Protein AF-0000000076895782 (afdb_homodimer)

Organism: Aegilops tauschii subsp. strangulata (NCBI:txid200361)

Foldseek 3Di:
DPPPDDPVRVVLLCQAALRVAQADFLQLLQLLLLLQQLAQLLQQLQQLCLLAFDVRSVVLLVVLLVQLLVLLLLVLCLQCVDDPDGDLAQLVLQCVQPNPPVSCVVGVVLLCLLLLLLLLLLLLLLLVLVQLLVCLVCVPVDDRDDSLVSSVVLLVLQLPVLLQRYSVSCSVLSNLLSVLSLQLLCLLLVLLVVLAADVPADQDHPDDDPVSSVVSNLLSSLSSLLNRFRNRLLSSSLSSHDADPVRGSSVSNSSSSVSSSVSCVVRRVSNNPSLCRRHHNNADSGSLSVGPPPPVSSSVSSVSSSSSSSSNSNSSCSVVLSVQVCCCCVVVNDDDDSVVSSVVSNVSSVVSSVCCSVDVDNSVSSSVSSVVRSCCSSRQVSLSSCCRSVVDDPPDPSVVVSVVSNVD/DPPPDDPVRVVLLCQAALRVAQADFLQLLQLLLLLQQLAQLLQQLQQLCLLAFDVRSVVLLVCLLVQLLVLLLLVLCLQCVDDPDGDLAPLVLQCVQPNPPVSCVVGVVLLCLLLLLLLLLLLLLLLVLVQLLVCLVCVPVDDRDDSLVSSVVLLVLQLPVLLQRYSVSLSVLSNLLSVLSLQLLCLLLVLLVVLAADVPADQDHPDDDPVVSVVSNLLSSLSSLLNRFRNRLLSSSLSSHDADPVRGSSVSNSSSSVSSSVSVVVRRVSNNPSLCRRHHNNADSGSLSVGPPPPVSSSVSSVSSSSSSSSNSNSSCSVVSSVQVCCCCVVVNDDDDSVVSSVRSNVSSVVSSVCCSVDVDNSVSSSVSSVVRSCCSSRQVSLSSCCRSVVDDPPDPSVVSSVVSNVD

Nearest PDB structures (foldseek):
  6nph-assembly1_A  TM=6.685E-01  e=4.716E-05  Danio rerio
  5nva-assembly1_A  TM=5.634E-01  e=3.070E-05  Proteus mirabilis HI4320
  3gi9-assembly1_C  TM=5.943E-01  e=8.976E-05  Methanocaldococcus jannaschii
  4d1c-assembly1_A  TM=6.380E-01  e=5.443E-04  Microbacterium maritypicum
  8fhn-assembly1_A  TM=5.811E-01  e=3.699E-04  Danio rerio

InterPro domains:
  IPR013057 Amino acid transporter, transmembrane domain [PF01490] (23-401)

pLDDT: mean 89.52, std 8.01, range [37.19, 98.31]

Solvent-accessible surface area (backbone atoms only — not comparable to full-atom values): 39708 Å² total; per-residue (Å²): 127,85,72,86,60,50,73,67,54,46,54,50,37,50,63,32,23,50,58,42,50,48,78,43,50,33,66,50,35,18,24,48,46,26,22,49,27,53,40,74,34,51,40,26,32,18,30,24,28,24,37,44,27,70,68,60,27,54,50,52,53,53,49,48,56,54,50,40,51,51,34,46,50,51,52,49,52,57,30,58,62,50,86,97,44,74,35,45,39,69,37,55,48,29,18,68,55,60,33,69,66,56,6,39,66,62,34,44,60,43,48,49,49,44,34,51,50,49,36,21,50,32,37,35,50,27,5,52,25,50,46,49,29,40,50,57,34,31,64,81,74,54,83,88,73,62,60,56,58,32,27,50,54,49,42,54,54,48,59,57,59,62,66,54,65,33,60,76,64,42,45,53,44,18,40,52,10,28,52,25,37,55,49,32,35,48,48,50,23,52,41,28,61,72,66,36,62,41,89,81,55,40,74,56,62,76,46,89,46,68,70,44,39,52,52,33,36,53,35,19,50,4,34,51,30,38,25,65,34,45,58,87,45,46,36,38,56,45,40,16,25,48,66,43,96,90,49,46,34,49,54,40,38,48,54,6,46,54,51,22,52,51,49,42,52,66,39,42,50,47,26,24,51,40,36,23,62,17,29,16,49,72,45,35,61,36,49,72,73,61,48,64,64,59,46,37,60,47,36,48,30,25,52,30,47,34,51,20,35,56,24,33,34,48,64,40,41,41,62,52,50,31,54,54,48,44,44,39,35,70,73,64,62,44,74,88,49,68,68,51,49,54,52,56,48,41,50,51,50,52,48,35,44,50,50,20,58,74,54,70,52,64,60,64,47,41,22,51,44,6,54,68,33,27,32,44,60,37,62,25,46,48,30,49,43,42,52,60,68,70,48,57,56,88,82,31,70,69,32,46,60,26,48,57,43,54,74,96,128,85,71,86,61,52,72,66,54,46,54,52,38,50,64,32,24,50,57,42,50,49,79,43,50,32,67,52,35,18,24,47,46,25,20,47,28,52,42,75,36,50,40,26,34,18,31,25,29,25,37,45,26,70,68,60,28,53,49,51,52,53,49,48,55,54,50,40,51,51,33,47,51,50,51,49,52,56,30,58,62,49,86,96,44,74,34,45,38,71,39,54,48,29,18,69,54,60,34,68,67,56,7,39,65,62,36,45,59,42,48,50,50,44,33,52,50,48,37,22,49,32,37,35,51,27,6,50,25,49,46,49,29,40,49,55,34,31,64,81,75,52,82,89,73,63,60,56,58,33,29,49,55,49,43,54,55,48,59,57,59,60,67,53,64,33,60,75,65,42,45,51,44,18,41,52,10,27,52,25,37,54,48,32,34,48,47,52,24,48,39,28,61,71,66,37,63,42,90,80,56,40,73,57,62,76,45,89,45,68,69,45,38,52,52,33,35,54,34,18,50,5,33,50,29,38,24,65,35,45,58,87,45,44,37,39,56,43,41,17,26,48,67,44,95,88,48,45,34,50,57,39,38,48,55,8,45,54,51,21,51,50,49,43,52,67,40,43,50,48,26,26,52,40,35,24,64,17,28,16,48,72,44,36,61,37,48,73,74,62,47,64,63,59,46,38,60,46,35,50,31,27,52,27,47,33,51,19,34,56,25,32,35,47,64,41,40,41,62,53,50,32,53,53,50,45,45,40,35,72,73,66,60,43,72,87,51,68,68,51,50,52,52,56,50,42,49,50,52,53,47,34,45,50,49,19,59,75,55,68,52,63,62,64,49,41,22,51,44,5,52,68,32,28,34,45,58,38,63,26,46,46,30,49,42,42,52,61,66,6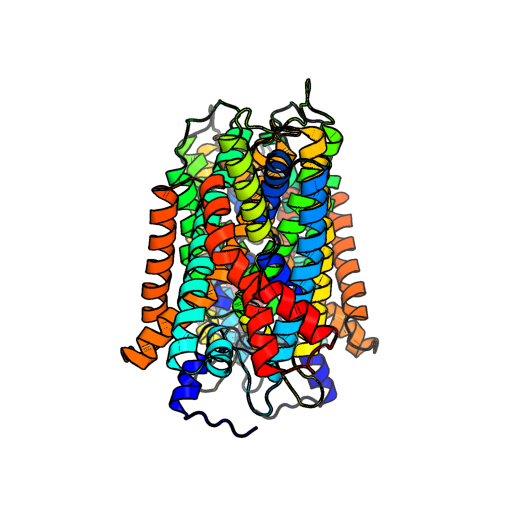9,49,57,57,85,82,31,71,69,31,46,59,26,48,56,43,55,75,97

Sequence (816 aa):
QIDWRTVEERKIDDWLPVTASRNGKWWYSAFHNVTAMVGAGLLTLPYAMSELGWGPGVAVMTLSWIMTLYTLWQMVEMHEMVPGKRFDRYHELGQYAFGETLGLWIVVPQQLVVEISLDIVYMITGGKSLKKFHDLVCDGRCKDIKLSYFIMIFASAQFVISQLPNFDSIATISLAAALMSICYSTIAWGASVDKGKADGVDYSLRASTTSGMVFDFLGGLGQMAFSFSGHNVVLEIQASIPSTADTPSKKPMWKGVIVAYTIVLLCYFPVAFVGYWAFGNSVDDNILITLNTPKWLIAAANMMVVVHVIGSYQVYAMPVFDMMEMVLVRKMRFSPGWKLRLVSRSLFVAFTMFVGITFPFFGGLIGFFGGLAFAPTTYFLPCIIWLTVYKPRVFSLSWCTNWVRSTEQIDWRTVEERKIDDWLPVTASRNGKWWYSAFHNVTAMVGAGLLTLPYAMSELGWGPGVAVMTLSWIMTLYTLWQMVEMHEMVPGKRFDRYHELGQYAFGETLGLWIVVPQQLVVEISLDIVYMITGGKSLKKFHDLVCDGRCKDIKLSYFIMIFASAQFVISQLPNFDSIATISLAAALMSICYSTIAWGASVDKGKADGVDYSLRASTTSGMVFDFLGGLGQMAFSFSGHNVVLEIQASIPSTADTPSKKPMWKGVIVAYTIVLLCYFPVAFVGYWAFGNSVDDNILITLNTPKWLIAAANMMVVVHVIGSYQVYAMPVFDMMEMVLVRKMRFSPGWKLRLVSRSLFVAFTMFVGITFPFFGGLIGFFGGLAFAPTTYFLPCIIWLTVYKPRVFSLSWCTNWVRSTE

Secondary structure (DSSP, 8-state):
----S-HHHHHHHHHSTTTS-----HHHHHHHHHHHHSSHHHHHHHHHHHHH-HHHHHHHHHHHHHHHHHHHHHHHHHTT-STT----SHHHHHHHHH-HHHHHHHHHHHHHHHHHHHHHHHHHHHHHHHHHHHHHHHTT-S----HHHHHHHHHHHHHHHTT--STGGGHHHHHHHHHHHHHHHHHHHHHHHHH-SPTT---S-S--SHHHHHHHHHHHHHHHHHHT--GGGHHHHHHTS---SSS-THHHHHHHHHHHHHHHHHHHHHHHHHHHHHHGGG--SSHHHH--SSHHHHHHHHHHHHHHHHHHHHHHHHHHHHHHHHIIIIIS-PPPSHHHHHHHHHHHHHHHHHHHHH---HHHHHHHHIIIIIHIIIIIHHHHHHHHHT-PPTTSHHHHHHHHHHH-/----S-HHHHHHHHHSTTTS-----HHHHHHHHHHHHSSHHHHHHHHHHHHH-HHHHHHHHHHHHHHHHHHHHHHHHHTT-STT----SHHHHHHHHH-HHHHHHHHHHHHHHHHHHHHHHHHHHHHHHHHHHHHHHHTT-S----HHHHHHHHHHHHHHHTT--STGGGHHHHHHHHHHHHHHHHHHHHHHHHH-SPTT---S-S--SHHHHHHHHHHHHHHHHHHT--GGGHHHHHHTS---SSS-THHHHHHHHHHHHHHHHHHHHHHHHHHHHHHGGG--SSHHHH--SSHHHHHHHHHHHHHHHHHHHHHHHHHHHHHHHHIIIIIS-PPPSHHHHHHHHHHHHHHHHHHHHH---HHHHHHHHIIIIIHIIIIIHHHHHHHHHT-PPTTSHHHHHHHHHHH-

Radius of gyration: 28.28 Å; Cα contacts (8 Å, |Δi|>4): 1363; chains: 2; bounding box: 67×80×59 Å

Structure (mmCIF, N/CA/C/O backbone):
data_AF-0000000076895782-model_v1
#
loop_
_entity.id
_entity.type
_entity.pdbx_description
1 polymer 'Amino acid transporter transmembrane domain-containing protein'
#
loop_
_atom_site.group_PDB
_atom_site.id
_atom_site.type_symbol
_atom_site.label_atom_id
_atom_site.label_alt_id
_atom_site.label_comp_id
_atom_site.label_asym_id
_atom_site.label_entity_id
_atom_site.label_seq_id
_atom_site.pdbx_PDB_ins_code
_atom_site.Cartn_x
_atom_site.Cartn_y
_atom_site.Cartn_z
_atom_site.occupancy
_atom_site.B_iso_or_equiv
_atom_site.auth_seq_id
_atom_site.auth_comp_id
_atom_site.auth_asym_id
_atom_site.auth_atom_id
_atom_site.pdbx_PDB_model_num
ATOM 1 N N . GLN A 1 1 ? -33.531 -15.414 -4.48 1 37.19 1 GLN A N 1
ATOM 2 C CA . GLN A 1 1 ? -32.906 -16.672 -4.148 1 37.19 1 GLN A CA 1
ATOM 3 C C . GLN A 1 1 ? -33.031 -16.984 -2.658 1 37.19 1 GLN A C 1
ATOM 5 O O . GLN A 1 1 ? -32.781 -16.125 -1.813 1 37.19 1 GLN A O 1
ATOM 10 N N . ILE A 1 2 ? -33.875 -17.875 -2.375 1 40.81 2 ILE A N 1
ATOM 11 C CA . ILE A 1 2 ? -34.125 -18.312 -1.002 1 40.81 2 ILE A CA 1
ATOM 12 C C . ILE A 1 2 ? -32.781 -18.625 -0.312 1 40.81 2 ILE A C 1
ATOM 14 O O . ILE A 1 2 ? -32.031 -19.484 -0.786 1 40.81 2 ILE A O 1
ATOM 18 N N . ASP A 1 3 ? -32.344 -17.812 0.476 1 55.34 3 ASP A N 1
ATOM 19 C CA . ASP A 1 3 ? -31.188 -18.047 1.318 1 55.34 3 ASP A CA 1
ATOM 20 C C . ASP A 1 3 ? -31.453 -19.188 2.309 1 55.34 3 ASP A C 1
ATOM 22 O O . ASP A 1 3 ? -32.281 -19.031 3.225 1 55.34 3 ASP A O 1
ATOM 26 N N . TRP A 1 4 ? -31.094 -20.484 1.958 1 58.09 4 TRP A N 1
ATOM 27 C CA . TRP A 1 4 ? -31.344 -21.672 2.762 1 58.09 4 TRP A CA 1
ATOM 28 C C . TRP A 1 4 ? -30.516 -21.656 4.047 1 58.09 4 TRP A C 1
ATOM 30 O O . TRP A 1 4 ? -30.609 -22.578 4.867 1 58.09 4 TRP A O 1
ATOM 40 N N . ARG A 1 5 ? -29.906 -20.625 4.211 1 64.94 5 ARG A N 1
ATOM 41 C CA . ARG A 1 5 ? -29.062 -20.562 5.402 1 64.94 5 ARG A CA 1
ATOM 42 C C . ARG A 1 5 ? -29.844 -20.047 6.602 1 64.94 5 ARG A C 1
ATOM 44 O O . ARG A 1 5 ? -30.734 -19.203 6.457 1 64.94 5 ARG A O 1
ATOM 51 N N . THR A 1 6 ? -29.531 -20.719 7.766 1 73.44 6 THR A N 1
ATOM 52 C CA . THR A 1 6 ? -30.094 -20.234 9.023 1 73.44 6 THR A CA 1
ATOM 53 C C . THR A 1 6 ? -29.531 -18.859 9.367 1 73.44 6 THR A C 1
ATOM 55 O O . THR A 1 6 ? -28.562 -18.391 8.75 1 73.44 6 THR A O 1
ATOM 58 N N . VAL A 1 7 ? -30.156 -18.172 10.242 1 77.44 7 VAL A N 1
ATOM 59 C CA . VAL A 1 7 ? -29.734 -16.844 10.695 1 77.44 7 VAL A CA 1
ATOM 60 C C . VAL A 1 7 ? -28.328 -16.922 11.266 1 77.44 7 VAL A C 1
ATOM 62 O O . VAL A 1 7 ? -27.5 -16.047 11.016 1 77.44 7 VAL A O 1
ATOM 65 N N . GLU A 1 8 ? -28.078 -18.031 12 1 76.38 8 GLU A N 1
ATOM 66 C CA . GLU A 1 8 ? -26.766 -18.203 12.594 1 76.38 8 GLU A CA 1
ATOM 67 C C . GLU A 1 8 ? -25.703 -18.422 11.523 1 76.38 8 GLU A C 1
ATOM 69 O O . GLU A 1 8 ? -24.609 -17.859 11.609 1 76.38 8 GLU A O 1
ATOM 74 N N . GLU A 1 9 ? -26.078 -19.156 10.578 1 76.56 9 GLU A N 1
ATOM 75 C CA . GLU A 1 9 ? -25.156 -19.422 9.484 1 76.56 9 GLU A CA 1
ATOM 76 C C . GLU A 1 9 ? -24.828 -18.172 8.695 1 76.56 9 GLU A C 1
ATOM 78 O O . GLU A 1 9 ? -23.703 -17.969 8.258 1 76.56 9 GLU A O 1
ATOM 83 N N . ARG A 1 10 ? -25.797 -17.406 8.648 1 78.62 10 ARG A N 1
ATOM 84 C CA . ARG A 1 10 ? -25.625 -16.156 7.914 1 78.62 10 ARG A CA 1
ATOM 85 C C . ARG A 1 10 ? -24.688 -15.211 8.656 1 78.62 10 ARG A C 1
ATOM 87 O O . ARG A 1 10 ? -23.844 -14.555 8.039 1 78.62 10 ARG A O 1
ATOM 94 N N . LYS A 1 11 ? -24.844 -15.227 9.906 1 80.25 11 LYS A N 1
ATOM 95 C CA . LYS A 1 11 ? -23.984 -14.367 10.727 1 80.25 11 LYS A CA 1
ATOM 96 C C . LYS A 1 11 ? -22.516 -14.812 10.648 1 80.25 11 LYS A C 1
ATOM 98 O O . LYS A 1 11 ? -21.625 -13.977 10.586 1 80.25 11 LYS A O 1
ATOM 103 N N . ILE A 1 12 ? -22.406 -16.047 10.641 1 82.25 12 ILE A N 1
ATOM 104 C CA . ILE A 1 12 ? -21.047 -16.609 10.547 1 82.25 12 ILE A CA 1
ATOM 105 C C . ILE A 1 12 ? -20.453 -16.281 9.172 1 82.25 12 ILE A C 1
ATOM 107 O O . ILE A 1 12 ? -19.297 -15.867 9.07 1 82.25 12 ILE A O 1
ATOM 111 N N . ASP A 1 13 ? -21.25 -16.391 8.195 1 80.38 13 ASP A N 1
ATOM 112 C CA . ASP A 1 13 ? -20.797 -16.109 6.836 1 80.38 13 ASP A CA 1
ATOM 113 C C . ASP A 1 13 ? -20.406 -14.641 6.68 1 80.38 13 ASP A C 1
ATOM 115 O O . ASP A 1 13 ? -19.453 -14.312 5.961 1 80.38 13 ASP A O 1
ATOM 119 N N . ASP A 1 14 ? -21.062 -13.828 7.398 1 81.75 14 ASP A N 1
ATOM 120 C CA . ASP A 1 14 ? -20.812 -12.398 7.312 1 81.75 14 ASP A CA 1
ATOM 121 C C . ASP A 1 14 ? -19.5 -12.023 8.023 1 81.75 14 ASP A C 1
ATOM 123 O O . ASP A 1 14 ? -18.953 -10.945 7.805 1 81.75 14 ASP A O 1
ATOM 127 N N . TRP A 1 15 ? -19.078 -12.945 8.789 1 83.75 15 TRP A N 1
ATOM 128 C CA . TRP A 1 15 ? -17.891 -12.695 9.578 1 83.75 15 TRP A CA 1
ATOM 129 C C . TRP A 1 15 ? -16.656 -13.312 8.914 1 83.75 15 TRP A C 1
ATOM 131 O O . TRP A 1 15 ? -15.531 -12.875 9.148 1 83.75 15 TRP A O 1
ATOM 141 N N . LEU A 1 16 ? -16.828 -14.234 8.023 1 85.88 16 LEU A N 1
ATOM 142 C CA . LEU A 1 16 ? -15.742 -14.992 7.426 1 85.88 16 LEU A CA 1
ATOM 143 C C . LEU A 1 16 ? -15.078 -14.195 6.309 1 85.88 16 LEU A C 1
ATOM 145 O O . LEU A 1 16 ? -15.734 -13.414 5.621 1 85.88 16 LEU A O 1
ATOM 149 N N . PRO A 1 17 ? -13.797 -14.398 6.078 1 85.06 17 PRO A N 1
ATOM 150 C CA . PRO A 1 17 ? -13 -13.602 5.148 1 85.06 17 PRO A CA 1
ATOM 151 C C . PRO A 1 17 ? -13.523 -13.664 3.715 1 85.06 17 PRO A C 1
ATOM 153 O O . PRO A 1 17 ? -13.414 -12.68 2.975 1 85.06 17 PRO A O 1
ATOM 156 N N . VAL A 1 18 ? -14.094 -14.711 3.307 1 83.19 18 VAL A N 1
ATOM 157 C CA . VAL A 1 18 ? -14.422 -14.922 1.901 1 83.19 18 VAL A CA 1
ATOM 158 C C . VAL A 1 18 ? -15.852 -14.461 1.63 1 83.19 18 VAL A C 1
ATOM 160 O O . VAL A 1 18 ? -16.141 -13.914 0.564 1 83.19 18 VAL A O 1
ATOM 163 N N . THR A 1 19 ? -16.719 -14.516 2.557 1 74.38 19 THR A N 1
ATOM 164 C CA . THR A 1 19 ? -18.141 -14.305 2.273 1 74.38 19 THR A CA 1
ATOM 165 C C . THR A 1 19 ? -18.641 -13.023 2.936 1 74.38 19 THR A C 1
ATOM 167 O O . THR A 1 19 ? -19.797 -12.641 2.768 1 74.38 19 THR A O 1
ATOM 170 N N . ALA A 1 20 ? -17.828 -12.352 3.553 1 76.06 20 ALA A N 1
ATOM 171 C CA . ALA A 1 20 ? -18.25 -11.188 4.336 1 76.06 20 ALA A CA 1
ATOM 172 C C . ALA A 1 20 ? -18.766 -10.078 3.434 1 76.06 20 ALA A C 1
ATOM 174 O O . ALA A 1 20 ? -19.672 -9.328 3.814 1 76.06 20 ALA A O 1
ATOM 175 N N . SER A 1 21 ? -18.156 -9.953 2.293 1 77.25 21 SER A N 1
ATOM 176 C CA . SER A 1 21 ? -18.531 -8.859 1.41 1 77.25 21 SER A CA 1
ATOM 177 C C . SER A 1 21 ? -18.547 -9.297 -0.049 1 77.25 21 SER A C 1
ATOM 179 O O . SER A 1 21 ? -17.703 -10.102 -0.465 1 77.25 21 SER A O 1
ATOM 181 N N . ARG A 1 22 ? -19.594 -8.836 -0.737 1 81 22 ARG A N 1
ATOM 182 C CA . ARG A 1 22 ? -19.719 -9.148 -2.156 1 81 22 ARG A CA 1
ATOM 183 C C . ARG A 1 22 ? -19.812 -7.875 -2.992 1 81 22 ARG A C 1
ATOM 185 O O . ARG A 1 22 ? -20.75 -7.723 -3.791 1 81 22 ARG A O 1
ATOM 192 N N . ASN A 1 23 ? -18.797 -7.074 -2.883 1 78.19 23 ASN A N 1
ATOM 193 C CA . ASN A 1 23 ? -18.812 -5.777 -3.551 1 78.19 23 ASN A CA 1
ATOM 194 C C . ASN A 1 23 ? -17.75 -5.684 -4.633 1 78.19 23 ASN A C 1
ATOM 196 O O . ASN A 1 23 ? -17.5 -4.609 -5.184 1 78.19 23 ASN A O 1
ATOM 200 N N . GLY A 1 24 ? -17.266 -6.84 -4.945 1 82.31 24 GLY A N 1
ATOM 201 C CA . GLY A 1 24 ? -16.172 -6.84 -5.906 1 82.31 24 GLY A CA 1
ATOM 202 C C . GLY A 1 24 ? -16.609 -6.5 -7.316 1 82.31 24 GLY A C 1
ATOM 203 O O . GLY A 1 24 ? -17.719 -6.863 -7.727 1 82.31 24 GLY A O 1
ATOM 204 N N . LYS A 1 25 ? -15.805 -5.75 -8 1 81.94 25 LYS A N 1
ATOM 205 C CA . LYS A 1 25 ? -16 -5.414 -9.406 1 81.94 25 LYS A CA 1
ATOM 206 C C . LYS A 1 25 ? -14.984 -6.113 -10.289 1 81.94 25 LYS A C 1
ATOM 208 O O . LYS A 1 25 ? -14.172 -6.906 -9.812 1 81.94 25 LYS A O 1
ATOM 213 N N . TRP A 1 26 ? -15.125 -5.871 -11.594 1 85.88 26 TRP A N 1
ATOM 214 C CA . TRP A 1 26 ? -14.227 -6.555 -12.516 1 85.88 26 TRP A CA 1
ATOM 215 C C . TRP A 1 26 ? -12.773 -6.18 -12.25 1 85.88 26 TRP A C 1
ATOM 217 O O . TRP A 1 26 ? -11.875 -7.012 -12.391 1 85.88 26 TRP A O 1
ATOM 227 N N . TRP A 1 27 ? -12.477 -4.996 -11.906 1 82.75 27 TRP A N 1
ATOM 228 C CA . TRP A 1 27 ? -11.102 -4.578 -11.672 1 82.75 27 TRP A CA 1
ATOM 229 C C . TRP A 1 27 ? -10.555 -5.195 -10.383 1 82.75 27 TRP A C 1
ATOM 231 O O . TRP A 1 27 ? -9.352 -5.438 -10.266 1 82.75 27 TRP A O 1
ATOM 241 N N . TYR A 1 28 ? -11.484 -5.477 -9.523 1 82 28 TYR A N 1
ATOM 242 C CA . TYR A 1 28 ? -11.133 -6.25 -8.336 1 82 28 TYR A CA 1
ATOM 243 C C . TYR A 1 28 ? -10.602 -7.629 -8.719 1 82 28 TYR A C 1
ATOM 245 O O . TYR A 1 28 ? -9.578 -8.07 -8.188 1 82 28 TYR A O 1
ATOM 253 N N . SER A 1 29 ? -11.312 -8.164 -9.594 1 88.19 29 SER A N 1
ATOM 254 C CA . SER A 1 29 ? -10.906 -9.469 -10.109 1 88.19 29 SER A CA 1
ATOM 255 C C . SER A 1 29 ? -9.555 -9.391 -10.812 1 88.19 29 SER A C 1
ATOM 257 O O . SER A 1 29 ? -8.695 -10.25 -10.625 1 88.19 29 SER A O 1
ATOM 259 N N . ALA A 1 30 ? -9.336 -8.398 -11.492 1 90.06 30 ALA A N 1
ATOM 260 C CA . ALA A 1 30 ? -8.094 -8.25 -12.242 1 90.06 30 ALA A CA 1
ATOM 261 C C . ALA A 1 30 ? -6.895 -8.148 -11.312 1 90.06 30 ALA A C 1
ATOM 263 O O . ALA A 1 30 ? -5.926 -8.906 -11.445 1 90.06 30 ALA A O 1
ATOM 264 N N . PHE A 1 31 ? -6.984 -7.379 -10.328 1 88.5 31 PHE A N 1
ATOM 265 C CA . PHE A 1 31 ? -5.812 -7.129 -9.5 1 88.5 31 PHE A CA 1
ATOM 266 C C . PHE A 1 31 ? -5.547 -8.305 -8.57 1 88.5 31 PHE A C 1
ATOM 268 O O . PHE A 1 31 ? -4.391 -8.648 -8.305 1 88.5 31 PHE A O 1
ATOM 275 N N . HIS A 1 32 ? -6.566 -8.914 -8.117 1 89.62 32 HIS A N 1
ATOM 276 C CA . HIS A 1 32 ? -6.359 -10.102 -7.285 1 89.62 32 HIS A CA 1
ATOM 277 C C . HIS A 1 32 ? -5.75 -11.242 -8.094 1 89.62 32 HIS A C 1
ATOM 279 O O . HIS A 1 32 ? -4.875 -11.953 -7.602 1 89.62 32 HIS A O 1
ATOM 285 N N . ASN A 1 33 ? -6.215 -11.328 -9.289 1 92.31 33 ASN A N 1
ATOM 286 C CA . ASN A 1 33 ? -5.68 -12.398 -10.117 1 92.31 33 ASN A CA 1
ATOM 287 C C . ASN A 1 33 ? -4.234 -12.125 -10.523 1 92.31 33 ASN A C 1
ATOM 289 O O . ASN A 1 33 ? -3.408 -13.039 -10.562 1 92.31 33 ASN A O 1
ATOM 293 N N . VAL A 1 34 ? -3.965 -10.93 -10.82 1 92.44 34 VAL A N 1
ATOM 294 C CA . VAL A 1 34 ? -2.582 -10.57 -11.125 1 92.44 34 VAL A CA 1
ATOM 295 C C . VAL A 1 34 ? -1.697 -10.852 -9.906 1 92.44 34 VAL A C 1
ATOM 297 O O . VAL A 1 34 ? -0.632 -11.461 -10.039 1 92.44 34 VAL A O 1
ATOM 300 N N . THR A 1 35 ? -2.152 -10.438 -8.797 1 92.31 35 THR A N 1
ATOM 301 C CA . THR A 1 35 ? -1.392 -10.594 -7.562 1 92.31 35 THR A CA 1
ATOM 302 C C . THR A 1 35 ? -1.207 -12.07 -7.227 1 92.31 35 THR A C 1
ATOM 304 O O . THR A 1 35 ? -0.161 -12.469 -6.711 1 92.31 35 THR A O 1
ATOM 307 N N . ALA A 1 36 ? -2.168 -12.836 -7.562 1 90.56 36 ALA A N 1
ATOM 308 C CA . ALA A 1 36 ? -2.105 -14.273 -7.297 1 90.56 36 ALA A CA 1
ATOM 309 C C . ALA A 1 36 ? -1.171 -14.977 -8.281 1 90.56 36 ALA A C 1
ATOM 311 O O . ALA A 1 36 ? -0.49 -15.938 -7.918 1 90.56 36 ALA A O 1
ATOM 312 N N . MET A 1 37 ? -1.096 -14.469 -9.438 1 89.38 37 MET A N 1
ATOM 313 C CA . MET A 1 37 ? -0.396 -15.211 -10.477 1 89.38 37 MET A CA 1
ATOM 314 C C . MET A 1 37 ? 1.022 -14.68 -10.664 1 89.38 37 MET A C 1
ATOM 316 O O . MET A 1 37 ? 1.976 -15.453 -10.742 1 89.38 37 MET A O 1
ATOM 320 N N . VAL A 1 38 ? 1.096 -13.328 -10.719 1 88.88 38 VAL A N 1
ATOM 321 C CA . VAL A 1 38 ? 2.391 -12.719 -11.023 1 88.88 38 VAL A CA 1
ATOM 322 C C . VAL A 1 38 ? 3.178 -12.516 -9.727 1 88.88 38 VAL A C 1
ATOM 324 O O . VAL A 1 38 ? 3.289 -11.398 -9.234 1 88.88 38 VAL A O 1
ATOM 327 N N . GLY A 1 39 ? 3.658 -13.516 -9.203 1 81.94 39 GLY A N 1
ATOM 328 C CA . GLY A 1 39 ? 4.379 -13.414 -7.945 1 81.94 39 GLY A CA 1
ATOM 329 C C . GLY A 1 39 ? 5.824 -13.867 -8.039 1 81.94 39 GLY A C 1
ATOM 330 O O . GLY A 1 39 ? 6.512 -13.562 -9.016 1 81.94 39 GLY A O 1
ATOM 331 N N . ALA A 1 40 ? 6.258 -14.547 -7.051 1 80.62 40 ALA A N 1
ATOM 332 C CA . ALA A 1 40 ? 7.633 -15.016 -6.898 1 80.62 40 ALA A CA 1
ATOM 333 C C . ALA A 1 40 ? 8.008 -15.992 -8.016 1 80.62 40 ALA A C 1
ATOM 335 O O . ALA A 1 40 ? 9.172 -16.078 -8.406 1 80.62 40 ALA A O 1
ATOM 336 N N . GLY A 1 41 ? 6.996 -16.594 -8.555 1 87.31 41 GLY A N 1
ATOM 337 C CA . GLY A 1 41 ? 7.258 -17.531 -9.633 1 87.31 41 GLY A CA 1
ATOM 338 C C . GLY A 1 41 ? 7.848 -16.859 -10.867 1 87.31 41 GLY A C 1
ATOM 339 O O . GLY A 1 41 ? 8.656 -17.469 -11.578 1 87.31 41 GLY A O 1
ATOM 340 N N . LEU A 1 42 ? 7.473 -15.688 -11.07 1 92.12 42 LEU A N 1
ATOM 341 C CA . LEU A 1 42 ? 7.988 -14.93 -12.203 1 92.12 42 LEU A CA 1
ATOM 342 C C . LEU A 1 42 ? 9.508 -14.789 -12.125 1 92.12 42 LEU A C 1
ATOM 344 O O . LEU A 1 42 ? 10.195 -14.875 -13.141 1 92.12 42 LEU A O 1
ATOM 348 N N . LEU A 1 43 ? 10.016 -14.711 -10.992 1 91.56 43 LEU A N 1
ATOM 349 C CA . LEU A 1 43 ? 11.43 -14.438 -10.781 1 91.56 43 LEU A CA 1
ATOM 350 C C . LEU A 1 43 ? 12.273 -15.68 -11.078 1 91.56 43 LEU A C 1
ATOM 352 O O . LEU A 1 43 ? 13.469 -15.57 -11.344 1 91.56 43 LEU A O 1
ATOM 356 N N . THR A 1 44 ? 11.664 -16.812 -11.102 1 92 44 THR A N 1
ATOM 357 C CA . THR A 1 44 ? 12.406 -18.062 -11.281 1 92 44 THR A CA 1
ATOM 358 C C . THR A 1 44 ? 12.32 -18.531 -12.719 1 92 44 THR A C 1
ATOM 360 O O . THR A 1 44 ? 12.977 -19.516 -13.102 1 92 44 THR A O 1
ATOM 363 N N . LEU A 1 45 ? 11.625 -17.891 -13.492 1 95.38 45 LEU A N 1
ATOM 364 C CA . LEU A 1 45 ? 11.32 -18.391 -14.828 1 95.38 45 LEU A CA 1
ATOM 365 C C . LEU A 1 45 ? 12.586 -18.516 -15.664 1 95.38 45 LEU A C 1
ATOM 367 O O . LEU A 1 45 ? 12.773 -19.516 -16.375 1 95.38 45 LEU A O 1
ATOM 371 N N . PRO A 1 46 ? 13.523 -17.531 -15.578 1 96.38 46 PRO A N 1
ATOM 372 C CA . PRO A 1 46 ? 14.766 -17.734 -16.328 1 96.38 46 PRO A CA 1
ATOM 373 C C . PRO A 1 46 ? 15.531 -18.969 -15.867 1 96.38 46 PRO A C 1
ATOM 375 O O . PRO A 1 46 ? 16.141 -19.656 -16.688 1 96.38 46 PRO A O 1
ATOM 378 N N . TYR A 1 47 ? 15.461 -19.219 -14.641 1 93.88 47 TYR A N 1
ATOM 379 C CA . TYR A 1 47 ? 16.094 -20.422 -14.109 1 93.88 47 TYR A CA 1
ATOM 380 C C . TYR A 1 47 ? 15.414 -21.672 -14.641 1 93.88 47 TYR A C 1
ATOM 382 O O . TYR A 1 47 ? 16.078 -22.641 -15.008 1 93.88 47 TYR A O 1
ATOM 390 N N . ALA A 1 48 ? 14.102 -21.672 -14.688 1 93.75 48 ALA A N 1
ATOM 391 C CA . ALA A 1 48 ? 13.359 -22.797 -15.266 1 93.75 48 ALA A CA 1
ATOM 392 C C . ALA A 1 48 ? 13.75 -23.016 -16.719 1 93.75 48 ALA A C 1
ATOM 394 O O . ALA A 1 48 ? 13.914 -24.156 -17.156 1 93.75 48 ALA A O 1
ATOM 395 N N . MET A 1 49 ? 13.922 -21.953 -17.406 1 95.94 49 MET A N 1
ATOM 396 C CA . MET A 1 49 ? 14.375 -22.047 -18.797 1 95.94 49 MET A CA 1
ATOM 397 C C . MET A 1 49 ? 15.742 -22.703 -18.875 1 95.94 49 MET A C 1
ATOM 399 O O . MET A 1 49 ? 15.992 -23.5 -19.781 1 95.94 49 MET A O 1
ATOM 403 N N . SER A 1 50 ? 16.578 -22.344 -17.969 1 95.38 50 SER A N 1
ATOM 404 C CA . SER A 1 50 ? 17.938 -22.891 -17.969 1 95.38 50 SER A CA 1
ATOM 405 C C . SER A 1 50 ? 17.938 -24.375 -17.672 1 95.38 50 SER A C 1
ATOM 407 O O . SER A 1 50 ? 18.859 -25.094 -18.078 1 95.38 50 SER A O 1
ATOM 409 N N . GLU A 1 51 ? 16.953 -24.859 -17 1 93.56 51 GLU A N 1
ATOM 410 C CA . GLU A 1 51 ? 16.812 -26.281 -16.703 1 93.56 51 GLU A CA 1
ATOM 411 C C . GLU A 1 51 ? 16.188 -27.016 -17.891 1 93.56 51 GLU A C 1
ATOM 413 O O . GLU A 1 51 ? 16.469 -28.188 -18.109 1 93.56 51 GLU A O 1
ATOM 418 N N . LEU A 1 52 ? 15.375 -26.328 -18.656 1 94.56 52 LEU A N 1
ATOM 419 C CA . LEU A 1 52 ? 14.625 -26.953 -19.734 1 94.56 52 LEU A CA 1
ATOM 420 C C . LEU A 1 52 ? 15.312 -26.734 -21.078 1 94.56 52 LEU A C 1
ATOM 422 O O . LEU A 1 52 ? 15.195 -27.578 -21.969 1 94.56 52 LEU A O 1
ATOM 426 N N . GLY A 1 53 ? 15.953 -25.641 -21.234 1 94.69 53 GLY A N 1
ATOM 427 C CA . GLY A 1 53 ? 16.5 -25.234 -22.516 1 94.69 53 GLY A CA 1
ATOM 428 C C . GLY A 1 53 ? 15.523 -24.422 -23.344 1 94.69 53 GLY A C 1
ATOM 429 O O . GLY A 1 53 ? 14.328 -24.359 -23.031 1 94.69 53 GLY A O 1
ATOM 430 N N . TRP A 1 54 ? 15.945 -23.828 -24.422 1 95.75 54 TRP A N 1
ATOM 431 C CA . TRP A 1 54 ? 15.148 -22.938 -25.266 1 95.75 54 TRP A CA 1
ATOM 432 C C . TRP A 1 54 ? 13.953 -23.672 -25.859 1 95.75 54 TRP A C 1
ATOM 434 O O . TRP A 1 54 ? 12.812 -23.234 -25.719 1 95.75 54 TRP A O 1
ATOM 444 N N . GLY A 1 55 ? 14.18 -24.75 -26.547 1 95.19 55 GLY A N 1
ATOM 445 C CA . GLY A 1 55 ? 13.102 -25.453 -27.219 1 95.19 55 GLY A CA 1
ATOM 446 C C . GLY A 1 55 ? 11.992 -25.891 -26.281 1 95.19 55 GLY A C 1
ATOM 447 O O . GLY A 1 55 ? 10.883 -25.359 -26.344 1 95.19 55 GLY A O 1
ATOM 448 N N . PRO A 1 56 ? 12.305 -26.891 -25.422 1 95.94 56 PRO A N 1
ATOM 449 C CA . PRO A 1 56 ? 11.281 -27.344 -24.469 1 95.94 56 PRO A CA 1
ATOM 450 C C . PRO A 1 56 ? 10.773 -26.219 -23.578 1 95.94 56 PRO A C 1
ATOM 452 O O . PRO A 1 56 ? 9.578 -26.172 -23.25 1 95.94 56 PRO A O 1
ATOM 455 N N . GLY A 1 57 ? 11.617 -25.297 -23.188 1 96.62 57 GLY A N 1
ATOM 456 C CA . GLY A 1 57 ? 11.211 -24.188 -22.328 1 96.62 57 GLY A CA 1
ATOM 457 C C . GLY A 1 57 ? 10.148 -23.297 -22.953 1 96.62 57 GLY A C 1
ATOM 458 O O . GLY A 1 57 ? 9.141 -22.984 -22.328 1 96.62 57 GLY A O 1
ATOM 459 N N . VAL A 1 58 ? 10.336 -22.906 -24.156 1 96.94 58 VAL A N 1
ATOM 460 C CA . VAL A 1 58 ? 9.383 -22.078 -24.875 1 96.94 58 VAL A CA 1
ATOM 461 C C . VAL A 1 58 ? 8.055 -22.812 -25.031 1 96.94 58 VAL A C 1
ATOM 463 O O . VAL A 1 58 ? 6.984 -22.234 -24.859 1 96.94 58 VAL A O 1
ATOM 466 N N . ALA A 1 59 ? 8.133 -24.047 -25.312 1 97.12 59 ALA A N 1
ATOM 467 C CA . ALA A 1 59 ? 6.934 -24.859 -25.5 1 97.12 59 ALA A CA 1
ATOM 468 C C . ALA A 1 59 ? 6.141 -24.953 -24.203 1 97.12 59 ALA A C 1
ATOM 470 O O . ALA A 1 59 ? 4.922 -24.75 -24.188 1 97.12 59 ALA A O 1
ATOM 471 N N . VAL A 1 60 ? 6.832 -25.266 -23.156 1 95.69 60 VAL A N 1
ATOM 472 C CA . VAL A 1 60 ? 6.164 -25.438 -21.875 1 95.69 60 VAL A CA 1
ATOM 473 C C . VAL A 1 60 ? 5.57 -24.109 -21.422 1 95.69 60 VAL A C 1
ATOM 475 O O . VAL A 1 60 ? 4.469 -24.062 -20.859 1 95.69 60 VAL A O 1
ATOM 478 N N . MET A 1 61 ? 6.262 -23.031 -21.609 1 96.44 61 MET A N 1
ATOM 479 C CA . MET A 1 61 ? 5.766 -21.703 -21.25 1 96.44 61 MET A CA 1
ATOM 480 C C . MET A 1 61 ? 4.473 -21.391 -22 1 96.44 61 MET A C 1
ATOM 482 O O . MET A 1 61 ? 3.492 -20.938 -21.391 1 96.44 61 MET A O 1
ATOM 486 N N . THR A 1 62 ? 4.5 -21.609 -23.266 1 96.94 62 THR A N 1
ATOM 487 C CA . THR A 1 62 ? 3.357 -21.281 -24.125 1 96.94 62 THR A CA 1
ATOM 488 C C . THR A 1 62 ? 2.164 -22.172 -23.781 1 96.94 62 THR A C 1
ATOM 490 O O . THR A 1 62 ? 1.042 -21.688 -23.641 1 96.94 62 THR A O 1
ATOM 493 N N . LEU A 1 63 ? 2.42 -23.422 -23.609 1 94.94 63 LEU A N 1
ATOM 494 C CA . LEU A 1 63 ? 1.353 -24.359 -23.312 1 94.94 63 LEU A CA 1
ATOM 495 C C . LEU A 1 63 ? 0.777 -24.094 -21.922 1 94.94 63 LEU A C 1
ATOM 497 O O . LEU A 1 63 ? -0.43 -24.234 -21.703 1 94.94 63 LEU A O 1
ATOM 501 N N . SER A 1 64 ? 1.648 -23.781 -21.016 1 94.38 64 SER A N 1
ATOM 502 C CA . SER A 1 64 ? 1.177 -23.469 -19.672 1 94.38 64 SER A CA 1
ATOM 503 C C . SER A 1 64 ? 0.255 -22.266 -19.672 1 94.38 64 SER A C 1
ATOM 505 O O . SER A 1 64 ? -0.785 -22.266 -19.016 1 94.38 64 SER A O 1
ATOM 507 N N . TRP A 1 65 ? 0.641 -21.266 -20.391 1 95.88 65 TRP A N 1
ATOM 508 C CA . TRP A 1 65 ? -0.18 -20.062 -20.484 1 95.88 65 TRP A CA 1
ATOM 509 C C . TRP A 1 65 ? -1.546 -20.375 -21.078 1 95.88 65 TRP A C 1
ATOM 511 O O . TRP A 1 65 ? -2.576 -19.953 -20.547 1 95.88 65 TRP A O 1
ATOM 521 N N . ILE A 1 66 ? -1.61 -21.172 -22.109 1 95.25 66 ILE A N 1
ATOM 522 C CA . ILE A 1 66 ? -2.85 -21.516 -22.812 1 95.25 66 ILE A CA 1
ATOM 523 C C . ILE A 1 66 ? -3.707 -22.422 -21.922 1 95.25 66 ILE A C 1
ATOM 525 O O . ILE A 1 66 ? -4.898 -22.156 -21.734 1 95.25 66 ILE A O 1
ATOM 529 N N . MET A 1 67 ? -3.102 -23.375 -21.344 1 93.44 67 MET A N 1
ATOM 530 C CA . MET A 1 67 ? -3.834 -24.375 -20.578 1 93.44 67 MET A CA 1
ATOM 531 C C . MET A 1 67 ? -4.391 -23.766 -19.297 1 93.44 67 MET A C 1
ATOM 533 O O . MET A 1 67 ? -5.516 -24.078 -18.891 1 93.44 67 MET A O 1
ATOM 537 N N . THR A 1 68 ? -3.611 -22.969 -18.656 1 94.19 68 THR A N 1
ATOM 538 C CA . THR A 1 68 ? -4.078 -22.406 -17.391 1 94.19 68 THR A CA 1
ATOM 539 C C . THR A 1 68 ? -5.18 -21.375 -17.641 1 94.19 68 THR A C 1
ATOM 541 O O . THR A 1 68 ? -6.09 -21.219 -16.828 1 94.19 68 THR A O 1
ATOM 544 N N . LEU A 1 69 ? -5.074 -20.688 -18.781 1 95 69 LEU A N 1
ATOM 545 C CA . LEU A 1 69 ? -6.18 -19.812 -19.125 1 95 69 LEU A CA 1
ATOM 546 C C . LEU A 1 69 ? -7.465 -20.609 -19.344 1 95 69 LEU A C 1
ATOM 548 O O . LEU A 1 69 ? -8.539 -20.203 -18.891 1 95 69 LEU A O 1
ATOM 552 N N . TYR A 1 70 ? -7.359 -21.688 -19.969 1 94.38 70 TYR A N 1
ATOM 553 C CA . TYR A 1 70 ? -8.508 -22.531 -20.266 1 94.38 70 TYR A CA 1
ATOM 554 C C . TYR A 1 70 ? -9.102 -23.109 -18.969 1 94.38 70 TYR A C 1
ATOM 556 O O . TYR A 1 70 ? -10.312 -23.078 -18.781 1 94.38 70 TYR A O 1
ATOM 564 N N . THR A 1 71 ? -8.242 -23.625 -18.141 1 94.44 71 THR A N 1
ATOM 565 C CA . THR A 1 71 ? -8.742 -24.219 -16.906 1 94.44 71 THR A CA 1
ATOM 566 C C . THR A 1 71 ? -9.312 -23.156 -15.977 1 94.44 71 THR A C 1
ATOM 568 O O . THR A 1 71 ? -10.234 -23.422 -15.203 1 94.44 71 THR A O 1
ATOM 571 N N . LEU A 1 72 ? -8.727 -22 -16.062 1 94.75 72 LEU A N 1
ATOM 572 C CA . LEU A 1 72 ? -9.297 -20.906 -15.289 1 94.75 72 LEU A CA 1
ATOM 573 C C . LEU A 1 72 ? -10.695 -20.562 -15.797 1 94.75 72 LEU A C 1
ATOM 575 O O . LEU A 1 72 ? -11.594 -20.281 -14.992 1 94.75 72 LEU A O 1
ATOM 579 N N . TRP A 1 73 ? -10.805 -20.516 -17.062 1 95.31 73 TRP A N 1
ATOM 580 C CA . TRP A 1 73 ? -12.125 -20.281 -17.641 1 95.31 73 TRP A CA 1
ATOM 581 C C . TRP A 1 73 ? -13.133 -21.328 -17.141 1 95.31 73 TRP A C 1
ATOM 583 O O . TRP A 1 73 ? -14.266 -20.984 -16.812 1 95.31 73 TRP A O 1
ATOM 593 N N . GLN A 1 74 ? -12.742 -22.516 -17.078 1 94.62 74 GLN A N 1
ATOM 594 C CA . GLN A 1 74 ? -13.617 -23.578 -16.594 1 94.62 74 GLN A CA 1
ATOM 595 C C . GLN A 1 74 ? -14.062 -23.328 -15.164 1 94.62 74 GLN A C 1
ATOM 597 O O . GLN A 1 74 ? -15.242 -23.5 -14.836 1 94.62 74 GLN A O 1
ATOM 602 N N . MET A 1 75 ? -13.125 -22.938 -14.391 1 94.81 75 MET A N 1
ATOM 603 C CA . MET A 1 75 ? -13.43 -22.703 -12.984 1 94.81 75 MET A CA 1
ATOM 604 C C . MET A 1 75 ? -14.398 -21.516 -12.828 1 94.81 75 MET A C 1
ATOM 606 O O . MET A 1 75 ? -15.328 -21.578 -12.031 1 94.81 75 MET A O 1
ATOM 610 N N . VAL A 1 76 ? -14.18 -20.484 -13.578 1 95.75 76 VAL A N 1
ATOM 611 C CA . VAL A 1 76 ? -15.062 -19.312 -13.555 1 95.75 76 VAL A CA 1
ATOM 612 C C . VAL A 1 76 ? -16.484 -19.734 -13.93 1 95.75 76 VAL A C 1
ATOM 614 O O . VAL A 1 76 ? -17.453 -19.312 -13.289 1 95.75 76 VAL A O 1
ATOM 617 N N . GLU A 1 77 ? -16.594 -20.547 -14.922 1 94.81 77 GLU A N 1
ATOM 618 C CA . GLU A 1 77 ? -17.891 -21.016 -15.383 1 94.81 77 GLU A CA 1
ATOM 619 C C . GLU A 1 77 ? -18.562 -21.906 -14.352 1 94.81 77 GLU A C 1
ATOM 621 O O . GLU A 1 77 ? -19.766 -21.812 -14.117 1 94.81 77 GLU A O 1
ATOM 626 N N . MET A 1 78 ? -17.844 -22.719 -13.727 1 95.06 78 MET A N 1
ATOM 627 C CA . MET A 1 78 ? -18.406 -23.719 -12.828 1 95.06 78 MET A CA 1
ATOM 628 C C . MET A 1 78 ? -18.844 -23.078 -11.508 1 95.06 78 MET A C 1
ATOM 630 O O . MET A 1 78 ? -19.578 -23.703 -10.727 1 95.06 78 MET A O 1
ATOM 634 N N . HIS A 1 79 ? -18.375 -21.891 -11.234 1 94.56 79 HIS A N 1
ATOM 635 C CA . HIS A 1 79 ? -18.703 -21.203 -9.992 1 94.56 79 HIS A CA 1
ATOM 636 C C . HIS A 1 79 ? -20.219 -21.125 -9.789 1 94.56 79 HIS A C 1
ATOM 638 O O . HIS A 1 79 ? -20.703 -21.203 -8.656 1 94.56 79 HIS A O 1
ATOM 644 N N . GLU A 1 80 ? -20.953 -20.984 -10.891 1 93.69 80 GLU A N 1
ATOM 645 C CA . GLU A 1 80 ? -22.406 -20.844 -10.812 1 93.69 80 GLU A CA 1
ATOM 646 C C . GLU A 1 80 ? -23.094 -21.672 -11.898 1 93.69 80 GLU A C 1
ATOM 648 O O . GLU A 1 80 ? -24.141 -21.266 -12.422 1 93.69 80 GLU A O 1
ATOM 653 N N . MET A 1 81 ? -22.531 -22.672 -12.281 1 91.38 81 MET A N 1
ATOM 654 C CA . MET A 1 81 ? -23.062 -23.484 -13.383 1 91.38 81 MET A CA 1
ATOM 655 C C . MET A 1 81 ? -24.25 -24.297 -12.922 1 91.38 81 MET A C 1
ATOM 657 O O . MET A 1 81 ? -25.141 -24.609 -13.719 1 91.38 81 MET A O 1
ATOM 661 N N . VAL A 1 82 ? -24.281 -24.688 -11.68 1 89.81 82 VAL A N 1
ATOM 662 C CA . VAL A 1 82 ? -25.391 -25.453 -11.117 1 89.81 82 VAL A CA 1
ATOM 663 C C . VAL A 1 82 ? -26.469 -24.5 -10.609 1 89.81 82 VAL A C 1
ATOM 665 O O . VAL A 1 82 ? -26.219 -23.672 -9.742 1 89.81 82 VAL A O 1
ATOM 668 N N . PRO A 1 83 ? -27.625 -24.594 -11.188 1 87.88 83 PRO A N 1
ATOM 669 C CA . PRO A 1 83 ? -28.703 -23.688 -10.797 1 87.88 83 PRO A CA 1
ATOM 670 C C . PRO A 1 83 ? -28.953 -23.688 -9.289 1 87.88 83 PRO A C 1
ATOM 672 O O . PRO A 1 83 ? -29.078 -24.75 -8.68 1 87.88 83 PRO A O 1
ATOM 675 N N . GLY A 1 84 ? -28.953 -22.484 -8.727 1 84.81 84 GLY A N 1
ATOM 676 C CA . GLY A 1 84 ? -29.297 -22.312 -7.32 1 84.81 84 GLY A CA 1
ATOM 677 C C . GLY A 1 84 ? -28.109 -22.5 -6.395 1 84.81 84 GLY A C 1
ATOM 678 O O . GLY A 1 84 ? -28.234 -22.375 -5.176 1 84.81 84 GLY A O 1
ATOM 679 N N . LYS A 1 85 ? -27 -22.922 -7.008 1 87.88 85 LYS A N 1
ATOM 680 C CA . LYS A 1 85 ? -25.828 -23.156 -6.172 1 87.88 85 LYS A CA 1
ATOM 681 C C . LYS A 1 85 ? -24.672 -22.25 -6.586 1 87.88 85 LYS A C 1
ATOM 683 O O . LYS A 1 85 ? -24.453 -22.016 -7.773 1 87.88 85 LYS A O 1
ATOM 688 N N . ARG A 1 86 ? -24.031 -21.688 -5.566 1 90.06 86 ARG A N 1
ATOM 689 C CA . ARG A 1 86 ? -22.812 -20.906 -5.754 1 90.06 86 ARG A CA 1
ATOM 690 C C . ARG A 1 86 ? -21.641 -21.531 -5 1 90.06 86 ARG A C 1
ATOM 692 O O . ARG A 1 86 ? -21.719 -21.75 -3.787 1 90.06 86 ARG A O 1
ATOM 699 N N . PHE A 1 87 ? -20.672 -21.938 -5.789 1 92.31 87 PHE A N 1
ATOM 700 C CA . PHE A 1 87 ? -19.484 -22.547 -5.18 1 92.31 87 PHE A CA 1
ATOM 701 C C . PHE A 1 87 ? -18.438 -21.5 -4.855 1 92.31 87 PHE A C 1
ATOM 703 O O . PHE A 1 87 ? -17.578 -21.203 -5.684 1 92.31 87 PHE A O 1
ATOM 710 N N . ASP A 1 88 ? -18.391 -21.078 -3.646 1 89.25 88 ASP A N 1
ATOM 711 C CA . ASP A 1 88 ? -17.531 -19.969 -3.23 1 89.25 88 ASP A CA 1
ATOM 712 C C . ASP A 1 88 ? -16.125 -20.453 -2.898 1 89.25 88 ASP A C 1
ATOM 714 O O . ASP A 1 88 ? -15.188 -19.656 -2.871 1 89.25 88 ASP A O 1
ATOM 718 N N . ARG A 1 89 ? -16.047 -21.75 -2.709 1 90 89 ARG A N 1
ATOM 719 C CA . ARG A 1 89 ? -14.773 -22.359 -2.328 1 90 89 ARG A CA 1
ATOM 720 C C . ARG A 1 89 ? -14.477 -23.578 -3.195 1 90 89 ARG A C 1
ATOM 722 O O . ARG A 1 89 ? -15.391 -24.297 -3.617 1 90 89 ARG A O 1
ATOM 729 N N . TYR A 1 90 ? -13.203 -23.766 -3.344 1 89.12 90 TYR A N 1
ATOM 730 C CA . TYR A 1 90 ? -12.758 -24.859 -4.207 1 89.12 90 TYR A CA 1
ATOM 731 C C . TYR A 1 90 ? -13.266 -26.203 -3.691 1 89.12 90 TYR A C 1
ATOM 733 O O . TYR A 1 90 ? -13.68 -27.047 -4.477 1 89.12 90 TYR A O 1
ATOM 741 N N . HIS A 1 91 ? -13.273 -26.375 -2.395 1 88.31 91 HIS A N 1
ATOM 742 C CA . HIS A 1 91 ? -13.656 -27.672 -1.859 1 88.31 91 HIS A CA 1
ATOM 743 C C . HIS A 1 91 ? -15.148 -27.938 -2.033 1 88.31 91 HIS A C 1
ATOM 745 O O . HIS A 1 91 ? -15.586 -29.078 -2.088 1 88.31 91 HIS A O 1
ATOM 751 N N . GLU A 1 92 ? -16 -26.922 -2.121 1 89.38 92 GLU A N 1
ATOM 752 C CA . GLU A 1 92 ? -17.422 -27.094 -2.395 1 89.38 92 GLU A CA 1
ATOM 753 C C . GLU A 1 92 ? -17.656 -27.672 -3.783 1 89.38 92 GLU A C 1
ATOM 755 O O . GLU A 1 92 ? -18.531 -28.531 -3.971 1 89.38 92 GLU A O 1
ATOM 760 N N . LEU A 1 93 ? -16.875 -27.172 -4.633 1 91.19 93 LEU A N 1
ATOM 761 C CA . LEU A 1 93 ? -16.938 -27.703 -5.988 1 91.19 93 LEU A CA 1
ATOM 762 C C . LEU A 1 93 ? -16.5 -29.172 -6.023 1 91.19 93 LEU A C 1
ATOM 764 O O . LEU A 1 93 ? -17.109 -29.984 -6.703 1 91.19 93 LEU A O 1
ATOM 768 N N . GLY A 1 94 ? -15.461 -29.469 -5.344 1 91.56 94 GLY A N 1
ATOM 769 C CA . GLY A 1 94 ? -15.008 -30.844 -5.227 1 91.56 94 GLY A CA 1
ATOM 770 C C . GLY A 1 94 ? -16.047 -31.766 -4.605 1 91.56 94 GLY A C 1
ATOM 771 O O . GLY A 1 94 ? -16.25 -32.906 -5.062 1 91.56 94 GLY A O 1
ATOM 772 N N . GLN A 1 95 ? -16.688 -31.25 -3.625 1 92.62 95 GLN A N 1
ATOM 773 C CA . GLN A 1 95 ? -17.703 -32.062 -2.955 1 92.62 95 GLN A CA 1
ATOM 774 C C . GLN A 1 95 ? -18.875 -32.344 -3.885 1 92.62 95 GLN A C 1
ATOM 776 O O . GLN A 1 95 ? -19.484 -33.406 -3.826 1 92.62 95 GLN A O 1
ATOM 781 N N . TYR A 1 96 ? -19.172 -31.406 -4.598 1 92.31 96 TYR A N 1
ATOM 782 C CA . TYR A 1 96 ? -20.25 -31.609 -5.562 1 92.31 96 TYR A CA 1
ATOM 783 C C . TYR A 1 96 ? -19.844 -32.625 -6.617 1 92.31 96 TYR A C 1
ATOM 785 O O . TYR A 1 96 ? -20.656 -33.5 -7 1 92.31 96 TYR A O 1
ATOM 793 N N . ALA A 1 97 ? -18.672 -32.625 -7.043 1 92.38 97 ALA A N 1
ATOM 794 C CA . ALA A 1 97 ? -18.188 -33.438 -8.141 1 92.38 97 ALA A CA 1
ATOM 795 C C . ALA A 1 97 ? -17.938 -34.875 -7.68 1 92.38 97 ALA A C 1
ATOM 797 O O . ALA A 1 97 ? -18.203 -35.844 -8.406 1 92.38 97 ALA A O 1
ATOM 798 N N . PHE A 1 98 ? -17.391 -35.031 -6.465 1 93.69 98 PHE A N 1
ATOM 799 C CA . PHE A 1 98 ? -16.875 -36.344 -6.074 1 93.69 98 PHE A CA 1
ATOM 800 C C . PHE A 1 98 ? -17.641 -36.875 -4.867 1 93.69 98 PHE A C 1
ATOM 802 O O . PHE A 1 98 ? -17.406 -38 -4.445 1 93.69 98 PHE A O 1
ATOM 809 N N . GLY A 1 99 ? -18.516 -36.094 -4.344 1 92.19 99 GLY A N 1
ATOM 810 C CA . GLY A 1 99 ? -19.188 -36.469 -3.113 1 92.19 99 GLY A CA 1
ATOM 811 C C . GLY A 1 99 ? -18.672 -35.719 -1.898 1 92.19 99 GLY A C 1
ATOM 812 O O . GLY A 1 99 ? -17.578 -35.188 -1.92 1 92.19 99 GLY A O 1
ATOM 813 N N . GLU A 1 100 ? -19.375 -35.688 -0.88 1 90.94 100 GLU A N 1
ATOM 814 C CA . GLU A 1 100 ? -19.125 -34.875 0.292 1 90.94 100 GLU A CA 1
ATOM 815 C C . GLU A 1 100 ? -17.797 -35.25 0.949 1 90.94 100 GLU A C 1
ATOM 817 O O . GLU A 1 100 ? -16.984 -34.375 1.247 1 90.94 100 GLU A O 1
ATOM 822 N N . THR A 1 101 ? -17.609 -36.438 1.149 1 91.31 101 THR A N 1
ATOM 823 C CA . THR A 1 101 ? -16.422 -36.906 1.883 1 91.31 101 THR A CA 1
ATOM 824 C C . THR A 1 101 ? -15.211 -36.969 0.958 1 91.31 101 THR A C 1
ATOM 826 O O . THR A 1 101 ? -14.164 -36.406 1.251 1 91.31 101 THR A O 1
ATOM 829 N N . LEU A 1 102 ? -15.375 -37.625 -0.143 1 90.88 102 LEU A N 1
ATOM 830 C CA . LEU A 1 102 ? -14.273 -37.781 -1.082 1 90.88 102 LEU A CA 1
ATOM 831 C C . LEU A 1 102 ? -13.836 -36.438 -1.656 1 90.88 102 LEU A C 1
ATOM 833 O O . LEU A 1 102 ? -12.641 -36.188 -1.849 1 90.88 102 LEU A O 1
ATOM 837 N N . GLY A 1 103 ? -14.766 -35.594 -1.916 1 90.94 103 GLY A N 1
ATOM 838 C CA . GLY A 1 103 ? -14.453 -34.281 -2.426 1 90.94 103 GLY A CA 1
ATOM 839 C C . GLY A 1 103 ? -13.602 -33.469 -1.471 1 90.94 103 GLY A C 1
ATOM 840 O O . GLY A 1 103 ? -12.68 -32.75 -1.896 1 90.94 103 GLY A O 1
ATOM 841 N N . LEU A 1 104 ? -13.93 -33.562 -0.229 1 89.31 104 LEU A N 1
ATOM 842 C CA . LEU A 1 104 ? -13.164 -32.844 0.787 1 89.31 104 LEU A CA 1
ATOM 843 C C . LEU A 1 104 ? -11.727 -33.375 0.853 1 89.31 104 LEU A C 1
ATOM 845 O O . LEU A 1 104 ? -10.781 -32.594 0.908 1 89.31 104 LEU A O 1
ATOM 849 N N . TRP A 1 105 ? -11.578 -34.656 0.721 1 89.88 105 TRP A N 1
ATOM 850 C CA . TRP A 1 105 ? -10.266 -35.25 0.903 1 89.88 105 TRP A CA 1
ATOM 851 C C . TRP A 1 105 ? -9.406 -35.094 -0.345 1 89.88 105 TRP A C 1
ATOM 853 O O . TRP A 1 105 ? -8.18 -35.125 -0.268 1 89.88 105 TRP A O 1
ATOM 863 N N . ILE A 1 106 ? -9.984 -34.844 -1.45 1 87.88 106 ILE A N 1
ATOM 864 C CA . ILE A 1 106 ? -9.234 -34.656 -2.686 1 87.88 106 ILE A CA 1
ATOM 865 C C . ILE A 1 106 ? -8.797 -33.219 -2.797 1 87.88 106 ILE A C 1
ATOM 867 O O . ILE A 1 106 ? -7.645 -32.906 -3.15 1 87.88 106 ILE A O 1
ATOM 871 N N . VAL A 1 107 ? -9.656 -32.281 -2.385 1 89.19 107 VAL A N 1
ATOM 872 C CA . VAL A 1 107 ? -9.43 -30.891 -2.738 1 89.19 107 VAL A CA 1
ATOM 873 C C . VAL A 1 107 ? -8.766 -30.172 -1.569 1 89.19 107 VAL A C 1
ATOM 875 O O . VAL A 1 107 ? -7.797 -29.438 -1.757 1 89.19 107 VAL A O 1
ATOM 878 N N . VAL A 1 108 ? -9.148 -30.438 -0.36 1 88.62 108 VAL A N 1
ATOM 879 C CA . VAL A 1 108 ? -8.766 -29.625 0.783 1 88.62 108 VAL A CA 1
ATOM 880 C C . VAL A 1 108 ? -7.273 -29.781 1.065 1 88.62 108 VAL A C 1
ATOM 882 O O . VAL A 1 108 ? -6.547 -28.797 1.202 1 88.62 108 VAL A O 1
ATOM 885 N N . PRO A 1 109 ? -6.762 -31.031 1.104 1 87 109 PRO A N 1
ATOM 886 C CA . PRO A 1 109 ? -5.32 -31.156 1.354 1 87 109 PRO A CA 1
ATOM 887 C C . PRO A 1 109 ? -4.477 -30.484 0.272 1 87 109 PRO A C 1
ATOM 889 O O . PRO A 1 109 ? -3.471 -29.828 0.58 1 87 109 PRO A O 1
ATOM 892 N N . GLN A 1 110 ? -4.887 -30.656 -0.919 1 86.25 110 GLN A N 1
ATOM 893 C CA . GLN A 1 110 ? -4.145 -30.031 -2.014 1 86.25 110 GLN A CA 1
ATOM 894 C C . GLN A 1 110 ? -4.203 -28.516 -1.922 1 86.25 110 GLN A C 1
ATOM 896 O O . GLN A 1 110 ? -3.193 -27.828 -2.123 1 86.25 110 GLN A O 1
ATOM 901 N N . GLN A 1 111 ? -5.309 -28 -1.598 1 87.81 111 GLN A N 1
ATOM 902 C CA . GLN A 1 111 ? -5.492 -26.562 -1.474 1 87.81 111 GLN A CA 1
ATOM 903 C C . GLN A 1 111 ? -4.645 -25.984 -0.342 1 87.81 111 GLN A C 1
ATOM 905 O O . GLN A 1 111 ? -3.992 -24.953 -0.506 1 87.81 111 GLN A O 1
ATOM 910 N N . LEU A 1 112 ? -4.652 -26.656 0.736 1 89.38 112 LEU A N 1
ATOM 911 C CA . LEU A 1 112 ? -3.912 -26.188 1.898 1 89.38 112 LEU A CA 1
ATOM 912 C C . LEU A 1 112 ? -2.408 -26.234 1.645 1 89.38 112 LEU A C 1
ATOM 914 O O . LEU A 1 112 ? -1.683 -25.312 2.016 1 89.38 112 LEU A O 1
ATOM 918 N N . VAL A 1 113 ? -2.006 -27.25 0.965 1 87.88 113 VAL A N 1
ATOM 919 C CA . VAL A 1 113 ? -0.582 -27.359 0.667 1 87.88 113 VAL A CA 1
ATOM 920 C C . VAL A 1 113 ? -0.153 -26.219 -0.256 1 87.88 113 VAL A C 1
ATOM 922 O O . VAL A 1 113 ? 0.887 -25.594 -0.038 1 87.88 113 VAL A O 1
ATOM 925 N N . VAL A 1 114 ? -0.944 -25.969 -1.216 1 88.94 114 VAL A N 1
ATOM 926 C CA . VAL A 1 114 ? -0.606 -24.922 -2.174 1 88.94 114 VAL A CA 1
ATOM 927 C C . VAL A 1 114 ? -0.599 -23.562 -1.478 1 88.94 114 VAL A C 1
ATOM 929 O O . VAL A 1 114 ? 0.371 -22.797 -1.584 1 88.94 114 VAL A O 1
ATOM 932 N N . GLU A 1 115 ? -1.569 -23.266 -0.675 1 92.38 115 GLU A N 1
ATOM 933 C CA . GLU A 1 115 ? -1.707 -21.953 -0.061 1 92.38 115 GLU A CA 1
ATOM 934 C C . GLU A 1 115 ? -0.659 -21.734 1.027 1 92.38 115 GLU A C 1
ATOM 936 O O . GLU A 1 115 ? -0.038 -20.672 1.098 1 92.38 115 GLU A O 1
ATOM 941 N N . ILE A 1 116 ? -0.427 -22.766 1.779 1 91.88 116 ILE A N 1
ATOM 942 C CA . ILE A 1 116 ? 0.527 -22.641 2.877 1 91.88 116 ILE A CA 1
ATOM 943 C C . ILE A 1 116 ? 1.948 -22.578 2.32 1 91.88 116 ILE A C 1
ATOM 945 O O . ILE A 1 116 ? 2.76 -21.766 2.768 1 91.88 116 ILE A O 1
ATOM 949 N N . SER A 1 117 ? 2.17 -23.391 1.373 1 90.19 117 SER A N 1
ATOM 950 C CA . SER A 1 117 ? 3.502 -23.391 0.778 1 90.19 117 SER A CA 1
ATOM 951 C C . SER A 1 117 ? 3.801 -22.047 0.105 1 90.19 117 SER A C 1
ATOM 953 O O . SER A 1 117 ? 4.918 -21.547 0.191 1 90.19 117 SER A O 1
ATOM 955 N N . LEU A 1 118 ? 2.869 -21.5 -0.534 1 91.69 118 LEU A N 1
ATOM 956 C CA . LEU A 1 118 ? 3.066 -20.203 -1.177 1 91.69 118 LEU A CA 1
ATOM 957 C C . LEU A 1 118 ? 3.352 -19.109 -0.141 1 91.69 118 LEU A C 1
ATOM 959 O O . LEU A 1 118 ? 4.219 -18.266 -0.35 1 91.69 118 LEU A O 1
ATOM 963 N N . ASP A 1 119 ? 2.664 -19.203 0.926 1 94.56 119 ASP A N 1
ATOM 964 C CA . ASP A 1 119 ? 2.885 -18.219 1.971 1 94.56 119 ASP A CA 1
ATOM 965 C C . ASP A 1 119 ? 4.285 -18.344 2.57 1 94.56 119 ASP A C 1
ATOM 967 O O . ASP A 1 119 ? 4.918 -17.344 2.908 1 94.56 119 ASP A O 1
ATOM 971 N N . ILE A 1 120 ? 4.719 -19.562 2.641 1 92.94 120 ILE A N 1
ATOM 972 C CA . ILE A 1 120 ? 6.078 -19.797 3.125 1 92.94 120 ILE A CA 1
ATOM 973 C C . ILE A 1 120 ? 7.082 -19.234 2.119 1 92.94 120 ILE A C 1
ATOM 975 O O . ILE A 1 120 ? 8.031 -18.547 2.5 1 92.94 120 ILE A O 1
ATOM 979 N N . VAL A 1 121 ? 6.836 -19.469 0.892 1 90.56 121 VAL A N 1
ATOM 980 C CA . VAL A 1 121 ? 7.715 -18.984 -0.165 1 90.56 121 VAL A CA 1
ATOM 981 C C . VAL A 1 121 ? 7.738 -17.453 -0.153 1 90.56 121 VAL A C 1
ATOM 983 O O . VAL A 1 121 ? 8.789 -16.844 -0.348 1 90.56 121 VAL A O 1
ATOM 986 N N . TYR A 1 122 ? 6.629 -16.875 0.118 1 94.19 122 TYR A N 1
ATOM 987 C CA . TYR A 1 122 ? 6.57 -15.414 0.147 1 94.19 122 TYR A CA 1
ATOM 988 C C . TYR A 1 122 ? 7.309 -14.867 1.361 1 94.19 122 TYR A C 1
ATOM 990 O O . TYR A 1 122 ? 7.906 -13.789 1.295 1 94.19 122 TYR A O 1
ATOM 998 N N . MET A 1 123 ? 7.266 -15.617 2.467 1 94.88 123 MET A N 1
ATOM 999 C CA . MET A 1 123 ? 8.055 -15.234 3.633 1 94.88 123 MET A CA 1
ATOM 1000 C C . MET A 1 123 ? 9.547 -15.195 3.293 1 94.88 123 MET A C 1
ATOM 1002 O O . MET A 1 123 ? 10.234 -14.242 3.637 1 94.88 123 MET A O 1
ATOM 1006 N N . ILE A 1 124 ? 9.945 -16.156 2.596 1 92.38 124 ILE A N 1
ATOM 1007 C CA . ILE A 1 124 ? 11.344 -16.281 2.223 1 92.38 124 ILE A CA 1
ATOM 1008 C C . ILE A 1 124 ? 11.703 -15.219 1.179 1 92.38 124 ILE A C 1
ATOM 1010 O O . ILE A 1 124 ? 12.727 -14.547 1.292 1 92.38 124 ILE A O 1
ATOM 1014 N N . THR A 1 125 ? 10.836 -15.062 0.183 1 92.75 125 THR A N 1
ATOM 1015 C CA . THR A 1 125 ? 11.078 -14.102 -0.892 1 92.75 125 THR A CA 1
ATOM 1016 C C . THR A 1 125 ? 11.156 -12.688 -0.342 1 92.75 125 THR A C 1
ATOM 1018 O O . THR A 1 125 ? 12.039 -11.914 -0.727 1 92.75 125 THR A O 1
ATOM 1021 N N . GLY A 1 126 ? 10.234 -12.391 0.561 1 95.12 126 GLY A N 1
ATOM 1022 C CA . GLY A 1 126 ? 10.281 -11.078 1.19 1 95.12 126 GLY A CA 1
ATOM 1023 C C . GLY A 1 126 ? 11.562 -10.828 1.955 1 95.12 126 GLY A C 1
ATOM 1024 O O . GLY A 1 126 ? 12.18 -9.773 1.813 1 95.12 126 GLY A O 1
ATOM 1025 N N . GLY A 1 127 ? 12 -11.797 2.721 1 94.81 127 GLY A N 1
ATOM 1026 C CA . GLY A 1 127 ? 13.25 -11.688 3.461 1 94.81 127 GLY A CA 1
ATOM 1027 C C . GLY A 1 127 ? 14.461 -11.562 2.566 1 94.81 127 GLY A C 1
ATOM 1028 O O . GLY A 1 127 ? 15.328 -10.711 2.795 1 94.81 127 GLY A O 1
ATOM 1029 N N . LYS A 1 128 ? 14.508 -12.32 1.562 1 92.94 128 LYS A N 1
ATOM 1030 C CA . LYS A 1 128 ? 15.641 -12.305 0.646 1 92.94 128 LYS A CA 1
ATOM 1031 C C . LYS A 1 128 ? 15.719 -10.984 -0.115 1 92.94 128 LYS A C 1
ATOM 1033 O O . LYS A 1 128 ? 16.812 -10.477 -0.373 1 92.94 128 LYS A O 1
ATOM 1038 N N . SER A 1 129 ? 14.594 -10.508 -0.487 1 94.38 129 SER A N 1
ATOM 1039 C CA . SER A 1 129 ? 14.57 -9.242 -1.2 1 94.38 129 SER A CA 1
ATOM 1040 C C . SER A 1 129 ? 15.023 -8.094 -0.3 1 94.38 129 SER A C 1
ATOM 1042 O O . SER A 1 129 ? 15.758 -7.203 -0.737 1 94.38 129 SER A O 1
ATOM 1044 N N . LEU A 1 130 ? 14.609 -8.133 0.937 1 94.69 130 LEU A N 1
ATOM 1045 C CA . LEU A 1 130 ? 15.062 -7.129 1.894 1 94.69 130 LEU A CA 1
ATOM 1046 C C . LEU A 1 130 ? 16.562 -7.219 2.105 1 94.69 130 LEU A C 1
ATOM 1048 O O . LEU A 1 130 ? 17.25 -6.195 2.17 1 94.69 130 LEU A O 1
ATOM 1052 N N . LYS A 1 131 ? 17.047 -8.414 2.223 1 94.56 131 LYS A N 1
ATOM 1053 C CA . LYS A 1 131 ? 18.484 -8.609 2.4 1 94.56 131 LYS A CA 1
ATOM 1054 C C . LYS A 1 131 ? 19.266 -8.125 1.18 1 94.56 131 LYS A C 1
ATOM 1056 O O . LYS A 1 131 ? 20.328 -7.5 1.316 1 94.56 131 LYS A O 1
ATOM 1061 N N . LYS A 1 132 ? 18.75 -8.477 0.036 1 93.44 132 LYS A N 1
ATOM 1062 C CA . LYS A 1 132 ? 19.406 -8.023 -1.187 1 93.44 132 LYS A CA 1
ATOM 1063 C C . LYS A 1 132 ? 19.453 -6.496 -1.249 1 93.44 132 LYS A C 1
ATOM 1065 O O . LYS A 1 132 ? 20.453 -5.914 -1.659 1 93.44 132 LYS A O 1
ATOM 1070 N N . PHE A 1 133 ? 18.406 -5.902 -0.897 1 94.44 133 PHE A N 1
ATOM 1071 C CA . PHE A 1 133 ? 18.375 -4.445 -0.797 1 94.44 133 PHE A CA 1
ATOM 1072 C C . PHE A 1 133 ? 19.453 -3.939 0.152 1 94.44 133 PHE A C 1
ATOM 1074 O O . PHE A 1 133 ? 20.219 -3.045 -0.199 1 94.44 133 PHE A O 1
ATOM 1081 N N . HIS A 1 134 ? 19.516 -4.484 1.315 1 92.88 134 HIS A N 1
ATOM 1082 C CA . HIS A 1 134 ? 20.516 -4.121 2.312 1 92.88 134 HIS A CA 1
ATOM 1083 C C . HIS A 1 134 ? 21.922 -4.262 1.751 1 92.88 134 HIS A C 1
ATOM 1085 O O . HIS A 1 134 ? 22.734 -3.336 1.86 1 92.88 134 HIS A O 1
ATOM 1091 N N . ASP A 1 135 ? 22.172 -5.363 1.144 1 91.88 135 ASP A N 1
ATOM 1092 C CA . ASP A 1 135 ? 23.516 -5.668 0.658 1 91.88 135 ASP A CA 1
ATOM 1093 C C . ASP A 1 135 ? 23.906 -4.727 -0.478 1 91.88 135 ASP A C 1
ATOM 1095 O O . ASP A 1 135 ? 25.062 -4.32 -0.573 1 91.88 135 ASP A O 1
ATOM 1099 N N . LEU A 1 136 ? 22.969 -4.422 -1.305 1 90.06 136 LEU A N 1
ATOM 1100 C CA . LEU A 1 136 ? 23.25 -3.535 -2.428 1 90.06 136 LEU A CA 1
ATOM 1101 C C . LEU A 1 136 ? 23.547 -2.121 -1.943 1 90.06 136 LEU A C 1
ATOM 1103 O O . LEU A 1 136 ? 24.484 -1.479 -2.428 1 90.06 136 LEU A O 1
ATOM 1107 N N . VAL A 1 137 ? 22.781 -1.69 -1.016 1 89.75 137 VAL A N 1
ATOM 1108 C CA . VAL A 1 137 ? 22.906 -0.317 -0.536 1 89.75 137 VAL A CA 1
ATOM 1109 C C . VAL A 1 137 ? 24.172 -0.175 0.307 1 89.75 137 VAL A C 1
ATOM 1111 O O . VAL A 1 137 ? 24.875 0.836 0.219 1 89.75 137 VAL A O 1
ATOM 1114 N N . CYS A 1 138 ? 24.484 -1.155 1.093 1 88.12 138 CYS A N 1
ATOM 1115 C CA . CYS A 1 138 ? 25.656 -1.112 1.961 1 88.12 138 CYS A CA 1
ATOM 1116 C C . CYS A 1 138 ? 26.938 -1.28 1.156 1 88.12 138 CYS A C 1
ATOM 1118 O O . CYS A 1 138 ? 27.969 -0.709 1.504 1 88.12 138 CYS A O 1
ATOM 1120 N N . ASP A 1 139 ? 26.797 -2.01 0.125 1 85.19 139 ASP A N 1
ATOM 1121 C CA . ASP A 1 139 ? 27.922 -2.25 -0.774 1 85.19 139 ASP A CA 1
ATOM 1122 C C . ASP A 1 139 ? 29.172 -2.654 0.006 1 85.19 139 ASP A C 1
ATOM 1124 O O . ASP A 1 139 ? 30.25 -2.068 -0.176 1 85.19 139 ASP A O 1
ATOM 1128 N N . GLY A 1 140 ? 29.016 -3.561 0.95 1 80.19 140 GLY A N 1
ATOM 1129 C CA . GLY A 1 140 ? 30.125 -4.117 1.707 1 80.19 140 GLY A CA 1
ATOM 1130 C C . GLY A 1 140 ? 30.531 -3.27 2.902 1 80.19 140 GLY A C 1
ATOM 1131 O O . GLY A 1 140 ? 31.469 -3.604 3.623 1 80.19 140 GLY A O 1
ATOM 1132 N N . ARG A 1 141 ? 29.891 -2.213 3.244 1 81.25 141 ARG A N 1
ATOM 1133 C CA . ARG A 1 141 ? 30.281 -1.273 4.289 1 81.25 141 ARG A CA 1
ATOM 1134 C C . ARG A 1 141 ? 29.469 -1.497 5.562 1 81.25 141 ARG A C 1
ATOM 1136 O O . ARG A 1 141 ? 29.797 -0.946 6.613 1 81.25 141 ARG A O 1
ATOM 1143 N N . CYS A 1 142 ? 28.422 -2.322 5.453 1 82.88 142 CYS A N 1
ATOM 1144 C CA . CYS A 1 142 ? 27.578 -2.582 6.609 1 82.88 142 CYS A CA 1
ATOM 1145 C C . CYS A 1 142 ? 27.859 -3.957 7.199 1 82.88 142 CYS A C 1
ATOM 1147 O O . CYS A 1 142 ? 28.484 -4.801 6.551 1 82.88 142 CYS A O 1
ATOM 1149 N N . LYS A 1 143 ? 27.516 -4.027 8.461 1 84.75 143 LYS A N 1
ATOM 1150 C CA . LYS A 1 143 ? 27.594 -5.344 9.086 1 84.75 143 LYS A CA 1
ATOM 1151 C C . LYS A 1 143 ? 26.656 -6.336 8.391 1 84.75 143 LYS A C 1
ATOM 1153 O O . LYS A 1 143 ? 25.547 -5.973 7.984 1 84.75 143 LYS A O 1
ATOM 1158 N N . ASP A 1 144 ? 27.125 -7.551 8.25 1 88.5 144 ASP A N 1
ATOM 1159 C CA . ASP A 1 144 ? 26.312 -8.602 7.656 1 88.5 144 ASP A CA 1
ATOM 1160 C C . ASP A 1 144 ? 25.156 -8.977 8.586 1 88.5 144 ASP A C 1
ATOM 1162 O O . ASP A 1 144 ? 25.359 -9.242 9.766 1 88.5 144 ASP A O 1
ATOM 1166 N N . ILE A 1 145 ? 24 -8.945 8.094 1 91.44 145 ILE A N 1
ATOM 1167 C CA . ILE A 1 145 ? 22.812 -9.32 8.844 1 91.44 145 ILE A CA 1
ATOM 1168 C C . ILE A 1 145 ? 22.25 -10.633 8.297 1 91.44 145 ILE A C 1
ATOM 1170 O O . ILE A 1 145 ? 22.125 -10.805 7.086 1 91.44 145 ILE A O 1
ATOM 1174 N N . LYS A 1 146 ? 21.906 -11.492 9.164 1 95.06 146 LYS A N 1
ATOM 1175 C CA . LYS A 1 146 ? 21.422 -12.812 8.781 1 95.06 146 LYS A CA 1
ATOM 1176 C C . LYS A 1 146 ? 20.047 -12.719 8.109 1 95.06 146 LYS A C 1
ATOM 1178 O O . LYS A 1 146 ? 19.25 -11.852 8.453 1 95.06 146 LYS A O 1
ATOM 1183 N N . LEU A 1 147 ? 19.75 -13.641 7.219 1 95.06 147 LEU A N 1
ATOM 1184 C CA . LEU A 1 147 ? 18.484 -13.703 6.48 1 95.06 147 LEU A CA 1
ATOM 1185 C C . LEU A 1 147 ? 17.297 -13.836 7.434 1 95.06 147 LEU A C 1
ATOM 1187 O O . LEU A 1 147 ? 16.234 -13.281 7.188 1 95.06 147 LEU A O 1
ATOM 1191 N N . SER A 1 148 ? 17.516 -14.523 8.547 1 96.31 148 SER A N 1
ATOM 1192 C CA . SER A 1 148 ? 16.438 -14.758 9.5 1 96.31 148 SER A CA 1
ATOM 1193 C C . SER A 1 148 ? 15.852 -13.453 10.016 1 96.31 148 SER A C 1
ATOM 1195 O O . SER A 1 148 ? 14.641 -13.336 10.195 1 96.31 148 SER A O 1
ATOM 1197 N N . TYR A 1 149 ? 16.656 -12.484 10.172 1 95.31 149 TYR A N 1
ATOM 1198 C CA . TYR A 1 149 ? 16.188 -11.195 10.68 1 95.31 149 TYR A CA 1
ATOM 1199 C C . TYR A 1 149 ? 15.352 -10.477 9.625 1 95.31 149 TYR A C 1
ATOM 1201 O O . TYR A 1 149 ? 14.375 -9.797 9.961 1 95.31 149 TYR A O 1
ATOM 1209 N N . PHE A 1 150 ? 15.742 -10.609 8.414 1 96.25 150 PHE A N 1
ATOM 1210 C CA . PHE A 1 150 ? 14.977 -9.977 7.34 1 96.25 150 PHE A CA 1
ATOM 1211 C C . PHE A 1 150 ? 13.625 -10.664 7.16 1 96.25 150 PHE A C 1
ATOM 1213 O O . PHE A 1 150 ? 12.625 -10.008 6.863 1 96.25 150 PHE A O 1
ATOM 1220 N N . ILE A 1 151 ? 13.578 -11.953 7.371 1 96.75 151 ILE A N 1
ATOM 1221 C CA . ILE A 1 151 ? 12.312 -12.672 7.316 1 96.75 151 ILE A CA 1
ATOM 1222 C C . ILE A 1 151 ? 11.406 -12.219 8.461 1 96.75 151 ILE A C 1
ATOM 1224 O O . ILE A 1 151 ? 10.203 -12.047 8.273 1 96.75 151 ILE A O 1
ATOM 1228 N N . MET A 1 152 ? 12.039 -11.969 9.617 1 96.81 152 MET A N 1
ATOM 1229 C CA . MET A 1 152 ? 11.266 -11.492 10.758 1 96.81 152 MET A CA 1
ATOM 1230 C C . MET A 1 152 ? 10.703 -10.094 10.492 1 96.81 152 MET A C 1
ATOM 1232 O O . MET A 1 152 ? 9.578 -9.789 10.883 1 96.81 152 MET A O 1
ATOM 1236 N N . ILE A 1 153 ? 11.461 -9.305 9.859 1 94.31 153 ILE A N 1
ATOM 1237 C CA . ILE A 1 153 ? 11 -7.961 9.516 1 94.31 153 ILE A CA 1
ATOM 1238 C C . ILE A 1 153 ? 9.812 -8.055 8.555 1 94.31 153 ILE A C 1
ATOM 1240 O O . ILE A 1 153 ? 8.797 -7.387 8.742 1 94.31 153 ILE A O 1
ATOM 1244 N N . PHE A 1 154 ? 9.914 -8.844 7.57 1 96.06 154 PHE A N 1
ATOM 1245 C CA . PHE A 1 154 ? 8.82 -9.047 6.633 1 96.06 154 PHE A CA 1
ATOM 1246 C C . PHE A 1 154 ? 7.586 -9.586 7.352 1 96.06 154 PHE A C 1
ATOM 1248 O O . PHE A 1 154 ? 6.469 -9.141 7.09 1 96.06 154 PHE A O 1
ATOM 1255 N N . ALA A 1 155 ? 7.848 -10.492 8.273 1 97.56 155 ALA A N 1
ATOM 1256 C CA . ALA A 1 155 ? 6.75 -11.109 9.016 1 97.56 155 ALA A CA 1
ATOM 1257 C C . ALA A 1 155 ? 6.016 -10.078 9.875 1 97.56 155 ALA A C 1
ATOM 1259 O O . ALA A 1 155 ? 4.805 -10.18 10.07 1 97.56 155 ALA A O 1
ATOM 1260 N N . SER A 1 156 ? 6.691 -9.156 10.383 1 93.81 156 SER A N 1
ATOM 1261 C CA . SER A 1 156 ? 6.066 -8.141 11.227 1 93.81 156 SER A CA 1
ATOM 1262 C C . SER A 1 156 ? 4.957 -7.402 10.477 1 93.81 156 SER A C 1
ATOM 1264 O O . SER A 1 156 ? 3.902 -7.121 11.047 1 93.81 156 SER A O 1
ATOM 1266 N N . ALA A 1 157 ? 5.199 -7.137 9.234 1 90.75 157 ALA A N 1
ATOM 1267 C CA . ALA A 1 157 ? 4.156 -6.523 8.414 1 90.75 157 ALA A CA 1
ATOM 1268 C C . ALA A 1 157 ? 2.961 -7.457 8.258 1 90.75 157 ALA A C 1
ATOM 1270 O O . ALA A 1 157 ? 1.811 -7.012 8.289 1 90.75 157 ALA A O 1
ATOM 1271 N N . GLN A 1 158 ? 3.211 -8.695 8.172 1 96.12 158 GLN A N 1
ATOM 1272 C CA . GLN A 1 158 ? 2.146 -9.672 7.98 1 96.12 158 GLN A CA 1
ATOM 1273 C C . GLN A 1 158 ? 1.306 -9.828 9.242 1 96.12 158 GLN A C 1
ATOM 1275 O O . GLN A 1 158 ? 0.098 -10.07 9.164 1 96.12 158 GLN A O 1
ATOM 1280 N N . PHE A 1 159 ? 1.916 -9.648 10.406 1 95.12 159 PHE A N 1
ATOM 1281 C CA . PHE A 1 159 ? 1.172 -9.734 11.656 1 95.12 159 PHE A CA 1
ATOM 1282 C C . PHE A 1 159 ? 0.1 -8.656 11.727 1 95.12 159 PHE A C 1
ATOM 1284 O O . PHE A 1 159 ? -0.98 -8.875 12.273 1 95.12 159 PHE A O 1
ATOM 1291 N N . VAL A 1 160 ? 0.349 -7.602 11.117 1 87 160 VAL A N 1
ATOM 1292 C CA . VAL A 1 160 ? -0.574 -6.473 11.18 1 87 160 VAL A CA 1
ATOM 1293 C C . VAL A 1 160 ? -1.607 -6.586 10.062 1 87 160 VAL A C 1
ATOM 1295 O O . VAL A 1 160 ? -2.812 -6.531 10.32 1 87 160 VAL A O 1
ATOM 1298 N N . ILE A 1 161 ? -1.196 -6.883 8.914 1 89.75 161 ILE A N 1
ATOM 1299 C CA . ILE A 1 161 ? -2.059 -6.832 7.734 1 89.75 161 ILE A CA 1
ATOM 1300 C C . ILE A 1 161 ? -2.998 -8.039 7.734 1 89.75 161 ILE A C 1
ATOM 1302 O O . ILE A 1 161 ? -4.121 -7.953 7.23 1 89.75 161 ILE A O 1
ATOM 1306 N N . SER A 1 162 ? -2.584 -9.07 8.367 1 94.25 162 SER A N 1
ATOM 1307 C CA . SER A 1 162 ? -3.404 -10.273 8.398 1 94.25 162 SER A CA 1
ATOM 1308 C C . SER A 1 162 ? -4.656 -10.07 9.242 1 94.25 162 SER A C 1
ATOM 1310 O O . SER A 1 162 ? -5.59 -10.875 9.188 1 94.25 162 SER A O 1
ATOM 1312 N N . GLN A 1 163 ? -4.695 -8.977 9.945 1 90.5 163 GLN A N 1
ATOM 1313 C CA . GLN A 1 163 ? -5.855 -8.742 10.805 1 90.5 163 GLN A CA 1
ATOM 1314 C C . GLN A 1 163 ? -6.992 -8.094 10.023 1 90.5 163 GLN A C 1
ATOM 1316 O O . GLN A 1 163 ? -8.102 -7.949 10.531 1 90.5 163 GLN A O 1
ATOM 1321 N N . LEU A 1 164 ? -6.738 -7.734 8.781 1 84.44 164 LEU A N 1
ATOM 1322 C CA . LEU A 1 164 ? -7.816 -7.223 7.941 1 84.44 164 LEU A CA 1
ATOM 1323 C C . LEU A 1 164 ? -8.891 -8.289 7.73 1 84.44 164 LEU A C 1
ATOM 1325 O O . LEU A 1 164 ? -8.578 -9.469 7.562 1 84.44 164 LEU A O 1
ATOM 1329 N N . PRO A 1 165 ? -10.062 -7.91 7.703 1 82.88 165 PRO A N 1
ATOM 1330 C CA . PRO A 1 165 ? -11.141 -8.883 7.93 1 82.88 165 PRO A CA 1
ATOM 1331 C C . PRO A 1 165 ? -11.438 -9.734 6.699 1 82.88 165 PRO A C 1
ATOM 1333 O O . PRO A 1 165 ? -11.828 -10.891 6.828 1 82.88 165 PRO A O 1
ATOM 1336 N N . ASN A 1 166 ? -11.359 -9.086 5.508 1 84.75 166 ASN A N 1
ATOM 1337 C CA . ASN A 1 166 ? -11.844 -9.844 4.359 1 84.75 166 ASN A CA 1
ATOM 1338 C C . ASN A 1 166 ? -11.156 -9.406 3.07 1 84.75 166 ASN A C 1
ATOM 1340 O O . ASN A 1 166 ? -10.273 -8.547 3.092 1 84.75 166 ASN A O 1
ATOM 1344 N N . PHE A 1 167 ? -11.531 -10.039 1.939 1 79.06 167 PHE A N 1
ATOM 1345 C CA . PHE A 1 167 ? -10.922 -9.789 0.637 1 79.06 167 PHE A CA 1
ATOM 1346 C C . PHE A 1 167 ? -11.141 -8.352 0.197 1 79.06 167 PHE A C 1
ATOM 1348 O O . PHE A 1 167 ? -10.281 -7.754 -0.45 1 79.06 167 PHE A O 1
ATOM 1355 N N . ASP A 1 168 ? -12.227 -7.867 0.576 1 76.44 168 ASP A N 1
ATOM 1356 C CA . ASP A 1 168 ? -12.531 -6.488 0.201 1 76.44 168 ASP A CA 1
ATOM 1357 C C . ASP A 1 168 ? -11.57 -5.512 0.872 1 76.44 168 ASP A C 1
ATOM 1359 O O . ASP A 1 168 ? -11.18 -4.504 0.274 1 76.44 168 ASP A O 1
ATOM 1363 N N . SER A 1 169 ? -11.203 -5.84 2.018 1 76.5 169 SER A N 1
ATOM 1364 C CA . SER A 1 169 ? -10.352 -4.957 2.799 1 76.5 169 SER A CA 1
ATOM 1365 C C . SER A 1 169 ? -8.914 -4.977 2.281 1 76.5 169 SER A C 1
ATOM 1367 O O . SER A 1 169 ? -8.141 -4.055 2.551 1 76.5 169 SER A O 1
ATOM 1369 N N . ILE A 1 170 ? -8.578 -6.027 1.496 1 82.19 170 ILE A N 1
ATOM 1370 C CA . ILE A 1 170 ? -7.199 -6.09 1.031 1 82.19 170 ILE A CA 1
ATOM 1371 C C . ILE A 1 170 ? -7.141 -5.738 -0.453 1 82.19 170 ILE A C 1
ATOM 1373 O O . ILE A 1 170 ? -6.098 -5.895 -1.093 1 82.19 170 ILE A O 1
ATOM 1377 N N . ALA A 1 171 ? -8.188 -5.195 -0.981 1 80.12 171 ALA A N 1
ATOM 1378 C CA . ALA A 1 171 ? -8.25 -4.895 -2.408 1 80.12 171 ALA A CA 1
ATOM 1379 C C . ALA A 1 171 ? -7.18 -3.877 -2.801 1 80.12 171 ALA A C 1
ATOM 1381 O O . ALA A 1 171 ? -6.52 -4.031 -3.83 1 80.12 171 ALA A O 1
ATOM 1382 N N . THR A 1 172 ? -6.973 -2.924 -1.995 1 78.31 172 THR A N 1
ATOM 1383 C CA . THR A 1 172 ? -6 -1.881 -2.307 1 78.31 172 THR A CA 1
ATOM 1384 C C . THR A 1 172 ? -4.578 -2.414 -2.182 1 78.31 172 THR A C 1
ATOM 1386 O O . THR A 1 172 ? -3.689 -2.012 -2.936 1 78.31 172 THR A O 1
ATOM 1389 N N . ILE A 1 173 ? -4.43 -3.27 -1.244 1 84.5 173 ILE A N 1
ATOM 1390 C CA . ILE A 1 173 ? -3.131 -3.916 -1.09 1 84.5 173 ILE A CA 1
ATOM 1391 C C . ILE A 1 173 ? -2.832 -4.773 -2.316 1 84.5 173 ILE A C 1
ATOM 1393 O O . ILE A 1 173 ? -1.706 -4.781 -2.818 1 84.5 173 ILE A O 1
ATOM 1397 N N . SER A 1 174 ? -3.848 -5.398 -2.791 1 88.19 174 SER A N 1
ATOM 1398 C CA . SER A 1 174 ? -3.719 -6.227 -3.986 1 88.19 174 SER A CA 1
ATOM 1399 C C . SER A 1 174 ? -3.422 -5.379 -5.215 1 88.19 174 SER A C 1
ATOM 1401 O O . SER A 1 174 ? -2.646 -5.781 -6.086 1 88.19 174 SER A O 1
ATOM 1403 N N . LEU A 1 175 ? -4.016 -4.273 -5.289 1 86 175 LEU A N 1
ATOM 1404 C CA . LEU A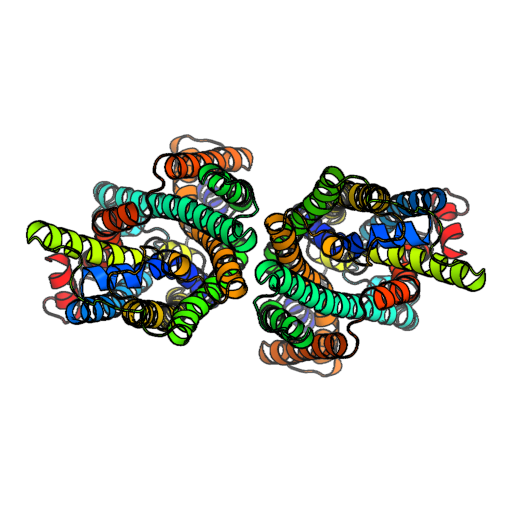 1 175 ? -3.736 -3.359 -6.391 1 86 175 LEU A CA 1
ATOM 1405 C C . LEU A 1 175 ? -2.275 -2.922 -6.379 1 86 175 LEU A C 1
ATOM 1407 O O . LEU A 1 175 ? -1.604 -2.949 -7.41 1 86 175 LEU A O 1
ATOM 1411 N N . ALA A 1 176 ? -1.857 -2.537 -5.207 1 86.44 176 ALA A N 1
ATOM 1412 C CA . ALA A 1 176 ? -0.459 -2.137 -5.066 1 86.44 176 ALA A CA 1
ATOM 1413 C C . ALA A 1 176 ? 0.478 -3.283 -5.438 1 86.44 176 ALA A C 1
ATOM 1415 O O . ALA A 1 176 ? 1.478 -3.076 -6.129 1 86.44 176 ALA A O 1
ATOM 1416 N N . ALA A 1 177 ? 0.124 -4.414 -5.004 1 92.38 177 ALA A N 1
ATOM 1417 C CA . ALA A 1 177 ? 0.926 -5.598 -5.301 1 92.38 177 ALA A CA 1
ATOM 1418 C C . ALA A 1 177 ? 0.964 -5.871 -6.801 1 92.38 177 ALA A C 1
ATOM 1420 O O . ALA A 1 177 ? 2.021 -6.18 -7.355 1 92.38 177 ALA A O 1
ATOM 1421 N N . ALA A 1 178 ? -0.145 -5.742 -7.426 1 91.62 178 ALA A N 1
ATOM 1422 C CA . ALA A 1 178 ? -0.222 -5.961 -8.867 1 91.62 178 ALA A CA 1
ATOM 1423 C C . ALA A 1 178 ? 0.65 -4.961 -9.617 1 91.62 178 ALA A C 1
ATOM 1425 O O . ALA A 1 178 ? 1.414 -5.34 -10.508 1 91.62 178 ALA A O 1
ATOM 1426 N N . LEU A 1 179 ? 0.618 -3.764 -9.219 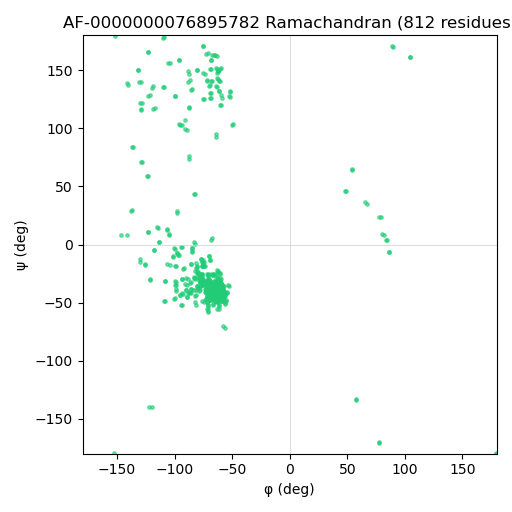1 88.19 179 LEU A N 1
ATOM 1427 C CA . LEU A 1 179 ? 1.415 -2.725 -9.859 1 88.19 179 LEU A CA 1
ATOM 1428 C C . LEU A 1 179 ? 2.904 -2.982 -9.664 1 88.19 179 LEU A C 1
ATOM 1430 O O . LEU A 1 179 ? 3.699 -2.793 -10.586 1 88.19 179 LEU A O 1
ATOM 1434 N N . MET A 1 180 ? 3.209 -3.363 -8.492 1 92.56 180 MET A N 1
ATOM 1435 C CA . MET A 1 180 ? 4.609 -3.654 -8.211 1 92.56 180 MET A CA 1
ATOM 1436 C C . MET A 1 180 ? 5.109 -4.812 -9.07 1 92.56 180 MET A C 1
ATOM 1438 O O . MET A 1 180 ? 6.254 -4.805 -9.531 1 92.56 180 MET A O 1
ATOM 1442 N N . SER A 1 181 ? 4.25 -5.781 -9.258 1 94.31 181 SER A N 1
ATOM 1443 C CA . SER A 1 181 ? 4.664 -6.918 -10.07 1 94.31 181 SER A CA 1
ATOM 1444 C C . SER A 1 181 ? 4.953 -6.496 -11.508 1 94.31 181 SER A C 1
ATOM 1446 O O . SER A 1 181 ? 5.914 -6.973 -12.117 1 94.31 181 SER A O 1
ATOM 1448 N N . ILE A 1 182 ? 4.227 -5.633 -12.016 1 93.56 182 ILE A N 1
ATOM 1449 C CA . ILE A 1 182 ? 4.449 -5.121 -13.359 1 93.56 182 ILE A CA 1
ATOM 1450 C C . ILE A 1 182 ? 5.754 -4.328 -13.406 1 93.56 182 ILE A C 1
ATOM 1452 O O . ILE A 1 182 ? 6.566 -4.508 -14.32 1 93.56 182 ILE A O 1
ATOM 1456 N N . CYS A 1 183 ? 5.988 -3.586 -12.367 1 92.69 183 CYS A N 1
ATOM 1457 C CA . CYS A 1 183 ? 7.16 -2.717 -12.328 1 92.69 183 CYS A CA 1
ATOM 1458 C C . CYS A 1 183 ? 8.438 -3.531 -12.195 1 92.69 183 CYS A C 1
ATOM 1460 O O . CYS A 1 183 ? 9.367 -3.377 -12.992 1 92.69 183 CYS A O 1
ATOM 1462 N N . TYR A 1 184 ? 8.5 -4.418 -11.211 1 95.62 184 TYR A N 1
ATOM 1463 C CA . TYR A 1 184 ? 9.766 -5.117 -11.023 1 95.62 184 TYR A CA 1
ATOM 1464 C C . TYR A 1 184 ? 10.016 -6.102 -12.156 1 95.62 184 TYR A C 1
ATOM 1466 O O . TYR A 1 184 ? 11.164 -6.395 -12.492 1 95.62 184 TYR A O 1
ATOM 1474 N N . SER A 1 185 ? 8.93 -6.645 -12.773 1 96.44 185 SER A N 1
ATOM 1475 C CA . SER A 1 185 ? 9.125 -7.496 -13.945 1 96.44 185 SER A CA 1
ATOM 1476 C C . SER A 1 185 ? 9.719 -6.707 -15.109 1 96.44 185 SER A C 1
ATOM 1478 O O . SER A 1 185 ? 10.625 -7.191 -15.789 1 96.44 185 SER A O 1
ATOM 1480 N N . THR A 1 186 ? 9.227 -5.527 -15.273 1 95.75 186 THR A N 1
ATOM 1481 C CA . THR A 1 186 ? 9.75 -4.672 -16.344 1 95.75 186 THR A CA 1
ATOM 1482 C C . THR A 1 186 ? 11.211 -4.312 -16.078 1 95.75 186 THR A C 1
ATOM 1484 O O . THR A 1 186 ? 12.023 -4.316 -17 1 95.75 186 THR A O 1
ATOM 1487 N N . ILE A 1 187 ? 11.516 -4.059 -14.859 1 95.5 187 ILE A N 1
ATOM 1488 C CA . ILE A 1 187 ? 12.898 -3.758 -14.5 1 95.5 187 ILE A CA 1
ATOM 1489 C C . ILE A 1 187 ? 13.773 -4.984 -14.742 1 95.5 187 ILE A C 1
ATOM 1491 O O . ILE A 1 187 ? 14.883 -4.871 -15.266 1 95.5 187 ILE A O 1
ATOM 1495 N N . ALA A 1 188 ? 13.289 -6.168 -14.414 1 96.5 188 ALA A N 1
ATOM 1496 C CA . ALA A 1 188 ? 14.062 -7.398 -14.555 1 96.5 188 ALA A CA 1
ATOM 1497 C C . ALA A 1 188 ? 14.438 -7.648 -16.016 1 96.5 188 ALA A C 1
ATOM 1499 O O . ALA A 1 188 ? 15.609 -7.848 -16.328 1 96.5 188 ALA A O 1
ATOM 1500 N N . TRP A 1 189 ? 13.469 -7.613 -16.859 1 96.75 189 TRP A N 1
ATOM 1501 C CA . TRP A 1 189 ? 13.828 -7.906 -18.234 1 96.75 189 TRP A CA 1
ATOM 1502 C C . TRP A 1 189 ? 14.469 -6.695 -18.906 1 96.75 189 TRP A C 1
ATOM 1504 O O . TRP A 1 189 ? 15.352 -6.84 -19.75 1 96.75 189 TRP A O 1
ATOM 1514 N N . GLY A 1 190 ? 14.125 -5.434 -18.531 1 96.56 190 GLY A N 1
ATOM 1515 C CA . GLY A 1 190 ? 14.781 -4.246 -19.062 1 96.56 190 GLY A CA 1
ATOM 1516 C C . GLY A 1 190 ? 16.25 -4.168 -18.688 1 96.56 190 GLY A C 1
ATOM 1517 O O . GLY A 1 190 ? 17.094 -3.861 -19.531 1 96.56 190 GLY A O 1
ATOM 1518 N N . ALA A 1 191 ? 16.531 -4.406 -17.438 1 96.06 191 ALA A N 1
ATOM 1519 C CA . ALA A 1 191 ? 17.922 -4.406 -16.984 1 96.06 191 ALA A CA 1
ATOM 1520 C C . ALA A 1 191 ? 18.719 -5.52 -17.656 1 96.06 191 ALA A C 1
ATOM 1522 O O . ALA A 1 191 ? 19.906 -5.367 -17.922 1 96.06 191 ALA A O 1
ATOM 1523 N N . SER A 1 192 ? 18.078 -6.637 -17.938 1 96.31 192 SER A N 1
ATOM 1524 C CA . SER A 1 192 ? 18.734 -7.738 -18.641 1 96.31 192 SER A CA 1
ATOM 1525 C C . SER A 1 192 ? 19.078 -7.355 -20.078 1 96.31 192 SER A C 1
ATOM 1527 O O . SER A 1 192 ? 20.172 -7.688 -20.562 1 96.31 192 SER A O 1
ATOM 1529 N N . VAL A 1 193 ? 18.188 -6.664 -20.734 1 96.5 193 VAL A N 1
ATOM 1530 C CA . VAL A 1 193 ? 18.438 -6.195 -22.094 1 96.5 193 VAL A CA 1
ATOM 1531 C C . VAL A 1 193 ? 19.609 -5.215 -22.094 1 96.5 193 VAL A C 1
ATOM 1533 O O . VAL A 1 193 ? 20.484 -5.293 -22.953 1 96.5 193 VAL A O 1
ATOM 1536 N N . ASP A 1 194 ? 19.609 -4.352 -21.125 1 94.5 194 ASP A N 1
ATOM 1537 C CA . ASP A 1 194 ? 20.656 -3.336 -21.031 1 94.5 194 ASP A CA 1
ATOM 1538 C C . ASP A 1 194 ? 22.016 -3.973 -20.75 1 94.5 194 ASP A C 1
ATOM 1540 O O . ASP A 1 194 ? 23.031 -3.518 -21.266 1 94.5 194 ASP A O 1
ATOM 1544 N N . LYS A 1 195 ? 22 -4.945 -19.906 1 93.81 195 LYS A N 1
ATOM 1545 C CA . LYS A 1 195 ? 23.234 -5.664 -19.594 1 93.81 195 LYS A CA 1
ATOM 1546 C C . LYS A 1 195 ? 23.766 -6.406 -20.812 1 93.81 195 LYS A C 1
ATOM 1548 O O . LYS A 1 195 ? 24.984 -6.492 -21.016 1 93.81 195 LYS A O 1
ATOM 1553 N N . GLY A 1 196 ? 22.828 -6.949 -21.578 1 95.19 196 GLY A N 1
ATOM 1554 C CA . GLY A 1 196 ? 23.219 -7.812 -22.672 1 95.19 196 GLY A CA 1
ATOM 1555 C C . GLY A 1 196 ? 23.625 -9.203 -22.234 1 95.19 196 GLY A C 1
ATOM 1556 O O . GLY A 1 196 ? 23.406 -9.578 -21.078 1 95.19 196 GLY A O 1
ATOM 1557 N N . LYS A 1 197 ? 24.172 -9.93 -23.141 1 96.06 197 LYS A N 1
ATOM 1558 C CA . LYS A 1 197 ? 24.609 -11.289 -22.812 1 96.06 197 LYS A CA 1
ATOM 1559 C C . LYS A 1 197 ? 25.797 -11.266 -21.875 1 96.06 197 LYS A C 1
ATOM 1561 O O . LYS A 1 197 ? 26.734 -10.492 -22.062 1 96.06 197 LYS A O 1
ATOM 1566 N N . ALA A 1 198 ? 25.625 -12.039 -20.875 1 94.44 198 ALA A N 1
ATOM 1567 C CA . ALA A 1 198 ? 26.75 -12.195 -19.953 1 94.44 198 ALA A CA 1
ATOM 1568 C C . ALA A 1 198 ? 27.969 -12.758 -20.672 1 94.44 198 ALA A C 1
ATOM 1570 O O . ALA A 1 198 ? 27.844 -13.461 -21.672 1 94.44 198 ALA A O 1
ATOM 1571 N N . ASP A 1 199 ? 29.172 -12.406 -20.156 1 92.94 199 ASP A N 1
ATOM 1572 C CA . ASP A 1 199 ? 30.406 -12.938 -20.734 1 92.94 199 ASP A CA 1
ATOM 1573 C C . ASP A 1 199 ? 30.453 -14.461 -20.641 1 92.94 199 ASP A C 1
ATOM 1575 O O . ASP A 1 199 ? 30.328 -15.023 -19.547 1 92.94 199 ASP A O 1
ATOM 1579 N N . GLY A 1 200 ? 30.531 -15.078 -21.75 1 93.19 200 GLY A N 1
ATOM 1580 C CA . GLY A 1 200 ? 30.641 -16.531 -21.766 1 93.19 200 GLY A CA 1
ATOM 1581 C C . GLY A 1 200 ? 29.312 -17.219 -21.547 1 93.19 200 GLY A C 1
ATOM 1582 O O . GLY A 1 200 ? 29.266 -18.375 -21.078 1 93.19 200 GLY A O 1
ATOM 1583 N N . VAL A 1 201 ? 28.328 -16.578 -21.828 1 95.19 201 VAL A N 1
ATOM 1584 C CA . VAL A 1 201 ? 27 -17.125 -21.609 1 95.19 201 VAL A CA 1
ATOM 1585 C C . VAL A 1 201 ? 26.906 -18.516 -22.266 1 95.19 201 VAL A C 1
ATOM 1587 O O . VAL A 1 201 ? 27.422 -18.719 -23.359 1 95.19 201 VAL A O 1
ATOM 1590 N N . ASP A 1 202 ? 26.391 -19.5 -21.531 1 95.81 202 ASP A N 1
ATOM 1591 C CA . ASP A 1 202 ? 26.234 -20.891 -21.938 1 95.81 202 ASP A CA 1
ATOM 1592 C C . ASP A 1 202 ? 24.766 -21.328 -21.828 1 95.81 202 ASP A C 1
ATOM 1594 O O . ASP A 1 202 ? 24.125 -21.125 -20.797 1 95.81 202 ASP A O 1
ATOM 1598 N N . TYR A 1 203 ? 24.297 -21.875 -22.922 1 94.94 203 TYR A N 1
ATOM 1599 C CA . TYR A 1 203 ? 22.891 -22.281 -22.938 1 94.94 203 TYR A CA 1
ATOM 1600 C C . TYR A 1 203 ? 22.766 -23.797 -22.812 1 94.94 203 TYR A C 1
ATOM 1602 O O . TYR A 1 203 ? 21.688 -24.344 -23.047 1 94.94 203 TYR A O 1
ATOM 1610 N N . SER A 1 204 ? 23.906 -24.484 -22.516 1 91.19 204 SER A N 1
ATOM 1611 C CA . SER A 1 204 ? 23.844 -25.922 -22.312 1 91.19 204 SER A CA 1
ATOM 1612 C C . SER A 1 204 ? 23.078 -26.266 -21.031 1 91.19 204 SER A C 1
ATOM 1614 O O . SER A 1 204 ? 22.906 -25.406 -20.156 1 91.19 204 SER A O 1
ATOM 1616 N N . LEU A 1 205 ? 22.594 -27.5 -20.984 1 89 205 LEU A N 1
ATOM 1617 C CA . LEU A 1 205 ? 21.891 -27.938 -19.781 1 89 205 LEU A CA 1
ATOM 1618 C C . LEU A 1 205 ? 22.812 -27.922 -18.578 1 89 205 LEU A C 1
ATOM 1620 O O . LEU A 1 205 ? 24.016 -28.203 -18.703 1 89 205 LEU A O 1
ATOM 1624 N N . ARG A 1 206 ? 22.312 -27.688 -17.453 1 87.62 206 ARG A N 1
ATOM 1625 C CA . ARG A 1 206 ? 23.078 -27.484 -16.219 1 87.62 206 ARG A CA 1
ATOM 1626 C C . ARG A 1 206 ? 23.734 -28.797 -15.773 1 87.62 206 ARG A C 1
ATOM 1628 O O . ARG A 1 206 ? 24.891 -28.797 -15.367 1 87.62 206 ARG A O 1
ATOM 1635 N N . ALA A 1 207 ? 22.953 -29.812 -15.898 1 87.62 207 ALA A N 1
ATOM 1636 C CA . ALA A 1 207 ? 23.484 -31.125 -15.5 1 87.62 207 ALA A CA 1
ATOM 1637 C C . ALA A 1 207 ? 24.188 -31.797 -16.672 1 87.62 207 ALA A C 1
ATOM 1639 O O . ALA A 1 207 ? 23.75 -31.672 -17.828 1 87.62 207 ALA A O 1
ATOM 1640 N N . SER A 1 208 ? 25.203 -32.594 -16.281 1 86.5 208 SER A N 1
ATOM 1641 C CA . SER A 1 208 ? 25.969 -33.281 -17.312 1 86.5 208 SER A CA 1
ATOM 1642 C C . SER A 1 208 ? 25.625 -34.781 -17.328 1 86.5 208 SER A C 1
ATOM 1644 O O . SER A 1 208 ? 25.875 -35.469 -18.328 1 86.5 208 SER A O 1
ATOM 1646 N N . THR A 1 209 ? 25.031 -35.219 -16.266 1 90.56 209 THR A N 1
ATOM 1647 C CA . THR A 1 209 ? 24.656 -36.656 -16.203 1 90.56 209 THR A CA 1
ATOM 1648 C C . THR A 1 209 ? 23.203 -36.844 -16.609 1 90.56 209 THR A C 1
ATOM 1650 O O . THR A 1 209 ? 22.391 -35.906 -16.516 1 90.56 209 THR A O 1
ATOM 1653 N N . THR A 1 210 ? 22.938 -37.938 -16.969 1 89.19 210 THR A N 1
ATOM 1654 C CA . THR A 1 210 ? 21.578 -38.25 -17.406 1 89.19 210 THR A CA 1
ATOM 1655 C C . THR A 1 210 ? 20.594 -38.094 -16.25 1 89.19 210 THR A C 1
ATOM 1657 O O . THR A 1 210 ? 19.516 -37.531 -16.406 1 89.19 210 THR A O 1
ATOM 1660 N N . SER A 1 211 ? 20.984 -38.688 -15.18 1 90.06 211 SER A N 1
ATOM 1661 C CA . SER A 1 211 ? 20.109 -38.562 -14.008 1 90.06 211 SER A CA 1
ATOM 1662 C C . SER A 1 211 ? 19.922 -37.094 -13.617 1 90.06 211 SER A C 1
ATOM 1664 O O . SER A 1 211 ? 18.812 -36.688 -13.25 1 90.06 211 SER A O 1
ATOM 1666 N N . GLY A 1 212 ? 20.891 -36.375 -13.672 1 89.44 212 GLY A N 1
ATOM 1667 C CA . GLY A 1 212 ? 20.797 -34.969 -13.375 1 89.44 212 GLY A CA 1
ATOM 1668 C C . GLY A 1 212 ? 19.938 -34.188 -14.352 1 89.44 212 GLY A C 1
ATOM 1669 O O . GLY A 1 212 ? 19.188 -33.312 -13.953 1 89.44 212 GLY A O 1
ATOM 1670 N N . MET A 1 213 ? 20.047 -34.562 -15.547 1 89.56 213 MET A N 1
ATOM 1671 C CA . MET A 1 213 ? 19.266 -33.938 -16.594 1 89.56 213 MET A CA 1
ATOM 1672 C C . MET A 1 213 ? 17.766 -34.188 -16.391 1 89.56 213 MET A C 1
ATOM 1674 O O . MET A 1 213 ? 16.938 -33.312 -16.594 1 89.56 213 MET A O 1
ATOM 1678 N N . VAL A 1 214 ? 17.5 -35.375 -16.031 1 89.44 214 VAL A N 1
ATOM 1679 C CA . VAL A 1 214 ? 16.109 -35.719 -15.773 1 89.44 214 VAL A CA 1
ATOM 1680 C C . VAL A 1 214 ? 15.586 -34.969 -14.562 1 89.44 214 VAL A C 1
ATOM 1682 O O . VAL A 1 214 ? 14.477 -34.438 -14.578 1 89.44 214 VAL A O 1
ATOM 1685 N N . PHE A 1 215 ? 16.375 -34.906 -13.594 1 87.56 215 PHE A N 1
ATOM 1686 C CA . PHE A 1 215 ? 16 -34.188 -12.383 1 87.56 215 PHE A CA 1
ATOM 1687 C C . PHE A 1 215 ? 15.828 -32.688 -12.68 1 87.56 215 PHE A C 1
ATOM 1689 O O . PHE A 1 215 ? 14.891 -32.062 -12.18 1 87.56 215 PHE A O 1
ATOM 1696 N N . ASP A 1 216 ? 16.672 -32.156 -13.461 1 89.06 216 ASP A N 1
ATOM 1697 C CA . ASP A 1 216 ? 16.578 -30.75 -13.852 1 89.06 216 ASP A CA 1
ATOM 1698 C C . ASP A 1 216 ? 15.312 -30.5 -14.68 1 89.06 216 ASP A C 1
ATOM 1700 O O . ASP A 1 216 ? 14.641 -29.484 -14.5 1 89.06 216 ASP A O 1
ATOM 1704 N N . PHE A 1 217 ? 15.094 -31.438 -15.484 1 90.94 217 PHE A N 1
ATOM 1705 C CA . PHE A 1 217 ? 13.914 -31.297 -16.328 1 90.94 217 PHE A CA 1
ATOM 1706 C C . PHE A 1 217 ? 12.641 -31.297 -15.492 1 90.94 217 PHE A C 1
ATOM 1708 O O . PHE A 1 217 ? 11.773 -30.438 -15.68 1 90.94 217 PHE A O 1
ATOM 1715 N N . LEU A 1 218 ? 12.516 -32.219 -14.562 1 88.75 218 LEU A N 1
ATOM 1716 C CA . LEU A 1 218 ? 11.359 -32.25 -13.672 1 88.75 218 LEU A CA 1
ATOM 1717 C C . LEU A 1 218 ? 11.297 -31.031 -12.781 1 88.75 218 LEU A C 1
ATOM 1719 O O . LEU A 1 218 ? 10.211 -30.531 -12.484 1 88.75 218 LEU A O 1
ATOM 1723 N N . GLY A 1 219 ? 12.453 -30.609 -12.453 1 87.62 219 GLY A N 1
ATOM 1724 C CA . GLY A 1 219 ? 12.523 -29.375 -11.68 1 87.62 219 GLY A CA 1
ATOM 1725 C C . GLY A 1 219 ? 12.023 -28.172 -12.445 1 87.62 219 GLY A C 1
ATOM 1726 O O . GLY A 1 219 ? 11.297 -27.344 -11.891 1 87.62 219 GLY A O 1
ATOM 1727 N N . GLY A 1 220 ? 12.477 -28.062 -13.672 1 90.75 220 GLY A N 1
ATOM 1728 C CA . GLY A 1 220 ? 12.016 -26.984 -14.531 1 90.75 220 GLY A CA 1
ATOM 1729 C C . GLY A 1 220 ? 10.516 -27 -14.75 1 90.75 220 GLY A C 1
ATOM 1730 O O . GLY A 1 220 ? 9.859 -25.953 -14.703 1 90.75 220 GLY A O 1
ATOM 1731 N N . LEU A 1 221 ? 9.961 -28.172 -14.859 1 91.31 221 LEU A N 1
ATOM 1732 C CA . LEU A 1 221 ? 8.516 -28.312 -15.016 1 91.31 221 LEU A CA 1
ATOM 1733 C C . LEU A 1 221 ? 7.789 -27.891 -13.742 1 91.31 221 LEU A C 1
ATOM 1735 O O . LEU A 1 221 ? 6.738 -27.234 -13.812 1 91.31 221 LEU A O 1
ATOM 1739 N N . GLY A 1 222 ? 8.359 -28.312 -12.703 1 89.06 222 GLY A N 1
ATOM 1740 C CA . GLY A 1 222 ? 7.789 -27.922 -11.422 1 89.06 222 GLY A CA 1
ATOM 1741 C C . GLY A 1 222 ? 7.797 -26.422 -11.203 1 89.06 222 GLY A C 1
ATOM 1742 O O . GLY A 1 222 ? 6.828 -25.859 -10.688 1 89.06 222 GLY A O 1
ATOM 1743 N N . GLN A 1 223 ? 8.805 -25.797 -11.617 1 89.81 223 GLN A N 1
ATOM 1744 C CA . GLN A 1 223 ? 8.906 -24.359 -11.484 1 89.81 223 GLN A CA 1
ATOM 1745 C C . GLN A 1 223 ? 7.895 -23.641 -12.383 1 89.81 223 GLN A C 1
ATOM 1747 O O . GLN A 1 223 ? 7.297 -22.641 -11.984 1 89.81 223 GLN A O 1
ATOM 1752 N N . MET A 1 224 ? 7.719 -24.234 -13.508 1 91.06 224 MET A N 1
ATOM 1753 C CA . MET A 1 224 ? 6.727 -23.672 -14.422 1 91.06 224 MET A CA 1
ATOM 1754 C C . MET A 1 224 ? 5.316 -23.844 -13.859 1 91.06 224 MET A C 1
ATOM 1756 O O . MET A 1 224 ? 4.508 -22.906 -13.914 1 91.06 224 MET A O 1
ATOM 1760 N N . ALA A 1 225 ? 5.098 -24.922 -13.328 1 89.69 225 ALA A N 1
ATOM 1761 C CA . ALA A 1 225 ? 3.789 -25.188 -12.734 1 89.69 225 ALA A CA 1
ATOM 1762 C C . ALA A 1 225 ? 3.527 -24.266 -11.547 1 89.69 225 ALA A C 1
ATOM 1764 O O . ALA A 1 225 ? 2.404 -23.797 -11.352 1 89.69 225 ALA A O 1
ATOM 1765 N N . PHE A 1 226 ? 4.523 -24.016 -10.867 1 88.19 226 PHE A N 1
ATOM 1766 C CA . PHE A 1 226 ? 4.426 -23.109 -9.727 1 88.19 226 PHE A CA 1
ATOM 1767 C C . PHE A 1 226 ? 4.113 -21.688 -10.188 1 88.19 226 PHE A C 1
ATOM 1769 O O . PHE A 1 226 ? 3.295 -21 -9.57 1 88.19 226 PHE A O 1
ATOM 1776 N N . SER A 1 227 ? 4.695 -21.266 -11.211 1 90.88 227 SER A N 1
ATOM 1777 C CA . SER A 1 227 ? 4.562 -19.891 -11.688 1 90.88 227 SER A CA 1
ATOM 1778 C C . SER A 1 227 ? 3.154 -19.625 -12.211 1 90.88 227 SER A C 1
ATOM 1780 O O . SER A 1 227 ? 2.637 -18.516 -12.07 1 90.88 227 SER A O 1
ATOM 1782 N N . PHE A 1 228 ? 2.592 -20.562 -12.734 1 89.5 228 PHE A N 1
ATOM 1783 C CA . PHE A 1 228 ? 1.268 -20.359 -13.312 1 89.5 228 PHE A CA 1
ATOM 1784 C C . PHE A 1 228 ? 0.182 -20.812 -12.336 1 89.5 228 PHE A C 1
ATOM 1786 O O . PHE A 1 228 ? -0.936 -21.125 -12.75 1 89.5 228 PHE A O 1
ATOM 1793 N N . SER A 1 229 ? 0.565 -20.734 -11.062 1 82.31 229 SER A N 1
ATOM 1794 C CA . SER A 1 229 ? -0.373 -21.203 -10.047 1 82.31 229 SER A CA 1
ATOM 1795 C C . SER A 1 229 ? -1.27 -20.062 -9.555 1 82.31 229 SER A C 1
ATOM 1797 O O . SER A 1 229 ? -0.788 -18.984 -9.25 1 82.31 229 SER A O 1
ATOM 1799 N N . GLY A 1 230 ? -2.604 -19.984 -9.914 1 81.88 230 GLY A N 1
ATOM 1800 C CA . GLY A 1 230 ? -3.531 -18.969 -9.43 1 81.88 230 GLY A CA 1
ATOM 1801 C C . GLY A 1 230 ? -4.945 -19.484 -9.266 1 81.88 230 GLY A C 1
ATOM 1802 O O . GLY A 1 230 ? -5.836 -18.75 -8.828 1 81.88 230 GLY A O 1
ATOM 1803 N N . HIS A 1 231 ? -5.047 -20.766 -9.414 1 88.81 231 HIS A N 1
ATOM 1804 C CA . HIS A 1 231 ? -6.383 -21.344 -9.461 1 88.81 231 HIS A CA 1
ATOM 1805 C C . HIS A 1 231 ? -6.949 -21.531 -8.055 1 88.81 231 HIS A C 1
ATOM 1807 O O . HIS A 1 231 ? -8.172 -21.594 -7.875 1 88.81 231 HIS A O 1
ATOM 1813 N N . ASN A 1 232 ? -6.09 -21.469 -7.133 1 87.94 232 ASN A N 1
ATOM 1814 C CA . ASN A 1 232 ? -6.5 -21.844 -5.781 1 87.94 232 ASN A CA 1
ATOM 1815 C C . ASN A 1 232 ? -7.32 -20.734 -5.121 1 87.94 232 ASN A C 1
ATOM 1817 O O . ASN A 1 232 ? -7.977 -20.969 -4.105 1 87.94 232 ASN A O 1
ATOM 1821 N N . VAL A 1 233 ? -7.32 -19.594 -5.711 1 90.44 233 VAL A N 1
ATOM 1822 C CA . VAL A 1 233 ? -8.055 -18.516 -5.051 1 90.44 233 VAL A CA 1
ATOM 1823 C C . VAL A 1 233 ? -9.102 -17.953 -6.004 1 90.44 233 VAL A C 1
ATOM 1825 O O . VAL A 1 233 ? -9.758 -16.953 -5.688 1 90.44 233 VAL A O 1
ATOM 1828 N N . VAL A 1 234 ? -9.328 -18.578 -7.047 1 92.31 234 VAL A N 1
ATOM 1829 C CA . VAL A 1 234 ? -10.172 -18.016 -8.094 1 92.31 234 VAL A CA 1
ATOM 1830 C C . VAL A 1 234 ? -11.633 -18 -7.629 1 92.31 234 VAL A C 1
ATOM 1832 O O . VAL A 1 234 ? -12.344 -17.016 -7.824 1 92.31 234 VAL A O 1
ATOM 1835 N N . LEU A 1 235 ? -12.055 -19.062 -7.027 1 93.06 235 LEU A N 1
ATOM 1836 C CA . LEU A 1 235 ? -13.445 -19.141 -6.594 1 93.06 235 LEU A CA 1
ATOM 1837 C C . LEU A 1 235 ? -13.711 -18.172 -5.441 1 93.06 235 LEU A C 1
ATOM 1839 O O . LEU A 1 235 ? -14.789 -17.578 -5.359 1 93.06 235 LEU A O 1
ATOM 1843 N N . GLU A 1 236 ? -12.734 -18.031 -4.648 1 90 236 GLU A N 1
ATOM 1844 C CA . GLU A 1 236 ? -12.867 -17.094 -3.541 1 90 236 GLU A CA 1
ATOM 1845 C C . GLU A 1 236 ? -12.898 -15.648 -4.043 1 90 236 GLU A C 1
ATOM 1847 O O . GLU A 1 236 ? -13.633 -14.82 -3.504 1 90 236 GLU A O 1
ATOM 1852 N N . ILE A 1 237 ? -12.109 -15.352 -5.016 1 90.94 237 ILE A N 1
ATOM 1853 C CA . ILE A 1 237 ? -12.148 -14.031 -5.625 1 90.94 237 ILE A CA 1
ATOM 1854 C C . ILE A 1 237 ? -13.523 -13.789 -6.246 1 90.94 237 ILE A C 1
ATOM 1856 O O . ILE A 1 237 ? -14.141 -12.742 -6.023 1 90.94 237 ILE A O 1
ATOM 1860 N N . GLN A 1 238 ? -14.023 -14.742 -6.91 1 93.31 238 GLN A N 1
ATOM 1861 C CA . GLN A 1 238 ? -15.32 -14.594 -7.566 1 93.31 238 GLN A CA 1
ATOM 1862 C C . GLN A 1 238 ? -16.453 -14.531 -6.543 1 93.31 238 GLN A C 1
ATOM 1864 O O . GLN A 1 238 ? -17.469 -13.883 -6.781 1 93.31 238 GLN A O 1
ATOM 1869 N N . ALA A 1 239 ? -16.281 -15.164 -5.453 1 90.69 239 ALA A N 1
ATOM 1870 C CA . ALA A 1 239 ? -17.266 -15.141 -4.379 1 90.69 239 ALA A CA 1
ATOM 1871 C C . ALA A 1 239 ? -17.5 -13.719 -3.869 1 90.69 239 ALA A C 1
ATOM 1873 O O . ALA A 1 239 ? -18.562 -13.398 -3.336 1 90.69 239 ALA A O 1
ATOM 1874 N N . SER A 1 240 ? -16.531 -12.922 -4.051 1 87 240 SER A N 1
ATOM 1875 C CA . SER A 1 240 ? -16.625 -11.555 -3.559 1 87 240 SER A CA 1
ATOM 1876 C C . SER A 1 240 ? -17.344 -10.656 -4.562 1 87 240 SER A C 1
ATOM 1878 O O . SER A 1 240 ? -17.594 -9.477 -4.285 1 87 240 SER A O 1
ATOM 1880 N N . ILE A 1 241 ? -17.703 -11.172 -5.664 1 89.56 241 ILE A N 1
ATOM 1881 C CA . ILE A 1 241 ? -18.391 -10.414 -6.707 1 89.56 241 ILE A CA 1
ATOM 1882 C C . ILE A 1 241 ? -19.891 -10.688 -6.645 1 89.56 241 ILE A C 1
ATOM 1884 O O . ILE A 1 241 ? -20.312 -11.844 -6.59 1 89.56 241 ILE A O 1
ATOM 1888 N N . PRO A 1 242 ? -20.641 -9.602 -6.594 1 90.25 242 PRO A N 1
ATOM 1889 C CA . PRO A 1 242 ? -22.094 -9.82 -6.617 1 90.25 242 PRO A CA 1
ATOM 1890 C C . PRO A 1 242 ? -22.562 -10.492 -7.902 1 90.25 242 PRO A C 1
ATOM 1892 O O . PRO A 1 242 ? -21.953 -10.328 -8.953 1 90.25 242 PRO A O 1
ATOM 1895 N N . SER A 1 243 ? -23.672 -11.281 -7.707 1 91.44 243 SER A N 1
ATOM 1896 C CA . SER A 1 243 ? -24.25 -11.992 -8.844 1 91.44 243 SER A CA 1
ATOM 1897 C C . SER A 1 243 ? -25.766 -11.75 -8.93 1 91.44 243 SER A C 1
ATOM 1899 O O . SER A 1 243 ? -26.5 -11.977 -7.969 1 91.44 243 SER A O 1
ATOM 1901 N N . THR A 1 244 ? -26.203 -11.211 -10.094 1 88.25 244 THR A N 1
ATOM 1902 C CA . THR A 1 244 ? -27.625 -11.016 -10.367 1 88.25 244 THR A CA 1
ATOM 1903 C C . THR A 1 244 ? -28.031 -11.734 -11.648 1 88.25 244 THR A C 1
ATOM 1905 O O . THR A 1 244 ? -27.172 -12.219 -12.391 1 88.25 244 THR A O 1
ATOM 1908 N N . ALA A 1 245 ? -29.312 -11.867 -11.82 1 86.81 245 ALA A N 1
ATOM 1909 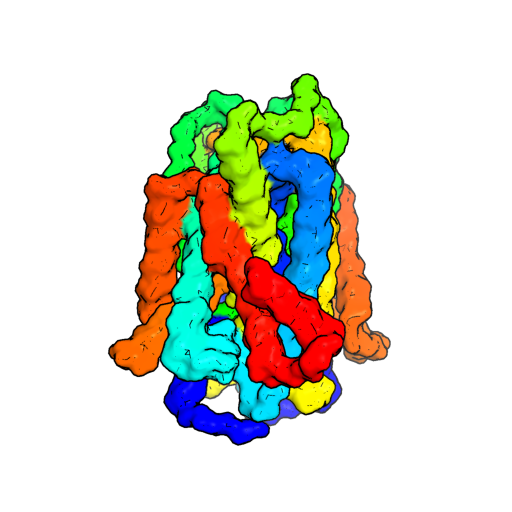C CA . ALA A 1 245 ? -29.812 -12.523 -13.023 1 86.81 245 ALA A CA 1
ATOM 1910 C C . ALA A 1 245 ? -29.375 -11.773 -14.273 1 86.81 245 ALA A C 1
ATOM 1912 O O . ALA A 1 245 ? -29.062 -12.391 -15.297 1 86.81 245 ALA A O 1
ATOM 1913 N N . ASP A 1 246 ? -29.203 -10.508 -14.102 1 88 246 ASP A N 1
ATOM 1914 C CA . ASP A 1 246 ? -28.844 -9.664 -15.242 1 88 246 ASP A CA 1
ATOM 1915 C C . ASP A 1 246 ? -27.328 -9.641 -15.438 1 88 246 ASP A C 1
ATOM 1917 O O . ASP A 1 246 ? -26.844 -9.5 -16.562 1 88 246 ASP A O 1
ATOM 1921 N N . THR A 1 247 ? -26.641 -9.727 -14.305 1 90.44 247 THR A N 1
ATOM 1922 C CA . THR A 1 247 ? -25.188 -9.672 -14.367 1 90.44 247 THR A CA 1
ATOM 1923 C C . THR A 1 247 ? -24.578 -10.734 -13.461 1 90.44 247 THR A C 1
ATOM 1925 O O . THR A 1 247 ? -24.094 -10.43 -12.367 1 90.44 247 THR A O 1
ATOM 1928 N N . PRO A 1 248 ? -24.516 -11.938 -14.109 1 93.44 248 PRO A N 1
ATOM 1929 C CA . PRO A 1 248 ? -23.875 -12.992 -13.312 1 93.44 248 PRO A CA 1
ATOM 1930 C C . PRO A 1 248 ? -22.406 -12.688 -13.008 1 93.44 248 PRO A C 1
ATOM 1932 O O . PRO A 1 248 ? -21.75 -12.008 -13.789 1 93.44 248 PRO A O 1
ATOM 1935 N N . SER A 1 249 ? -21.906 -13.164 -11.945 1 94.06 249 SER A N 1
ATOM 1936 C CA . SER A 1 249 ? -20.562 -12.844 -11.453 1 94.06 249 SER A CA 1
ATOM 1937 C C . SER A 1 249 ? -19.484 -13.312 -12.438 1 94.06 249 SER A C 1
ATOM 1939 O O . SER A 1 249 ? -18.375 -12.789 -12.445 1 94.06 249 SER A O 1
ATOM 1941 N N . LYS A 1 250 ? -19.828 -14.289 -13.297 1 95.38 250 LYS A N 1
ATOM 1942 C CA . LYS A 1 250 ? -18.828 -14.82 -14.227 1 95.38 250 LYS A CA 1
ATOM 1943 C C . LYS A 1 250 ? -18.391 -13.766 -15.234 1 95.38 250 LYS A C 1
ATOM 1945 O O . LYS A 1 250 ? -17.266 -13.797 -15.727 1 95.38 250 LYS A O 1
ATOM 1950 N N . LYS A 1 251 ? -19.203 -12.82 -15.508 1 95 251 LYS A N 1
ATOM 1951 C CA . LYS A 1 251 ? -18.875 -11.82 -16.516 1 95 251 LYS A CA 1
ATOM 1952 C C . LYS A 1 251 ? -17.781 -10.875 -16.016 1 95 251 LYS A C 1
ATOM 1954 O O . LYS A 1 251 ? -16.719 -10.789 -16.609 1 95 251 LYS A O 1
ATOM 1959 N N . PRO A 1 252 ? -18.031 -10.242 -14.844 1 94 252 PRO A N 1
ATOM 1960 C CA . PRO A 1 252 ? -16.938 -9.406 -14.344 1 94 252 PRO A CA 1
ATOM 1961 C C . PRO A 1 252 ? -15.703 -10.211 -13.977 1 94 252 PRO A C 1
ATOM 1963 O O . PRO A 1 252 ? -14.578 -9.734 -14.156 1 94 252 PRO A O 1
ATOM 1966 N N . MET A 1 253 ? -15.891 -11.391 -13.539 1 95.75 253 MET A N 1
ATOM 1967 C CA . MET A 1 253 ? -14.758 -12.242 -13.195 1 95.75 253 MET A CA 1
ATOM 1968 C C . MET A 1 253 ? -13.906 -12.547 -14.43 1 95.75 253 MET A C 1
ATOM 1970 O O . MET A 1 253 ? -12.688 -12.43 -14.391 1 95.75 253 MET A O 1
ATOM 1974 N N . TRP A 1 254 ? -14.562 -12.883 -15.492 1 96.12 254 TRP A N 1
ATOM 1975 C CA . TRP A 1 254 ? -13.844 -13.273 -16.703 1 96.12 254 TRP A CA 1
ATOM 1976 C C . TRP A 1 254 ? -13.141 -12.07 -17.328 1 96.12 254 TRP A C 1
ATOM 1978 O O . TRP A 1 254 ? -12.023 -12.195 -17.844 1 96.12 254 TRP A O 1
ATOM 1988 N N . LYS A 1 255 ? -13.789 -11.023 -17.281 1 95.5 255 LYS A N 1
ATOM 1989 C CA . LYS A 1 255 ? -13.141 -9.805 -17.75 1 95.5 255 LYS A CA 1
ATOM 1990 C C . LYS A 1 255 ? -11.852 -9.531 -16.984 1 95.5 255 LYS A C 1
ATOM 1992 O O . LYS A 1 255 ? -10.828 -9.195 -17.594 1 95.5 255 LYS A O 1
ATOM 1997 N N . GLY A 1 256 ? -11.914 -9.695 -15.688 1 94.44 256 GLY A N 1
ATOM 1998 C CA . GLY A 1 256 ? -10.727 -9.531 -14.859 1 94.44 256 GLY A CA 1
ATOM 1999 C C . GLY A 1 256 ? -9.648 -10.547 -15.164 1 94.44 256 GLY A C 1
ATOM 2000 O O . GLY A 1 256 ? -8.461 -10.211 -15.188 1 94.44 256 GLY A O 1
ATOM 2001 N N . VAL A 1 257 ? -10.047 -11.711 -15.492 1 95.19 257 VAL A N 1
ATOM 2002 C CA . VAL A 1 257 ? -9.109 -12.797 -15.781 1 95.19 257 VAL A CA 1
ATOM 2003 C C . VAL A 1 257 ? -8.383 -12.516 -17.094 1 95.19 257 VAL A C 1
ATOM 2005 O O . VAL A 1 257 ? -7.172 -12.727 -17.188 1 95.19 257 VAL A O 1
ATOM 2008 N N . ILE A 1 258 ? -9.078 -12.039 -18.031 1 96 258 ILE A N 1
ATOM 2009 C CA . ILE A 1 258 ? -8.469 -11.75 -19.312 1 96 258 ILE A CA 1
ATOM 2010 C C . ILE A 1 258 ? -7.41 -10.656 -19.156 1 96 258 ILE A C 1
ATOM 2012 O O . ILE A 1 258 ? -6.316 -10.758 -19.719 1 96 258 ILE A O 1
ATOM 2016 N N . VAL A 1 259 ? -7.754 -9.734 -18.375 1 94.12 259 VAL A N 1
ATOM 2017 C CA . VAL A 1 259 ? -6.789 -8.672 -18.109 1 94.12 259 VAL A CA 1
ATOM 2018 C C . VAL A 1 259 ? -5.578 -9.242 -17.375 1 94.12 259 VAL A C 1
ATOM 2020 O O . VAL A 1 259 ? -4.434 -8.969 -17.734 1 94.12 259 VAL A O 1
ATOM 2023 N N . ALA A 1 260 ? -5.852 -10 -16.422 1 94.62 260 ALA A N 1
ATOM 2024 C CA . ALA A 1 260 ? -4.777 -10.578 -15.617 1 94.62 260 ALA A CA 1
ATOM 2025 C C . ALA A 1 260 ? -3.869 -11.453 -16.469 1 94.62 260 ALA A C 1
ATOM 2027 O O . ALA A 1 260 ? -2.643 -11.375 -16.375 1 94.62 260 ALA A O 1
ATOM 2028 N N . TYR A 1 261 ? -4.434 -12.188 -17.344 1 95.31 261 TYR A N 1
ATOM 2029 C CA . TYR A 1 261 ? -3.645 -13.125 -18.141 1 95.31 261 TYR A CA 1
ATOM 2030 C C . TYR A 1 261 ? -2.908 -12.406 -19.266 1 95.31 261 TYR A C 1
ATOM 2032 O O . TYR A 1 261 ? -1.89 -12.891 -19.75 1 95.31 261 TYR A O 1
ATOM 2040 N N . THR A 1 262 ? -3.422 -11.32 -19.672 1 95.81 262 THR A N 1
ATOM 2041 C CA . THR A 1 262 ? -2.645 -10.484 -20.578 1 95.81 262 THR A CA 1
ATOM 2042 C C . THR A 1 262 ? -1.41 -9.93 -19.875 1 95.81 262 THR A C 1
ATOM 2044 O O . THR A 1 262 ? -0.317 -9.914 -20.438 1 95.81 262 THR A O 1
ATOM 2047 N N . ILE A 1 263 ? -1.609 -9.57 -18.656 1 94.44 263 ILE A N 1
ATOM 2048 C CA . ILE A 1 263 ? -0.497 -9.055 -17.859 1 94.44 263 ILE A CA 1
ATOM 2049 C C . ILE A 1 263 ? 0.508 -10.18 -17.594 1 94.44 263 ILE A C 1
ATOM 2051 O O . ILE A 1 263 ? 1.721 -9.953 -17.656 1 94.44 263 ILE A O 1
ATOM 2055 N N . VAL A 1 264 ? 0.038 -11.336 -17.375 1 94.94 264 VAL A N 1
ATOM 2056 C CA . VAL A 1 264 ? 0.91 -12.484 -17.172 1 94.94 264 VAL A CA 1
ATOM 2057 C C . VAL A 1 264 ? 1.773 -12.695 -18.422 1 94.94 264 VAL A C 1
ATOM 2059 O O . VAL A 1 264 ? 2.98 -12.922 -18.312 1 94.94 264 VAL A O 1
ATOM 2062 N N . LEU A 1 265 ? 1.149 -12.578 -19.578 1 96.25 265 LEU A N 1
ATOM 2063 C CA . LEU A 1 265 ? 1.875 -12.727 -20.828 1 96.25 265 LEU A CA 1
ATOM 2064 C C . LEU A 1 265 ? 2.965 -11.672 -20.969 1 96.25 265 LEU A C 1
ATOM 2066 O O . LEU A 1 265 ? 4.105 -11.984 -21.312 1 96.25 265 LEU A O 1
ATOM 2070 N N . LEU A 1 266 ? 2.682 -10.516 -20.562 1 95.69 266 LEU A N 1
ATOM 2071 C CA . LEU A 1 266 ? 3.572 -9.375 -20.766 1 95.69 266 LEU A CA 1
ATOM 2072 C C . LEU A 1 266 ? 4.691 -9.375 -19.734 1 95.69 266 LEU A C 1
ATOM 2074 O O . LEU A 1 266 ? 5.758 -8.805 -19.953 1 95.69 266 LEU A O 1
ATOM 2078 N N . CYS A 1 267 ? 4.426 -10 -18.625 1 96.12 267 CYS A N 1
ATOM 2079 C CA . CYS A 1 267 ? 5.426 -10.016 -17.562 1 96.12 267 CYS A CA 1
ATOM 2080 C C . CYS A 1 267 ? 6.266 -11.289 -17.625 1 96.12 267 CYS A C 1
ATOM 2082 O O . CYS A 1 267 ? 7.492 -11.227 -17.531 1 96.12 267 CYS A O 1
ATOM 2084 N N . TYR A 1 268 ? 5.652 -12.422 -17.828 1 97.31 268 TYR A N 1
ATOM 2085 C CA . TYR A 1 268 ? 6.32 -13.719 -17.719 1 97.31 268 TYR A CA 1
ATOM 2086 C C . TYR A 1 268 ? 7.246 -13.945 -18.906 1 97.31 268 TYR A C 1
ATOM 2088 O O . TYR A 1 268 ? 8.414 -14.312 -18.734 1 97.31 268 TYR A O 1
ATOM 2096 N N . PHE A 1 269 ? 6.789 -13.711 -20.078 1 97.75 269 PHE A N 1
ATOM 2097 C CA . PHE A 1 269 ? 7.512 -14.125 -21.281 1 97.75 269 PHE A CA 1
ATOM 2098 C C . PHE A 1 269 ? 8.781 -13.305 -21.453 1 97.75 269 PHE A C 1
ATOM 2100 O O . PHE A 1 269 ? 9.867 -13.859 -21.625 1 97.75 269 PHE A O 1
ATOM 2107 N N . PRO A 1 270 ? 8.688 -11.992 -21.328 1 97.69 270 PRO A N 1
ATOM 2108 C CA . PRO A 1 270 ? 9.945 -11.25 -21.453 1 97.69 270 PRO A CA 1
ATOM 2109 C C . PRO A 1 270 ? 10.945 -11.602 -20.344 1 97.69 270 PRO A C 1
ATOM 2111 O O . PRO A 1 270 ? 12.148 -11.727 -20.625 1 97.69 270 PRO A O 1
ATOM 2114 N N . VAL A 1 271 ? 10.5 -11.789 -19.172 1 97.75 271 VAL A N 1
ATOM 2115 C CA . VAL A 1 271 ? 11.414 -12.102 -18.078 1 97.75 271 VAL A CA 1
ATOM 2116 C C . VAL A 1 271 ? 12.07 -13.461 -18.328 1 97.75 271 VAL A C 1
ATOM 2118 O O . VAL A 1 271 ? 13.289 -13.602 -18.172 1 97.75 271 VAL A O 1
ATOM 2121 N N . ALA A 1 272 ? 11.258 -14.422 -18.75 1 98.06 272 ALA A N 1
ATOM 2122 C CA . ALA A 1 272 ? 11.766 -15.773 -18.984 1 98.06 272 ALA A CA 1
ATOM 2123 C C . ALA A 1 272 ? 12.758 -15.789 -20.141 1 98.06 272 ALA A C 1
ATOM 2125 O O . ALA A 1 272 ? 13.867 -16.312 -20.016 1 98.06 272 ALA A O 1
ATOM 2126 N N . PHE A 1 273 ? 12.422 -15.164 -21.234 1 98.06 273 PHE A N 1
ATOM 2127 C CA . PHE A 1 273 ? 13.203 -15.289 -22.453 1 98.06 273 PHE A CA 1
ATOM 2128 C C . PHE A 1 273 ? 14.414 -14.367 -22.422 1 98.06 273 PHE A C 1
ATOM 2130 O O . PHE A 1 273 ? 15.531 -14.789 -22.719 1 98.06 273 PHE A O 1
ATOM 2137 N N . VAL A 1 274 ? 14.211 -13.141 -21.984 1 97.81 274 VAL A N 1
ATOM 2138 C CA . VAL A 1 274 ? 15.32 -12.195 -21.953 1 97.81 274 VAL A CA 1
ATOM 2139 C C . VAL A 1 274 ? 16.281 -12.555 -20.828 1 97.81 274 VAL A C 1
ATOM 2141 O O . VAL A 1 274 ? 17.5 -12.438 -20.969 1 97.81 274 VAL A O 1
ATOM 2144 N N . GLY A 1 275 ? 15.711 -12.945 -19.719 1 97.62 275 GLY A N 1
ATOM 2145 C CA . GLY A 1 275 ? 16.578 -13.383 -18.625 1 97.62 275 GLY A CA 1
ATOM 2146 C C . GLY A 1 275 ? 17.453 -14.555 -19 1 97.62 275 GLY A C 1
ATOM 2147 O O . GLY A 1 275 ? 18.656 -14.547 -18.734 1 97.62 275 GLY A O 1
ATOM 2148 N N . TYR A 1 276 ? 16.859 -15.562 -19.609 1 97.56 276 TYR A N 1
ATOM 2149 C CA . TYR A 1 276 ? 17.625 -16.734 -20.031 1 97.56 276 TYR A CA 1
ATOM 2150 C C . TYR A 1 276 ? 18.594 -16.359 -21.156 1 97.56 276 TYR A C 1
ATOM 2152 O O . TYR A 1 276 ? 19.703 -16.875 -21.219 1 97.56 276 TYR A O 1
ATOM 2160 N N . TRP A 1 277 ? 18.141 -15.516 -22.031 1 97.81 277 TRP A N 1
ATOM 2161 C CA . TRP A 1 277 ? 19 -15.039 -23.094 1 97.81 277 TRP A CA 1
ATOM 2162 C C . TRP A 1 277 ? 20.234 -14.344 -22.547 1 97.81 277 TRP A C 1
ATOM 2164 O O . TRP A 1 277 ? 21.359 -14.586 -23 1 97.81 277 TRP A O 1
ATOM 2174 N N . ALA A 1 278 ? 20.141 -13.562 -21.562 1 97.75 278 ALA A N 1
ATOM 2175 C CA . ALA A 1 278 ? 21.219 -12.727 -21.031 1 97.75 278 ALA A CA 1
ATOM 2176 C C . ALA A 1 278 ? 22.172 -13.555 -20.188 1 97.75 278 ALA A C 1
ATOM 2178 O O . ALA A 1 278 ? 23.391 -13.328 -20.219 1 97.75 278 ALA A O 1
ATOM 2179 N N . PHE A 1 279 ? 21.672 -14.602 -19.5 1 97.25 279 PHE A N 1
ATOM 2180 C CA . PHE A 1 279 ? 22.516 -15.188 -18.469 1 97.25 279 PHE A CA 1
ATOM 2181 C C . PHE A 1 279 ? 22.688 -16.688 -18.703 1 97.25 279 PHE A C 1
ATOM 2183 O O . PHE A 1 279 ? 23.578 -17.312 -18.109 1 97.25 279 PHE A O 1
ATOM 2190 N N . GLY A 1 280 ? 21.812 -17.25 -19.516 1 96.62 280 GLY A N 1
ATOM 2191 C CA . GLY A 1 280 ? 21.938 -18.672 -19.781 1 96.62 280 GLY A CA 1
ATOM 2192 C C . GLY A 1 280 ? 21.891 -19.516 -18.531 1 96.62 280 GLY A C 1
ATOM 2193 O O . GLY A 1 280 ? 21.016 -19.344 -17.688 1 96.62 280 GLY A O 1
ATOM 2194 N N . ASN A 1 281 ? 22.781 -20.453 -18.391 1 95.06 281 ASN A N 1
ATOM 2195 C CA . ASN A 1 281 ? 22.734 -21.406 -17.281 1 95.06 281 ASN A CA 1
ATOM 2196 C C . ASN A 1 281 ? 23.375 -20.812 -16.031 1 95.06 281 ASN A C 1
ATOM 2198 O O . ASN A 1 281 ? 23.328 -21.438 -14.961 1 95.06 281 ASN A O 1
ATOM 2202 N N . SER A 1 282 ? 23.828 -19.578 -16.078 1 94 282 SER A N 1
ATOM 2203 C CA . SER A 1 282 ? 24.453 -18.953 -14.914 1 94 282 SER A CA 1
ATOM 2204 C C . SER A 1 282 ? 23.438 -18.141 -14.117 1 94 282 SER A C 1
ATOM 2206 O O . SER A 1 282 ? 23.75 -17.609 -13.055 1 94 282 SER A O 1
ATOM 2208 N N . VAL A 1 283 ? 22.234 -18.109 -14.609 1 93.75 283 VAL A N 1
ATOM 2209 C CA . VAL A 1 283 ? 21.219 -17.328 -13.922 1 93.75 283 VAL A CA 1
ATOM 2210 C C . VAL A 1 283 ? 20.906 -17.969 -12.57 1 93.75 283 VAL A C 1
ATOM 2212 O O . VAL A 1 283 ? 20.844 -19.203 -12.453 1 93.75 283 VAL A O 1
ATOM 2215 N N . ASP A 1 284 ? 20.703 -17.172 -11.562 1 90.06 284 ASP A N 1
ATOM 2216 C CA . ASP A 1 284 ? 20.281 -17.641 -10.242 1 90.06 284 ASP A CA 1
ATOM 2217 C C . ASP A 1 284 ? 18.797 -18.031 -10.242 1 90.06 284 ASP A C 1
ATOM 2219 O O . ASP A 1 284 ? 18.094 -17.781 -11.211 1 90.06 284 ASP A O 1
ATOM 2223 N N . ASP A 1 285 ? 18.359 -18.625 -9.18 1 87.56 285 ASP A N 1
ATOM 2224 C CA . ASP A 1 285 ? 16.969 -19.047 -9.047 1 87.56 285 ASP A CA 1
ATOM 2225 C C . ASP A 1 285 ? 16.047 -17.828 -8.922 1 87.56 285 ASP A C 1
ATOM 2227 O O . ASP A 1 285 ? 14.82 -17.953 -9.062 1 87.56 285 ASP A O 1
ATOM 2231 N N . ASN A 1 286 ? 16.625 -16.688 -8.68 1 89.38 286 ASN A N 1
ATOM 2232 C CA . ASN A 1 286 ? 15.953 -15.391 -8.688 1 89.38 286 ASN A CA 1
ATOM 2233 C C . ASN A 1 286 ? 16.703 -14.383 -9.547 1 89.38 286 ASN A C 1
ATOM 2235 O O . ASN A 1 286 ? 17.812 -13.977 -9.211 1 89.38 286 ASN A O 1
ATOM 2239 N N . ILE A 1 287 ? 16.078 -13.953 -10.57 1 93.81 287 ILE A N 1
ATOM 2240 C CA . ILE A 1 287 ? 16.75 -13.156 -11.586 1 93.81 287 ILE A CA 1
ATOM 2241 C C . ILE A 1 287 ? 17.234 -11.844 -10.977 1 93.81 287 ILE A C 1
ATOM 2243 O O . ILE A 1 287 ? 18.25 -11.289 -11.398 1 93.81 287 ILE A O 1
ATOM 2247 N N . LEU A 1 288 ? 16.562 -11.352 -9.945 1 93 288 LEU A N 1
ATOM 2248 C CA . LEU A 1 288 ? 16.938 -10.078 -9.352 1 93 288 LEU A CA 1
ATOM 2249 C C . LEU A 1 288 ? 18.172 -10.234 -8.469 1 93 288 LEU A C 1
ATOM 2251 O O . LEU A 1 288 ? 18.828 -9.25 -8.117 1 93 288 LEU A O 1
ATOM 2255 N N . ILE A 1 289 ? 18.5 -11.438 -8.203 1 87.81 289 ILE A N 1
ATOM 2256 C CA . ILE A 1 289 ? 19.734 -11.719 -7.488 1 87.81 289 ILE A CA 1
ATOM 2257 C C . ILE A 1 289 ? 20.906 -11.742 -8.469 1 87.81 289 ILE A C 1
ATOM 2259 O O . ILE A 1 289 ? 22.016 -11.352 -8.125 1 87.81 289 ILE A O 1
ATOM 2263 N N . THR A 1 290 ? 20.625 -12.078 -9.68 1 91.94 290 THR A N 1
ATOM 2264 C CA . THR A 1 290 ? 21.625 -12.094 -10.742 1 91.94 290 THR A CA 1
ATOM 2265 C C . THR A 1 290 ? 21.969 -10.68 -11.188 1 91.94 290 THR A C 1
ATOM 2267 O O . THR A 1 290 ? 23.125 -10.383 -11.508 1 91.94 290 THR A O 1
ATOM 2270 N N . LEU A 1 291 ? 21 -9.797 -11.148 1 93.12 291 LEU A N 1
ATOM 2271 C CA . LEU A 1 291 ? 21.156 -8.43 -11.625 1 93.12 291 LEU A CA 1
ATOM 2272 C C . LEU A 1 291 ? 21.734 -7.535 -10.531 1 93.12 291 LEU A C 1
ATOM 2274 O O . LEU A 1 291 ? 21.266 -7.555 -9.391 1 93.12 291 LEU A O 1
ATOM 2278 N N . ASN A 1 292 ? 22.781 -6.715 -10.93 1 89.31 292 ASN A N 1
ATOM 2279 C CA . ASN A 1 292 ? 23.406 -5.84 -9.953 1 89.31 292 ASN A CA 1
ATOM 2280 C C . ASN A 1 292 ? 23.516 -4.402 -10.461 1 89.31 292 ASN A C 1
ATOM 2282 O O . ASN A 1 292 ? 23.812 -3.488 -9.695 1 89.31 292 ASN A O 1
ATOM 2286 N N . THR A 1 293 ? 23.297 -4.211 -11.727 1 87.81 293 THR A N 1
ATOM 2287 C CA . THR A 1 293 ? 23.438 -2.887 -12.32 1 87.81 293 THR A CA 1
ATOM 2288 C C . THR A 1 293 ? 22.219 -2.537 -13.164 1 87.81 293 THR A C 1
ATOM 2290 O O . THR A 1 293 ? 21.656 -3.402 -13.828 1 87.81 293 THR A O 1
ATOM 2293 N N . PRO A 1 294 ? 21.812 -1.309 -13.062 1 89.25 294 PRO A N 1
ATOM 2294 C CA . PRO A 1 294 ? 22.219 -0.23 -12.156 1 89.25 294 PRO A CA 1
ATOM 2295 C C . PRO A 1 294 ? 21.781 -0.481 -10.711 1 89.25 294 PRO A C 1
ATOM 2297 O O . PRO A 1 294 ? 20.641 -0.871 -10.469 1 89.25 294 PRO A O 1
ATOM 2300 N N . LYS A 1 295 ? 22.547 -0.25 -9.805 1 90.06 295 LYS A N 1
ATOM 2301 C CA . LYS A 1 295 ? 22.375 -0.643 -8.414 1 90.06 295 LYS A CA 1
ATOM 2302 C C . LYS A 1 295 ? 21.078 -0.077 -7.84 1 90.06 295 LYS A C 1
ATOM 2304 O O . LYS A 1 295 ? 20.328 -0.789 -7.172 1 90.06 295 LYS A O 1
ATOM 2309 N N . TRP A 1 296 ? 20.828 1.178 -8.086 1 90.25 296 TRP A N 1
ATOM 2310 C CA . TRP A 1 296 ? 19.656 1.818 -7.508 1 90.25 296 TRP A CA 1
ATOM 2311 C C . TRP A 1 296 ? 18.375 1.197 -8.047 1 90.25 296 TRP A C 1
ATOM 2313 O O . TRP A 1 296 ? 17.391 1.039 -7.312 1 90.25 296 TRP A O 1
ATOM 2323 N N . LEU A 1 297 ? 18.391 0.856 -9.352 1 91.62 297 LEU A N 1
ATOM 2324 C CA . LEU A 1 297 ? 17.203 0.27 -9.969 1 91.62 297 LEU A CA 1
ATOM 2325 C C . LEU A 1 297 ? 16.953 -1.135 -9.438 1 91.62 297 LEU A C 1
ATOM 2327 O O . LEU A 1 297 ? 15.805 -1.505 -9.172 1 91.62 297 LEU A O 1
ATOM 2331 N N . ILE A 1 298 ? 17.969 -1.872 -9.242 1 94.25 298 ILE A N 1
ATOM 2332 C CA . ILE A 1 298 ? 17.828 -3.229 -8.719 1 94.25 298 ILE A CA 1
ATOM 2333 C C . ILE A 1 298 ? 17.406 -3.182 -7.254 1 94.25 298 ILE A C 1
ATOM 2335 O O . ILE A 1 298 ? 16.594 -3.994 -6.812 1 94.25 298 ILE A O 1
ATOM 2339 N N . ALA A 1 299 ? 17.969 -2.232 -6.523 1 94.31 299 ALA A N 1
ATOM 2340 C CA . ALA A 1 299 ? 17.547 -2.035 -5.141 1 94.31 299 ALA A CA 1
ATOM 2341 C C . ALA A 1 299 ? 16.062 -1.688 -5.07 1 94.31 299 ALA A C 1
ATOM 2343 O O . ALA A 1 299 ? 15.312 -2.252 -4.262 1 94.31 299 ALA A O 1
ATOM 2344 N N . ALA A 1 300 ? 15.609 -0.826 -5.953 1 92.5 300 ALA A N 1
ATOM 2345 C CA . ALA A 1 300 ? 14.203 -0.448 -6.012 1 92.5 300 ALA A CA 1
ATOM 2346 C C . ALA A 1 300 ? 13.328 -1.644 -6.379 1 92.5 300 ALA A C 1
ATOM 2348 O O . ALA A 1 300 ? 12.258 -1.84 -5.801 1 92.5 300 ALA A O 1
ATOM 2349 N N . ALA A 1 301 ? 13.773 -2.418 -7.316 1 95.44 301 ALA A N 1
ATOM 2350 C CA . ALA A 1 301 ? 13.023 -3.596 -7.746 1 95.44 301 ALA A CA 1
ATOM 2351 C C . ALA A 1 301 ? 12.82 -4.566 -6.586 1 95.44 301 ALA A C 1
ATOM 2353 O O . ALA A 1 301 ? 11.742 -5.145 -6.434 1 95.44 301 ALA A O 1
ATOM 2354 N N . ASN A 1 302 ? 13.812 -4.75 -5.789 1 95.31 302 ASN A N 1
ATOM 2355 C CA . ASN A 1 302 ? 13.688 -5.652 -4.648 1 95.31 302 ASN A CA 1
ATOM 2356 C C . ASN A 1 302 ? 12.695 -5.121 -3.619 1 95.31 302 ASN A C 1
ATOM 2358 O O . ASN A 1 302 ? 11.953 -5.895 -3.01 1 95.31 302 ASN A O 1
ATOM 2362 N N . MET A 1 303 ? 12.672 -3.855 -3.457 1 93.31 303 MET A N 1
ATOM 2363 C CA . MET A 1 303 ? 11.664 -3.283 -2.57 1 93.31 303 MET A CA 1
ATOM 2364 C C . MET A 1 303 ? 10.266 -3.451 -3.156 1 93.31 303 MET A C 1
ATOM 2366 O O . MET A 1 303 ? 9.297 -3.65 -2.42 1 93.31 303 MET A O 1
ATOM 2370 N N . MET A 1 304 ? 10.18 -3.318 -4.438 1 93.88 304 MET A N 1
ATOM 2371 C CA . MET A 1 304 ? 8.898 -3.549 -5.102 1 93.88 304 MET A CA 1
ATOM 2372 C C . MET A 1 304 ? 8.438 -4.992 -4.906 1 93.88 304 MET A C 1
ATOM 2374 O O . MET A 1 304 ? 7.25 -5.246 -4.723 1 93.88 304 MET A O 1
ATOM 2378 N N . VAL A 1 305 ? 9.344 -5.926 -4.922 1 95.69 305 VAL A N 1
ATOM 2379 C CA . VAL A 1 305 ? 9.023 -7.324 -4.656 1 95.69 305 VAL A CA 1
ATOM 2380 C C . VAL A 1 305 ? 8.477 -7.465 -3.238 1 95.69 305 VAL A C 1
ATOM 2382 O O . VAL A 1 305 ? 7.5 -8.18 -3.012 1 95.69 305 VAL A O 1
ATOM 2385 N N . VAL A 1 306 ? 9.117 -6.793 -2.32 1 94.56 306 VAL A N 1
ATOM 2386 C CA . VAL A 1 306 ? 8.672 -6.859 -0.932 1 94.56 306 VAL A CA 1
ATOM 2387 C C . VAL A 1 306 ? 7.219 -6.406 -0.833 1 94.56 306 VAL A C 1
ATOM 2389 O O . VAL A 1 306 ? 6.395 -7.082 -0.215 1 94.56 306 VAL A O 1
ATOM 2392 N N . VAL A 1 307 ? 6.883 -5.316 -1.468 1 91.94 307 VAL A N 1
ATOM 2393 C CA . VAL A 1 307 ? 5.516 -4.809 -1.442 1 91.94 307 VAL A CA 1
ATOM 2394 C C . VAL A 1 307 ? 4.578 -5.805 -2.125 1 91.94 307 VAL A C 1
ATOM 2396 O O . VAL A 1 307 ? 3.482 -6.074 -1.63 1 91.94 307 VAL A O 1
ATOM 2399 N N . HIS A 1 308 ? 4.992 -6.32 -3.156 1 94.62 308 HIS A N 1
ATOM 2400 C CA . HIS A 1 308 ? 4.18 -7.289 -3.885 1 94.62 308 HIS A CA 1
ATOM 2401 C C . HIS A 1 308 ? 3.869 -8.508 -3.021 1 94.62 308 HIS A C 1
ATOM 2403 O O . HIS A 1 308 ? 2.719 -8.938 -2.945 1 94.62 308 HIS A O 1
ATOM 2409 N N . VAL A 1 309 ? 4.871 -9.016 -2.406 1 95.62 309 VAL A N 1
ATOM 2410 C CA . VAL A 1 309 ? 4.668 -10.281 -1.706 1 95.62 309 VAL A CA 1
ATOM 2411 C C . VAL A 1 309 ? 3.92 -10.031 -0.398 1 95.62 309 VAL A C 1
ATOM 2413 O O . VAL A 1 309 ? 3.35 -10.961 0.181 1 95.62 309 VAL A O 1
ATOM 2416 N N . ILE A 1 310 ? 3.92 -8.852 0.058 1 93.94 310 ILE A N 1
ATOM 2417 C CA . ILE A 1 310 ? 3.041 -8.523 1.176 1 93.94 310 ILE A CA 1
ATOM 2418 C C . ILE A 1 310 ? 1.585 -8.75 0.77 1 93.94 310 ILE A C 1
ATOM 2420 O O . ILE A 1 310 ? 0.819 -9.383 1.505 1 93.94 310 ILE A O 1
ATOM 2424 N N . GLY A 1 311 ? 1.277 -8.273 -0.366 1 93.19 311 GLY A N 1
ATOM 2425 C CA . GLY A 1 311 ? -0.081 -8.453 -0.858 1 93.19 311 GLY A CA 1
ATOM 2426 C C . GLY A 1 311 ? -0.39 -9.883 -1.261 1 93.19 311 GLY A C 1
ATOM 2427 O O . GLY A 1 311 ? -1.459 -10.406 -0.939 1 93.19 311 GLY A O 1
ATOM 2428 N N . SER A 1 312 ? 0.505 -10.523 -1.915 1 95 312 SER A N 1
ATOM 2429 C CA . SER A 1 312 ? 0.282 -11.891 -2.377 1 95 312 SER A CA 1
ATOM 2430 C C . SER A 1 312 ? 0.103 -12.844 -1.203 1 95 312 SER A C 1
ATOM 2432 O O . SER A 1 312 ? -0.689 -13.789 -1.278 1 95 312 SER A O 1
ATOM 2434 N N . TYR A 1 313 ? 0.887 -12.602 -0.176 1 96 313 TYR A N 1
ATOM 2435 C CA . TYR A 1 313 ? 0.733 -13.398 1.034 1 96 313 TYR A CA 1
ATOM 2436 C C . TYR A 1 313 ? -0.707 -13.359 1.533 1 96 313 TYR A C 1
ATOM 2438 O O . TYR A 1 313 ? -1.277 -14.398 1.88 1 96 313 TYR A O 1
ATOM 2446 N N . GLN A 1 314 ? -1.278 -12.25 1.481 1 94.69 314 GLN A N 1
ATOM 2447 C CA . GLN A 1 314 ? -2.637 -12.102 1.993 1 94.69 314 GLN A CA 1
ATOM 2448 C C . GLN A 1 314 ? -3.648 -12.781 1.071 1 94.69 314 GLN A C 1
ATOM 2450 O O . GLN A 1 314 ? -4.633 -13.359 1.538 1 94.69 314 GLN A O 1
ATOM 2455 N N . VAL A 1 315 ? -3.434 -12.68 -0.18 1 92.62 315 VAL A N 1
ATOM 2456 C CA . VAL A 1 315 ? -4.359 -13.281 -1.138 1 92.62 315 VAL A CA 1
ATOM 2457 C C . VAL A 1 315 ? -4.441 -14.789 -0.908 1 92.62 315 VAL A C 1
ATOM 2459 O O . VAL A 1 315 ? -5.52 -15.375 -0.999 1 92.62 315 VAL A O 1
ATOM 2462 N N . TYR A 1 316 ? -3.395 -15.344 -0.56 1 94.06 316 TYR A N 1
ATOM 2463 C CA . TYR A 1 316 ? -3.381 -16.781 -0.366 1 94.06 316 TYR A CA 1
ATOM 2464 C C . TYR A 1 316 ? -3.678 -17.141 1.085 1 94.06 316 TYR A C 1
ATOM 2466 O O . TYR A 1 316 ? -4.082 -18.266 1.383 1 94.06 316 TYR A O 1
ATOM 2474 N N . ALA A 1 317 ? -3.488 -16.219 1.974 1 95.69 317 ALA A N 1
ATOM 2475 C CA . ALA A 1 317 ? -3.748 -16.484 3.387 1 95.69 317 ALA A CA 1
ATOM 2476 C C . ALA A 1 317 ? -5.242 -16.422 3.693 1 95.69 317 ALA A C 1
ATOM 2478 O O . ALA A 1 317 ? -5.734 -17.109 4.582 1 95.69 317 ALA A O 1
ATOM 2479 N N . MET A 1 318 ? -5.988 -15.664 2.988 1 92.81 318 MET A N 1
ATOM 2480 C CA . MET A 1 318 ? -7.395 -15.414 3.289 1 92.81 318 MET A CA 1
ATOM 2481 C C . MET A 1 318 ? -8.195 -16.719 3.248 1 92.81 318 MET A C 1
ATOM 2483 O O . MET A 1 318 ? -8.977 -17 4.16 1 92.81 318 MET A O 1
ATOM 2487 N N . PRO A 1 319 ? -8 -17.5 2.213 1 91.88 319 PRO A N 1
ATOM 2488 C CA . PRO A 1 319 ? -8.727 -18.766 2.234 1 91.88 319 PRO A CA 1
ATOM 2489 C C . PRO A 1 319 ? -8.297 -19.672 3.385 1 91.88 319 PRO A C 1
ATOM 2491 O O . PRO A 1 319 ? -9.117 -20.438 3.918 1 91.88 319 PRO A O 1
ATOM 2494 N N . VAL A 1 320 ? -7.078 -19.609 3.732 1 94.06 320 VAL A N 1
ATOM 2495 C CA . VAL A 1 320 ? -6.602 -20.406 4.859 1 94.06 320 VAL A CA 1
ATOM 2496 C C . VAL A 1 320 ? -7.238 -19.906 6.152 1 94.06 320 VAL A C 1
ATOM 2498 O O . VAL A 1 320 ? -7.707 -20.703 6.973 1 94.06 320 VAL A O 1
ATOM 2501 N N . PHE A 1 321 ? -7.242 -18.609 6.309 1 95.12 321 PHE A N 1
ATOM 2502 C CA . PHE A 1 321 ? -7.918 -18.016 7.453 1 95.12 321 PHE A CA 1
ATOM 2503 C C . PHE A 1 321 ? -9.383 -18.438 7.5 1 95.12 321 PHE A C 1
ATOM 2505 O O . PHE A 1 321 ? -9.898 -18.781 8.562 1 95.12 321 PHE A O 1
ATOM 2512 N N . ASP A 1 322 ? -9.961 -18.391 6.383 1 92.38 322 ASP A N 1
ATOM 2513 C CA . ASP A 1 322 ? -11.367 -18.75 6.273 1 92.38 322 ASP A CA 1
ATOM 2514 C C . ASP A 1 322 ? -11.602 -20.188 6.75 1 92.38 322 ASP A C 1
ATOM 2516 O O . ASP A 1 322 ? -12.523 -20.453 7.52 1 92.38 322 ASP A O 1
ATOM 2520 N N . MET A 1 323 ? -10.836 -21.094 6.301 1 89.75 323 MET A N 1
ATOM 2521 C CA . MET A 1 323 ? -10.977 -22.484 6.676 1 89.75 323 MET A CA 1
ATOM 2522 C C . MET A 1 323 ? -10.688 -22.688 8.164 1 89.75 323 MET A C 1
ATOM 2524 O O . MET A 1 323 ? -11.422 -23.406 8.852 1 89.75 323 MET A O 1
ATOM 2528 N N . MET A 1 324 ? -9.648 -22.062 8.633 1 92.62 324 MET A N 1
ATOM 2529 C CA . MET A 1 324 ? -9.281 -22.172 10.039 1 92.62 324 MET A CA 1
ATOM 2530 C C . MET A 1 324 ? -10.383 -21.625 10.938 1 92.62 324 MET A C 1
ATOM 2532 O O . MET A 1 324 ? -10.797 -22.281 11.891 1 92.62 324 MET A O 1
ATOM 2536 N N . GLU A 1 325 ? -10.852 -20.531 10.609 1 93.06 325 GLU A N 1
ATOM 2537 C CA . GLU A 1 325 ? -11.859 -19.859 11.422 1 93.06 325 GLU A CA 1
ATOM 2538 C C . GLU A 1 325 ? -13.211 -20.562 11.32 1 93.06 325 GLU A C 1
ATOM 2540 O O . GLU A 1 325 ? -13.961 -20.625 12.297 1 93.06 325 GLU A O 1
ATOM 2545 N N . MET A 1 326 ? -13.5 -21.125 10.195 1 89.06 326 MET A N 1
ATOM 2546 C CA . MET A 1 326 ? -14.711 -21.922 10.039 1 89.06 326 MET A CA 1
ATOM 2547 C C . MET A 1 326 ? -14.703 -23.125 10.969 1 89.06 326 MET A C 1
ATOM 2549 O O . MET A 1 326 ? -15.695 -23.406 11.641 1 89.06 326 MET A O 1
ATOM 2553 N N . VAL A 1 327 ? -13.625 -23.766 10.992 1 89.12 327 VAL A N 1
ATOM 2554 C CA . VAL A 1 327 ? -13.508 -24.953 11.852 1 89.12 327 VAL A CA 1
ATOM 2555 C C . VAL A 1 327 ? -13.617 -24.531 13.312 1 89.12 327 VAL A C 1
ATOM 2557 O O . VAL A 1 327 ? -14.305 -25.188 14.102 1 89.12 327 VAL A O 1
ATOM 2560 N N . LEU A 1 328 ? -13.023 -23.453 13.656 1 93.12 328 LEU A N 1
ATOM 2561 C CA . LEU A 1 328 ? -13 -22.984 15.039 1 93.12 328 LEU A CA 1
ATOM 2562 C C . LEU A 1 328 ? -14.391 -22.547 15.492 1 93.12 328 LEU A C 1
ATOM 2564 O O . LEU A 1 328 ? -14.797 -22.812 16.625 1 93.12 328 LEU A O 1
ATOM 2568 N N . VAL A 1 329 ? -15.094 -21.922 14.586 1 91.81 329 VAL A N 1
ATOM 2569 C CA . VAL A 1 329 ? -16.391 -21.375 14.969 1 91.81 329 VAL A CA 1
ATOM 2570 C C . VAL A 1 329 ? -17.484 -22.422 14.797 1 91.81 329 VAL A C 1
ATOM 2572 O O . VAL A 1 329 ? -18.344 -22.578 15.656 1 91.81 329 VAL A O 1
ATOM 2575 N N . ARG A 1 330 ? -17.469 -23.172 13.758 1 87.12 330 ARG A N 1
ATOM 2576 C CA . ARG A 1 330 ? -18.547 -24.094 13.461 1 87.12 330 ARG A CA 1
ATOM 2577 C C . ARG A 1 330 ? -18.344 -25.438 14.164 1 87.12 330 ARG A C 1
ATOM 2579 O O . ARG A 1 330 ? -19.281 -26.016 14.695 1 87.12 330 ARG A O 1
ATOM 2586 N N . LYS A 1 331 ? -17.203 -25.891 14.188 1 87.5 331 LYS A N 1
ATOM 2587 C CA . LYS A 1 331 ? -16.953 -27.219 14.742 1 87.5 331 LYS A CA 1
ATOM 2588 C C . LYS A 1 331 ? -16.578 -27.141 16.219 1 87.5 331 LYS A C 1
ATOM 2590 O O . LYS A 1 331 ? -17.062 -27.938 17.031 1 87.5 331 LYS A O 1
ATOM 2595 N N . MET A 1 332 ? -15.742 -26.156 16.562 1 93.25 332 MET A N 1
ATOM 2596 C CA . MET A 1 332 ? -15.266 -26.062 17.938 1 93.25 332 MET A CA 1
ATOM 2597 C C . MET A 1 332 ? -16.109 -25.062 18.734 1 93.25 332 MET A C 1
ATOM 2599 O O . MET A 1 332 ? -15.906 -24.906 19.938 1 93.25 332 MET A O 1
ATOM 2603 N N . ARG A 1 333 ? -16.953 -24.344 18.125 1 91.81 333 ARG A N 1
ATOM 2604 C CA . ARG A 1 333 ? -17.984 -23.484 18.719 1 91.81 333 ARG A CA 1
ATOM 2605 C C . ARG A 1 333 ? -17.359 -22.312 19.469 1 91.81 333 ARG A C 1
ATOM 2607 O O . ARG A 1 333 ? -17.797 -21.984 20.562 1 91.81 333 ARG A O 1
ATOM 2614 N N . PHE A 1 334 ? -16.266 -21.859 18.922 1 92.06 334 PHE A N 1
ATOM 2615 C CA . PHE A 1 334 ? -15.719 -20.625 19.438 1 92.06 334 PHE A CA 1
ATOM 2616 C C . PHE A 1 334 ? -16.547 -19.422 19 1 92.06 334 PHE A C 1
ATOM 2618 O O . PHE A 1 334 ? -17.172 -19.469 17.922 1 92.06 334 PHE A O 1
ATOM 2625 N N . SER A 1 335 ? -16.625 -18.438 19.812 1 90.75 335 SER A N 1
ATOM 2626 C CA . SER A 1 335 ? -17.344 -17.219 19.438 1 90.75 335 SER A CA 1
ATOM 2627 C C . SER A 1 335 ? -16.562 -16.391 18.438 1 90.75 335 SER A C 1
ATOM 2629 O O . SER A 1 335 ? -15.383 -16.109 18.656 1 90.75 335 SER A O 1
ATOM 2631 N N . PRO A 1 336 ? -17.266 -16.109 17.297 1 90.19 336 PRO A N 1
ATOM 2632 C CA . PRO A 1 336 ? -16.578 -15.234 16.328 1 90.19 336 PRO A CA 1
ATOM 2633 C C . PRO A 1 336 ? -16.266 -13.852 16.891 1 90.19 336 PRO A C 1
ATOM 2635 O O . PRO A 1 336 ? -17.062 -13.297 17.656 1 90.19 336 PRO A O 1
ATOM 2638 N N . GLY A 1 337 ? -15.109 -13.359 16.75 1 86.75 337 GLY A N 1
ATOM 2639 C CA . GLY A 1 337 ? -14.711 -12.055 17.234 1 86.75 337 GLY A CA 1
ATOM 2640 C C . GLY A 1 337 ? -13.258 -11.727 16.953 1 86.75 337 GLY A C 1
ATOM 2641 O O . GLY A 1 337 ? -12.547 -12.523 16.328 1 86.75 337 GLY A O 1
ATOM 2642 N N . TRP A 1 338 ? -12.906 -10.625 17.359 1 87.25 338 TRP A N 1
ATOM 2643 C CA . TRP A 1 338 ? -11.57 -10.117 17.031 1 87.25 338 TRP A CA 1
ATOM 2644 C C . TRP A 1 338 ? -10.5 -10.906 17.781 1 87.25 338 TRP A C 1
ATOM 2646 O O . TRP A 1 338 ? -9.391 -11.094 17.281 1 87.25 338 TRP A O 1
ATOM 2656 N N . LYS A 1 339 ? -10.812 -11.383 18.938 1 91.31 339 LYS A N 1
ATOM 2657 C CA . LYS A 1 339 ? -9.828 -12.148 19.703 1 91.31 339 LYS A CA 1
ATOM 2658 C C . LYS A 1 339 ? -9.484 -13.453 19 1 91.31 339 LYS A C 1
ATOM 2660 O O . LYS A 1 339 ? -8.312 -13.852 18.953 1 91.31 339 LYS A O 1
ATOM 2665 N N . LEU A 1 340 ? -10.469 -14.07 18.469 1 93.62 340 LEU A N 1
ATOM 2666 C CA . LEU A 1 340 ? -10.242 -15.312 17.734 1 93.62 340 LEU A CA 1
ATOM 2667 C C . LEU A 1 340 ? -9.414 -15.062 16.484 1 93.62 340 LEU A C 1
ATOM 2669 O O . LEU A 1 340 ? -8.5 -15.836 16.172 1 93.62 340 LEU A O 1
ATOM 2673 N N . ARG A 1 341 ? -9.672 -14.023 15.812 1 93.38 341 ARG A N 1
ATOM 2674 C CA . ARG A 1 341 ? -8.938 -13.648 14.609 1 93.38 341 ARG A CA 1
ATOM 2675 C C . ARG A 1 341 ? -7.48 -13.336 14.93 1 93.38 341 ARG A C 1
ATOM 2677 O O . ARG A 1 341 ? -6.574 -13.781 14.219 1 93.38 341 ARG A O 1
ATOM 2684 N N . LEU A 1 342 ? -7.328 -12.617 16.016 1 94.06 342 LEU A N 1
ATOM 2685 C CA . LEU A 1 342 ? -5.98 -12.219 16.406 1 94.06 342 LEU A CA 1
ATOM 2686 C C . LEU A 1 342 ? -5.113 -13.438 16.703 1 94.06 342 LEU A C 1
ATOM 2688 O O . LEU A 1 342 ? -3.971 -13.516 16.25 1 94.06 342 LEU A O 1
ATOM 2692 N N . VAL A 1 343 ? -5.645 -14.32 17.375 1 95.31 343 VAL A N 1
ATOM 2693 C CA . VAL A 1 343 ? -4.871 -15.484 17.797 1 95.31 343 VAL A CA 1
ATOM 2694 C C . VAL A 1 343 ? -4.656 -16.422 16.625 1 95.31 343 VAL A C 1
ATOM 2696 O O . VAL A 1 343 ? -3.531 -16.844 16.344 1 95.31 343 VAL A O 1
ATOM 2699 N N . SER A 1 344 ? -5.711 -16.75 15.898 1 96.56 344 SER A N 1
ATOM 2700 C CA . SER A 1 344 ? -5.613 -17.734 14.82 1 96.56 344 SER A CA 1
ATOM 2701 C C . SER A 1 344 ? -4.715 -17.234 13.695 1 96.56 344 SER A C 1
ATOM 2703 O O . SER A 1 344 ? -3.844 -17.969 13.227 1 96.56 344 SER A O 1
ATOM 2705 N N . ARG A 1 345 ? -4.82 -16.031 13.297 1 97.44 345 ARG A N 1
ATOM 2706 C CA . ARG A 1 345 ? -4.055 -15.508 12.172 1 97.44 345 ARG A CA 1
ATOM 2707 C C . ARG A 1 345 ? -2.607 -15.242 12.57 1 97.44 345 ARG A C 1
ATOM 2709 O O . ARG A 1 345 ? -1.689 -15.453 11.773 1 97.44 345 ARG A O 1
ATOM 2716 N N . SER A 1 346 ? -2.447 -14.828 13.844 1 97.38 346 SER A N 1
ATOM 2717 C CA . SER A 1 346 ? -1.081 -14.625 14.312 1 97.38 346 SER A CA 1
ATOM 2718 C C . SER A 1 346 ? -0.325 -15.945 14.398 1 97.38 346 SER A C 1
ATOM 2720 O O . SER A 1 346 ? 0.871 -16 14.102 1 97.38 346 SER A O 1
ATOM 2722 N N . LEU A 1 347 ? -0.98 -16.922 14.789 1 97.38 347 LEU A N 1
ATOM 2723 C CA . LEU A 1 347 ? -0.348 -18.234 14.852 1 97.38 347 LEU A CA 1
ATOM 2724 C C . LEU A 1 347 ? 0.039 -18.719 13.461 1 97.38 347 LEU A C 1
ATOM 2726 O O . LEU A 1 347 ? 1.1 -19.328 13.281 1 97.38 347 LEU A O 1
ATOM 2730 N N . PHE A 1 348 ? -0.806 -18.469 12.523 1 98 348 PHE A N 1
ATOM 2731 C CA . PHE A 1 348 ? -0.504 -18.875 11.156 1 98 348 PHE A CA 1
ATOM 2732 C C . PHE A 1 348 ? 0.708 -18.125 10.625 1 98 348 PHE A C 1
ATOM 2734 O O . PHE A 1 348 ? 1.596 -18.719 10.008 1 98 348 PHE A O 1
ATOM 2741 N N . VAL A 1 349 ? 0.728 -16.812 10.859 1 98.31 349 VAL A N 1
ATOM 2742 C CA . VAL A 1 349 ? 1.854 -16 10.414 1 98.31 349 VAL A CA 1
ATOM 2743 C C . VAL A 1 349 ? 3.133 -16.469 11.109 1 98.31 349 VAL A C 1
ATOM 2745 O O . VAL A 1 349 ? 4.18 -16.609 10.469 1 98.31 349 VAL A O 1
ATOM 2748 N N . ALA A 1 350 ? 3.023 -16.734 12.414 1 98.25 350 ALA A N 1
ATOM 2749 C CA . ALA A 1 350 ? 4.176 -17.234 13.164 1 98.25 350 ALA A CA 1
ATOM 2750 C C . ALA A 1 350 ? 4.656 -18.578 12.609 1 98.25 350 ALA A C 1
ATOM 2752 O O . ALA A 1 350 ? 5.863 -18.828 12.539 1 98.25 350 ALA A O 1
ATOM 2753 N N . PHE A 1 351 ? 3.752 -19.375 12.211 1 97.75 351 PHE A N 1
ATOM 2754 C CA . PHE A 1 351 ? 4.082 -20.703 11.672 1 97.75 351 PHE A CA 1
ATOM 2755 C C . PHE A 1 351 ? 4.832 -20.562 10.352 1 97.75 351 PHE A C 1
ATOM 2757 O O . PHE A 1 351 ? 5.883 -21.188 10.164 1 97.75 351 PHE A O 1
ATOM 2764 N N . THR A 1 352 ? 4.266 -19.797 9.422 1 97.12 352 THR A N 1
ATOM 2765 C CA . THR A 1 352 ? 4.918 -19.656 8.125 1 97.12 352 THR A CA 1
ATOM 2766 C C . THR A 1 352 ? 6.277 -18.969 8.273 1 97.12 352 THR A C 1
ATOM 2768 O O . THR A 1 352 ? 7.223 -19.297 7.555 1 97.12 352 THR A O 1
ATOM 2771 N N . MET A 1 353 ? 6.359 -18 9.211 1 97.75 353 MET A N 1
ATOM 2772 C CA . MET A 1 353 ? 7.645 -17.359 9.5 1 97.75 353 MET A CA 1
ATOM 2773 C C . MET A 1 353 ? 8.648 -18.391 10.016 1 97.75 353 MET A C 1
ATOM 2775 O O . MET A 1 353 ? 9.789 -18.438 9.555 1 97.75 353 MET A O 1
ATOM 2779 N N . PHE A 1 354 ? 8.25 -19.25 10.922 1 97.19 354 PHE A N 1
ATOM 2780 C CA . PHE A 1 354 ? 9.109 -20.25 11.516 1 97.19 354 PHE A CA 1
ATOM 2781 C C . PHE A 1 354 ? 9.633 -21.219 10.453 1 97.19 354 PHE A C 1
ATOM 2783 O O . PHE A 1 354 ? 10.828 -21.5 10.398 1 97.19 354 PHE A O 1
ATOM 2790 N N . VAL A 1 355 ? 8.758 -21.672 9.586 1 94 355 VAL A N 1
ATOM 2791 C CA . VAL A 1 355 ? 9.156 -22.609 8.547 1 94 355 VAL A CA 1
ATOM 2792 C C . VAL A 1 355 ? 10.078 -21.906 7.547 1 94 355 VAL A C 1
ATOM 2794 O O . VAL A 1 355 ? 11.078 -22.484 7.105 1 94 355 VAL A O 1
ATOM 2797 N N . GLY A 1 356 ? 9.75 -20.625 7.215 1 94.12 356 GLY A N 1
ATOM 2798 C CA . GLY A 1 356 ? 10.594 -19.875 6.297 1 94.12 356 GLY A CA 1
ATOM 2799 C C . GLY A 1 356 ? 12 -19.656 6.824 1 94.12 356 GLY A C 1
ATOM 2800 O O . GLY A 1 356 ? 12.969 -19.703 6.059 1 94.12 356 GLY A O 1
ATOM 2801 N N . ILE A 1 357 ? 12.141 -19.484 8.141 1 95.56 357 ILE A N 1
ATOM 2802 C CA . ILE A 1 357 ? 13.43 -19.25 8.766 1 95.56 357 ILE A CA 1
ATOM 2803 C C . ILE A 1 357 ? 14.211 -20.562 8.844 1 95.56 357 ILE A C 1
ATOM 2805 O O . ILE A 1 357 ? 15.43 -20.594 8.625 1 95.56 357 ILE A O 1
ATOM 2809 N N . THR A 1 358 ? 13.555 -21.641 9.047 1 93 358 THR A N 1
ATOM 2810 C CA . THR A 1 358 ? 14.195 -22.938 9.258 1 93 358 THR A CA 1
ATOM 2811 C C . THR A 1 358 ? 14.602 -23.547 7.922 1 93 358 THR A C 1
ATOM 2813 O O . THR A 1 358 ? 15.633 -24.219 7.836 1 93 358 THR A O 1
ATOM 2816 N N . PHE A 1 359 ? 13.797 -23.328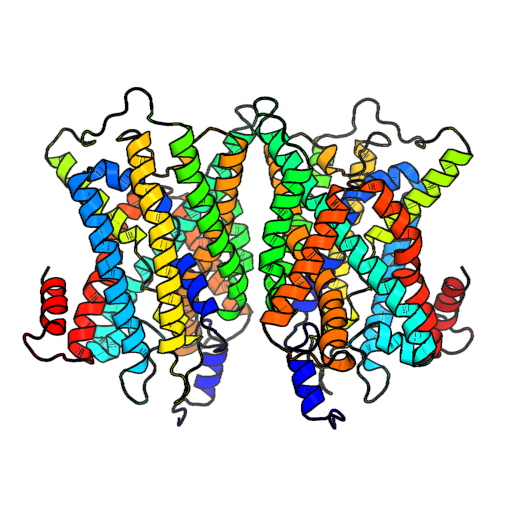 6.895 1 87.5 359 PHE A N 1
ATOM 2817 C CA . PHE A 1 359 ? 14.055 -23.906 5.578 1 87.5 359 PHE A CA 1
ATOM 2818 C C . PHE A 1 359 ? 14.016 -22.828 4.5 1 87.5 359 PHE A C 1
ATOM 2820 O O . PHE A 1 359 ? 13.156 -22.859 3.619 1 87.5 359 PHE A O 1
ATOM 2827 N N . PRO A 1 360 ? 15.039 -21.984 4.52 1 85.12 360 PRO A N 1
ATOM 2828 C CA . PRO A 1 360 ? 15 -20.844 3.602 1 85.12 360 PRO A CA 1
ATOM 2829 C C . PRO A 1 360 ? 15.484 -21.203 2.197 1 85.12 360 PRO A C 1
ATOM 2831 O O . PRO A 1 360 ? 16.281 -20.469 1.611 1 85.12 360 PRO A O 1
ATOM 2834 N N . PHE A 1 361 ? 15.047 -22.375 1.662 1 77.62 361 PHE A N 1
ATOM 2835 C CA . PHE A 1 361 ? 15.422 -22.781 0.312 1 77.62 361 PHE A CA 1
ATOM 2836 C C . PHE A 1 361 ? 14.344 -22.391 -0.689 1 77.62 361 PHE A C 1
ATOM 2838 O O . PHE A 1 361 ? 13.273 -23.016 -0.741 1 77.62 361 PHE A O 1
ATOM 2845 N N . PHE A 1 362 ? 14.523 -21.391 -1.446 1 69.62 362 PHE A N 1
ATOM 2846 C CA . PHE A 1 362 ? 13.555 -20.812 -2.373 1 69.62 362 PHE A CA 1
ATOM 2847 C C . PHE A 1 362 ? 13.336 -21.734 -3.564 1 69.62 362 PHE A C 1
ATOM 2849 O O . PHE A 1 362 ? 12.234 -22.266 -3.752 1 69.62 362 PHE A O 1
ATOM 2856 N N . GLY A 1 363 ? 14.375 -22.078 -4.297 1 66.94 363 GLY A N 1
ATOM 2857 C CA . GLY A 1 363 ? 14.273 -22.828 -5.539 1 66.94 363 GLY A CA 1
ATOM 2858 C C . GLY A 1 363 ? 13.812 -24.266 -5.332 1 66.94 363 GLY A C 1
ATOM 2859 O O . GLY A 1 363 ? 12.938 -24.75 -6.059 1 66.94 363 GLY A O 1
ATOM 2860 N N . GLY A 1 364 ? 14.312 -24.859 -4.336 1 68.38 364 GLY A N 1
ATOM 2861 C CA . GLY A 1 364 ? 13.961 -26.234 -4.07 1 68.38 364 GLY A CA 1
ATOM 2862 C C . GLY A 1 364 ? 12.516 -26.422 -3.645 1 68.38 364 GLY A C 1
ATOM 2863 O O . GLY A 1 364 ? 11.844 -27.344 -4.09 1 68.38 364 GLY A O 1
ATOM 2864 N N . LEU A 1 365 ? 12.008 -25.516 -2.969 1 73.19 365 LEU A N 1
ATOM 2865 C CA . LEU A 1 365 ? 10.633 -25.578 -2.5 1 73.19 365 LEU A CA 1
ATOM 2866 C C . LEU A 1 365 ? 9.656 -25.344 -3.648 1 73.19 365 LEU A C 1
ATOM 2868 O O . LEU A 1 365 ? 8.656 -26.047 -3.779 1 73.19 365 LEU A O 1
ATOM 2872 N N . ILE A 1 366 ? 10.055 -24.453 -4.473 1 73.44 366 ILE A N 1
ATOM 2873 C CA . ILE A 1 366 ? 9.203 -24.094 -5.605 1 73.44 366 ILE A CA 1
ATOM 2874 C C . ILE A 1 366 ? 9.102 -25.281 -6.562 1 73.44 366 ILE A C 1
ATOM 2876 O O . ILE A 1 366 ? 8.008 -25.641 -7.008 1 73.44 366 ILE A O 1
ATOM 2880 N N . GLY A 1 367 ? 10.234 -25.938 -6.836 1 74.5 367 GLY A N 1
ATOM 2881 C CA . GLY A 1 367 ? 10.234 -27.078 -7.723 1 74.5 367 GLY A CA 1
ATOM 2882 C C . GLY A 1 367 ? 9.492 -28.281 -7.148 1 74.5 367 GLY A C 1
ATOM 2883 O O . GLY A 1 367 ? 8.727 -28.938 -7.855 1 74.5 367 GLY A O 1
ATOM 2884 N N . PHE A 1 368 ? 9.656 -28.391 -5.957 1 75.56 368 PHE A N 1
ATOM 2885 C CA . PHE A 1 368 ? 9.062 -29.547 -5.289 1 75.56 368 PHE A CA 1
ATOM 2886 C C . PHE A 1 368 ? 7.551 -29.406 -5.199 1 75.56 368 PHE A C 1
ATOM 2888 O O . PHE A 1 368 ? 6.809 -30.281 -5.637 1 75.56 368 PHE A O 1
ATOM 2895 N N . PHE A 1 369 ? 7.094 -28.312 -4.758 1 78.62 369 PHE A N 1
ATOM 2896 C CA . PHE A 1 369 ? 5.66 -28.125 -4.566 1 78.62 369 PHE A CA 1
ATOM 2897 C C . PHE A 1 369 ? 4.965 -27.875 -5.898 1 78.62 369 PHE A C 1
ATOM 2899 O O . PHE A 1 369 ? 3.773 -28.156 -6.047 1 78.62 369 PHE A O 1
ATOM 2906 N N . GLY A 1 370 ? 5.699 -27.359 -6.789 1 77.19 370 GLY A N 1
ATOM 2907 C CA . GLY A 1 370 ? 5.129 -27.125 -8.109 1 77.19 370 GLY A CA 1
ATOM 2908 C C . GLY A 1 370 ? 4.602 -28.391 -8.766 1 77.19 370 GLY A C 1
ATOM 2909 O O . GLY A 1 370 ? 3.469 -28.422 -9.25 1 77.19 370 GLY A O 1
ATOM 2910 N N . GLY A 1 371 ? 5.414 -29.375 -8.703 1 76.19 371 GLY A N 1
ATOM 2911 C CA . GLY A 1 371 ? 5.031 -30.641 -9.32 1 76.19 371 GLY A CA 1
ATOM 2912 C C . GLY A 1 371 ? 4.02 -31.422 -8.492 1 76.19 371 GLY A C 1
ATOM 2913 O O . GLY A 1 371 ? 3.107 -32.031 -9.047 1 76.19 371 GLY A O 1
ATOM 2914 N N . LEU A 1 372 ? 4.086 -31.25 -7.262 1 76.69 372 LEU A N 1
ATOM 2915 C CA . LEU A 1 372 ? 3.311 -32.125 -6.398 1 76.69 372 LEU A CA 1
ATOM 2916 C C . LEU A 1 372 ? 1.921 -31.547 -6.141 1 76.69 372 LEU A C 1
ATOM 2918 O O . LEU A 1 372 ? 0.931 -32.281 -6.133 1 76.69 372 LEU A O 1
ATOM 2922 N N . ALA A 1 373 ? 1.882 -30.359 -5.988 1 79.12 373 ALA A N 1
ATOM 2923 C CA . ALA A 1 373 ? 0.598 -29.828 -5.539 1 79.12 373 ALA A CA 1
ATOM 2924 C C . ALA A 1 373 ? 0.049 -28.797 -6.531 1 79.12 373 ALA A C 1
ATOM 2926 O O . ALA A 1 373 ? -1.157 -28.75 -6.785 1 79.12 373 ALA A O 1
ATOM 2927 N N . PHE A 1 374 ? 0.833 -28.125 -7.199 1 84.38 374 PHE A N 1
ATOM 2928 C CA . PHE A 1 374 ? 0.376 -27.016 -8.047 1 84.38 374 PHE A CA 1
ATOM 2929 C C . PHE A 1 374 ? -0.117 -27.547 -9.391 1 84.38 374 PHE A C 1
ATOM 2931 O O . PHE A 1 374 ? -1.17 -27.125 -9.875 1 84.38 374 PHE A O 1
ATOM 2938 N N . ALA A 1 375 ? 0.585 -28.531 -9.891 1 86.5 375 ALA A N 1
ATOM 2939 C CA . ALA A 1 375 ? 0.195 -29.047 -11.203 1 86.5 375 ALA A CA 1
ATOM 2940 C C . ALA A 1 375 ? -1.179 -29.719 -11.133 1 86.5 375 ALA A C 1
ATOM 2942 O O . ALA A 1 375 ? -2.072 -29.375 -11.914 1 86.5 375 ALA A O 1
ATOM 2943 N N . PRO A 1 376 ? -1.425 -30.484 -10.18 1 84.44 376 PRO A N 1
ATOM 2944 C CA . PRO A 1 376 ? -2.744 -31.109 -10.109 1 84.44 376 PRO A CA 1
ATOM 2945 C C . PRO A 1 376 ? -3.871 -30.109 -9.906 1 84.44 376 PRO A C 1
ATOM 2947 O O . PRO A 1 376 ? -4.938 -30.234 -10.516 1 84.44 376 PRO A O 1
ATOM 2950 N N . THR A 1 377 ? -3.627 -29.109 -9.133 1 86.88 377 THR A N 1
ATOM 2951 C CA . THR A 1 377 ? -4.68 -28.172 -8.773 1 86.88 377 THR A CA 1
ATOM 2952 C C . THR A 1 377 ? -4.969 -27.203 -9.922 1 86.88 377 THR A C 1
ATOM 2954 O O . THR A 1 377 ? -6.102 -26.75 -10.094 1 86.88 377 THR A O 1
ATOM 2957 N N . THR A 1 378 ? -3.986 -27 -10.695 1 89.5 378 THR A N 1
ATOM 2958 C CA . THR A 1 378 ? -4.109 -25.984 -11.734 1 89.5 378 THR A CA 1
ATOM 2959 C C . THR A 1 378 ? -4.43 -26.609 -13.086 1 89.5 378 THR A C 1
ATOM 2961 O O . THR A 1 378 ? -5.262 -26.094 -13.836 1 89.5 378 THR A O 1
ATOM 2964 N N . TYR A 1 379 ? -3.857 -27.828 -13.336 1 87.88 379 TYR A N 1
ATOM 2965 C CA . TYR A 1 379 ? -3.932 -28.375 -14.688 1 87.88 379 TYR A CA 1
ATOM 2966 C C . TYR A 1 379 ? -4.898 -29.547 -14.75 1 87.88 379 TYR A C 1
ATOM 2968 O O . TYR A 1 379 ? -5.566 -29.766 -15.766 1 87.88 379 TYR A O 1
ATOM 2976 N N . PHE A 1 380 ? -5.016 -30.266 -13.695 1 88.38 380 PHE A N 1
ATOM 2977 C CA . PHE A 1 380 ? -5.691 -31.547 -13.82 1 88.38 380 PHE A CA 1
ATOM 2978 C C . PHE A 1 380 ? -7.059 -31.5 -13.141 1 88.38 380 PHE A C 1
ATOM 2980 O O . PHE A 1 380 ? -8.07 -31.844 -13.758 1 88.38 380 PHE A O 1
ATOM 2987 N N . LEU A 1 381 ? -7.125 -31.047 -12.016 1 89.62 381 LEU A N 1
ATOM 2988 C CA . LEU A 1 381 ? -8.344 -31.109 -11.219 1 89.62 381 LEU A CA 1
ATOM 2989 C C . LEU A 1 381 ? -9.477 -30.344 -11.898 1 89.62 381 LEU A C 1
ATOM 2991 O O . LEU A 1 381 ? -10.609 -30.828 -11.953 1 89.62 381 LEU A O 1
ATOM 2995 N N . PRO A 1 382 ? -9.234 -29.188 -12.391 1 92 382 PRO A N 1
ATOM 2996 C CA . PRO A 1 382 ? -10.328 -28.484 -13.07 1 92 382 PRO A CA 1
ATOM 2997 C C . PRO A 1 382 ? -10.883 -29.266 -14.25 1 92 382 PRO A C 1
ATOM 2999 O O . PRO A 1 382 ? -12.102 -29.266 -14.477 1 92 382 PRO A O 1
ATOM 3002 N N . CYS A 1 383 ? -10.062 -29.969 -14.938 1 91.56 383 CYS A N 1
ATOM 3003 C CA . CYS A 1 383 ? -10.5 -30.75 -16.094 1 91.56 383 CYS A CA 1
ATOM 3004 C C . CYS A 1 383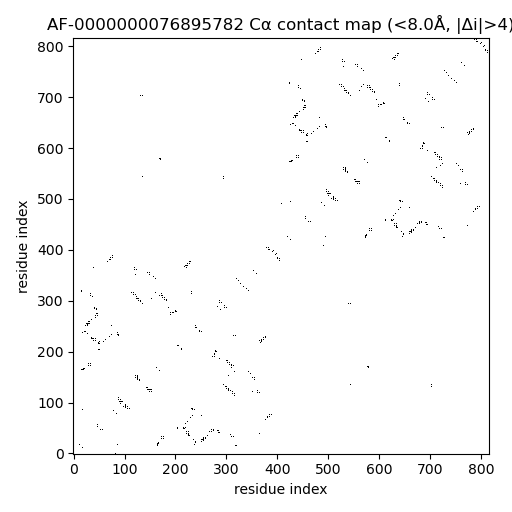 ? -11.359 -31.938 -15.648 1 91.56 383 CYS A C 1
ATOM 3006 O O . CYS A 1 383 ? -12.383 -32.219 -16.266 1 91.56 383 CYS A O 1
ATOM 3008 N N . ILE A 1 384 ? -10.945 -32.531 -14.609 1 90.81 384 ILE A N 1
ATOM 3009 C CA . ILE A 1 384 ? -11.688 -33.688 -14.094 1 90.81 384 ILE A CA 1
ATOM 3010 C C . ILE A 1 384 ? -13.055 -33.219 -13.586 1 90.81 384 ILE A C 1
ATOM 3012 O O . ILE A 1 384 ? -14.07 -33.875 -13.867 1 90.81 384 ILE A O 1
ATOM 3016 N N . ILE A 1 385 ? -13.07 -32.188 -12.859 1 92.19 385 ILE A N 1
ATOM 3017 C CA . ILE A 1 385 ? -14.32 -31.672 -12.312 1 92.19 385 ILE A CA 1
ATOM 3018 C C . ILE A 1 385 ? -15.227 -31.188 -13.453 1 92.19 385 ILE A C 1
ATOM 3020 O O . ILE A 1 385 ? -16.453 -31.375 -13.406 1 92.19 385 ILE A O 1
ATOM 3024 N N . TRP A 1 386 ? -14.641 -30.641 -14.438 1 92.94 386 TRP A N 1
ATOM 3025 C CA . TRP A 1 386 ? -15.398 -30.188 -15.594 1 92.94 386 TRP A CA 1
ATOM 3026 C C . TRP A 1 386 ? -16.125 -31.344 -16.25 1 92.94 386 TRP A C 1
ATOM 3028 O O . TRP A 1 386 ? -17.297 -31.219 -16.625 1 92.94 386 TRP A O 1
ATOM 3038 N N . LEU A 1 387 ? -15.516 -32.469 -16.344 1 90.88 387 LEU A N 1
ATOM 3039 C CA . LEU A 1 387 ? -16.109 -33.656 -16.969 1 90.88 387 LEU A CA 1
ATOM 3040 C C . LEU A 1 387 ? -17.266 -34.188 -16.109 1 90.88 387 LEU A C 1
ATOM 3042 O O . LEU A 1 387 ? -18.234 -34.719 -16.656 1 90.88 387 LEU A O 1
ATOM 3046 N N . THR A 1 388 ? -17.203 -33.906 -14.852 1 88.62 388 THR A N 1
ATOM 3047 C CA . THR A 1 388 ? -18.203 -34.438 -13.93 1 88.62 388 THR A CA 1
ATOM 3048 C C . THR A 1 388 ? -19.375 -33.469 -13.781 1 88.62 388 THR A C 1
ATOM 3050 O O . THR A 1 388 ? -20.516 -33.875 -13.617 1 88.62 388 THR A O 1
ATOM 3053 N N . VAL A 1 389 ? -19.125 -32.219 -13.844 1 87.5 389 VAL A N 1
ATOM 3054 C CA . VAL A 1 389 ? -20.141 -31.234 -13.555 1 87.5 389 VAL A CA 1
ATOM 3055 C C . VAL A 1 389 ? -20.812 -30.797 -14.852 1 87.5 389 VAL A C 1
ATOM 3057 O O . VAL A 1 389 ? -22.047 -30.781 -14.945 1 87.5 389 VAL A O 1
ATOM 3060 N N . TYR A 1 390 ? -20.062 -30.422 -15.781 1 85.81 390 TYR A N 1
ATOM 3061 C CA . TYR A 1 390 ? -20.609 -29.984 -17.062 1 85.81 390 TYR A CA 1
ATOM 3062 C C . TYR A 1 390 ? -21.047 -31.172 -17.906 1 85.81 390 TYR A C 1
ATOM 3064 O O . TYR A 1 390 ? -22.047 -31.078 -18.625 1 85.81 390 TYR A O 1
ATOM 3072 N N . LYS A 1 391 ? -20.328 -32.25 -17.828 1 85 391 LYS A N 1
ATOM 3073 C CA . LYS A 1 391 ? -20.625 -33.469 -18.562 1 85 391 LYS A CA 1
ATOM 3074 C C . LYS A 1 391 ? -20.766 -33.188 -20.062 1 85 391 LYS A C 1
ATOM 3076 O O . LYS A 1 391 ? -21.812 -33.438 -20.641 1 85 391 LYS A O 1
ATOM 3081 N N . PRO A 1 392 ? -19.609 -32.781 -20.578 1 84.31 392 PRO A N 1
ATOM 3082 C CA . PRO A 1 392 ? -19.703 -32.531 -22.016 1 84.31 392 PRO A CA 1
ATOM 3083 C C . PRO A 1 392 ? -20 -33.812 -22.812 1 84.31 392 PRO A C 1
ATOM 3085 O O . PRO A 1 392 ? -19.797 -34.906 -22.312 1 84.31 392 PRO A O 1
ATOM 3088 N N . ARG A 1 393 ? -20.438 -33.594 -24.062 1 84.88 393 ARG A N 1
ATOM 3089 C CA . ARG A 1 393 ? -20.703 -34.75 -24.922 1 84.88 393 ARG A CA 1
ATOM 3090 C C . ARG A 1 393 ? -19.422 -35.531 -25.203 1 84.88 393 ARG A C 1
ATOM 3092 O O . ARG A 1 393 ? -18.375 -34.938 -25.438 1 84.88 393 ARG A O 1
ATOM 3099 N N . VAL A 1 394 ? -19.625 -36.812 -25.109 1 85.69 394 VAL A N 1
ATOM 3100 C CA . VAL A 1 394 ? -18.484 -37.719 -25.312 1 85.69 394 VAL A CA 1
ATOM 3101 C C . VAL A 1 394 ? -17.891 -37.5 -26.703 1 85.69 394 VAL A C 1
ATOM 3103 O O . VAL A 1 394 ? -18.641 -37.375 -27.688 1 85.69 394 VAL A O 1
ATOM 3106 N N . PHE A 1 395 ? -16.609 -37.25 -26.75 1 85 395 PHE A N 1
ATOM 3107 C CA . PHE A 1 395 ? -15.812 -37.094 -27.969 1 85 395 PHE A CA 1
ATOM 3108 C C . PHE A 1 395 ? -15.961 -35.688 -28.531 1 85 395 PHE A C 1
ATOM 3110 O O . PHE A 1 395 ? -15.555 -35.406 -29.656 1 85 395 PHE A O 1
ATOM 3117 N N . SER A 1 396 ? -16.578 -34.906 -27.781 1 77.94 396 SER A N 1
ATOM 3118 C CA . SER A 1 396 ? -16.547 -33.469 -28.141 1 77.94 396 SER A CA 1
ATOM 3119 C C . SER A 1 396 ? -15.172 -32.875 -27.891 1 77.94 396 SER A C 1
ATOM 3121 O O . SER A 1 396 ? -14.328 -33.5 -27.25 1 77.94 396 SER A O 1
ATOM 3123 N N . LEU A 1 397 ? -14.977 -31.719 -28.469 1 79.69 397 LEU A N 1
ATOM 3124 C CA . LEU A 1 397 ? -13.711 -31.047 -28.266 1 79.69 397 LEU A CA 1
ATOM 3125 C C . LEU A 1 397 ? -13.461 -30.781 -26.781 1 79.69 397 LEU A C 1
ATOM 3127 O O . LEU A 1 397 ? -12.344 -30.969 -26.297 1 79.69 397 LEU A O 1
ATOM 3131 N N . SER A 1 398 ? -14.492 -30.438 -26.109 1 80.25 398 SER A N 1
ATOM 3132 C CA . SER A 1 398 ? -14.391 -30.203 -24.672 1 80.25 398 SER A CA 1
ATOM 3133 C C . SER A 1 398 ? -14.078 -31.484 -23.906 1 80.25 398 SER A C 1
ATOM 3135 O O . SER A 1 398 ? -13.266 -31.5 -22.984 1 80.25 398 SER A O 1
ATOM 3137 N N . TRP A 1 399 ? -14.68 -32.5 -24.281 1 81.69 399 TRP A N 1
ATOM 3138 C CA . TRP A 1 399 ? -14.438 -33.781 -23.641 1 81.69 399 TRP A CA 1
ATOM 3139 C C . TRP A 1 399 ? -13.023 -34.281 -23.922 1 81.69 399 TRP A C 1
ATOM 3141 O O . TRP A 1 399 ? -12.305 -34.688 -23 1 81.69 399 TRP A O 1
ATOM 3151 N N . CYS A 1 400 ? -12.562 -34.188 -25.109 1 76.56 400 CYS A N 1
ATOM 3152 C CA . CYS A 1 400 ? -11.242 -34.656 -25.5 1 76.56 400 CYS A CA 1
ATOM 3153 C C . CYS A 1 400 ? -10.141 -33.844 -24.828 1 76.56 400 CYS A C 1
ATOM 3155 O O . CYS A 1 400 ? -9.164 -34.406 -24.328 1 76.56 400 CYS A O 1
ATOM 3157 N N . THR A 1 401 ? -10.352 -32.625 -24.828 1 80.88 401 THR A N 1
ATOM 3158 C CA . THR A 1 401 ? -9.344 -31.734 -24.234 1 80.88 401 THR A CA 1
ATOM 3159 C C . THR A 1 401 ? -9.203 -32 -22.734 1 80.88 401 THR A C 1
ATOM 3161 O O . THR A 1 401 ? -8.094 -31.984 -22.203 1 80.88 401 THR A O 1
ATOM 3164 N N . ASN A 1 402 ? -10.273 -32.344 -22.125 1 83.56 402 ASN A N 1
ATOM 3165 C CA . ASN A 1 402 ? -10.25 -32.531 -20.672 1 83.56 402 ASN A CA 1
ATOM 3166 C C . ASN A 1 402 ? -9.914 -33.969 -20.312 1 83.56 402 ASN A C 1
ATOM 3168 O O . ASN A 1 402 ? -9.344 -34.219 -19.25 1 83.56 402 ASN A O 1
ATOM 3172 N N . TRP A 1 403 ? -10.281 -34.875 -21.203 1 77 403 TRP A N 1
ATOM 3173 C CA . TRP A 1 403 ? -9.953 -36.281 -20.969 1 77 403 TRP A CA 1
ATOM 3174 C C . TRP A 1 403 ? -8.453 -36.5 -21.125 1 77 403 TRP A C 1
ATOM 3176 O O . TRP A 1 403 ? -7.836 -37.188 -20.281 1 77 403 TRP A O 1
ATOM 3186 N N . VAL A 1 404 ? -7.852 -36 -22.109 1 67 404 VAL A N 1
ATOM 3187 C CA . VAL A 1 404 ? -6.422 -36.156 -22.375 1 67 404 VAL A CA 1
ATOM 3188 C C . VAL A 1 404 ? -5.621 -35.594 -21.203 1 67 404 VAL A C 1
ATOM 3190 O O . VAL A 1 404 ? -4.645 -36.188 -20.766 1 67 404 VAL A O 1
ATOM 3193 N N . ARG A 1 405 ? -6.152 -34.594 -20.703 1 69.75 405 ARG A N 1
ATOM 3194 C CA . ARG A 1 405 ? -5.426 -33.906 -19.625 1 69.75 405 ARG A CA 1
ATOM 3195 C C . ARG A 1 405 ? -5.598 -34.625 -18.297 1 69.75 405 ARG A C 1
ATOM 3197 O O . ARG A 1 405 ? -4.703 -34.625 -17.453 1 69.75 405 ARG A O 1
ATOM 3204 N N . SER A 1 406 ? -6.703 -35.344 -18.172 1 67.19 406 SER A N 1
ATOM 3205 C CA . SER A 1 406 ? -6.961 -36.062 -16.938 1 67.19 406 SER A CA 1
ATOM 3206 C C . SER A 1 406 ? -6.195 -37.375 -16.891 1 67.19 406 SER A C 1
ATOM 3208 O O . SER A 1 406 ? -5.977 -37.938 -15.82 1 67.19 406 SER A O 1
ATOM 3210 N N . THR A 1 407 ? -5.832 -37.875 -18.094 1 54.06 407 THR A N 1
ATOM 3211 C CA . THR A 1 407 ? -5.16 -39.156 -18.172 1 54.06 407 THR A CA 1
ATOM 3212 C C . THR A 1 407 ? -3.648 -38.969 -18.281 1 54.06 407 THR A C 1
ATOM 3214 O O . THR A 1 407 ? -2.895 -39.969 -18.234 1 54.06 407 THR A O 1
ATOM 3217 N N . GLU A 1 408 ? -3.227 -37.781 -18.438 1 51.06 408 GLU A N 1
ATOM 3218 C CA . GLU A 1 408 ? -1.787 -37.531 -18.438 1 51.06 408 GLU A CA 1
ATOM 3219 C C . GLU A 1 408 ? -1.29 -37.156 -17.047 1 51.06 408 GLU A C 1
ATOM 3221 O O . GLU A 1 408 ? -2.006 -36.5 -16.281 1 51.06 408 GLU A O 1
ATOM 3226 N N . GLN B 1 1 ? -34.375 9.953 9.742 1 37.31 1 GLN B N 1
ATOM 3227 C CA . GLN B 1 1 ? -34.031 11.305 9.352 1 37.31 1 GLN B CA 1
ATOM 3228 C C . GLN B 1 1 ? -34.406 11.586 7.906 1 37.31 1 GLN B C 1
ATOM 3230 O O . GLN B 1 1 ? -34.156 10.773 7.016 1 37.31 1 GLN B O 1
ATOM 3235 N N . ILE B 1 2 ? -35.406 12.336 7.762 1 40.41 2 ILE B N 1
ATOM 3236 C CA . ILE B 1 2 ? -35.938 12.719 6.457 1 40.41 2 ILE B CA 1
ATOM 3237 C C . ILE B 1 2 ? -34.812 13.242 5.578 1 40.41 2 ILE B C 1
ATOM 3239 O O . ILE B 1 2 ? -34.125 14.203 5.941 1 40.41 2 ILE B O 1
ATOM 3243 N N . ASP B 1 3 ? -34.375 12.484 4.711 1 55.09 3 ASP B N 1
ATOM 3244 C CA . ASP B 1 3 ? -33.406 12.906 3.707 1 55.09 3 ASP B CA 1
ATOM 3245 C C . ASP B 1 3 ? -34 13.984 2.795 1 55.09 3 ASP B C 1
ATOM 3247 O O . ASP B 1 3 ? -34.906 13.719 2.023 1 55.09 3 ASP B O 1
ATOM 3251 N N . TRP B 1 4 ? -33.75 15.328 3.107 1 57.56 4 TRP B N 1
ATOM 3252 C CA . TRP B 1 4 ? -34.312 16.469 2.377 1 57.56 4 TRP B CA 1
ATOM 3253 C C . TRP B 1 4 ? -33.719 16.547 0.976 1 57.56 4 TRP B C 1
ATOM 3255 O O . TRP B 1 4 ? -34.062 17.438 0.198 1 57.56 4 TRP B O 1
ATOM 3265 N N . ARG B 1 5 ? -32.969 15.633 0.711 1 64.5 5 ARG B N 1
ATOM 3266 C CA . ARG B 1 5 ? -32.344 15.688 -0.599 1 64.5 5 ARG B CA 1
ATOM 3267 C C . ARG B 1 5 ? -33.219 15.047 -1.666 1 64.5 5 ARG B C 1
ATOM 3269 O O . ARG B 1 5 ? -33.938 14.078 -1.392 1 64.5 5 ARG B O 1
ATOM 3276 N N . THR B 1 6 ? -33.188 15.734 -2.863 1 71.44 6 THR B N 1
ATOM 3277 C CA . THR B 1 6 ? -33.875 15.164 -4.027 1 71.44 6 THR B CA 1
ATOM 3278 C C . THR B 1 6 ? -33.156 13.883 -4.473 1 71.44 6 THR B C 1
ATOM 3280 O O . THR B 1 6 ? -32.062 13.586 -4.023 1 71.44 6 THR B O 1
ATOM 3283 N N . VAL B 1 7 ? -33.812 13.102 -5.238 1 76.69 7 VAL B N 1
ATOM 3284 C CA . VAL B 1 7 ? -33.281 11.859 -5.773 1 76.69 7 VAL B CA 1
ATOM 3285 C C . VAL B 1 7 ? -32 12.141 -6.562 1 76.69 7 VAL B C 1
ATOM 3287 O O . VAL B 1 7 ? -31.031 11.391 -6.465 1 76.69 7 VAL B O 1
ATOM 3290 N N . GLU B 1 8 ? -32.062 13.25 -7.305 1 76.06 8 GLU B N 1
ATOM 3291 C CA . GLU B 1 8 ? -30.906 13.625 -8.102 1 76.06 8 GLU B CA 1
ATOM 3292 C C . GLU B 1 8 ? -29.734 14.008 -7.219 1 76.06 8 GLU B C 1
ATOM 3294 O O . GLU B 1 8 ? -28.594 13.617 -7.488 1 76.06 8 GLU B O 1
ATOM 3299 N N . GLU B 1 9 ? -30.047 14.68 -6.211 1 76.25 9 GLU B N 1
ATOM 3300 C CA . GLU B 1 9 ? -29 15.109 -5.285 1 76.25 9 GLU B CA 1
ATOM 3301 C C . GLU B 1 9 ? -28.375 13.922 -4.57 1 76.25 9 GLU B C 1
ATOM 3303 O O . GLU B 1 9 ? -27.172 13.898 -4.328 1 76.25 9 GLU B O 1
ATOM 3308 N N . ARG B 1 10 ? -29.203 13.023 -4.387 1 78.38 10 ARG B N 1
ATOM 3309 C CA . ARG B 1 10 ? -28.719 11.828 -3.709 1 78.38 10 ARG B CA 1
ATOM 3310 C C . ARG B 1 10 ? -27.781 11.023 -4.605 1 78.38 10 ARG B C 1
ATOM 3312 O O . ARG B 1 10 ? -26.766 10.508 -4.145 1 78.38 10 ARG B O 1
ATOM 3319 N N . LYS B 1 11 ? -28.125 11 -5.82 1 80 11 LYS B N 1
ATOM 3320 C CA . LYS B 1 11 ? -27.297 10.273 -6.777 1 80 11 LYS B CA 1
ATOM 3321 C C . LYS B 1 11 ? -25.938 10.93 -6.926 1 80 11 LYS B C 1
ATOM 3323 O O . LYS B 1 11 ? -24.922 10.242 -7.027 1 80 11 LYS B O 1
ATOM 3328 N N . ILE B 1 12 ? -26 12.18 -6.922 1 82 12 ILE B N 1
ATOM 3329 C CA . ILE B 1 12 ? -24.75 12.93 -7.035 1 82 12 ILE B CA 1
ATOM 3330 C C . ILE B 1 12 ? -23.906 12.719 -5.785 1 82 12 ILE B C 1
ATOM 3332 O O . ILE B 1 12 ? -22.703 12.484 -5.875 1 82 12 ILE B O 1
ATOM 3336 N N . ASP B 1 13 ? -24.531 12.703 -4.691 1 80.19 13 ASP B N 1
ATOM 3337 C CA . ASP B 1 13 ? -23.828 12.508 -3.43 1 80.19 13 ASP B CA 1
ATOM 3338 C C . ASP B 1 13 ? -23.188 11.117 -3.359 1 80.19 13 ASP B C 1
ATOM 3340 O O . ASP B 1 13 ? -22.109 10.953 -2.805 1 80.19 13 ASP B O 1
ATOM 3344 N N . ASP B 1 14 ? -23.844 10.211 -3.973 1 81.44 14 ASP B N 1
ATOM 3345 C CA . ASP B 1 14 ? -23.359 8.836 -3.949 1 81.44 14 ASP B CA 1
ATOM 3346 C C . ASP B 1 14 ? -22.156 8.664 -4.863 1 81.44 14 ASP B C 1
ATOM 3348 O O . ASP B 1 14 ? -21.422 7.672 -4.754 1 81.44 14 ASP B O 1
ATOM 3352 N N . TRP B 1 15 ? -22 9.625 -5.668 1 83.44 15 TRP B N 1
ATOM 3353 C CA . TRP B 1 15 ? -20.906 9.555 -6.641 1 83.44 15 TRP B CA 1
ATOM 3354 C C . TRP B 1 15 ? -19.703 10.359 -6.176 1 83.44 15 TRP B C 1
ATOM 3356 O O . TRP B 1 15 ? -18.578 10.094 -6.59 1 83.44 15 TRP B O 1
ATOM 3366 N N . LEU B 1 16 ? -19.875 11.266 -5.254 1 85.38 16 LEU B N 1
ATOM 3367 C CA . LEU B 1 16 ? -18.828 12.18 -4.832 1 85.38 16 LEU B CA 1
ATOM 3368 C C . LEU B 1 16 ? -17.875 11.508 -3.844 1 85.38 16 LEU B C 1
ATOM 3370 O O . LEU B 1 16 ? -18.297 10.648 -3.068 1 85.38 16 LEU B O 1
ATOM 3374 N N . PRO B 1 17 ? -16.625 11.906 -3.826 1 84.81 17 PRO B N 1
ATOM 3375 C CA . PRO B 1 17 ? -15.578 11.242 -3.051 1 84.81 17 PRO B CA 1
ATOM 3376 C C . PRO B 1 17 ? -15.859 11.242 -1.551 1 84.81 17 PRO B C 1
ATOM 3378 O O . PRO B 1 17 ? -15.492 10.297 -0.849 1 84.81 17 PRO B O 1
ATOM 3381 N N . VAL B 1 18 ? -16.5 12.195 -1.041 1 82.75 18 VAL B N 1
ATOM 3382 C CA . VAL B 1 18 ? -16.625 12.367 0.402 1 82.75 18 VAL B CA 1
ATOM 3383 C C . VAL B 1 18 ? -17.906 11.703 0.897 1 82.75 18 VAL B C 1
ATOM 3385 O O . VAL B 1 18 ? -17.922 11.125 1.989 1 82.75 18 VAL B O 1
ATOM 3388 N N . THR B 1 19 ? -18.922 11.617 0.134 1 74.12 19 THR B N 1
ATOM 3389 C CA . THR B 1 19 ? -20.219 11.195 0.641 1 74.12 19 THR B CA 1
ATOM 3390 C C . THR B 1 19 ? -20.625 9.844 0.051 1 74.12 19 THR B C 1
ATOM 3392 O O . THR B 1 19 ? -21.656 9.289 0.4 1 74.12 19 THR B O 1
ATOM 3395 N N . ALA B 1 20 ? -19.828 9.297 -0.695 1 75.69 20 ALA B N 1
ATOM 3396 C CA . ALA B 1 20 ? -20.188 8.078 -1.42 1 75.69 20 ALA B CA 1
ATOM 3397 C C . ALA B 1 20 ? -20.375 6.906 -0.462 1 75.69 20 ALA B C 1
ATOM 3399 O O . ALA B 1 20 ? -21.203 6.02 -0.713 1 75.69 20 ALA B O 1
ATOM 3400 N N . SER B 1 21 ? -19.578 6.887 0.567 1 76.81 21 SER B N 1
ATOM 3401 C CA . SER B 1 21 ? -19.656 5.754 1.484 1 76.81 21 SER B CA 1
ATOM 3402 C C . SER B 1 21 ? -19.484 6.203 2.932 1 76.81 21 SER B C 1
ATOM 3404 O O . SER B 1 21 ? -18.734 7.133 3.215 1 76.81 21 SER B O 1
ATOM 3406 N N . ARG B 1 22 ? -20.328 5.574 3.785 1 80.94 22 ARG B N 1
ATOM 3407 C CA . ARG B 1 22 ? -20.266 5.883 5.211 1 80.94 22 ARG B CA 1
ATOM 3408 C C . ARG B 1 22 ? -20.031 4.625 6.035 1 80.94 22 ARG B C 1
ATOM 3410 O O . ARG B 1 22 ? -20.766 4.348 6.984 1 80.94 22 ARG B O 1
ATOM 3417 N N . ASN B 1 23 ? -18.938 3.986 5.75 1 78.12 23 ASN B N 1
ATOM 3418 C CA . ASN B 1 23 ? -18.656 2.709 6.398 1 78.12 23 ASN B CA 1
ATOM 3419 C C . ASN B 1 23 ? -17.422 2.799 7.293 1 78.12 23 ASN B C 1
ATOM 3421 O O . ASN B 1 23 ? -16.922 1.778 7.773 1 78.12 23 ASN B O 1
ATOM 3425 N N . GLY B 1 24 ? -17.078 4.023 7.535 1 82.25 24 GLY B N 1
ATOM 3426 C CA . GLY B 1 24 ? -15.859 4.203 8.305 1 82.25 24 GLY B CA 1
ATOM 3427 C C . GLY B 1 24 ? -16.016 3.816 9.766 1 82.25 24 GLY B C 1
ATOM 3428 O O . GLY B 1 24 ? -17.078 4.023 10.359 1 82.25 24 GLY B O 1
ATOM 3429 N N . LYS B 1 25 ? -14.992 3.205 10.297 1 82.06 25 LYS B N 1
ATOM 3430 C CA . LYS B 1 25 ? -14.906 2.855 11.711 1 82.06 25 LYS B CA 1
ATOM 3431 C C . LYS B 1 25 ? -13.867 3.711 12.43 1 82.06 25 LYS B C 1
ATOM 3433 O O . LYS B 1 25 ? -13.281 4.613 11.836 1 82.06 25 LYS B O 1
ATOM 3438 N N . TRP B 1 26 ? -13.766 3.477 13.719 1 85.88 26 TRP B N 1
ATOM 3439 C CA . TRP B 1 26 ? -12.844 4.305 14.5 1 85.88 26 TRP B CA 1
ATOM 3440 C C . TRP B 1 26 ? -11.414 4.152 13.992 1 85.88 26 TRP B C 1
ATOM 3442 O O . TRP B 1 26 ? -10.641 5.113 14 1 85.88 26 TRP B O 1
ATOM 3452 N N . TRP B 1 27 ? -11.008 3.025 13.586 1 82.69 27 TRP B N 1
ATOM 3453 C CA . TRP B 1 27 ? -9.641 2.822 13.133 1 82.69 27 TRP B CA 1
ATOM 3454 C C . TRP B 1 27 ? -9.406 3.492 11.781 1 82.69 27 TRP B C 1
ATOM 3456 O O . TRP B 1 27 ? -8.289 3.9 11.469 1 82.69 27 TRP B O 1
ATOM 3466 N N . TYR B 1 28 ? -10.492 3.641 11.07 1 82.19 28 TYR B N 1
ATOM 3467 C CA . TYR B 1 28 ? -10.445 4.449 9.852 1 82.19 28 TYR B CA 1
ATOM 3468 C C . TYR B 1 28 ? -10.07 5.891 10.172 1 82.19 28 TYR B C 1
ATOM 3470 O O . TYR B 1 28 ? -9.227 6.48 9.5 1 82.19 28 TYR B O 1
ATOM 3478 N N . SER B 1 29 ? -10.719 6.316 11.172 1 88.31 29 SER B N 1
ATOM 3479 C CA . SER B 1 29 ? -10.43 7.672 11.633 1 88.31 29 SER B CA 1
ATOM 3480 C C . SER B 1 29 ? -8.992 7.801 12.117 1 88.31 29 SER B C 1
ATOM 3482 O O . SER B 1 29 ? -8.312 8.781 11.812 1 88.31 29 SER B O 1
ATOM 3484 N N . ALA B 1 30 ? -8.516 6.852 12.727 1 90.06 30 ALA B N 1
ATOM 3485 C CA . ALA B 1 30 ? -7.16 6.898 13.266 1 90.06 30 ALA B CA 1
ATOM 3486 C C . ALA B 1 30 ? -6.125 6.973 12.148 1 90.06 30 ALA B C 1
ATOM 3488 O O . ALA B 1 30 ? -5.281 7.871 12.133 1 90.06 30 ALA B O 1
ATOM 3489 N N . PHE B 1 31 ? -6.258 6.18 11.18 1 88.69 31 PHE B N 1
ATOM 3490 C CA . PHE B 1 31 ? -5.211 6.105 10.164 1 88.69 31 PHE B CA 1
ATOM 3491 C C . PHE B 1 31 ? -5.285 7.301 9.227 1 88.69 31 PHE B C 1
ATOM 3493 O O . PHE B 1 31 ? -4.254 7.816 8.781 1 88.69 31 PHE B O 1
ATOM 3500 N N . HIS B 1 32 ? -6.449 7.754 8.953 1 89.56 32 HIS B N 1
ATOM 3501 C CA . HIS B 1 32 ? -6.562 8.945 8.117 1 89.56 32 HIS B CA 1
ATOM 3502 C C . HIS B 1 32 ? -6.008 10.172 8.82 1 89.56 32 HIS B C 1
ATOM 3504 O O . HIS B 1 32 ? -5.344 11.008 8.203 1 89.56 32 HIS B O 1
ATOM 3510 N N . ASN B 1 33 ? -6.285 10.211 10.078 1 92.31 33 ASN B N 1
ATOM 3511 C CA . ASN B 1 33 ? -5.785 11.367 10.82 1 92.31 33 ASN B CA 1
ATOM 3512 C C . ASN B 1 33 ? -4.27 11.312 10.984 1 92.31 33 ASN B C 1
ATOM 3514 O O . ASN B 1 33 ? -3.596 12.344 10.891 1 92.31 33 ASN B O 1
ATOM 3518 N N . VAL B 1 34 ? -3.771 10.18 11.211 1 92.5 34 VAL B N 1
ATOM 3519 C CA . VAL B 1 34 ? -2.32 10.039 11.281 1 92.5 34 VAL B CA 1
ATOM 3520 C C . VAL B 1 34 ? -1.699 10.438 9.945 1 92.5 34 VAL B C 1
ATOM 3522 O O . VAL B 1 34 ? -0.731 11.203 9.906 1 92.5 34 VAL B O 1
ATOM 3525 N N . THR B 1 35 ? -2.266 9.938 8.914 1 92.31 35 THR B N 1
ATOM 3526 C CA . THR B 1 35 ? -1.749 10.195 7.578 1 92.31 35 THR B CA 1
ATOM 3527 C C . THR B 1 35 ? -1.853 11.68 7.234 1 92.31 35 THR B C 1
ATOM 3529 O O . THR B 1 35 ? -0.979 12.227 6.562 1 92.31 35 THR B O 1
ATOM 3532 N N . ALA B 1 36 ? -2.852 12.297 7.734 1 90.44 36 ALA B N 1
ATOM 3533 C CA . ALA B 1 36 ? -3.057 13.719 7.484 1 90.44 36 ALA B CA 1
ATOM 3534 C C . ALA B 1 36 ? -2.094 14.57 8.312 1 90.44 36 ALA B C 1
ATOM 3536 O O . ALA B 1 36 ? -1.646 15.625 7.859 1 90.44 36 ALA B O 1
ATOM 3537 N N . MET B 1 37 ? -1.747 14.086 9.422 1 89.38 37 MET B N 1
ATOM 3538 C CA . MET B 1 37 ? -1.007 14.938 10.352 1 89.38 37 MET B CA 1
ATOM 3539 C C . MET B 1 37 ? 0.486 14.633 10.297 1 89.38 37 MET B C 1
ATOM 3541 O O . MET B 1 37 ? 1.309 15.547 10.211 1 89.38 37 MET B O 1
ATOM 3545 N N . VAL B 1 38 ? 0.767 13.312 10.336 1 88.88 38 VAL B N 1
ATOM 3546 C CA . VAL B 1 38 ? 2.17 12.922 10.406 1 88.88 38 VAL B CA 1
ATOM 3547 C C . VAL B 1 38 ? 2.754 12.82 9 1 88.88 38 VAL B C 1
ATOM 3549 O O . VAL B 1 38 ? 2.914 11.719 8.461 1 88.88 38 VAL B O 1
ATOM 3552 N N . GLY B 1 39 ? 3.023 13.859 8.422 1 81.88 39 GLY B N 1
ATOM 3553 C CA . GLY B 1 39 ? 3.531 13.844 7.062 1 81.88 39 GLY B CA 1
ATOM 3554 C C . GLY B 1 39 ? 4.883 14.516 6.922 1 81.88 39 GLY B C 1
ATOM 3555 O O . GLY B 1 39 ? 5.762 14.336 7.77 1 81.88 39 GLY B O 1
ATOM 3556 N N . ALA B 1 40 ? 5.035 15.227 5.871 1 80.5 40 ALA B N 1
ATOM 3557 C CA . ALA B 1 40 ? 6.277 15.898 5.5 1 80.5 40 ALA B CA 1
ATOM 3558 C C . ALA B 1 40 ? 6.676 16.938 6.547 1 80.5 40 ALA B C 1
ATOM 3560 O O . ALA B 1 40 ? 7.867 17.203 6.742 1 80.5 40 ALA B O 1
ATOM 3561 N N . GLY B 1 41 ? 5.691 17.375 7.262 1 87.38 41 GLY B N 1
ATOM 3562 C CA . GLY B 1 41 ? 5.984 18.359 8.289 1 87.38 41 GLY B CA 1
ATOM 3563 C C . GLY B 1 41 ? 6.855 17.812 9.406 1 87.38 41 GLY B C 1
ATOM 3564 O O . GLY B 1 41 ? 7.656 18.547 9.992 1 87.38 41 GLY B O 1
ATOM 3565 N N . LEU B 1 42 ? 6.707 16.594 9.656 1 92.38 42 LEU B N 1
ATOM 3566 C CA . LEU B 1 42 ? 7.512 15.93 10.68 1 92.38 42 LEU B CA 1
ATOM 3567 C C . LEU B 1 42 ? 9 16.031 10.352 1 92.38 42 LEU B C 1
ATOM 3569 O O . LEU B 1 42 ? 9.82 16.234 11.25 1 92.38 42 LEU B O 1
ATOM 3573 N N . LEU B 1 43 ? 9.32 16.016 9.148 1 91.56 43 LEU B N 1
ATOM 3574 C CA . LEU B 1 43 ? 10.711 15.953 8.703 1 91.56 43 LEU B CA 1
ATOM 3575 C C . LEU B 1 43 ? 11.391 17.312 8.883 1 91.56 43 LEU B C 1
ATOM 3577 O O . LEU B 1 43 ? 12.625 17.375 8.953 1 91.56 43 LEU B O 1
ATOM 3581 N N . THR B 1 44 ? 10.641 18.344 9.016 1 91.94 44 THR B N 1
ATOM 3582 C CA . THR B 1 44 ? 11.211 19.688 9.086 1 91.94 44 THR B CA 1
ATOM 3583 C C . THR B 1 44 ? 11.281 20.172 10.531 1 91.94 44 THR B C 1
ATOM 3585 O O . THR B 1 44 ? 11.836 21.234 10.805 1 91.94 44 THR B O 1
ATOM 3588 N N . LEU B 1 45 ? 10.82 19.422 11.398 1 95.38 45 LEU B N 1
ATOM 3589 C CA . LEU B 1 45 ? 10.672 19.891 12.773 1 95.38 45 LEU B CA 1
ATOM 3590 C C . LEU B 1 45 ? 12.023 20.219 13.391 1 95.38 45 LEU B C 1
ATOM 3592 O O . LEU B 1 45 ? 12.172 21.234 14.078 1 95.38 45 LEU B O 1
ATOM 3596 N N . PRO B 1 46 ? 13.062 19.391 13.141 1 96.38 46 PRO B N 1
ATOM 3597 C CA . PRO B 1 46 ? 14.367 19.781 13.68 1 96.38 46 PRO B CA 1
ATOM 3598 C C . PRO B 1 46 ? 14.859 21.109 13.117 1 96.38 46 PRO B C 1
ATOM 3600 O O . PRO B 1 46 ? 15.484 21.891 13.844 1 96.38 46 PRO B O 1
ATOM 3603 N N . TYR B 1 47 ? 14.555 21.312 11.93 1 93.88 47 TYR B N 1
ATOM 3604 C CA . TYR B 1 47 ? 14.906 22.594 11.312 1 93.88 47 TYR B CA 1
ATOM 3605 C C . TYR B 1 47 ? 14.141 23.75 11.961 1 93.88 47 TYR B C 1
ATOM 3607 O O . TYR B 1 47 ? 14.711 24.797 12.234 1 93.88 47 TYR B O 1
ATOM 3615 N N . ALA B 1 48 ? 12.875 23.547 12.219 1 93.88 48 ALA B N 1
ATOM 3616 C CA . ALA B 1 48 ? 12.078 24.562 12.914 1 93.88 48 ALA B CA 1
ATOM 3617 C C . ALA B 1 48 ? 12.656 24.859 14.297 1 93.88 48 ALA B C 1
ATOM 3619 O O . ALA B 1 48 ? 12.711 26.016 14.711 1 93.88 48 ALA B O 1
ATOM 3620 N N . MET B 1 49 ? 13.094 23.828 14.93 1 96 49 MET B N 1
ATOM 3621 C CA . MET B 1 49 ? 13.742 24.016 16.234 1 96 49 MET B CA 1
ATOM 3622 C C . MET B 1 49 ? 14.992 24.875 16.094 1 96 49 MET B C 1
ATOM 3624 O O . MET B 1 49 ? 15.266 25.703 16.969 1 96 49 MET B O 1
ATOM 3628 N N . SER B 1 50 ? 15.711 24.625 15.062 1 95.44 50 SER B N 1
ATOM 3629 C CA . SER B 1 50 ? 16.953 25.359 14.859 1 95.44 50 SER B CA 1
ATOM 3630 C C . SER B 1 50 ? 16.672 26.844 14.586 1 95.44 50 SER B C 1
ATOM 3632 O O . SER B 1 50 ? 17.531 27.688 14.844 1 95.44 50 SER B O 1
ATOM 3634 N N . GLU B 1 51 ? 15.539 27.156 14.078 1 93.69 51 GLU B N 1
ATOM 3635 C CA . GLU B 1 51 ? 15.141 28.531 13.836 1 93.69 51 GLU B CA 1
ATOM 3636 C C . GLU B 1 51 ? 14.602 29.188 15.109 1 93.69 51 GLU B C 1
ATOM 3638 O O . GLU B 1 51 ? 14.75 30.391 15.297 1 93.69 51 GLU B O 1
ATOM 3643 N N . LEU B 1 52 ? 14.047 28.391 15.977 1 94.62 52 LEU B N 1
ATOM 3644 C CA . LEU B 1 52 ? 13.391 28.922 17.172 1 94.62 52 LEU B CA 1
ATOM 3645 C C . LEU B 1 52 ? 14.305 28.812 18.391 1 94.62 52 LEU B C 1
ATOM 3647 O O . LEU B 1 52 ? 14.203 29.625 19.312 1 94.62 52 LEU B O 1
ATOM 3651 N N . GLY B 1 53 ? 15.125 27.828 18.422 1 94.75 53 GLY B N 1
ATOM 3652 C CA . GLY B 1 53 ? 15.93 27.516 19.594 1 94.75 53 GLY B CA 1
ATOM 3653 C C . GLY B 1 53 ? 15.234 26.578 20.562 1 94.75 53 GLY B C 1
ATOM 3654 O O . GLY B 1 53 ? 14.039 26.328 20.438 1 94.75 53 GLY B O 1
ATOM 3655 N N . TRP B 1 54 ? 15.914 26.078 21.562 1 95.81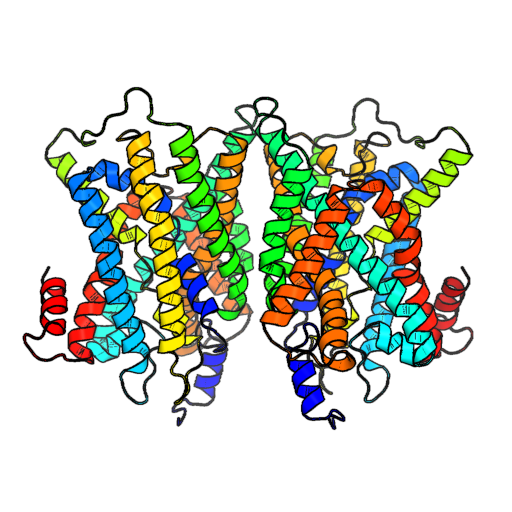 54 TRP B N 1
ATOM 3656 C CA . TRP B 1 54 ? 15.406 25.094 22.5 1 95.81 54 TRP B CA 1
ATOM 3657 C C . TRP B 1 54 ? 14.227 25.641 23.297 1 95.81 54 TRP B C 1
ATOM 3659 O O . TRP B 1 54 ? 13.164 25.016 23.344 1 95.81 54 TRP B O 1
ATOM 3669 N N . GLY B 1 55 ? 14.391 26.734 23.953 1 95.19 55 GLY B N 1
ATOM 3670 C CA . GLY B 1 55 ? 13.344 27.297 24.812 1 95.19 55 GLY B CA 1
ATOM 3671 C C . GLY B 1 55 ? 12.047 27.531 24.062 1 95.19 55 GLY B C 1
ATOM 3672 O O . GLY B 1 55 ? 11.055 26.844 24.297 1 95.19 55 GLY B O 1
ATOM 3673 N N . PRO B 1 56 ? 12.055 28.562 23.172 1 96 56 PRO B N 1
ATOM 3674 C CA . PRO B 1 56 ? 10.836 28.844 22.406 1 96 56 PRO B CA 1
ATOM 3675 C C . PRO B 1 56 ? 10.367 27.641 21.594 1 96 56 PRO B C 1
ATOM 3677 O O . PRO B 1 56 ? 9.156 27.422 21.469 1 96 56 PRO B O 1
ATOM 3680 N N . GLY B 1 57 ? 11.273 26.844 21.062 1 96.69 57 GLY B N 1
ATOM 3681 C CA . GLY B 1 57 ? 10.906 25.688 20.266 1 96.69 57 GLY B CA 1
ATOM 3682 C C . GLY B 1 57 ? 10.102 24.656 21.047 1 96.69 57 GLY B C 1
ATOM 3683 O O . GLY B 1 57 ? 9.07 24.188 20.578 1 96.69 57 GLY B O 1
ATOM 3684 N N . VAL B 1 58 ? 10.555 24.328 22.188 1 97 58 VAL B N 1
ATOM 3685 C CA . VAL B 1 58 ? 9.859 23.359 23.031 1 97 58 VAL B CA 1
ATOM 3686 C C . VAL B 1 58 ? 8.484 23.891 23.422 1 97 58 VAL B C 1
ATOM 3688 O O . VAL B 1 58 ? 7.5 23.156 23.422 1 97 58 VAL B O 1
ATOM 3691 N N . ALA B 1 59 ? 8.414 25.125 23.703 1 97.12 59 ALA B N 1
ATOM 3692 C CA . ALA B 1 59 ? 7.152 25.75 24.094 1 97.12 59 ALA B CA 1
ATOM 3693 C C . ALA B 1 59 ? 6.148 25.703 22.938 1 97.12 59 ALA B C 1
ATOM 3695 O O . ALA B 1 59 ? 4.992 25.312 23.125 1 97.12 59 ALA B O 1
ATOM 3696 N N . VAL B 1 60 ? 6.609 26.109 21.812 1 95.69 60 VAL B N 1
ATOM 3697 C CA . VAL B 1 60 ? 5.723 26.172 20.656 1 95.69 60 VAL B CA 1
ATOM 3698 C C . VAL B 1 60 ? 5.27 24.75 20.281 1 95.69 60 VAL B C 1
ATOM 3700 O O . VAL B 1 60 ? 4.109 24.547 19.906 1 95.69 60 VAL B O 1
ATOM 3703 N N . MET B 1 61 ? 6.145 23.797 20.328 1 96.38 61 MET B N 1
ATOM 3704 C CA . MET B 1 61 ? 5.801 22.406 20.047 1 96.38 61 MET B CA 1
ATOM 3705 C C . MET B 1 61 ? 4.711 21.906 21 1 96.38 61 MET B C 1
ATOM 3707 O O . MET B 1 61 ? 3.723 21.312 20.562 1 96.38 61 MET B O 1
ATOM 3711 N N . THR B 1 62 ? 4.906 22.141 22.25 1 96.88 62 THR B N 1
ATOM 3712 C CA . THR B 1 62 ? 3.98 21.656 23.266 1 96.88 62 THR B CA 1
ATOM 3713 C C . THR B 1 62 ? 2.629 22.359 23.156 1 96.88 62 THR B C 1
ATOM 3715 O O . THR B 1 62 ? 1.583 21.703 23.172 1 96.88 62 THR B O 1
ATOM 3718 N N . LEU B 1 63 ? 2.66 23.609 22.953 1 94.94 63 LEU B N 1
ATOM 3719 C CA . LEU B 1 63 ? 1.427 24.391 22.828 1 94.94 63 LEU B CA 1
ATOM 3720 C C . LEU B 1 63 ? 0.68 24.016 21.547 1 94.94 63 LEU B C 1
ATOM 3722 O O . LEU B 1 63 ? -0.552 23.969 21.547 1 94.94 63 LEU B O 1
ATOM 3726 N N . SER B 1 64 ? 1.422 23.844 20.516 1 94.31 64 SER B N 1
ATOM 3727 C CA . SER B 1 64 ? 0.79 23.438 19.25 1 94.31 64 SER B CA 1
ATOM 3728 C C . SER B 1 64 ? 0.073 22.109 19.391 1 94.31 64 SER B C 1
ATOM 3730 O O . SER B 1 64 ? -1.048 21.938 18.906 1 94.31 64 SER B O 1
ATOM 3732 N N . TRP B 1 65 ? 0.722 21.188 20.031 1 95.81 65 TRP B N 1
ATOM 3733 C CA . TRP B 1 65 ? 0.114 19.875 20.234 1 95.81 65 TRP B CA 1
ATOM 3734 C C . TRP B 1 65 ? -1.169 19.984 21.047 1 95.81 65 TRP B C 1
ATOM 3736 O O . TRP B 1 65 ? -2.197 19.406 20.688 1 95.81 65 TRP B O 1
ATOM 3746 N N . ILE B 1 66 ? -1.181 20.781 22.094 1 95.25 66 ILE B N 1
ATOM 3747 C CA . ILE B 1 66 ? -2.328 20.922 22.984 1 95.25 66 ILE B CA 1
ATOM 3748 C C . ILE B 1 66 ? -3.441 21.688 22.266 1 95.25 66 ILE B C 1
ATOM 3750 O O . ILE B 1 66 ? -4.598 21.25 22.266 1 95.25 66 ILE B O 1
ATOM 3754 N N . MET B 1 67 ? -3.092 22.734 21.609 1 93.44 67 MET B N 1
ATOM 3755 C CA . MET B 1 67 ? -4.082 23.594 20.984 1 93.44 67 MET B CA 1
ATOM 3756 C C . MET B 1 67 ? -4.742 22.906 19.797 1 93.44 67 MET B C 1
ATOM 3758 O O . MET B 1 67 ? -5.953 23.031 19.594 1 93.44 67 MET B O 1
ATOM 3762 N N . THR B 1 68 ? -3.963 22.219 19.031 1 94.06 68 THR B N 1
ATOM 3763 C CA . THR B 1 68 ? -4.539 21.562 17.859 1 94.06 68 THR B CA 1
ATOM 3764 C C . THR B 1 68 ? -5.422 20.391 18.266 1 94.06 68 THR B C 1
ATOM 3766 O O . THR B 1 68 ? -6.426 20.109 17.609 1 94.06 68 THR B O 1
ATOM 3769 N N . LEU B 1 69 ? -5.031 19.75 19.359 1 94.94 69 LEU B N 1
ATOM 3770 C CA . LEU B 1 69 ? -5.922 18.703 19.875 1 94.94 69 LEU B CA 1
ATOM 3771 C C . LEU B 1 69 ? -7.258 19.312 20.297 1 94.94 69 LEU B C 1
ATOM 3773 O O . LEU B 1 69 ? -8.312 18.734 20.031 1 94.94 69 LEU B O 1
ATOM 3777 N N . TYR B 1 70 ? -7.207 20.391 20.922 1 94.31 70 TYR B N 1
ATOM 3778 C CA . TYR B 1 70 ? -8.414 21.062 21.406 1 94.31 70 TYR B CA 1
ATOM 3779 C C . TYR B 1 70 ? -9.281 21.531 20.25 1 94.31 70 TYR B C 1
ATOM 3781 O O . TYR B 1 70 ? -10.5 21.312 20.25 1 94.31 70 TYR B O 1
ATOM 3789 N N . THR B 1 71 ? -8.664 22.172 19.281 1 94.38 71 THR B N 1
ATOM 3790 C CA . THR B 1 71 ? -9.438 22.672 18.156 1 94.38 71 THR B CA 1
ATOM 3791 C C . THR B 1 71 ? -9.984 21.516 17.328 1 94.38 71 THR B C 1
ATOM 3793 O O . THR B 1 71 ? -11.055 21.625 16.719 1 94.38 71 THR B O 1
ATOM 3796 N N . LEU B 1 72 ? -9.227 20.469 17.297 1 94.62 72 LEU B N 1
ATOM 3797 C CA . LEU B 1 72 ? -9.742 19.281 16.609 1 94.62 72 LEU B CA 1
ATOM 3798 C C . LEU B 1 72 ? -10.977 18.734 17.328 1 94.62 72 LEU B C 1
ATOM 3800 O O . LEU B 1 72 ? -11.938 18.312 16.672 1 94.62 72 LEU B O 1
ATOM 3804 N N . TRP B 1 73 ? -10.875 18.688 18.578 1 95.31 73 TRP B N 1
ATOM 3805 C CA . TRP B 1 73 ? -12.031 18.266 19.359 1 95.31 73 TRP B CA 1
ATOM 3806 C C . TRP B 1 73 ? -13.242 19.141 19.047 1 95.31 73 TRP B C 1
ATOM 3808 O O . TRP B 1 73 ? -14.359 18.625 18.906 1 95.31 73 TRP B O 1
ATOM 3818 N N . GLN B 1 74 ? -13.055 20.375 18.953 1 94.5 74 GLN B N 1
ATOM 3819 C CA . GLN B 1 74 ? -14.141 21.297 18.641 1 94.5 74 GLN B CA 1
ATOM 3820 C C . GLN B 1 74 ? -14.773 20.953 17.281 1 94.5 74 GLN B C 1
ATOM 3822 O O . GLN B 1 74 ? -16 20.938 17.156 1 94.5 74 GLN B O 1
ATOM 3827 N N . MET B 1 75 ? -13.93 20.703 16.359 1 94.81 75 MET B N 1
ATOM 3828 C CA . MET B 1 75 ? -14.422 20.391 15.023 1 94.81 75 MET B CA 1
ATOM 3829 C C . MET B 1 75 ? -15.211 19.094 15.016 1 94.81 75 MET B C 1
ATOM 3831 O O . MET B 1 75 ? -16.266 19 14.383 1 94.81 75 MET B O 1
ATOM 3835 N N . VAL B 1 76 ? -14.719 18.094 15.711 1 95.69 76 VAL B N 1
ATOM 3836 C CA . VAL B 1 76 ? -15.406 16.812 15.812 1 95.69 76 VAL B CA 1
ATOM 3837 C C . VAL B 1 76 ? -16.781 17 16.422 1 95.69 76 VAL B C 1
ATOM 3839 O O . VAL B 1 76 ? -17.766 16.438 15.938 1 95.69 76 VAL B O 1
ATOM 3842 N N . GLU B 1 77 ? -16.859 17.828 17.422 1 94.75 77 GLU B N 1
ATOM 3843 C CA . GLU B 1 77 ? -18.125 18.094 18.109 1 94.75 77 GLU B CA 1
ATOM 3844 C C . GLU B 1 77 ? -19.094 18.859 17.203 1 94.75 77 GLU B C 1
ATOM 3846 O O . GLU B 1 77 ? -20.281 18.578 17.172 1 94.75 77 GLU B O 1
ATOM 3851 N N . MET B 1 78 ? -18.609 19.766 16.484 1 94.94 78 MET B N 1
ATOM 3852 C CA . MET B 1 78 ? -19.469 20.656 15.695 1 94.94 78 MET B CA 1
ATOM 3853 C C . MET B 1 78 ? -20 19.953 14.461 1 94.94 78 MET B C 1
ATOM 3855 O O . MET B 1 78 ? -20.953 20.438 13.828 1 94.94 78 MET B O 1
ATOM 3859 N N . HIS B 1 79 ? -19.406 18.828 14.102 1 94.56 79 HIS B N 1
ATOM 3860 C CA . HIS B 1 79 ? -19.828 18.078 12.93 1 94.56 79 HIS B CA 1
ATOM 3861 C C . HIS B 1 79 ? -21.328 17.781 12.969 1 94.56 79 HIS B C 1
ATOM 3863 O O . HIS B 1 79 ? -21.984 17.766 11.938 1 94.56 79 HIS B O 1
ATOM 3869 N N . GLU B 1 80 ? -21.844 17.531 14.164 1 93.56 80 GLU B N 1
ATOM 3870 C CA . GLU B 1 80 ? -23.25 17.188 14.328 1 93.56 80 GLU B CA 1
ATOM 3871 C C . GLU B 1 80 ? -23.859 17.906 15.523 1 93.56 80 GLU B C 1
ATOM 3873 O O . GLU B 1 80 ? -24.734 17.359 16.203 1 93.56 80 GLU B O 1
ATOM 3878 N N . MET B 1 81 ? -23.406 18.984 15.82 1 91.31 81 MET B N 1
ATOM 3879 C CA . MET B 1 81 ? -23.859 19.719 17 1 91.31 81 MET B CA 1
ATOM 3880 C C . MET B 1 81 ? -25.234 20.344 16.75 1 91.31 81 MET B C 1
ATOM 3882 O O . MET B 1 81 ? -26 20.531 17.688 1 91.31 81 MET B O 1
ATOM 3886 N N . VAL B 1 82 ? -25.516 20.703 15.531 1 89.69 82 VAL B N 1
ATOM 3887 C CA . VAL B 1 82 ? -26.812 21.281 15.172 1 89.69 82 VAL B CA 1
ATOM 3888 C C . VAL B 1 82 ? -27.797 20.172 14.836 1 89.69 82 VAL B C 1
ATOM 3890 O O . VAL B 1 82 ? -27.562 19.375 13.922 1 89.69 82 VAL B O 1
ATOM 3893 N N . PRO B 1 83 ? -28.828 20.094 15.586 1 87.75 83 PRO B N 1
ATOM 3894 C CA . PRO B 1 83 ? -29.812 19.031 15.359 1 87.75 83 PRO B CA 1
ATOM 3895 C C . PRO B 1 83 ? -30.297 18.969 13.914 1 87.75 83 PRO B C 1
ATOM 3897 O O . PRO B 1 83 ? -30.688 20 13.352 1 87.75 83 PRO B O 1
ATOM 3900 N N . GLY B 1 84 ? -30.203 17.781 13.344 1 84.81 84 GLY B N 1
ATOM 3901 C CA . GLY B 1 84 ? -30.734 17.547 12.008 1 84.81 84 GLY B CA 1
ATOM 3902 C C . GLY B 1 84 ? -29.766 17.906 10.906 1 84.81 84 GLY B C 1
ATOM 3903 O O . GLY B 1 84 ? -30.078 17.75 9.719 1 84.81 84 GLY B O 1
ATOM 3904 N N . LYS B 1 85 ? -28.656 18.5 11.336 1 87.88 85 LYS B N 1
ATOM 3905 C CA . LYS B 1 85 ? -27.688 18.906 10.32 1 87.88 85 LYS B CA 1
ATOM 3906 C C . LYS B 1 85 ? -26.344 18.203 10.531 1 87.88 85 LYS B C 1
ATOM 3908 O O . LYS B 1 85 ? -25.906 18.016 11.664 1 87.88 85 LYS B O 1
ATOM 3913 N N . ARG B 1 86 ? -25.812 17.703 9.414 1 90 86 ARG B N 1
ATOM 3914 C CA . ARG B 1 86 ? -24.484 17.125 9.391 1 90 86 ARG B CA 1
ATOM 3915 C C . ARG B 1 86 ? -23.562 17.922 8.469 1 90 86 ARG B C 1
ATOM 3917 O O . ARG B 1 86 ? -23.859 18.109 7.289 1 90 86 ARG B O 1
ATOM 3924 N N . PHE B 1 87 ? -22.531 18.484 9.094 1 92.31 87 PHE B N 1
ATOM 3925 C CA . PHE B 1 87 ? -21.578 19.25 8.312 1 92.31 87 PHE B CA 1
ATOM 3926 C C . PHE B 1 87 ? -20.438 18.359 7.816 1 92.31 87 PHE B C 1
ATOM 3928 O O . PHE B 1 87 ? -19.422 18.203 8.5 1 92.31 87 PHE B O 1
ATOM 3935 N N . ASP B 1 88 ? -20.516 17.938 6.609 1 89.19 88 ASP B N 1
ATOM 3936 C CA . ASP B 1 88 ? -19.578 16.969 6.055 1 89.19 88 ASP B CA 1
ATOM 3937 C C . ASP B 1 88 ? -18.328 17.656 5.504 1 89.19 88 ASP B C 1
ATOM 3939 O O . ASP B 1 88 ? -17.297 17.016 5.324 1 89.19 88 ASP B O 1
ATOM 3943 N N . ARG B 1 89 ? -18.484 18.953 5.316 1 89.94 89 ARG B N 1
ATOM 3944 C CA . ARG B 1 89 ? -17.406 19.75 4.742 1 89.94 89 ARG B CA 1
ATOM 3945 C C . ARG B 1 89 ? -17.156 21.016 5.562 1 89.94 89 ARG B C 1
ATOM 3947 O O . ARG B 1 89 ? -18.078 21.578 6.137 1 89.94 89 ARG B O 1
ATOM 3954 N N . TYR B 1 90 ? -15.906 21.391 5.5 1 89.25 90 TYR B N 1
ATOM 3955 C CA . TYR B 1 90 ? -15.5 22.531 6.293 1 89.25 90 TYR B CA 1
ATOM 3956 C C . TYR B 1 90 ? -16.281 23.781 5.883 1 89.25 90 TYR B C 1
ATOM 3958 O O . TYR B 1 90 ? -16.688 24.578 6.734 1 89.25 90 TYR B O 1
ATOM 3966 N N . HIS B 1 91 ? -16.531 23.938 4.605 1 88.38 91 HIS B N 1
ATOM 3967 C CA . HIS B 1 91 ? -17.188 25.156 4.156 1 88.38 91 HIS B CA 1
ATOM 3968 C C . HIS B 1 91 ? -18.656 25.188 4.574 1 88.38 91 HIS B C 1
ATOM 3970 O O . HIS B 1 91 ? -19.234 26.25 4.727 1 88.38 91 HIS B O 1
ATOM 3976 N N . GLU B 1 92 ? -19.312 24.062 4.797 1 89.5 92 GLU B N 1
ATOM 3977 C CA . GLU B 1 92 ? -20.688 24.016 5.297 1 89.5 92 GLU B CA 1
ATOM 3978 C C . GLU B 1 92 ? -20.766 24.578 6.711 1 89.5 92 GLU B C 1
ATOM 3980 O O . GLU B 1 92 ? -21.719 25.281 7.047 1 89.5 92 GLU B O 1
ATOM 3985 N N . LEU B 1 93 ? -19.812 24.219 7.41 1 91.06 93 LEU B N 1
ATOM 3986 C CA . LEU B 1 93 ? -19.734 24.75 8.766 1 91.06 93 LEU B CA 1
ATOM 3987 C C . LEU B 1 93 ? -19.516 26.266 8.742 1 91.06 93 LEU B C 1
ATOM 3989 O O . LEU B 1 93 ? -20.141 26.984 9.523 1 91.06 93 LEU B O 1
ATOM 3993 N N . GLY B 1 94 ? -18.656 26.703 7.914 1 91.56 94 GLY B N 1
ATOM 3994 C CA . GLY B 1 94 ? -18.453 28.141 7.742 1 91.56 94 GLY B CA 1
ATOM 3995 C C . GLY B 1 94 ? -19.703 28.875 7.305 1 91.56 94 GLY B C 1
ATOM 3996 O O . GLY B 1 94 ? -19.984 29.969 7.801 1 91.56 94 GLY B O 1
ATOM 3997 N N . GLN B 1 95 ? -20.391 28.266 6.434 1 92.69 95 GLN B N 1
ATOM 3998 C CA . GLN B 1 95 ? -21.625 28.891 5.945 1 92.69 95 GLN B CA 1
ATOM 3999 C C . GLN B 1 95 ? -22.672 29 7.055 1 92.69 95 GLN B C 1
ATOM 4001 O O . GLN B 1 95 ? -23.438 29.953 7.105 1 92.69 95 GLN B O 1
ATOM 4006 N N . TYR B 1 96 ? -22.703 28.047 7.797 1 92.31 96 TYR B N 1
ATOM 4007 C CA . TYR B 1 96 ? -23.625 28.094 8.922 1 92.31 96 TYR B CA 1
ATOM 4008 C C . TYR B 1 96 ? -23.219 29.188 9.906 1 92.31 96 TYR B C 1
ATOM 4010 O O . TYR B 1 96 ? -24.078 29.906 10.43 1 92.31 96 TYR B O 1
ATOM 4018 N N . ALA B 1 97 ? -22 29.359 10.141 1 92.38 97 ALA B N 1
ATOM 4019 C CA . ALA B 1 97 ? -21.484 30.266 11.156 1 92.38 97 ALA B CA 1
ATOM 4020 C C . ALA B 1 97 ? -21.531 31.719 10.68 1 92.38 97 ALA B C 1
ATOM 4022 O O . ALA B 1 97 ? -21.828 32.625 11.461 1 92.38 97 ALA B O 1
ATOM 4023 N N . PHE B 1 98 ? -21.219 31.922 9.398 1 93.69 98 PHE B N 1
ATOM 4024 C CA . PHE B 1 98 ? -20.984 33.281 8.953 1 93.69 98 PHE B CA 1
ATOM 4025 C C . PHE B 1 98 ? -22 33.688 7.887 1 93.69 98 PHE B C 1
ATOM 4027 O O . PHE B 1 98 ? -22.016 34.844 7.445 1 93.69 98 PHE B O 1
ATOM 4034 N N . GLY B 1 99 ? -22.812 32.812 7.488 1 92.25 99 GLY B N 1
ATOM 4035 C CA . GLY B 1 99 ? -23.734 33.062 6.387 1 92.25 99 GLY B CA 1
ATOM 4036 C C . GLY B 1 99 ? -23.312 32.375 5.094 1 92.25 99 GLY B C 1
ATOM 4037 O O . GLY B 1 99 ? -22.141 32 4.934 1 92.25 99 GLY B O 1
ATOM 4038 N N . GLU B 1 100 ? -24.156 32.219 4.203 1 91.06 100 GLU B N 1
ATOM 4039 C CA . GLU B 1 100 ? -23.969 31.422 2.996 1 91.06 100 GLU B CA 1
ATOM 4040 C C . GLU B 1 100 ? -22.828 31.984 2.141 1 91.06 100 GLU B C 1
ATOM 4042 O O . GLU B 1 100 ? -21.953 31.25 1.704 1 91.06 100 GLU B O 1
ATOM 4047 N N . THR B 1 101 ? -22.875 33.219 1.918 1 91.19 101 THR B N 1
ATOM 4048 C CA . THR B 1 101 ? -21.906 33.812 1.011 1 91.19 101 THR B CA 1
ATOM 4049 C C . THR B 1 101 ? -20.578 34.094 1.729 1 91.19 101 THR B C 1
ATOM 4051 O O . THR B 1 101 ? -19.516 33.688 1.262 1 91.19 101 THR B O 1
ATOM 4054 N N . LEU B 1 102 ? -20.656 34.719 2.857 1 90.81 102 LEU B N 1
ATOM 4055 C CA . LEU B 1 102 ? -19.453 35.062 3.607 1 90.81 102 LEU B CA 1
ATOM 4056 C C . LEU B 1 102 ? -18.734 33.812 4.082 1 90.81 102 LEU B C 1
ATOM 4058 O O . LEU B 1 102 ? -17.5 33.75 4.07 1 90.81 102 LEU B O 1
ATOM 4062 N N . GLY B 1 103 ? -19.469 32.844 4.473 1 90.94 103 GLY B N 1
ATOM 4063 C CA . GLY B 1 103 ? -18.875 31.578 4.91 1 90.94 103 GLY B CA 1
ATOM 4064 C C . GLY B 1 103 ? -18.094 30.891 3.82 1 90.94 103 GLY B C 1
ATOM 4065 O O . GLY B 1 103 ? -17.016 30.344 4.078 1 90.94 103 GLY B O 1
ATOM 4066 N N . LEU B 1 104 ? -18.625 30.938 2.664 1 89.25 104 LEU B N 1
ATOM 4067 C CA . LEU B 1 104 ? -17.953 30.328 1.527 1 89.25 104 LEU B CA 1
ATOM 4068 C C . LEU B 1 104 ? -16.641 31.047 1.234 1 89.25 104 LEU B C 1
ATOM 4070 O O . LEU B 1 104 ? -15.602 30.406 1.021 1 89.25 104 LEU B O 1
ATOM 4074 N N . TRP B 1 105 ? -16.641 32.312 1.35 1 89.94 105 TRP B N 1
ATOM 4075 C CA . TRP B 1 105 ? -15.484 33.125 0.96 1 89.94 105 TRP B CA 1
ATOM 4076 C C . TRP B 1 105 ? -14.422 33.125 2.053 1 89.94 105 TRP B C 1
ATOM 4078 O O . TRP B 1 105 ? -13.234 33.312 1.778 1 89.94 105 TRP B O 1
ATOM 4088 N N . ILE B 1 106 ? -14.766 32.812 3.234 1 87.94 106 ILE B N 1
ATOM 4089 C CA . ILE B 1 106 ? -13.805 32.75 4.332 1 87.94 106 ILE B CA 1
ATOM 4090 C C . ILE B 1 106 ? -13.141 31.375 4.348 1 87.94 106 ILE B C 1
ATOM 4092 O O . ILE B 1 106 ? -11.922 31.266 4.512 1 87.94 106 ILE B O 1
ATOM 4096 N N . VAL B 1 107 ? -13.914 30.344 4.062 1 89.38 107 VAL B N 1
ATOM 4097 C CA . VAL B 1 107 ? -13.422 29 4.355 1 89.38 107 VAL B CA 1
ATOM 4098 C C . VAL B 1 107 ? -12.852 28.359 3.088 1 89.38 107 VAL B C 1
ATOM 4100 O O . VAL B 1 107 ? -11.766 27.781 3.107 1 89.38 107 VAL B O 1
ATOM 4103 N N . VAL B 1 108 ? -13.453 28.562 1.959 1 88.69 108 VAL B N 1
ATOM 4104 C CA . VAL B 1 108 ? -13.141 27.797 0.76 1 88.69 108 VAL B CA 1
ATOM 4105 C C . VAL B 1 108 ? -11.758 28.188 0.242 1 88.69 108 VAL B C 1
ATOM 4107 O O . VAL B 1 108 ? -10.922 27.328 -0.024 1 88.69 108 VAL B O 1
ATOM 4110 N N . PRO B 1 109 ? -11.453 29.484 0.135 1 87.12 109 PRO B N 1
ATOM 4111 C CA . PRO B 1 109 ? -10.117 29.828 -0.344 1 87.12 109 PRO B CA 1
ATOM 4112 C C . PRO B 1 109 ? -9.008 29.312 0.577 1 87.12 109 PRO B C 1
ATOM 4114 O O . PRO B 1 109 ? -7.984 28.812 0.1 1 87.12 109 PRO B O 1
ATOM 4117 N N . GLN B 1 110 ? -9.25 29.422 1.816 1 86.38 110 GLN B N 1
ATOM 4118 C CA . GLN B 1 110 ? -8.258 28.938 2.768 1 86.38 110 GLN B CA 1
ATOM 4119 C C . GLN B 1 110 ? -8.094 27.422 2.668 1 86.38 110 GLN B C 1
ATOM 4121 O O . GLN B 1 110 ? -6.977 26.906 2.695 1 86.38 110 GLN B O 1
ATOM 4126 N N . GLN B 1 111 ? -9.141 26.75 2.521 1 88.06 111 GLN B N 1
ATOM 4127 C CA . GLN B 1 111 ? -9.125 25.297 2.412 1 88.06 111 GLN B CA 1
ATOM 4128 C C . GLN B 1 111 ? -8.391 24.844 1.151 1 88.06 111 GLN B C 1
ATOM 4130 O O . GLN B 1 111 ? -7.582 23.922 1.195 1 88.06 111 GLN B O 1
ATOM 4135 N N . LEU B 1 112 ? -8.68 25.5 0.104 1 89.31 112 LEU B N 1
ATOM 4136 C CA . LEU B 1 112 ? -8.07 25.125 -1.167 1 89.31 112 LEU B CA 1
ATOM 4137 C C . LEU B 1 112 ? -6.566 25.391 -1.155 1 89.31 112 LEU B C 1
ATOM 4139 O O . LEU B 1 112 ? -5.781 24.594 -1.656 1 89.31 112 LEU B O 1
ATOM 4143 N N . VAL B 1 113 ? -6.215 26.469 -0.534 1 87.94 113 VAL B N 1
ATOM 4144 C CA . VAL B 1 113 ? -4.793 26.797 -0.462 1 87.94 113 VAL B CA 1
ATOM 4145 C C . VAL B 1 113 ? -4.059 25.75 0.366 1 87.94 113 VAL B C 1
ATOM 4147 O O . VAL B 1 113 ? -2.982 25.281 -0.019 1 87.94 113 VAL B O 1
ATOM 4150 N N . VAL B 1 114 ? -4.645 25.375 1.438 1 89.06 114 VAL B N 1
ATOM 4151 C CA . VAL B 1 114 ? -4.008 24.406 2.316 1 89.06 114 VAL B CA 1
ATOM 4152 C C . VAL B 1 114 ? -3.904 23.062 1.605 1 89.06 114 VAL B C 1
ATOM 4154 O O . VAL B 1 114 ? -2.826 22.453 1.548 1 89.06 114 VAL B O 1
ATOM 4157 N N . GLU B 1 115 ? -4.934 22.625 0.963 1 92.44 115 GLU B N 1
ATOM 4158 C CA . GLU B 1 115 ? -4.969 21.297 0.362 1 92.44 115 GLU B CA 1
ATOM 4159 C C . GLU B 1 115 ? -4.09 21.219 -0.883 1 92.44 115 GLU B C 1
ATOM 4161 O O . GLU B 1 115 ? -3.334 20.266 -1.066 1 92.44 115 GLU B O 1
ATOM 4166 N N . ILE B 1 116 ? -4.141 22.266 -1.653 1 91.88 116 ILE B N 1
ATOM 4167 C CA . ILE B 1 116 ? -3.371 22.266 -2.893 1 91.88 116 ILE B CA 1
ATOM 4168 C C . ILE B 1 116 ? -1.886 22.438 -2.574 1 91.88 116 ILE B C 1
ATOM 4170 O O . ILE B 1 116 ? -1.043 21.75 -3.156 1 91.88 116 ILE B O 1
ATOM 4174 N N . SER B 1 117 ? -1.637 23.281 -1.668 1 90.25 117 SER B N 1
ATOM 4175 C CA . SER B 1 117 ? -0.24 23.484 -1.297 1 90.25 117 SER B CA 1
ATOM 4176 C C . SER B 1 117 ? 0.36 22.219 -0.695 1 90.25 117 SER B C 1
ATOM 4178 O O . SER B 1 117 ? 1.516 21.891 -0.963 1 90.25 117 SER B O 1
ATOM 4180 N N . LEU B 1 118 ? -0.356 21.531 0.075 1 91.69 118 LEU B N 1
ATOM 4181 C CA . LEU B 1 118 ? 0.135 20.281 0.659 1 91.69 118 LEU B CA 1
ATOM 4182 C C . LEU B 1 118 ? 0.409 19.25 -0.424 1 91.69 118 LEU B C 1
ATOM 4184 O O . LEU B 1 118 ? 1.418 18.531 -0.37 1 91.69 118 LEU B O 1
ATOM 4188 N N . ASP B 1 119 ? -0.452 19.219 -1.349 1 94.62 119 ASP B N 1
ATOM 4189 C CA . ASP B 1 119 ? -0.255 18.25 -2.428 1 94.62 119 ASP B CA 1
ATOM 4190 C C . ASP B 1 119 ? 0.992 18.594 -3.242 1 94.62 119 ASP B C 1
ATOM 4192 O O . ASP B 1 119 ? 1.706 17.688 -3.693 1 94.62 119 ASP B O 1
ATOM 4196 N N . ILE B 1 120 ? 1.22 19.859 -3.377 1 93.12 120 ILE B N 1
ATOM 4197 C CA . ILE B 1 120 ? 2.432 20.281 -4.07 1 93.12 120 ILE B CA 1
ATOM 4198 C C . ILE B 1 120 ? 3.658 19.891 -3.248 1 93.12 120 ILE B C 1
ATOM 4200 O O . ILE B 1 120 ? 4.629 19.359 -3.785 1 93.12 120 ILE B O 1
ATOM 4204 N N . VAL B 1 121 ? 3.578 20.094 -1.994 1 90.62 121 VAL B N 1
ATOM 4205 C CA . VAL B 1 121 ? 4.68 19.766 -1.098 1 90.62 121 VAL B CA 1
ATOM 4206 C C . VAL B 1 121 ? 4.93 18.25 -1.135 1 90.62 121 VAL B C 1
ATOM 4208 O O . VAL B 1 121 ? 6.078 17.812 -1.118 1 90.62 121 VAL B O 1
ATOM 4211 N N . TYR B 1 122 ? 3.893 17.516 -1.224 1 94.25 122 TYR B N 1
ATOM 4212 C CA . TYR B 1 122 ? 4.051 16.062 -1.264 1 94.25 122 TYR B CA 1
ATOM 4213 C C . TYR B 1 122 ? 4.66 15.617 -2.586 1 94.25 122 TYR B C 1
ATOM 4215 O O . TYR B 1 122 ? 5.418 14.641 -2.631 1 94.25 122 TYR B O 1
ATOM 4223 N N . MET B 1 123 ? 4.324 16.344 -3.656 1 94.94 123 MET B N 1
ATOM 4224 C CA . MET B 1 123 ? 4.965 16.078 -4.941 1 94.94 123 MET B CA 1
ATOM 4225 C C . MET B 1 123 ? 6.477 16.266 -4.844 1 94.94 123 MET B C 1
ATOM 4227 O O . MET B 1 123 ? 7.242 15.422 -5.305 1 94.94 123 MET B O 1
ATOM 4231 N N . ILE B 1 124 ? 6.832 17.266 -4.219 1 92.5 124 ILE B N 1
ATOM 4232 C CA . ILE B 1 124 ? 8.242 17.609 -4.07 1 92.5 124 ILE B CA 1
ATOM 4233 C C . ILE B 1 124 ? 8.914 16.641 -3.113 1 92.5 124 ILE B C 1
ATOM 4235 O O . ILE B 1 124 ? 10 16.125 -3.4 1 92.5 124 ILE B O 1
ATOM 4239 N N . THR B 1 125 ? 8.258 16.359 -1.992 1 92.81 125 THR B N 1
ATOM 4240 C CA . THR B 1 125 ? 8.812 15.461 -0.985 1 92.81 125 THR B CA 1
ATOM 4241 C C . THR B 1 125 ? 9.016 14.062 -1.56 1 92.81 125 THR B C 1
ATOM 4243 O O . THR B 1 125 ? 10.055 13.438 -1.333 1 92.81 125 THR B O 1
ATOM 4246 N N . GLY B 1 126 ? 8.008 13.617 -2.297 1 95.12 126 GLY B N 1
ATOM 4247 C CA . GLY B 1 126 ? 8.148 12.32 -2.943 1 95.12 126 GLY B CA 1
ATOM 4248 C C . GLY B 1 126 ? 9.312 12.266 -3.912 1 95.12 126 GLY B C 1
ATOM 4249 O O . GLY B 1 126 ? 10.102 11.312 -3.889 1 95.12 126 GLY B O 1
ATOM 4250 N N . GLY B 1 127 ? 9.469 13.273 -4.734 1 94.81 127 GLY B N 1
ATOM 4251 C CA . GLY B 1 127 ? 10.578 13.344 -5.672 1 94.81 127 GLY B CA 1
ATOM 4252 C C . GLY B 1 127 ? 11.93 13.414 -4.988 1 94.81 127 GLY B C 1
ATOM 4253 O O . GLY B 1 127 ? 12.859 12.695 -5.367 1 94.81 127 GLY B O 1
ATOM 4254 N N . LYS B 1 128 ? 12.023 14.18 -3.992 1 93 128 LYS B N 1
ATOM 4255 C CA . LYS B 1 128 ? 13.281 14.352 -3.271 1 93 128 LYS B CA 1
ATOM 4256 C C . LYS B 1 128 ? 13.68 13.062 -2.549 1 93 128 LYS B C 1
ATOM 4258 O O . LYS B 1 128 ? 14.859 12.727 -2.482 1 93 128 LYS B O 1
ATOM 4263 N N . SER B 1 129 ? 12.711 12.43 -1.998 1 94.38 129 SER B N 1
ATOM 4264 C CA . SER B 1 129 ? 12.992 11.18 -1.306 1 94.38 129 SER B CA 1
ATOM 4265 C C . SER B 1 129 ? 13.461 10.102 -2.281 1 94.38 129 SER B C 1
ATOM 4267 O O . SER B 1 129 ? 14.375 9.336 -1.978 1 94.38 129 SER B O 1
ATOM 4269 N N . LEU B 1 130 ? 12.852 10.062 -3.428 1 94.62 130 LEU B N 1
ATOM 4270 C CA . LEU B 1 130 ? 13.289 9.125 -4.457 1 94.62 130 LEU B CA 1
ATOM 4271 C C . LEU B 1 130 ? 14.711 9.445 -4.906 1 94.62 130 LEU B C 1
ATOM 4273 O O . LEU B 1 130 ? 15.523 8.531 -5.094 1 94.62 130 LEU B O 1
ATOM 4277 N N . LYS B 1 131 ? 14.984 10.695 -5.098 1 94.5 131 LYS B N 1
ATOM 4278 C CA . LYS B 1 131 ? 16.328 11.102 -5.504 1 94.5 131 LYS B CA 1
ATOM 4279 C C . LYS B 1 131 ? 17.359 10.758 -4.43 1 94.5 131 LYS B C 1
ATOM 4281 O O . LYS B 1 131 ? 18.453 10.297 -4.746 1 94.5 131 LYS B O 1
ATOM 4286 N N . LYS B 1 132 ? 16.984 11.039 -3.207 1 93.44 132 LYS B N 1
ATOM 4287 C CA . LYS B 1 132 ? 17.891 10.695 -2.115 1 93.44 132 LYS B CA 1
ATOM 4288 C C . LYS B 1 132 ? 18.172 9.195 -2.076 1 93.44 132 LYS B C 1
ATOM 4290 O O . LYS B 1 132 ? 19.312 8.773 -1.842 1 93.44 132 LYS B O 1
ATOM 4295 N N . PHE B 1 133 ? 17.188 8.445 -2.268 1 94.38 133 PHE B N 1
ATOM 4296 C CA . PHE B 1 133 ? 17.344 6.996 -2.377 1 94.38 133 PHE B CA 1
ATOM 4297 C C . PHE B 1 133 ? 18.328 6.645 -3.492 1 94.38 133 PHE B C 1
ATOM 4299 O O . PHE B 1 133 ? 19.281 5.887 -3.277 1 94.38 133 PHE B O 1
ATOM 4306 N N . HIS B 1 134 ? 18.125 7.184 -4.645 1 92.75 134 HIS B N 1
ATOM 4307 C CA . HIS B 1 134 ? 18.984 6.957 -5.793 1 92.75 134 HIS B CA 1
ATOM 4308 C C . HIS B 1 134 ? 20.438 7.312 -5.469 1 92.75 134 HIS B C 1
ATOM 4310 O O . HIS B 1 134 ? 21.344 6.52 -5.715 1 92.75 134 HIS B O 1
ATOM 4316 N N . ASP B 1 135 ? 20.609 8.445 -4.898 1 91.81 135 ASP B N 1
ATOM 4317 C CA . ASP B 1 135 ? 21.953 8.953 -4.637 1 91.81 135 ASP B CA 1
ATOM 4318 C C . ASP B 1 135 ? 22.672 8.102 -3.592 1 91.81 135 ASP B C 1
ATOM 4320 O O . ASP B 1 135 ? 23.875 7.875 -3.691 1 91.81 135 ASP B O 1
ATOM 4324 N N . LEU B 1 136 ? 21.922 7.672 -2.627 1 89.94 136 LEU B N 1
ATOM 4325 C CA . LEU B 1 136 ? 22.516 6.855 -1.574 1 89.94 136 LEU B CA 1
ATOM 4326 C C . LEU B 1 136 ? 22.938 5.496 -2.117 1 89.94 136 LEU B C 1
ATOM 4328 O O . LEU B 1 136 ? 24.031 5.004 -1.799 1 89.94 136 LEU B O 1
ATOM 4332 N N . VAL B 1 137 ? 22.109 4.938 -2.91 1 89.75 137 VAL B N 1
ATOM 4333 C CA . VAL B 1 137 ? 22.344 3.594 -3.418 1 89.75 137 VAL B CA 1
ATOM 4334 C C . VAL B 1 137 ? 23.469 3.629 -4.461 1 89.75 137 VAL B C 1
ATOM 4336 O O . VAL B 1 137 ? 24.312 2.732 -4.5 1 89.75 137 VAL B O 1
ATOM 4339 N N . CYS B 1 138 ? 23.484 4.641 -5.277 1 88.19 138 CYS B N 1
ATOM 4340 C CA . CYS B 1 138 ? 24.5 4.762 -6.324 1 88.19 138 CYS B CA 1
ATOM 4341 C C . CYS B 1 138 ? 25.859 5.117 -5.734 1 88.19 138 CYS B C 1
ATOM 4343 O O . CYS B 1 138 ? 26.891 4.695 -6.254 1 88.19 138 CYS B O 1
ATOM 4345 N N . ASP B 1 139 ? 25.797 5.832 -4.684 1 85.06 139 ASP B N 1
ATOM 4346 C CA . ASP B 1 139 ? 27 6.242 -3.98 1 85.06 139 ASP B CA 1
ATOM 4347 C C . ASP B 1 139 ? 28.031 6.824 -4.945 1 85.06 139 ASP B C 1
ATOM 4349 O O . ASP B 1 139 ? 29.188 6.406 -4.957 1 85.06 139 ASP B O 1
ATOM 4353 N N . GLY B 1 140 ? 27.578 7.707 -5.832 1 80.31 140 GLY B N 1
ATOM 4354 C CA . GLY B 1 140 ? 28.453 8.422 -6.746 1 80.31 140 GLY B CA 1
ATOM 4355 C C . GLY B 1 140 ? 28.781 7.629 -8 1 80.31 140 GLY B C 1
ATOM 4356 O O . GLY B 1 140 ? 29.531 8.094 -8.859 1 80.31 140 GLY B O 1
ATOM 4357 N N . ARG B 1 141 ? 28.266 6.488 -8.25 1 81.25 141 ARG B N 1
ATOM 4358 C CA . ARG B 1 141 ? 28.625 5.605 -9.359 1 81.25 141 ARG B CA 1
ATOM 4359 C C . ARG B 1 141 ? 27.594 5.695 -10.484 1 81.25 141 ARG B C 1
ATOM 4361 O O . ARG B 1 141 ? 27.828 5.188 -11.586 1 81.25 141 ARG B O 1
ATOM 4368 N N . CYS B 1 142 ? 26.469 6.363 -10.211 1 82.62 142 CYS B N 1
ATOM 4369 C CA . CYS B 1 142 ? 25.422 6.48 -11.211 1 82.62 142 CYS B CA 1
ATOM 4370 C C . CYS B 1 142 ? 25.391 7.883 -11.812 1 82.62 142 CYS B C 1
ATOM 4372 O O . CYS B 1 142 ? 25.984 8.812 -11.25 1 82.62 142 CYS B O 1
ATOM 4374 N N . LYS B 1 143 ? 24.844 7.887 -13 1 84.44 143 LYS B N 1
ATOM 4375 C CA . LYS B 1 143 ? 24.609 9.195 -13.602 1 84.44 143 LYS B CA 1
ATOM 4376 C C . LYS B 1 143 ? 23.672 10.039 -12.75 1 84.44 143 LYS B C 1
ATOM 4378 O O . LYS B 1 143 ? 22.719 9.523 -12.164 1 84.44 143 LYS B O 1
ATOM 4383 N N . ASP B 1 144 ? 23.969 11.32 -12.664 1 88.25 144 ASP B N 1
ATOM 4384 C CA . ASP B 1 144 ? 23.109 12.242 -11.938 1 88.25 144 ASP B CA 1
ATOM 4385 C C . ASP B 1 144 ? 21.766 12.43 -12.656 1 88.25 144 ASP B C 1
ATOM 4387 O O . ASP B 1 144 ? 21.75 12.719 -13.859 1 88.25 144 ASP B O 1
ATOM 4391 N N . ILE B 1 145 ? 20.734 12.219 -11.992 1 91.31 145 ILE B N 1
ATOM 4392 C CA . ILE B 1 145 ? 19.391 12.398 -12.539 1 91.31 145 ILE B CA 1
ATOM 4393 C C . ILE B 1 145 ? 18.75 13.617 -11.898 1 91.31 145 ILE B C 1
ATOM 4395 O O . ILE B 1 145 ? 18.781 13.789 -10.68 1 91.31 145 ILE B O 1
ATOM 4399 N N . LYS B 1 146 ? 18.141 14.406 -12.68 1 94.94 146 LYS B N 1
ATOM 4400 C CA . LYS B 1 146 ? 17.516 15.641 -12.203 1 94.94 146 LYS B CA 1
ATOM 4401 C C . LYS B 1 146 ? 16.312 15.344 -11.32 1 94.94 146 LYS B C 1
ATOM 4403 O O . LYS B 1 146 ? 15.602 14.359 -11.539 1 94.94 146 LYS B O 1
ATOM 4408 N N . LEU B 1 147 ? 16.016 16.219 -10.391 1 95.06 147 LEU B N 1
ATOM 4409 C CA . LEU B 1 147 ? 14.898 16.094 -9.461 1 95.06 147 LEU B CA 1
ATOM 4410 C C . LEU B 1 147 ? 13.57 16.047 -10.211 1 95.06 147 LEU B C 1
ATOM 4412 O O . LEU B 1 147 ? 12.656 15.32 -9.805 1 95.06 147 LEU B O 1
ATOM 4416 N N . SER B 1 148 ? 13.484 16.734 -11.328 1 96.31 148 SER B N 1
ATOM 4417 C CA . SER B 1 148 ? 12.25 16.797 -12.094 1 96.31 148 SER B CA 1
ATOM 4418 C C . SER B 1 148 ? 11.797 15.398 -12.523 1 96.31 148 SER B C 1
ATOM 4420 O O . SER B 1 148 ? 10.602 15.102 -12.508 1 96.31 148 SER B O 1
ATOM 4422 N N . TYR B 1 149 ? 12.703 14.562 -12.82 1 95.31 149 TYR B N 1
ATOM 4423 C CA . TYR B 1 149 ? 12.359 13.211 -13.25 1 95.31 149 TYR B CA 1
ATOM 4424 C C . TYR B 1 149 ? 11.812 12.391 -12.086 1 95.31 149 TYR B C 1
ATOM 4426 O O . TYR B 1 149 ? 10.906 11.57 -12.266 1 95.31 149 TYR B O 1
ATOM 4434 N N . PHE B 1 150 ? 12.367 12.586 -10.961 1 96.19 150 PHE B N 1
ATOM 4435 C CA . PHE B 1 150 ? 11.891 11.859 -9.789 1 96.19 150 PHE B CA 1
ATOM 4436 C C . PHE B 1 150 ? 10.5 12.344 -9.383 1 96.19 150 PHE B C 1
ATOM 4438 O O . PHE B 1 150 ? 9.672 11.547 -8.938 1 96.19 150 PHE B O 1
ATOM 4445 N N . ILE B 1 151 ? 10.219 13.609 -9.57 1 96.75 151 ILE B N 1
ATOM 4446 C CA . ILE B 1 151 ? 8.891 14.133 -9.305 1 96.75 151 ILE B CA 1
ATOM 4447 C C . ILE B 1 151 ? 7.891 13.531 -10.297 1 96.75 151 ILE B C 1
ATOM 4449 O O . ILE B 1 151 ? 6.77 13.188 -9.922 1 96.75 151 ILE B O 1
ATOM 4453 N N . MET B 1 152 ? 8.359 13.359 -11.539 1 96.75 152 MET B N 1
ATOM 4454 C CA . MET B 1 152 ? 7.496 12.758 -12.547 1 96.75 152 MET B CA 1
ATOM 4455 C C . MET B 1 152 ? 7.203 11.297 -12.211 1 96.75 152 MET B C 1
ATOM 4457 O O . MET B 1 152 ? 6.086 10.82 -12.422 1 96.75 152 MET B O 1
ATOM 4461 N N . ILE B 1 153 ? 8.156 10.633 -11.711 1 94.25 153 ILE B N 1
ATOM 4462 C CA . ILE B 1 153 ? 7.961 9.242 -11.312 1 94.25 153 ILE B CA 1
ATOM 4463 C C . ILE B 1 153 ? 6.949 9.172 -10.164 1 94.25 153 ILE B C 1
ATOM 4465 O O . ILE B 1 153 ? 6.023 8.359 -10.203 1 94.25 153 ILE B O 1
ATOM 4469 N N . PHE B 1 154 ? 7.098 9.984 -9.203 1 95.94 154 PHE B N 1
ATOM 4470 C CA . PHE B 1 154 ? 6.148 10.039 -8.102 1 95.94 154 PHE B CA 1
ATOM 4471 C C . PHE B 1 154 ? 4.75 10.367 -8.602 1 95.94 154 PHE B C 1
ATOM 4473 O O . PHE B 1 154 ? 3.768 9.758 -8.18 1 95.94 154 PHE B O 1
ATOM 4480 N N . ALA B 1 155 ? 4.715 11.289 -9.555 1 97.5 155 ALA B N 1
ATOM 4481 C CA . ALA B 1 155 ? 3.434 11.734 -10.102 1 97.5 155 ALA B CA 1
ATOM 4482 C C . ALA B 1 155 ? 2.734 10.594 -10.844 1 97.5 155 ALA B C 1
ATOM 4484 O O . ALA B 1 155 ? 1.505 10.508 -10.836 1 97.5 155 ALA B O 1
ATOM 4485 N N . SER B 1 156 ? 3.451 9.781 -11.469 1 93.81 156 SER B N 1
ATOM 4486 C CA . SER B 1 156 ? 2.861 8.672 -12.211 1 93.81 156 SER B CA 1
ATOM 4487 C C . SER B 1 156 ? 2.01 7.785 -11.305 1 93.81 156 SER B C 1
ATOM 4489 O O . SER B 1 156 ? 0.933 7.336 -11.703 1 93.81 156 SER B O 1
ATOM 4491 N N . ALA B 1 157 ? 2.48 7.57 -10.117 1 90.69 157 ALA B N 1
ATOM 4492 C CA . ALA B 1 157 ? 1.688 6.812 -9.156 1 90.69 157 ALA B CA 1
ATOM 4493 C C . ALA B 1 157 ? 0.406 7.559 -8.797 1 90.69 157 ALA B C 1
ATOM 4495 O O . ALA B 1 157 ? -0.654 6.945 -8.641 1 90.69 157 ALA B O 1
ATOM 4496 N N . GLN B 1 158 ? 0.473 8.828 -8.734 1 96.06 158 GLN B N 1
ATOM 4497 C CA . GLN B 1 158 ? -0.683 9.633 -8.352 1 96.06 158 GLN B CA 1
ATOM 4498 C C . GLN B 1 158 ? -1.73 9.656 -9.461 1 96.06 158 GLN B C 1
ATOM 4500 O O . GLN B 1 158 ? -2.932 9.711 -9.188 1 96.06 158 GLN B O 1
ATOM 4505 N N . PHE B 1 159 ? -1.292 9.547 -10.719 1 95 159 PHE B N 1
ATOM 4506 C CA . PHE B 1 159 ? -2.234 9.508 -11.836 1 95 159 PHE B CA 1
ATOM 4507 C C . PHE B 1 159 ? -3.129 8.281 -11.734 1 95 159 PHE B C 1
ATOM 4509 O O . PHE B 1 159 ? -4.309 8.328 -12.102 1 95 159 PHE B O 1
ATOM 4516 N N . VAL B 1 160 ? -2.627 7.285 -11.195 1 87 160 VAL B N 1
ATOM 4517 C CA . VAL B 1 160 ? -3.367 6.027 -11.125 1 87 160 VAL B CA 1
ATOM 4518 C C . VAL B 1 160 ? -4.207 5.996 -9.844 1 87 160 VAL B C 1
ATOM 4520 O O . VAL B 1 160 ? -5.414 5.754 -9.898 1 87 160 VAL B O 1
ATOM 4523 N N . ILE B 1 161 ? -3.666 6.367 -8.773 1 89.69 161 ILE B N 1
ATOM 4524 C CA . ILE B 1 161 ? -4.305 6.199 -7.473 1 89.69 161 ILE B CA 1
ATOM 4525 C C . ILE B 1 161 ? -5.402 7.246 -7.301 1 89.69 161 ILE B C 1
ATOM 4527 O O . ILE B 1 161 ? -6.402 6.996 -6.621 1 89.69 161 ILE B O 1
ATOM 4531 N N . SER B 1 162 ? -5.258 8.312 -7.98 1 94.12 162 SER B N 1
ATOM 4532 C CA . SER B 1 162 ? -6.25 9.383 -7.863 1 94.12 162 SER B CA 1
ATOM 4533 C C . SER B 1 162 ? -7.574 8.977 -8.492 1 94.12 162 SER B C 1
ATOM 4535 O O . SER B 1 162 ? -8.602 9.625 -8.281 1 94.12 162 SER B O 1
ATOM 4537 N N . GLN B 1 163 ? -7.559 7.875 -9.195 1 90.38 163 GLN B N 1
ATOM 4538 C CA . GLN B 1 163 ? -8.789 7.453 -9.852 1 90.38 163 GLN B CA 1
ATOM 4539 C C . GLN B 1 163 ? -9.672 6.645 -8.906 1 90.38 163 GLN B C 1
ATOM 4541 O O . GLN B 1 163 ? -10.82 6.328 -9.234 1 90.38 163 GLN B O 1
ATOM 4546 N N . LEU B 1 164 ? -9.172 6.355 -7.734 1 84.44 164 LEU B N 1
ATOM 4547 C CA . LEU B 1 164 ? -10.016 5.699 -6.738 1 84.44 164 LEU B CA 1
ATOM 4548 C C . LEU B 1 164 ? -11.188 6.59 -6.348 1 84.44 164 LEU B C 1
ATOM 4550 O O . LEU B 1 164 ? -11.031 7.805 -6.207 1 84.44 164 LEU B O 1
ATOM 4554 N N . PRO B 1 165 ? -12.273 6.031 -6.133 1 82.62 165 PRO B N 1
ATOM 4555 C CA . PRO B 1 165 ? -13.5 6.828 -6.18 1 82.62 165 PRO B CA 1
ATOM 4556 C C . PRO B 1 165 ? -13.727 7.633 -4.902 1 82.62 165 PRO B C 1
ATOM 4558 O O . PRO B 1 165 ? -14.312 8.719 -4.949 1 82.62 165 PRO B O 1
ATOM 4561 N N . ASN B 1 166 ? -13.367 7.023 -3.75 1 84.5 166 ASN B N 1
ATOM 4562 C CA . ASN B 1 166 ? -13.781 7.711 -2.529 1 84.5 166 ASN B CA 1
ATOM 4563 C C . ASN B 1 166 ? -12.828 7.41 -1.372 1 84.5 166 ASN B C 1
ATOM 4565 O O . ASN B 1 166 ? -11.844 6.695 -1.542 1 84.5 166 ASN B O 1
ATOM 4569 N N . PHE B 1 167 ? -13.117 8 -0.197 1 78.75 167 PHE B N 1
ATOM 4570 C CA . PHE B 1 167 ? -12.281 7.883 0.99 1 78.75 167 PHE B CA 1
ATOM 4571 C C . PHE B 1 167 ? -12.195 6.434 1.454 1 78.75 167 PHE B C 1
ATOM 4573 O O . PHE B 1 167 ? -11.156 5.992 1.95 1 78.75 167 PHE B O 1
ATOM 4580 N N . ASP B 1 168 ? -13.227 5.781 1.249 1 76.06 168 ASP B N 1
ATOM 4581 C CA . ASP B 1 168 ? -13.242 4.383 1.664 1 76.06 168 ASP B CA 1
ATOM 4582 C C . ASP B 1 168 ? -12.266 3.551 0.838 1 76.06 168 ASP B C 1
ATOM 4584 O O . ASP B 1 168 ? -11.633 2.627 1.357 1 76.06 168 ASP B O 1
ATOM 4588 N N . SER B 1 169 ? -12.156 3.914 -0.347 1 76.19 169 SER B N 1
ATOM 4589 C CA . SER B 1 169 ? -11.312 3.154 -1.264 1 76.19 169 SER B CA 1
ATOM 4590 C C . SER B 1 169 ? -9.836 3.398 -0.983 1 76.19 169 SER B C 1
ATOM 4592 O O . SER B 1 169 ? -8.977 2.602 -1.382 1 76.19 169 SER B O 1
ATOM 4594 N N . ILE B 1 170 ? -9.539 4.496 -0.258 1 81.69 170 ILE B N 1
ATOM 4595 C CA . ILE B 1 170 ? -8.133 4.773 -0.022 1 81.69 170 ILE B CA 1
ATOM 4596 C C . ILE B 1 170 ? -7.773 4.453 1.428 1 81.69 170 ILE B C 1
ATOM 4598 O O . ILE B 1 170 ? -6.676 4.773 1.891 1 81.69 170 ILE B O 1
ATOM 4602 N N . ALA B 1 171 ? -8.633 3.781 2.109 1 79.81 171 ALA B N 1
ATOM 4603 C CA . ALA B 1 171 ? -8.414 3.49 3.523 1 79.81 171 ALA B CA 1
ATOM 4604 C C . ALA B 1 171 ? -7.156 2.648 3.719 1 79.81 171 ALA B C 1
ATOM 4606 O O . ALA B 1 171 ? -6.363 2.908 4.629 1 79.81 171 ALA B O 1
ATOM 4607 N N . THR B 1 172 ? -6.945 1.723 2.879 1 78.19 172 THR B N 1
ATOM 4608 C CA . THR B 1 172 ? -5.793 0.839 3.012 1 78.19 172 THR B CA 1
ATOM 4609 C C . THR B 1 172 ? -4.504 1.577 2.662 1 78.19 172 THR B C 1
ATOM 4611 O O . THR B 1 172 ? -3.455 1.318 3.254 1 78.19 172 THR B O 1
ATOM 4614 N N . ILE B 1 173 ? -4.641 2.436 1.734 1 84.5 173 ILE B N 1
ATOM 4615 C CA . ILE B 1 173 ? -3.494 3.268 1.379 1 84.5 173 ILE B CA 1
ATOM 4616 C C . ILE B 1 173 ? -3.131 4.172 2.555 1 84.5 173 ILE B C 1
ATOM 4618 O O . ILE B 1 173 ? -1.95 4.352 2.865 1 84.5 173 ILE B O 1
ATOM 4622 N N . SER B 1 174 ? -4.133 4.648 3.186 1 88.12 174 SER B N 1
ATOM 4623 C CA . SER B 1 174 ? -3.93 5.496 4.355 1 88.12 174 SER B CA 1
ATOM 4624 C C . SER B 1 174 ? -3.311 4.711 5.508 1 88.12 174 SER B C 1
ATOM 4626 O O . SER B 1 174 ? -2.477 5.238 6.246 1 88.12 174 SER B O 1
ATOM 4628 N N . LEU B 1 175 ? -3.713 3.529 5.664 1 85.94 175 LEU B N 1
ATOM 4629 C CA . LEU B 1 175 ? -3.123 2.678 6.691 1 85.94 175 LEU B CA 1
ATOM 4630 C C . LEU B 1 175 ? -1.636 2.465 6.43 1 85.94 175 LEU B C 1
ATOM 4632 O O . LEU B 1 175 ? -0.816 2.602 7.344 1 85.94 175 LEU B O 1
ATOM 4636 N N . ALA B 1 176 ? -1.363 2.137 5.203 1 86.31 176 ALA B N 1
ATOM 4637 C CA . ALA B 1 176 ? 0.037 1.948 4.832 1 86.31 176 ALA B CA 1
ATOM 4638 C C . ALA B 1 176 ? 0.841 3.225 5.062 1 86.31 176 ALA B C 1
ATOM 4640 O O . ALA B 1 176 ? 1.961 3.176 5.578 1 86.31 176 ALA B O 1
ATOM 4641 N N . ALA B 1 177 ? 0.248 4.289 4.707 1 92.31 177 ALA B N 1
ATOM 4642 C CA . ALA B 1 177 ? 0.903 5.582 4.891 1 92.31 177 ALA B CA 1
ATOM 4643 C C . ALA B 1 177 ? 1.143 5.871 6.367 1 92.31 177 ALA B C 1
ATOM 4645 O O . ALA B 1 177 ? 2.217 6.344 6.746 1 92.31 177 ALA B O 1
ATOM 4646 N N . ALA B 1 178 ? 0.18 5.59 7.156 1 91.62 178 ALA B N 1
ATOM 4647 C CA . ALA B 1 178 ? 0.307 5.809 8.594 1 91.62 178 ALA B CA 1
ATOM 4648 C C . ALA B 1 178 ? 1.431 4.957 9.18 1 91.62 178 ALA B C 1
ATOM 4650 O O . ALA B 1 178 ? 2.262 5.457 9.945 1 91.62 178 ALA B O 1
ATOM 4651 N N . LEU B 1 179 ? 1.511 3.768 8.773 1 88.31 179 LEU B N 1
ATOM 4652 C CA . LEU B 1 179 ? 2.549 2.867 9.266 1 88.31 179 LEU B CA 1
ATOM 4653 C C . LEU B 1 179 ? 3.932 3.346 8.836 1 88.31 179 LEU B C 1
ATOM 4655 O O . LEU B 1 179 ? 4.883 3.281 9.617 1 88.31 179 LEU B O 1
ATOM 4659 N N . MET B 1 180 ? 3.988 3.752 7.633 1 92.56 180 MET B N 1
ATOM 4660 C CA . MET B 1 180 ? 5.27 4.25 7.133 1 92.56 180 MET B CA 1
ATOM 4661 C C . MET B 1 180 ? 5.719 5.477 7.918 1 92.56 180 MET B C 1
ATOM 4663 O O . MET B 1 180 ? 6.91 5.641 8.188 1 92.56 180 MET B O 1
ATOM 4667 N N . SER B 1 181 ? 4.758 6.312 8.25 1 94.31 181 SER B N 1
ATOM 4668 C CA . SER B 1 181 ? 5.125 7.512 9 1 94.31 181 SER B CA 1
ATOM 4669 C C . SER B 1 181 ? 5.703 7.156 10.359 1 94.31 181 SER B C 1
ATOM 4671 O O . SER B 1 181 ? 6.664 7.777 10.812 1 94.31 181 SER B O 1
ATOM 4673 N N . ILE B 1 182 ? 5.207 6.188 10.977 1 93.69 182 ILE B N 1
ATOM 4674 C CA . ILE B 1 182 ? 5.719 5.73 12.266 1 93.69 182 ILE B CA 1
ATOM 4675 C C . ILE B 1 182 ? 7.117 5.145 12.086 1 93.69 182 ILE B C 1
ATOM 4677 O O . ILE B 1 182 ? 8.031 5.445 12.859 1 93.69 182 ILE B O 1
ATOM 4681 N N . CYS B 1 183 ? 7.293 4.438 11.016 1 92.81 183 CYS B N 1
ATOM 4682 C CA . CYS B 1 183 ? 8.555 3.754 10.781 1 92.81 183 CYS B CA 1
ATOM 4683 C C . CYS B 1 183 ? 9.664 4.75 10.445 1 92.81 183 CYS B C 1
ATOM 4685 O O . CYS B 1 183 ? 10.719 4.742 11.078 1 92.81 183 CYS B O 1
ATOM 4687 N N . TYR B 1 184 ? 9.422 5.617 9.477 1 95.69 184 TYR B N 1
ATOM 4688 C CA . TYR B 1 184 ? 10.516 6.5 9.094 1 95.69 184 TYR B CA 1
ATOM 4689 C C . TYR B 1 184 ? 10.805 7.52 10.188 1 95.69 184 TYR B C 1
ATOM 4691 O O . TYR B 1 184 ? 11.938 7.98 10.336 1 95.69 184 TYR B O 1
ATOM 4699 N N . SER B 1 185 ? 9.766 7.914 10.977 1 96.5 185 SER B N 1
ATOM 4700 C CA . SER B 1 185 ? 10.016 8.789 12.117 1 96.5 185 SER B CA 1
ATOM 4701 C C . SER B 1 185 ? 10.906 8.117 13.148 1 96.5 185 SER B C 1
ATOM 4703 O O . SER B 1 185 ? 11.828 8.734 13.68 1 96.5 185 SER B O 1
ATOM 4705 N N . THR B 1 186 ? 10.641 6.867 13.375 1 95.94 186 THR B N 1
ATOM 4706 C CA . THR B 1 186 ? 11.453 6.109 14.328 1 95.94 186 THR B CA 1
ATOM 4707 C C . THR B 1 186 ? 12.883 5.973 13.828 1 95.94 186 THR B C 1
ATOM 4709 O O . THR B 1 186 ? 13.836 6.105 14.602 1 95.94 186 THR B O 1
ATOM 4712 N N . ILE B 1 187 ? 13.023 5.75 12.57 1 95.62 187 ILE B N 1
ATOM 4713 C CA . ILE B 1 187 ? 14.359 5.656 11.992 1 95.62 187 ILE B CA 1
ATOM 4714 C C . ILE B 1 187 ? 15.07 7.004 12.102 1 95.62 187 ILE B C 1
ATOM 4716 O O . ILE B 1 187 ? 16.25 7.059 12.438 1 95.62 187 ILE B O 1
ATOM 4720 N N . ALA B 1 188 ? 14.367 8.102 11.875 1 96.5 188 ALA B N 1
ATOM 4721 C CA . ALA B 1 188 ? 14.961 9.438 11.906 1 96.5 188 ALA B CA 1
ATOM 4722 C C . ALA B 1 188 ? 15.531 9.75 13.289 1 96.5 188 ALA B C 1
ATOM 4724 O O . ALA B 1 188 ? 16.703 10.125 13.414 1 96.5 188 ALA B O 1
ATOM 4725 N N . TRP B 1 189 ? 14.727 9.594 14.281 1 96.75 189 TRP B N 1
ATOM 4726 C CA . TRP B 1 189 ? 15.258 9.953 15.594 1 96.75 189 TRP B CA 1
ATOM 4727 C C . TRP B 1 189 ? 16.172 8.852 16.125 1 96.75 189 TRP B C 1
ATOM 4729 O O . TRP B 1 189 ? 17.141 9.141 16.828 1 96.75 189 TRP B O 1
ATOM 4739 N N . GLY B 1 190 ? 15.961 7.547 15.797 1 96.56 190 GLY B N 1
ATOM 4740 C CA . GLY B 1 190 ? 16.875 6.477 16.188 1 96.56 190 GLY B CA 1
ATOM 4741 C C . GLY B 1 190 ? 18.25 6.613 15.594 1 96.56 190 GLY B C 1
ATOM 4742 O O . GLY B 1 190 ? 19.25 6.449 16.281 1 96.56 190 GLY B O 1
ATOM 4743 N N . ALA B 1 191 ? 18.281 6.879 14.32 1 96.12 191 ALA B N 1
ATOM 4744 C CA . ALA B 1 191 ? 19.547 7.082 13.648 1 96.12 191 ALA B CA 1
ATOM 4745 C C . ALA B 1 191 ? 20.281 8.312 14.195 1 96.12 191 ALA B C 1
ATOM 4747 O O . ALA B 1 191 ? 21.5 8.336 14.258 1 96.12 191 ALA B O 1
ATOM 4748 N N . SER B 1 192 ? 19.531 9.32 14.602 1 96.44 192 SER B N 1
ATOM 4749 C CA . SER B 1 192 ? 20.125 10.516 15.203 1 96.44 192 SER B CA 1
ATOM 4750 C C . SER B 1 192 ? 20.75 10.203 16.547 1 96.44 192 SER B C 1
ATOM 4752 O O . SER B 1 192 ? 21.844 10.695 16.875 1 96.44 192 SER B O 1
ATOM 4754 N N . VAL B 1 193 ? 20.094 9.391 17.344 1 96.5 193 VAL B N 1
ATOM 4755 C CA . VAL B 1 193 ? 20.625 8.977 18.625 1 96.5 193 VAL B CA 1
ATOM 4756 C C . VAL B 1 193 ? 21.906 8.18 18.422 1 96.5 193 VAL B C 1
ATOM 4758 O O . VAL B 1 193 ? 22.906 8.398 19.125 1 96.5 193 VAL B O 1
ATOM 4761 N N . ASP B 1 194 ? 21.891 7.324 17.469 1 94.44 194 ASP B N 1
ATOM 4762 C CA . ASP B 1 194 ? 23.031 6.473 17.172 1 94.44 194 ASP B CA 1
ATOM 4763 C C . ASP B 1 194 ? 24.219 7.305 16.688 1 94.44 194 ASP B C 1
ATOM 4765 O O . ASP B 1 194 ? 25.375 7.012 17.031 1 94.44 194 ASP B O 1
ATOM 4769 N N . LYS B 1 195 ? 23.938 8.258 15.875 1 93.75 195 LYS B N 1
ATOM 4770 C CA . LYS B 1 195 ? 24.984 9.141 15.375 1 93.75 195 LYS B CA 1
ATOM 4771 C C . LYS B 1 195 ? 25.578 9.977 16.5 1 93.75 195 LYS B C 1
ATOM 4773 O O . LYS B 1 195 ? 26.797 10.242 16.516 1 93.75 195 LYS B O 1
ATOM 4778 N N . GLY B 1 196 ? 24.688 10.375 17.422 1 95.12 196 GLY B N 1
ATOM 4779 C CA . GLY B 1 196 ? 25.141 11.305 18.453 1 95.12 196 GLY B CA 1
ATOM 4780 C C . GLY B 1 196 ? 25.25 12.734 17.953 1 95.12 196 GLY B C 1
ATOM 4781 O O . GLY B 1 196 ? 24.797 13.055 16.844 1 95.12 196 GLY B O 1
ATOM 4782 N N . LYS B 1 197 ? 25.812 13.555 18.766 1 95.94 197 LYS B N 1
ATOM 4783 C CA . LYS B 1 197 ? 25.984 14.953 18.391 1 95.94 197 LYS B CA 1
ATOM 4784 C C . LYS B 1 197 ? 27 15.102 17.266 1 95.94 197 LYS B C 1
ATOM 4786 O O . LYS B 1 197 ? 28.062 14.477 17.281 1 95.94 197 LYS B O 1
ATOM 4791 N N . ALA B 1 198 ? 26.562 15.836 16.312 1 94.38 198 ALA B N 1
ATOM 4792 C CA . ALA B 1 198 ? 27.484 16.141 15.227 1 94.38 198 ALA B CA 1
ATOM 4793 C C . ALA B 1 198 ? 28.703 16.891 15.742 1 94.38 198 ALA B C 1
ATOM 4795 O O . ALA B 1 198 ? 28.625 17.594 16.75 1 94.38 198 ALA B O 1
ATOM 4796 N N . ASP B 1 199 ? 29.828 16.719 15.055 1 92.81 199 ASP B N 1
ATOM 4797 C CA . ASP B 1 199 ? 31.047 17.438 15.414 1 92.81 199 ASP B CA 1
ATOM 4798 C C . ASP B 1 199 ? 30.844 18.953 15.336 1 92.81 199 ASP B C 1
ATOM 4800 O O . ASP B 1 199 ? 30.453 19.469 14.289 1 92.81 199 ASP B O 1
ATOM 4804 N N . GLY B 1 200 ? 31.031 19.594 16.422 1 93.06 200 GLY B N 1
ATOM 4805 C CA . GLY B 1 200 ? 30.906 21.031 16.438 1 93.06 200 GLY B CA 1
ATOM 4806 C C . GLY B 1 200 ? 29.469 21.516 16.438 1 93.06 200 GLY B C 1
ATOM 4807 O O . GLY B 1 200 ? 29.188 22.625 15.992 1 93.06 200 GLY B O 1
ATOM 4808 N N . VAL B 1 201 ? 28.672 20.719 16.875 1 95.12 201 VAL B N 1
ATOM 4809 C CA . VAL B 1 201 ? 27.25 21.062 16.891 1 95.12 201 VAL B CA 1
ATOM 4810 C C . VAL B 1 201 ? 27.062 22.422 17.562 1 95.12 201 VAL B C 1
ATOM 4812 O O . VAL B 1 201 ? 27.703 22.719 18.578 1 95.12 201 VAL B O 1
ATOM 4815 N N . ASP B 1 202 ? 26.297 23.328 16.938 1 95.81 202 ASP B N 1
ATOM 4816 C CA . ASP B 1 202 ? 25.984 24.688 17.391 1 95.81 202 ASP B CA 1
ATOM 4817 C C . ASP B 1 202 ? 24.484 24.891 17.531 1 95.81 202 ASP B C 1
ATOM 4819 O O . ASP B 1 202 ? 23.719 24.594 16.609 1 95.81 202 ASP B O 1
ATOM 4823 N N . TYR B 1 203 ? 24.125 25.375 18.672 1 95 203 TYR B N 1
ATOM 4824 C CA . TYR B 1 203 ? 22.703 25.562 18.938 1 95 203 TYR B CA 1
ATOM 4825 C C . TYR B 1 203 ? 22.312 27.031 18.859 1 95 203 TYR B C 1
ATOM 4827 O O . TYR B 1 203 ? 21.219 27.422 19.266 1 95 203 TYR B O 1
ATOM 4835 N N . SER B 1 204 ? 23.266 27.891 18.391 1 91.25 204 SER B N 1
ATOM 4836 C CA . SER B 1 204 ? 22.953 29.297 18.219 1 91.25 204 SER B CA 1
ATOM 4837 C C . SER B 1 204 ? 21.953 29.5 17.078 1 91.25 204 SER B C 1
ATOM 4839 O O . SER B 1 204 ? 21.781 28.625 16.234 1 91.25 204 SER B O 1
ATOM 4841 N N . LEU B 1 205 ? 21.281 30.641 17.125 1 89.12 205 LEU B N 1
ATOM 4842 C CA . LEU B 1 205 ? 20.328 30.953 16.062 1 89.12 205 LEU B CA 1
ATOM 4843 C C . LEU B 1 205 ? 21.047 31.078 14.711 1 89.12 205 LEU B C 1
ATOM 4845 O O . LEU B 1 205 ? 22.188 31.531 14.648 1 89.12 205 LEU B O 1
ATOM 4849 N N . ARG B 1 206 ? 20.422 30.734 13.68 1 88.19 206 ARG B N 1
ATOM 4850 C CA . ARG B 1 206 ? 21 30.641 12.344 1 88.19 206 ARG B CA 1
ATOM 4851 C C . ARG B 1 206 ? 21.359 32.031 11.812 1 88.19 206 ARG B C 1
ATOM 4853 O O . ARG B 1 206 ? 22.422 32.188 11.219 1 88.19 206 ARG B O 1
ATOM 4860 N N . ALA B 1 207 ? 20.469 32.906 12.055 1 87.69 207 ALA B N 1
ATOM 4861 C CA . ALA B 1 207 ? 20.719 34.281 11.586 1 87.69 207 ALA B CA 1
ATOM 4862 C C . ALA B 1 207 ? 21.5 35.094 12.617 1 87.69 207 ALA B C 1
ATOM 4864 O O . ALA B 1 207 ? 21.312 34.906 13.828 1 87.69 207 ALA B O 1
ATOM 4865 N N . SER B 1 208 ? 22.328 36 12.07 1 86.56 208 SER B N 1
ATOM 4866 C CA . SER B 1 208 ? 23.141 36.812 12.961 1 86.56 208 SER B CA 1
ATOM 4867 C C . SER B 1 208 ? 22.594 38.219 13.07 1 86.56 208 SER B C 1
ATOM 4869 O O . SER B 1 208 ? 22.906 38.938 14.016 1 86.56 208 SER B O 1
ATOM 4871 N N . THR B 1 209 ? 21.766 38.594 12.148 1 90.62 209 THR B N 1
ATOM 4872 C CA . THR B 1 209 ? 21.172 39.938 12.172 1 90.62 209 THR B CA 1
ATOM 4873 C C . THR B 1 209 ? 19.797 39.906 12.82 1 90.62 209 THR B C 1
ATOM 4875 O O . THR B 1 209 ? 19.125 38.875 12.836 1 90.62 209 THR B O 1
ATOM 4878 N N . THR B 1 210 ? 19.438 40.969 13.234 1 89.31 210 THR B N 1
ATOM 4879 C CA . THR B 1 210 ? 18.141 41.062 13.898 1 89.31 210 THR B CA 1
ATOM 4880 C C . THR B 1 210 ? 17 40.75 12.914 1 89.31 210 THR B C 1
ATOM 4882 O O . THR B 1 210 ? 16.062 40.031 13.242 1 89.31 210 THR B O 1
ATOM 4885 N N . SER B 1 211 ? 17.109 41.375 11.812 1 90.12 211 SER B N 1
ATOM 4886 C CA . SER B 1 211 ? 16.094 41.125 10.797 1 90.12 211 SER B CA 1
ATOM 4887 C C . SER B 1 211 ? 16.047 39.625 10.414 1 90.12 211 SER B C 1
ATOM 4889 O O . SER B 1 211 ? 14.977 39.062 10.234 1 90.12 211 SER B O 1
ATOM 4891 N N . GLY B 1 212 ? 17.094 39.094 10.297 1 89.5 212 GLY B N 1
ATOM 4892 C CA . GLY B 1 212 ? 17.188 37.656 9.984 1 89.5 212 GLY B CA 1
ATOM 4893 C C . GLY B 1 212 ? 16.609 36.781 11.078 1 89.5 212 GLY B C 1
ATOM 4894 O O . GLY B 1 212 ? 15.945 35.781 10.797 1 89.5 212 GLY B O 1
ATOM 4895 N N . MET B 1 213 ? 16.875 37.188 12.258 1 89.69 213 MET B N 1
ATOM 4896 C CA . MET B 1 213 ? 16.375 36.438 13.398 1 89.69 213 MET B CA 1
ATOM 4897 C C . MET B 1 213 ? 14.844 36.469 13.445 1 89.69 213 MET B C 1
ATOM 4899 O O . MET B 1 213 ? 14.203 35.469 13.766 1 89.69 213 MET B O 1
ATOM 4903 N N . VAL B 1 214 ? 14.336 37.625 13.164 1 89.56 214 VAL B N 1
ATOM 4904 C CA . VAL B 1 214 ? 12.883 37.75 13.148 1 89.56 214 VAL B CA 1
ATOM 4905 C C . VAL B 1 214 ? 12.297 36.906 12.023 1 89.56 214 VAL B C 1
ATOM 4907 O O . VAL B 1 214 ? 11.289 36.219 12.219 1 89.56 214 VAL B O 1
ATOM 4910 N N . PHE B 1 215 ? 12.906 36.969 10.922 1 87.75 215 PHE B N 1
ATOM 4911 C CA . PHE B 1 215 ? 12.445 36.156 9.789 1 87.75 215 PHE B CA 1
ATOM 4912 C C . PHE B 1 215 ? 12.547 34.688 10.086 1 87.75 215 PHE B C 1
ATOM 4914 O O . PHE B 1 215 ? 11.648 33.906 9.727 1 87.75 215 PHE B O 1
ATOM 4921 N N . ASP B 1 216 ? 13.586 34.281 10.711 1 89.31 216 ASP B N 1
ATOM 4922 C CA . ASP B 1 216 ? 13.758 32.875 11.086 1 89.31 216 ASP B CA 1
ATOM 4923 C C . ASP B 1 216 ? 12.703 32.469 12.102 1 89.31 216 ASP B C 1
ATOM 4925 O O . ASP B 1 216 ? 12.172 31.344 12.023 1 89.31 216 ASP B O 1
ATOM 4929 N N . PHE B 1 217 ? 12.492 33.344 12.961 1 91.12 217 PHE B N 1
ATOM 4930 C CA . PHE B 1 217 ? 11.5 33.031 13.984 1 91.12 217 PHE B CA 1
ATOM 4931 C C . PHE B 1 217 ? 10.125 32.844 13.367 1 91.12 217 PHE B C 1
ATOM 4933 O O . PHE B 1 217 ? 9.43 31.859 13.68 1 91.12 217 PHE B O 1
ATOM 4940 N N . LEU B 1 218 ? 9.703 33.719 12.484 1 88.81 218 LEU B N 1
ATOM 4941 C CA . LEU B 1 218 ? 8.422 33.594 11.789 1 88.81 218 LEU B CA 1
ATOM 4942 C C . LEU B 1 218 ? 8.398 32.344 10.906 1 88.81 218 LEU B C 1
ATOM 4944 O O . LEU B 1 218 ? 7.367 31.688 10.781 1 88.81 218 LEU B O 1
ATOM 4948 N N . GLY B 1 219 ? 9.531 32.094 10.383 1 87.75 219 GLY B N 1
ATOM 4949 C CA . GLY B 1 219 ? 9.656 30.891 9.586 1 87.75 219 GLY B CA 1
ATOM 4950 C C . GLY B 1 219 ? 9.484 29.625 10.406 1 87.75 219 GLY B C 1
ATOM 4951 O O . GLY B 1 219 ? 8.805 28.688 9.977 1 87.75 219 GLY B O 1
ATOM 4952 N N . GLY B 1 220 ? 10.148 29.609 11.547 1 90.94 220 GLY B N 1
ATOM 4953 C CA . GLY B 1 220 ? 10 28.484 12.453 1 90.94 220 GLY B CA 1
ATOM 4954 C C . GLY B 1 220 ? 8.57 28.281 12.914 1 90.94 220 GLY B C 1
ATOM 4955 O O . GLY B 1 220 ? 8.086 27.141 12.969 1 90.94 220 GLY B O 1
ATOM 4956 N N . LEU B 1 221 ? 7.871 29.344 13.133 1 91.38 221 LEU B N 1
ATOM 4957 C CA . LEU B 1 221 ? 6.465 29.266 13.523 1 91.38 221 LEU B CA 1
ATOM 4958 C C . LEU B 1 221 ? 5.613 28.719 12.383 1 91.38 221 LEU B C 1
ATOM 4960 O O . LEU B 1 221 ? 4.699 27.922 12.609 1 91.38 221 LEU B O 1
ATOM 4964 N N . GLY B 1 222 ? 5.93 29.219 11.258 1 89.19 222 GLY B N 1
ATOM 4965 C CA . GLY B 1 222 ? 5.227 28.734 10.086 1 89.19 222 GLY B CA 1
ATOM 4966 C C . GLY B 1 222 ? 5.422 27.25 9.852 1 89.19 222 GLY B C 1
ATOM 4967 O O . GLY B 1 222 ? 4.477 26.547 9.5 1 89.19 222 GLY B O 1
ATOM 4968 N N . GLN B 1 223 ? 6.57 26.781 10.094 1 89.94 223 GLN B N 1
ATOM 4969 C CA . GLN B 1 223 ? 6.859 25.375 9.922 1 89.94 223 GLN B CA 1
ATOM 4970 C C . GLN B 1 223 ? 6.129 24.531 10.969 1 89.94 223 GLN B C 1
ATOM 4972 O O . GLN B 1 223 ? 5.629 23.453 10.664 1 89.94 223 GLN B O 1
ATOM 4977 N N . MET B 1 224 ? 6.059 25.094 12.117 1 91.31 224 MET B N 1
ATOM 4978 C CA . MET B 1 224 ? 5.324 24.406 13.172 1 91.31 224 MET B CA 1
ATOM 4979 C C . MET B 1 224 ? 3.834 24.344 12.859 1 91.31 224 MET B C 1
ATOM 4981 O O . MET B 1 224 ? 3.191 23.312 13.039 1 91.31 224 MET B O 1
ATOM 4985 N N . ALA B 1 225 ? 3.369 25.391 12.383 1 89.88 225 ALA B N 1
ATOM 4986 C CA . ALA B 1 225 ? 1.956 25.453 12.016 1 89.88 225 ALA B CA 1
ATOM 4987 C C . ALA B 1 225 ? 1.645 24.484 10.875 1 89.88 225 ALA B C 1
ATOM 4989 O O . ALA B 1 225 ? 0.587 23.844 10.867 1 89.88 225 ALA B O 1
ATOM 4990 N N . PHE B 1 226 ? 2.543 24.375 10.031 1 88.19 226 PHE B N 1
ATOM 4991 C CA . PHE B 1 226 ? 2.396 23.453 8.914 1 88.19 226 PHE B CA 1
ATOM 4992 C C . PHE B 1 226 ? 2.379 22 9.406 1 88.19 226 PHE B C 1
ATOM 4994 O O . PHE B 1 226 ? 1.581 21.188 8.938 1 88.19 226 PHE B O 1
ATOM 5001 N N . SER B 1 227 ? 3.172 21.688 10.32 1 90.88 227 SER B N 1
ATOM 5002 C CA . SER B 1 227 ? 3.324 20.328 10.797 1 90.88 227 SER B CA 1
ATOM 5003 C C . SER B 1 227 ? 2.076 19.859 11.539 1 90.88 227 SER B C 1
ATOM 5005 O O . SER B 1 227 ? 1.705 18.688 11.461 1 90.88 227 SER B O 1
ATOM 5007 N N . PHE B 1 228 ? 1.48 20.703 12.164 1 89.5 228 PHE B N 1
ATOM 5008 C CA . PHE B 1 228 ? 0.312 20.328 12.953 1 89.5 228 PHE B CA 1
ATOM 5009 C C . PHE B 1 228 ? -0.973 20.609 12.18 1 89.5 228 PHE B C 1
ATOM 5011 O O . PHE B 1 228 ? -2.031 20.812 12.781 1 89.5 228 PHE B O 1
ATOM 5018 N N . SER B 1 229 ? -0.821 20.531 10.844 1 82.5 229 SER B N 1
ATOM 5019 C CA . SER B 1 229 ? -1.966 20.844 10 1 82.5 229 SER B CA 1
ATOM 5020 C C . SER B 1 229 ? -2.76 19.594 9.641 1 82.5 229 SER B C 1
ATOM 5022 O O . SER B 1 229 ? -2.191 18.609 9.172 1 82.5 229 SER B O 1
ATOM 5024 N N . GLY B 1 230 ? -3.951 19.281 10.258 1 82.19 230 GLY B N 1
ATOM 5025 C CA . GLY B 1 230 ? -4.789 18.141 9.914 1 82.19 230 GLY B CA 1
ATOM 5026 C C . GLY B 1 230 ? -6.273 18.453 9.969 1 82.19 230 GLY B C 1
ATOM 5027 O O . GLY B 1 230 ? -7.102 17.594 9.672 1 82.19 230 GLY B O 1
ATOM 5028 N N . HIS B 1 231 ? -6.547 19.688 10.141 1 88.88 231 HIS B N 1
ATOM 5029 C CA . HIS B 1 231 ? -7.93 20.078 10.391 1 88.88 231 HIS B CA 1
ATOM 5030 C C . HIS B 1 231 ? -8.734 20.141 9.094 1 88.88 231 HIS B C 1
ATOM 5032 O O . HIS B 1 231 ? -9.953 20.016 9.109 1 88.88 231 HIS B O 1
ATOM 5038 N N . ASN B 1 232 ? -8.031 20.219 8.047 1 87.94 232 ASN B N 1
ATOM 5039 C CA . ASN B 1 232 ? -8.703 20.5 6.785 1 87.94 232 ASN B CA 1
ATOM 5040 C C . ASN B 1 232 ? -9.453 19.281 6.258 1 87.94 232 ASN B C 1
ATOM 5042 O O . ASN B 1 232 ? -10.297 19.391 5.371 1 87.94 232 ASN B O 1
ATOM 5046 N N . VAL B 1 233 ? -9.188 18.156 6.824 1 90.38 233 VAL B N 1
ATOM 5047 C CA . VAL B 1 233 ? -9.852 16.969 6.281 1 90.38 233 VAL B CA 1
ATOM 5048 C C . VAL B 1 233 ? -10.633 16.266 7.387 1 90.38 233 VAL B C 1
ATOM 5050 O O . VAL B 1 233 ? -11.172 15.18 7.172 1 90.38 233 VAL B O 1
ATOM 5053 N N . VAL B 1 234 ? -10.766 16.859 8.461 1 92.12 234 VAL B N 1
ATOM 5054 C CA . VAL B 1 234 ? -11.336 16.188 9.625 1 92.12 234 VAL B CA 1
ATOM 5055 C C . VAL B 1 234 ? -12.828 15.953 9.406 1 92.12 234 VAL B C 1
ATOM 5057 O O . VAL B 1 234 ? -13.344 14.875 9.695 1 92.12 234 VAL B O 1
ATOM 5060 N N . LEU B 1 235 ? -13.5 16.938 8.898 1 92.88 235 LEU B N 1
ATOM 5061 C CA . LEU B 1 235 ? -14.938 16.797 8.695 1 92.88 235 LEU B CA 1
ATOM 5062 C C . LEU B 1 235 ? -15.234 15.781 7.594 1 92.88 235 LEU B C 1
ATOM 5064 O O . LEU B 1 235 ? -16.219 15.031 7.684 1 92.88 235 LEU B O 1
ATOM 5068 N N . GLU B 1 236 ? -14.398 15.773 6.641 1 89.88 236 GLU B N 1
ATOM 5069 C CA . GLU B 1 236 ? -14.562 14.812 5.559 1 89.88 236 GLU B CA 1
ATOM 5070 C C . GLU B 1 236 ? -14.297 13.383 6.043 1 89.88 236 GLU B C 1
ATOM 5072 O O . GLU B 1 236 ? -14.969 12.445 5.621 1 89.88 236 GLU B O 1
ATOM 5077 N N . ILE B 1 237 ? -13.32 13.234 6.871 1 90.81 237 ILE B N 1
ATOM 5078 C CA . ILE B 1 237 ? -13.062 11.93 7.465 1 90.81 237 ILE B CA 1
ATOM 5079 C C . ILE B 1 237 ? -14.266 11.484 8.297 1 90.81 237 ILE B C 1
ATOM 5081 O O . ILE B 1 237 ? -14.734 10.359 8.164 1 90.81 237 ILE B O 1
ATOM 5085 N N . GLN B 1 238 ? -14.789 12.359 9.039 1 93.31 238 GLN B N 1
ATOM 5086 C CA . GLN B 1 238 ? -15.922 12.031 9.898 1 93.31 238 GLN B CA 1
ATOM 5087 C C . GLN B 1 238 ? -17.172 11.781 9.07 1 93.31 238 GLN B C 1
ATOM 5089 O O . GLN B 1 238 ? -18.031 10.984 9.469 1 93.31 238 GLN B O 1
ATOM 5094 N N . ALA B 1 239 ? -17.281 12.414 7.98 1 90.56 239 ALA B N 1
ATOM 5095 C CA . ALA B 1 239 ? -18.422 12.227 7.086 1 90.56 239 ALA B CA 1
ATOM 5096 C C . ALA B 1 239 ? -18.516 10.781 6.602 1 90.56 239 ALA B C 1
ATOM 5098 O O . ALA B 1 239 ? -19.594 10.305 6.238 1 90.56 239 ALA B O 1
ATOM 5099 N N . SER B 1 240 ? -17.422 10.133 6.613 1 87 240 SER B N 1
ATOM 5100 C CA . SER B 1 240 ? -17.391 8.758 6.133 1 87 240 SER B CA 1
ATOM 5101 C C . SER B 1 240 ? -17.797 7.777 7.23 1 87 240 SER B C 1
ATOM 5103 O O . SER B 1 240 ? -17.922 6.578 6.984 1 87 240 SER B O 1
ATOM 5105 N N . ILE B 1 241 ? -18.047 8.25 8.383 1 89.5 241 ILE B N 1
ATOM 5106 C CA . ILE B 1 241 ? -18.438 7.418 9.516 1 89.5 241 ILE B CA 1
ATOM 5107 C C . ILE B 1 241 ? -19.953 7.465 9.703 1 89.5 241 ILE B C 1
ATOM 5109 O O . ILE B 1 241 ? -20.547 8.539 9.734 1 89.5 241 ILE B O 1
ATOM 5113 N N . PRO B 1 242 ? -20.531 6.273 9.758 1 90.06 242 PRO B N 1
ATOM 5114 C CA . PRO B 1 242 ? -21.969 6.281 10.016 1 90.06 242 PRO B CA 1
ATOM 5115 C C . PRO B 1 242 ? -22.328 6.883 11.375 1 90.06 242 PRO B C 1
ATOM 5117 O O . PRO B 1 242 ? -21.531 6.824 12.305 1 90.06 242 PRO B O 1
ATOM 5120 N N . SER B 1 243 ? -23.547 7.492 11.367 1 91.25 243 SER B N 1
ATOM 5121 C CA . SER B 1 243 ? -24.047 8.117 12.594 1 91.25 243 SER B CA 1
ATOM 5122 C C . SER B 1 243 ? -25.453 7.641 12.93 1 91.25 243 SER B C 1
ATOM 5124 O O . SER B 1 243 ? -26.359 7.719 12.102 1 91.25 243 SER B O 1
ATOM 5126 N N . THR B 1 244 ? -25.594 7.066 14.133 1 87.94 244 THR B N 1
ATOM 5127 C CA . THR B 1 244 ? -26.906 6.656 14.633 1 87.94 244 THR B CA 1
ATOM 5128 C C . THR B 1 244 ? -27.203 7.32 15.977 1 87.94 244 THR B C 1
ATOM 5130 O O . THR B 1 244 ? -26.312 7.945 16.578 1 87.94 244 THR B O 1
ATOM 5133 N N . ALA B 1 245 ? -28.438 7.262 16.375 1 86.69 245 ALA B N 1
ATOM 5134 C CA . ALA B 1 245 ? -28.828 7.84 17.656 1 86.69 245 ALA B CA 1
ATOM 5135 C C . ALA B 1 245 ? -28.078 7.188 18.797 1 86.69 245 ALA B C 1
ATOM 5137 O O . ALA B 1 245 ? -27.703 7.855 19.766 1 86.69 245 ALA B O 1
ATOM 5138 N N . ASP B 1 246 ? -27.75 5.949 18.594 1 87.75 246 ASP B N 1
ATOM 5139 C CA . ASP B 1 246 ? -27.078 5.188 19.641 1 87.75 246 ASP B CA 1
ATOM 5140 C C . ASP B 1 246 ? -25.562 5.402 19.578 1 87.75 246 ASP B C 1
ATOM 5142 O O . ASP B 1 246 ? -24.891 5.359 20.609 1 87.75 246 ASP B O 1
ATOM 5146 N N . THR B 1 247 ? -25.094 5.59 18.359 1 90.38 247 THR B N 1
ATOM 5147 C CA . THR B 1 247 ? -23.656 5.77 18.188 1 90.38 247 THR B CA 1
ATOM 5148 C C . THR B 1 247 ? -23.375 6.902 17.203 1 90.38 247 THR B C 1
ATOM 5150 O O . THR B 1 247 ? -23.047 6.656 16.031 1 90.38 247 THR B O 1
ATOM 5153 N N . PRO B 1 248 ? -23.406 8.109 17.844 1 93.25 248 PRO B N 1
ATOM 5154 C CA . PRO B 1 248 ? -23.078 9.234 16.969 1 93.25 248 PRO B CA 1
ATOM 5155 C C . PRO B 1 248 ? -21.656 9.156 16.422 1 93.25 248 PRO B C 1
ATOM 5157 O O . PRO B 1 248 ? -20.766 8.602 17.062 1 93.25 248 PRO B O 1
ATOM 5160 N N . SER B 1 249 ? -21.406 9.68 15.289 1 94 249 SER B N 1
ATOM 5161 C CA . SER B 1 249 ? -20.141 9.57 14.586 1 94 249 SER B CA 1
ATOM 5162 C C . SER B 1 249 ? -19 10.203 15.383 1 94 249 SER B C 1
ATOM 5164 O O . SER B 1 249 ? -17.828 9.859 15.195 1 94 249 SER B O 1
ATOM 5166 N N . LYS B 1 250 ? -19.328 11.133 16.297 1 95.25 250 LYS B N 1
ATOM 5167 C CA . LYS B 1 250 ? -18.297 11.82 17.047 1 95.25 250 LYS B CA 1
ATOM 5168 C C . LYS B 1 250 ? -17.547 10.852 17.953 1 95.25 250 LYS B C 1
ATOM 5170 O O . LYS B 1 250 ? -16.359 11.062 18.266 1 95.25 250 LYS B O 1
ATOM 5175 N N . LYS B 1 251 ? -18.156 9.805 18.359 1 94.88 251 LYS B N 1
ATOM 5176 C CA . LYS B 1 251 ? -17.516 8.875 19.297 1 94.88 251 LYS B CA 1
ATOM 5177 C C . LYS B 1 251 ? -16.391 8.094 18.609 1 94.88 251 LYS B C 1
ATOM 5179 O O . LYS B 1 251 ? -15.227 8.172 19.016 1 94.88 251 LYS B O 1
ATOM 5184 N N . PRO B 1 252 ? -16.734 7.418 17.484 1 93.94 252 PRO B N 1
ATOM 5185 C CA . PRO B 1 252 ? -15.625 6.746 16.797 1 93.94 252 PRO B CA 1
ATOM 5186 C C . PRO B 1 252 ? -14.594 7.727 16.234 1 93.94 252 PRO B C 1
ATOM 5188 O O . PRO B 1 252 ? -13.398 7.426 16.234 1 93.94 252 PRO B O 1
ATOM 5191 N N . MET B 1 253 ? -15.023 8.859 15.852 1 95.62 253 MET B N 1
ATOM 5192 C CA . MET B 1 253 ? -14.102 9.867 15.336 1 95.62 253 MET B CA 1
ATOM 5193 C C . MET B 1 253 ? -13.125 10.312 16.406 1 95.62 253 MET B C 1
ATOM 5195 O O . MET B 1 253 ? -11.914 10.383 16.172 1 95.62 253 MET B O 1
ATOM 5199 N N . TRP B 1 254 ? -13.633 10.555 17.562 1 96.06 254 TRP B N 1
ATOM 5200 C CA . TRP B 1 254 ? -12.797 11.07 18.641 1 96.06 254 TRP B CA 1
ATOM 5201 C C . TRP B 1 254 ? -11.828 10 19.141 1 96.06 254 TRP B C 1
ATOM 5203 O O . TRP B 1 254 ? -10.68 10.297 19.469 1 96.06 254 TRP B O 1
ATOM 5213 N N . LYS B 1 255 ? -12.312 8.867 19.188 1 95.44 255 LYS B N 1
ATOM 5214 C CA . LYS B 1 255 ? -11.422 7.766 19.531 1 95.44 255 LYS B CA 1
ATOM 5215 C C . LYS B 1 255 ? -10.242 7.68 18.578 1 95.44 255 LYS B C 1
ATOM 5217 O O . LYS B 1 255 ? -9.094 7.508 19 1 95.44 255 LYS B O 1
ATOM 5222 N N . GLY B 1 256 ? -10.547 7.812 17.297 1 94.31 256 GLY B N 1
ATOM 5223 C CA . GLY B 1 256 ? -9.5 7.812 16.297 1 94.31 256 GLY B CA 1
ATOM 5224 C C . GLY B 1 256 ? -8.547 8.984 16.422 1 94.31 256 GLY B C 1
ATOM 5225 O O . GLY B 1 256 ? -7.336 8.836 16.25 1 94.31 256 GLY B O 1
ATOM 5226 N N . VAL B 1 257 ? -9.062 10.086 16.828 1 95.12 257 VAL B N 1
ATOM 5227 C CA . VAL B 1 257 ? -8.266 11.305 16.969 1 95.12 257 VAL B CA 1
ATOM 5228 C C . VAL B 1 257 ? -7.301 11.156 18.141 1 95.12 257 VAL B C 1
ATOM 5230 O O . VAL B 1 257 ? -6.137 11.547 18.047 1 95.12 257 VAL B O 1
ATOM 5233 N N . ILE B 1 258 ? -7.75 10.594 19.172 1 95.88 258 ILE B N 1
ATOM 5234 C CA . ILE B 1 258 ? -6.902 10.406 20.344 1 95.88 258 ILE B CA 1
ATOM 5235 C C . ILE B 1 258 ? -5.73 9.492 20 1 95.88 258 ILE B C 1
ATOM 5237 O O . ILE B 1 258 ? -4.59 9.758 20.375 1 95.88 258 ILE B O 1
ATOM 5241 N N . VAL B 1 259 ? -6.055 8.508 19.266 1 94.12 259 VAL B N 1
ATOM 5242 C CA . VAL B 1 259 ? -4.992 7.602 18.844 1 94.12 259 VAL B CA 1
ATOM 5243 C C . VAL B 1 259 ? -4.023 8.336 17.922 1 94.12 259 VAL B C 1
ATOM 5245 O O . VAL B 1 259 ? -2.805 8.242 18.094 1 94.12 259 VAL B O 1
ATOM 5248 N N . ALA B 1 260 ? -4.562 9.031 17.031 1 94.62 260 ALA B N 1
ATOM 5249 C CA . ALA B 1 260 ? -3.734 9.758 16.078 1 94.62 260 ALA B CA 1
ATOM 5250 C C . ALA B 1 260 ? -2.838 10.773 16.781 1 94.62 260 ALA B C 1
ATOM 5252 O O . ALA B 1 260 ? -1.648 10.883 16.469 1 94.62 260 ALA B O 1
ATOM 5253 N N . TYR B 1 261 ? -3.354 11.43 17.734 1 95.25 261 TYR B N 1
ATOM 5254 C CA . TYR B 1 261 ? -2.594 12.484 18.391 1 95.25 261 TYR B CA 1
ATOM 5255 C C . TYR B 1 261 ? -1.582 11.898 19.375 1 95.25 261 TYR B C 1
ATOM 5257 O O . TYR B 1 261 ? -0.581 12.539 19.703 1 95.25 261 TYR B O 1
ATOM 5265 N N . THR B 1 262 ? -1.854 10.758 19.844 1 95.81 262 THR B N 1
ATOM 5266 C CA . THR B 1 262 ? -0.823 10.055 20.609 1 95.81 262 THR B CA 1
ATOM 5267 C C . THR B 1 262 ? 0.349 9.68 19.703 1 95.81 262 THR B C 1
ATOM 5269 O O . THR B 1 262 ? 1.51 9.836 20.094 1 95.81 262 THR B O 1
ATOM 5272 N N . ILE B 1 263 ? 0.008 9.273 18.547 1 94.5 263 ILE B N 1
ATOM 5273 C CA . ILE B 1 263 ? 1.041 8.922 17.578 1 94.5 263 ILE B CA 1
ATOM 5274 C C . ILE B 1 263 ? 1.811 10.172 17.156 1 94.5 263 ILE B C 1
ATOM 5276 O O . ILE B 1 263 ? 3.035 10.141 17.016 1 94.5 263 ILE B O 1
ATOM 5280 N N . VAL B 1 264 ? 1.134 11.25 17.031 1 94.88 264 VAL B N 1
ATOM 5281 C CA . VAL B 1 264 ? 1.78 12.516 16.703 1 94.88 264 VAL B CA 1
ATOM 5282 C C . VAL B 1 264 ? 2.793 12.875 17.797 1 94.88 264 VAL B C 1
ATOM 5284 O O . VAL B 1 264 ? 3.92 13.273 17.5 1 94.88 264 VAL B O 1
ATOM 5287 N N . LEU B 1 265 ? 2.391 12.672 19.031 1 96.31 265 LEU B N 1
ATOM 5288 C CA . LEU B 1 265 ? 3.281 12.945 20.156 1 96.31 265 LEU B CA 1
ATOM 5289 C C . LEU B 1 265 ? 4.523 12.07 20.094 1 96.31 265 LEU B C 1
ATOM 5291 O O . LEU B 1 265 ? 5.645 12.555 20.25 1 96.31 265 LEU B O 1
ATOM 5295 N N . LEU B 1 266 ? 4.363 10.875 19.734 1 95.81 266 LEU B N 1
ATOM 5296 C CA . LEU B 1 266 ? 5.434 9.883 19.766 1 95.81 266 LEU B CA 1
ATOM 5297 C C . LEU B 1 266 ? 6.355 10.039 18.562 1 95.81 266 LEU B C 1
ATOM 5299 O O . LEU B 1 266 ? 7.52 9.641 18.609 1 95.81 266 LEU B O 1
ATOM 5303 N N . CYS B 1 267 ? 5.816 10.602 17.516 1 96.19 267 CYS B N 1
ATOM 5304 C CA . CYS B 1 267 ? 6.617 10.75 16.312 1 96.19 267 CYS B CA 1
ATOM 5305 C C . CYS B 1 267 ? 7.258 12.133 16.25 1 96.19 267 CYS B C 1
ATOM 5307 O O . CYS B 1 267 ? 8.445 12.258 15.945 1 96.19 267 CYS B O 1
ATOM 5309 N N . TYR B 1 268 ? 6.516 13.18 16.562 1 97.38 268 TYR B N 1
ATOM 5310 C CA . TYR B 1 268 ? 6.961 14.555 16.375 1 97.38 268 TYR B CA 1
ATOM 5311 C C . TYR B 1 268 ? 8.023 14.938 17.391 1 97.38 268 TYR B C 1
ATOM 5313 O O . TYR B 1 268 ? 9.078 15.469 17.031 1 97.38 268 TYR B O 1
ATOM 5321 N N . PHE B 1 269 ? 7.809 14.648 18.625 1 97.81 269 PHE B N 1
ATOM 5322 C CA . PHE B 1 269 ? 8.648 15.18 19.688 1 97.81 269 PHE B CA 1
ATOM 5323 C C . PHE B 1 269 ? 10.039 14.562 19.641 1 97.81 269 PHE B C 1
ATOM 5325 O O . PHE B 1 269 ? 11.039 15.281 19.656 1 97.81 269 PHE B O 1
ATOM 5332 N N . PRO B 1 270 ? 10.125 13.25 19.531 1 97.75 270 PRO B N 1
ATOM 5333 C CA . PRO B 1 270 ? 11.484 12.711 19.438 1 97.75 270 PRO B CA 1
ATOM 5334 C C . PRO B 1 270 ? 12.227 13.195 18.188 1 97.75 270 PRO B C 1
ATOM 5336 O O . PRO B 1 270 ? 13.422 13.5 18.266 1 97.75 270 PRO B O 1
ATOM 5339 N N . VAL B 1 271 ? 11.578 13.297 17.109 1 97.69 271 VAL B N 1
ATOM 5340 C CA . VAL B 1 271 ? 12.242 13.727 15.883 1 97.69 271 VAL B CA 1
ATOM 5341 C C . VAL B 1 271 ? 12.719 15.172 16.031 1 97.69 271 VAL B C 1
ATOM 5343 O O . VAL B 1 271 ? 13.859 15.5 15.68 1 97.69 271 VAL B O 1
ATOM 5346 N N . ALA B 1 272 ? 11.852 16.016 16.594 1 98.06 272 ALA B N 1
ATOM 5347 C CA . ALA B 1 272 ? 12.172 17.422 16.766 1 98.06 272 ALA B CA 1
ATOM 5348 C C . ALA B 1 272 ? 13.328 17.609 17.75 1 98.06 272 ALA B C 1
ATOM 5350 O O . ALA B 1 272 ? 14.312 18.297 17.438 1 98.06 272 ALA B O 1
ATOM 5351 N N . PHE B 1 273 ? 13.281 16.938 18.859 1 98.06 273 PHE B N 1
ATOM 5352 C CA . PHE B 1 273 ? 14.219 17.203 19.938 1 98.06 273 PHE B CA 1
ATOM 5353 C C . PHE B 1 273 ? 15.539 16.469 19.688 1 98.06 273 PHE B C 1
ATOM 5355 O O . PHE B 1 273 ? 16.609 17.062 19.812 1 98.06 273 PHE B O 1
ATOM 5362 N N . VAL B 1 274 ? 15.438 15.219 19.281 1 97.81 274 VAL B N 1
ATOM 5363 C CA . VAL B 1 274 ? 16.656 14.453 19.062 1 97.81 274 VAL B CA 1
ATOM 5364 C C . VAL B 1 274 ? 17.359 14.93 17.797 1 97.81 274 VAL B C 1
ATOM 5366 O O . VAL B 1 274 ? 18.594 15 17.734 1 97.81 274 VAL B O 1
ATOM 5369 N N . GLY B 1 275 ? 16.562 15.219 16.797 1 97.62 275 GLY B N 1
ATOM 5370 C CA . GLY B 1 275 ? 17.156 15.766 15.594 1 97.62 275 GLY B CA 1
ATOM 5371 C C . GLY B 1 275 ? 17.906 17.062 15.836 1 97.62 275 GLY B C 1
ATOM 5372 O O . GLY B 1 275 ? 19.031 17.234 15.367 1 97.62 275 GLY B O 1
ATOM 5373 N N . TYR B 1 276 ? 17.281 17.984 16.547 1 97.5 276 TYR B N 1
ATOM 5374 C CA . TYR B 1 276 ? 17.922 19.266 16.875 1 97.5 276 TYR B CA 1
ATOM 5375 C C . TYR B 1 276 ? 19.109 19.062 17.812 1 97.5 276 TYR B C 1
ATOM 5377 O O . TYR B 1 276 ? 20.125 19.734 17.688 1 97.5 276 TYR B O 1
ATOM 5385 N N . TRP B 1 277 ? 18.922 18.156 18.719 1 97.81 277 TRP B N 1
ATOM 5386 C CA . TRP B 1 277 ? 20.016 17.828 19.641 1 97.81 277 TRP B CA 1
ATOM 5387 C C . TRP B 1 277 ? 21.234 17.312 18.875 1 97.81 277 TRP B C 1
ATOM 5389 O O . TRP B 1 277 ? 22.359 17.719 19.141 1 97.81 277 TRP B O 1
ATOM 5399 N N . ALA B 1 278 ? 21.078 16.516 17.906 1 97.75 278 ALA B N 1
ATOM 5400 C CA . ALA B 1 278 ? 22.172 15.852 17.203 1 97.75 278 ALA B CA 1
ATOM 5401 C C . ALA B 1 278 ? 22.859 16.812 16.219 1 97.75 278 ALA B C 1
ATOM 5403 O O . ALA B 1 278 ? 24.078 16.766 16.047 1 97.75 278 ALA B O 1
ATOM 5404 N N . PHE B 1 279 ? 22.094 17.75 15.648 1 97.25 279 PHE B N 1
ATOM 5405 C CA . PHE B 1 279 ? 22.672 18.438 14.5 1 97.25 279 PHE B CA 1
ATOM 5406 C C . PHE B 1 279 ? 22.641 19.953 14.711 1 97.25 279 PHE B C 1
ATOM 5408 O O . PHE B 1 279 ? 23.312 20.688 13.992 1 97.25 279 PHE B O 1
ATOM 5415 N N . GLY B 1 280 ? 21.828 20.391 15.672 1 96.69 280 GLY B N 1
ATOM 5416 C CA . GLY B 1 280 ? 21.781 21.812 15.938 1 96.69 280 GLY B CA 1
ATOM 5417 C C . GLY B 1 280 ? 21.406 22.641 14.727 1 96.69 280 GLY B C 1
ATOM 5418 O O . GLY B 1 280 ? 20.438 22.312 14.031 1 96.69 280 GLY B O 1
ATOM 5419 N N . ASN B 1 281 ? 22.094 23.688 14.445 1 95.06 281 ASN B N 1
ATOM 5420 C CA . ASN B 1 281 ? 21.734 24.609 13.375 1 95.06 281 ASN B CA 1
ATOM 5421 C C . ASN B 1 281 ? 22.219 24.109 12.016 1 95.06 281 ASN B C 1
ATOM 5423 O O . ASN B 1 281 ? 21.922 24.703 10.984 1 95.06 281 ASN B O 1
ATOM 5427 N N . SER B 1 282 ? 22.875 22.953 11.977 1 94 282 SER B N 1
ATOM 5428 C CA . SER B 1 282 ? 23.391 22.406 10.727 1 94 282 SER B CA 1
ATOM 5429 C C . SER B 1 282 ? 22.391 21.438 10.094 1 94 282 SER B C 1
ATOM 5431 O O . SER B 1 282 ? 22.609 20.953 8.984 1 94 282 SER B O 1
ATOM 5433 N N . VAL B 1 283 ? 21.312 21.25 10.773 1 93.75 283 VAL B N 1
ATOM 5434 C CA . VAL B 1 283 ? 20.312 20.312 10.25 1 93.75 283 VAL B CA 1
ATOM 5435 C C . VAL B 1 283 ? 19.688 20.891 8.977 1 93.75 283 VAL B C 1
ATOM 5437 O O . VAL B 1 283 ? 19.438 22.094 8.891 1 93.75 283 VAL B O 1
ATOM 5440 N N . ASP B 1 284 ? 19.453 20.047 8.008 1 90.12 284 ASP B N 1
ATOM 5441 C CA . ASP B 1 284 ? 18.766 20.438 6.777 1 90.12 284 ASP B CA 1
ATOM 5442 C C . ASP B 1 284 ? 17.266 20.594 7.02 1 90.12 284 ASP B C 1
ATOM 5444 O O . ASP B 1 284 ? 16.766 20.25 8.094 1 90.12 284 ASP B O 1
ATOM 5448 N N . ASP B 1 285 ? 16.562 21.109 6.051 1 87.69 285 ASP B N 1
ATOM 5449 C CA . ASP B 1 285 ? 15.117 21.312 6.152 1 87.69 285 ASP B CA 1
ATOM 5450 C C . ASP B 1 285 ? 14.383 19.984 6.168 1 87.69 285 ASP B C 1
ATOM 5452 O O . ASP B 1 285 ? 13.195 19.922 6.508 1 87.69 285 ASP B O 1
ATOM 5456 N N . ASN B 1 286 ? 15.07 18.938 5.824 1 89.5 286 ASN B N 1
ATOM 5457 C CA . ASN B 1 286 ? 14.617 17.547 5.922 1 89.5 286 ASN B CA 1
ATOM 5458 C C . ASN B 1 286 ? 15.648 16.672 6.637 1 89.5 286 ASN B C 1
ATOM 5460 O O . ASN B 1 286 ? 16.734 16.438 6.113 1 89.5 286 ASN B O 1
ATOM 5464 N N . ILE B 1 287 ? 15.281 16.172 7.75 1 93.81 287 ILE B N 1
ATOM 5465 C CA . ILE B 1 287 ? 16.219 15.5 8.625 1 93.81 287 ILE B CA 1
ATOM 5466 C C . ILE B 1 287 ? 16.797 14.266 7.926 1 93.81 287 ILE B C 1
ATOM 5468 O O . ILE B 1 287 ? 17.938 13.883 8.164 1 93.81 287 ILE B O 1
ATOM 5472 N N . LEU B 1 288 ? 16.047 13.656 7.016 1 93.06 288 LEU B N 1
ATOM 5473 C CA . LEU B 1 288 ? 16.5 12.445 6.348 1 93.06 288 LEU B CA 1
ATOM 5474 C C . LEU B 1 288 ? 17.547 12.781 5.281 1 93.06 288 LEU B C 1
ATOM 5476 O O . LEU B 1 288 ? 18.266 11.898 4.812 1 93.06 288 LEU B O 1
ATOM 5480 N N . ILE B 1 289 ? 17.625 14.008 4.977 1 87.62 289 ILE B N 1
ATOM 5481 C CA . ILE B 1 289 ? 18.656 14.461 4.066 1 87.62 289 ILE B CA 1
ATOM 5482 C C . ILE B 1 289 ? 19.969 14.672 4.836 1 87.62 289 ILE B C 1
ATOM 5484 O O . ILE B 1 289 ? 21.047 14.445 4.305 1 87.62 289 ILE B O 1
ATOM 5488 N N . THR B 1 290 ? 19.844 14.984 6.082 1 91.81 290 THR B N 1
ATOM 5489 C CA . THR B 1 290 ? 21 15.172 6.961 1 91.81 290 THR B CA 1
ATOM 5490 C C . THR B 1 290 ? 21.625 13.82 7.324 1 91.81 290 THR B C 1
ATOM 5492 O O . THR B 1 290 ? 22.844 13.711 7.441 1 91.81 290 THR B O 1
ATOM 5495 N N . LEU B 1 291 ? 20.797 12.797 7.445 1 93.12 291 LEU B N 1
ATOM 5496 C CA . LEU B 1 291 ? 21.234 11.477 7.875 1 93.12 291 LEU B CA 1
ATOM 5497 C C . LEU B 1 291 ? 21.766 10.664 6.699 1 93.12 291 LEU B C 1
ATOM 5499 O O . LEU B 1 291 ? 21.125 10.617 5.641 1 93.12 291 LEU B O 1
ATOM 5503 N N . ASN B 1 292 ? 22.953 10.016 6.93 1 89.38 292 ASN B N 1
ATOM 5504 C CA . ASN B 1 292 ? 23.562 9.234 5.852 1 89.38 292 ASN B CA 1
ATOM 5505 C C . ASN B 1 292 ? 23.953 7.836 6.324 1 89.38 292 ASN B C 1
ATOM 5507 O O . ASN B 1 292 ? 24.266 6.969 5.508 1 89.38 292 ASN B O 1
ATOM 5511 N N . THR B 1 293 ? 23.984 7.652 7.605 1 87.88 293 THR B N 1
ATOM 5512 C CA . THR B 1 293 ? 24.406 6.375 8.156 1 87.88 293 THR B CA 1
ATOM 5513 C C . THR B 1 293 ? 23.406 5.852 9.172 1 87.88 293 THR B C 1
ATOM 5515 O O . THR B 1 293 ? 22.828 6.629 9.938 1 87.88 293 THR B O 1
ATOM 5518 N N . PRO B 1 294 ? 23.172 4.566 9.117 1 89.25 294 PRO B N 1
ATOM 5519 C CA . PRO B 1 294 ? 23.578 3.547 8.148 1 89.25 294 PRO B CA 1
ATOM 5520 C C . PRO B 1 294 ? 22.875 3.709 6.797 1 89.25 294 PRO B C 1
ATOM 5522 O O . PRO B 1 294 ? 21.672 3.92 6.742 1 89.25 294 PRO B O 1
ATOM 5525 N N . LYS B 1 295 ? 23.516 3.59 5.785 1 90.12 295 LYS B N 1
ATOM 5526 C CA . LYS B 1 295 ? 23.062 3.934 4.441 1 90.12 295 LYS B CA 1
ATOM 5527 C C . LYS B 1 295 ? 21.797 3.174 4.082 1 90.12 295 LYS B C 1
ATOM 5529 O O . LYS B 1 295 ? 20.844 3.756 3.549 1 90.12 295 LYS B O 1
ATOM 5534 N N . TRP B 1 296 ? 21.766 1.898 4.348 1 90.44 296 TRP B N 1
ATOM 5535 C CA . TRP B 1 296 ? 20.625 1.08 3.957 1 90.44 296 TRP B CA 1
ATOM 5536 C C . TRP B 1 296 ? 19.375 1.509 4.703 1 90.44 296 TRP B C 1
ATOM 5538 O O . TRP B 1 296 ? 18.281 1.51 4.137 1 90.44 296 TRP B O 1
ATOM 5548 N N . LEU B 1 297 ? 19.547 1.868 5.988 1 91.69 297 LEU B N 1
ATOM 5549 C CA . LEU B 1 297 ? 18.406 2.277 6.793 1 91.69 297 LEU B CA 1
ATOM 5550 C C . LEU B 1 297 ? 17.859 3.623 6.324 1 91.69 297 LEU B C 1
ATOM 5552 O O . LEU B 1 297 ? 16.656 3.816 6.254 1 91.69 297 LEU B O 1
ATOM 5556 N N . ILE B 1 298 ? 18.719 4.5 5.977 1 94.25 298 ILE B N 1
ATOM 5557 C CA . ILE B 1 298 ? 18.297 5.816 5.508 1 94.25 298 ILE B CA 1
ATOM 5558 C C . ILE B 1 298 ? 17.656 5.691 4.125 1 94.25 298 ILE B C 1
ATOM 5560 O O . ILE B 1 298 ? 16.672 6.367 3.83 1 94.25 298 ILE B O 1
ATOM 5564 N N . ALA B 1 299 ? 18.234 4.832 3.303 1 94.31 299 ALA B N 1
ATOM 5565 C CA . ALA B 1 299 ? 17.625 4.559 2.004 1 94.31 299 ALA B CA 1
ATOM 5566 C C . ALA B 1 299 ? 16.203 3.99 2.168 1 94.31 299 ALA B C 1
ATOM 5568 O O . ALA B 1 299 ? 15.273 4.43 1.496 1 94.31 299 ALA B O 1
ATOM 5569 N N . ALA B 1 300 ? 16.047 3.08 3.094 1 92.5 300 ALA B N 1
ATOM 5570 C CA . ALA B 1 300 ? 14.734 2.494 3.371 1 92.5 300 ALA B CA 1
ATOM 5571 C C . ALA B 1 300 ? 13.766 3.549 3.891 1 92.5 300 ALA B C 1
ATOM 5573 O O . ALA B 1 300 ? 12.594 3.576 3.492 1 92.5 300 ALA B O 1
ATOM 5574 N N . ALA B 1 301 ? 14.234 4.395 4.758 1 95.5 301 ALA B N 1
ATOM 5575 C CA . ALA B 1 301 ? 13.398 5.449 5.316 1 95.5 301 ALA B CA 1
ATOM 5576 C C . ALA B 1 301 ? 12.867 6.371 4.223 1 95.5 301 ALA B C 1
ATOM 5578 O O . ALA B 1 301 ? 11.703 6.781 4.254 1 95.5 301 ALA B O 1
ATOM 5579 N N . ASN B 1 302 ? 13.688 6.688 3.277 1 95.31 302 ASN B N 1
ATOM 5580 C CA . ASN B 1 302 ? 13.242 7.551 2.186 1 95.31 302 ASN B CA 1
ATOM 5581 C C . ASN B 1 302 ? 12.188 6.863 1.321 1 95.31 302 ASN B C 1
ATOM 5583 O O . ASN B 1 302 ? 11.25 7.512 0.852 1 95.31 302 ASN B O 1
ATOM 5587 N N . MET B 1 303 ? 12.32 5.602 1.156 1 93.38 303 MET B N 1
ATOM 5588 C CA . MET B 1 303 ? 11.273 4.875 0.436 1 93.38 303 MET B CA 1
ATOM 5589 C C . MET B 1 303 ? 9.984 4.84 1.241 1 93.38 303 MET B C 1
ATOM 5591 O O . MET B 1 303 ? 8.891 4.887 0.672 1 93.38 303 MET B O 1
ATOM 5595 N N . MET B 1 304 ? 10.133 4.711 2.52 1 93.94 304 MET B N 1
ATOM 5596 C CA . MET B 1 304 ? 8.953 4.754 3.383 1 93.94 304 MET B CA 1
ATOM 5597 C C . MET B 1 304 ? 8.258 6.105 3.283 1 93.94 304 MET B C 1
ATOM 5599 O O . MET B 1 304 ? 7.031 6.18 3.295 1 93.94 304 MET B O 1
ATOM 5603 N N . VAL B 1 305 ? 9.008 7.168 3.162 1 95.69 305 VAL B N 1
ATOM 5604 C CA . VAL B 1 305 ? 8.445 8.5 2.971 1 95.69 305 VAL B CA 1
ATOM 5605 C C . VAL B 1 305 ? 7.66 8.547 1.66 1 95.69 305 VAL B C 1
ATOM 5607 O O . VAL B 1 305 ? 6.562 9.102 1.604 1 95.69 305 VAL B O 1
ATOM 5610 N N . VAL B 1 306 ? 8.234 7.957 0.641 1 94.5 306 VAL B N 1
ATOM 5611 C CA . VAL B 1 306 ? 7.566 7.938 -0.657 1 94.5 306 VAL B CA 1
ATOM 5612 C C . VAL B 1 306 ? 6.203 7.266 -0.525 1 94.5 306 VAL B C 1
ATOM 5614 O O . VAL B 1 306 ? 5.195 7.797 -0.996 1 94.5 306 VAL B O 1
ATOM 5617 N N . VAL B 1 307 ? 6.141 6.152 0.143 1 91.69 307 VAL B N 1
ATOM 5618 C CA . VAL B 1 307 ? 4.883 5.441 0.33 1 91.69 307 VAL B CA 1
ATOM 5619 C C . VAL B 1 307 ? 3.93 6.293 1.168 1 91.69 307 VAL B C 1
ATOM 5621 O O . VAL B 1 307 ? 2.738 6.383 0.863 1 91.69 307 VAL B O 1
ATOM 5624 N N . HIS B 1 308 ? 4.418 6.883 2.123 1 94.5 308 HIS B N 1
ATOM 5625 C CA . HIS B 1 308 ? 3.596 7.727 2.984 1 94.5 308 HIS B CA 1
ATOM 5626 C C . HIS B 1 308 ? 2.967 8.867 2.197 1 94.5 308 HIS B C 1
ATOM 5628 O O . HIS B 1 308 ? 1.766 9.125 2.314 1 94.5 308 HIS B O 1
ATOM 5634 N N . VAL B 1 309 ? 3.768 9.516 1.432 1 95.56 309 VAL B N 1
ATOM 5635 C CA . VAL B 1 309 ? 3.266 10.727 0.788 1 95.56 309 VAL B CA 1
ATOM 5636 C C . VAL B 1 309 ? 2.359 10.352 -0.382 1 95.56 309 VAL B C 1
ATOM 5638 O O . VAL B 1 309 ? 1.567 11.18 -0.85 1 95.56 309 VAL B O 1
ATOM 5641 N N . ILE B 1 310 ? 2.459 9.18 -0.845 1 93.88 310 ILE B N 1
ATOM 5642 C CA . ILE B 1 310 ? 1.47 8.703 -1.808 1 93.88 310 ILE B CA 1
ATOM 5643 C C . ILE B 1 310 ? 0.084 8.711 -1.167 1 93.88 310 ILE B C 1
ATOM 5645 O O . ILE B 1 310 ? -0.879 9.203 -1.759 1 93.88 310 ILE B O 1
ATOM 5649 N N . GLY B 1 311 ? 0.04 8.211 0.001 1 93.06 311 GLY B N 1
ATOM 5650 C CA . GLY B 1 311 ? -1.229 8.18 0.71 1 93.06 311 GLY B CA 1
ATOM 5651 C C . GLY B 1 311 ? -1.686 9.555 1.174 1 93.06 311 GLY B C 1
ATOM 5652 O O . GLY B 1 311 ? -2.859 9.898 1.035 1 93.06 311 GLY B O 1
ATOM 5653 N N . SER B 1 312 ? -0.805 10.328 1.681 1 94.94 312 SER B N 1
ATOM 5654 C CA . SER B 1 312 ? -1.156 11.648 2.189 1 94.94 312 SER B CA 1
ATOM 5655 C C . SER B 1 312 ? -1.663 12.555 1.072 1 94.94 312 SER B C 1
ATOM 5657 O O . SER B 1 312 ? -2.564 13.375 1.286 1 94.94 312 SER B O 1
ATOM 5659 N N . TYR B 1 313 ? -1.029 12.422 -0.067 1 95.94 313 TYR B N 1
ATOM 5660 C CA . TYR B 1 313 ? -1.493 13.172 -1.228 1 95.94 313 TYR B CA 1
ATOM 5661 C C . TYR B 1 313 ? -2.971 12.906 -1.492 1 95.94 313 TYR B C 1
ATOM 5663 O O . TYR B 1 313 ? -3.74 13.844 -1.733 1 95.94 313 TYR B O 1
ATOM 5671 N N . GLN B 1 314 ? -3.355 11.727 -1.362 1 94.56 314 GLN B N 1
ATOM 5672 C CA . GLN B 1 314 ? -4.738 11.367 -1.651 1 94.56 314 GLN B CA 1
ATOM 5673 C C . GLN B 1 314 ? -5.68 11.891 -0.568 1 94.56 314 GLN B C 1
ATOM 5675 O O . GLN B 1 314 ? -6.801 12.312 -0.862 1 94.56 314 GLN B O 1
ATOM 5680 N N . VAL B 1 315 ? -5.25 11.836 0.629 1 92.5 315 VAL B N 1
ATOM 5681 C CA . VAL B 1 315 ? -6.09 12.297 1.732 1 92.5 315 VAL B CA 1
ATOM 5682 C C . VAL B 1 315 ? -6.434 13.773 1.542 1 92.5 315 VAL B C 1
ATOM 5684 O O . VAL B 1 315 ? -7.562 14.195 1.81 1 92.5 315 VAL B O 1
ATOM 5687 N N . TYR B 1 316 ? -5.547 14.484 1.042 1 93.94 316 TYR B N 1
ATOM 5688 C CA . TYR B 1 316 ? -5.781 15.914 0.869 1 93.94 316 TYR B CA 1
ATOM 5689 C C . TYR B 1 316 ? -6.355 16.203 -0.511 1 93.94 316 TYR B C 1
ATOM 5691 O O . TYR B 1 316 ? -6.957 17.266 -0.728 1 93.94 316 TYR B O 1
ATOM 5699 N N . ALA B 1 317 ? -6.184 15.32 -1.429 1 95.56 317 ALA B N 1
ATOM 5700 C CA . ALA B 1 317 ? -6.699 15.523 -2.777 1 95.56 317 ALA B CA 1
ATOM 5701 C C . ALA B 1 317 ? -8.195 15.227 -2.844 1 95.56 317 ALA B C 1
ATOM 5703 O O . ALA B 1 317 ? -8.922 15.836 -3.631 1 95.56 317 ALA B O 1
ATOM 5704 N N . MET B 1 318 ? -8.703 14.375 -2.035 1 92.62 318 MET B N 1
ATOM 5705 C CA . MET B 1 318 ? -10.086 13.922 -2.107 1 92.62 318 MET B CA 1
ATOM 5706 C C . MET B 1 318 ? -11.055 15.078 -1.922 1 92.62 318 MET B C 1
ATOM 5708 O O . MET B 1 318 ? -12 15.234 -2.691 1 92.62 318 MET B O 1
ATOM 5712 N N . PRO B 1 319 ? -10.812 15.898 -0.925 1 91.75 319 PRO B N 1
ATOM 5713 C CA . PRO B 1 319 ? -11.711 17.047 -0.809 1 91.75 319 PRO B CA 1
ATOM 5714 C C . PRO B 1 319 ? -11.625 18 -2.002 1 91.75 319 PRO B C 1
ATOM 5716 O O . PRO B 1 319 ? -12.617 18.609 -2.385 1 91.75 319 PRO B O 1
ATOM 5719 N N . VAL B 1 320 ? -10.484 18.109 -2.545 1 93.94 320 VAL B N 1
ATOM 5720 C CA . VAL B 1 320 ? -10.32 18.953 -3.725 1 93.94 320 VAL B CA 1
ATOM 5721 C C . VAL B 1 320 ? -11.07 18.344 -4.902 1 93.94 320 VAL B C 1
ATOM 5723 O O . VAL B 1 320 ? -11.781 19.047 -5.629 1 93.94 320 VAL B O 1
ATOM 5726 N N . PHE B 1 321 ? -10.914 17.062 -5.066 1 95 321 PHE B N 1
ATOM 5727 C CA . PHE B 1 321 ? -11.672 16.359 -6.094 1 95 321 PHE B CA 1
ATOM 5728 C C . PHE B 1 321 ? -13.172 16.547 -5.898 1 95 321 PHE B C 1
ATOM 5730 O O . PHE B 1 321 ? -13.898 16.797 -6.863 1 95 321 PHE B O 1
ATOM 5737 N N . ASP B 1 322 ? -13.539 16.422 -4.707 1 92.12 322 ASP B N 1
ATOM 5738 C CA . ASP B 1 322 ? -14.953 16.578 -4.367 1 92.12 322 ASP B CA 1
ATOM 5739 C C . ASP B 1 322 ? -15.477 17.953 -4.781 1 92.12 322 ASP B C 1
ATOM 5741 O O . ASP B 1 322 ? -16.547 18.062 -5.391 1 92.12 322 ASP B O 1
ATOM 5745 N N . MET B 1 323 ? -14.781 18.969 -4.449 1 89.44 323 MET B N 1
ATOM 5746 C CA . MET B 1 323 ? -15.195 20.328 -4.781 1 89.44 323 MET B CA 1
ATOM 5747 C C . MET B 1 323 ? -15.188 20.547 -6.293 1 89.44 323 MET B C 1
ATOM 5749 O O . MET B 1 323 ? -16.109 21.141 -6.844 1 89.44 323 MET B O 1
ATOM 5753 N N . MET B 1 324 ? -14.148 20.078 -6.93 1 92.44 324 MET B N 1
ATOM 5754 C CA . MET B 1 324 ? -14.039 20.234 -8.375 1 92.44 324 MET B CA 1
ATOM 5755 C C . MET B 1 324 ? -15.172 19.5 -9.094 1 92.44 324 MET B C 1
ATOM 5757 O O . MET B 1 324 ? -15.828 20.078 -9.961 1 92.44 324 MET B O 1
ATOM 5761 N N . GLU B 1 325 ? -15.414 18.359 -8.703 1 93 325 GLU B N 1
ATOM 5762 C CA . GLU B 1 325 ? -16.438 17.531 -9.352 1 93 325 GLU B CA 1
ATOM 5763 C C . GLU B 1 325 ? -17.844 18.047 -9.023 1 93 325 GLU B C 1
ATOM 5765 O O . GLU B 1 325 ? -18.734 17.969 -9.859 1 93 325 GLU B O 1
ATOM 5770 N N . MET B 1 326 ? -18.016 18.562 -7.859 1 88.81 326 MET B N 1
ATOM 5771 C CA . MET B 1 326 ? -19.297 19.172 -7.5 1 88.81 326 MET B CA 1
ATOM 5772 C C . MET B 1 326 ? -19.609 20.344 -8.414 1 88.81 326 MET B C 1
ATOM 5774 O O . MET B 1 326 ? -20.734 20.469 -8.906 1 88.81 326 MET B O 1
ATOM 5778 N N . VAL B 1 327 ? -18.672 21.141 -8.594 1 88.88 327 VAL B N 1
ATOM 5779 C CA . VAL B 1 327 ? -18.859 22.312 -9.445 1 88.88 327 VAL B CA 1
ATOM 5780 C C . VAL B 1 327 ? -19.141 21.875 -10.883 1 88.88 327 VAL B C 1
ATOM 5782 O O . VAL B 1 327 ? -20.031 22.406 -11.539 1 88.88 327 VAL B O 1
ATOM 5785 N N . LEU B 1 328 ? -18.469 20.891 -11.328 1 93.06 328 LEU B N 1
ATOM 5786 C CA . LEU B 1 328 ? -18.594 20.406 -12.703 1 93.06 328 LEU B CA 1
ATOM 5787 C C . LEU B 1 328 ? -19.953 19.766 -12.93 1 93.06 328 LEU B C 1
ATOM 5789 O O . LEU B 1 328 ? -20.578 19.953 -13.977 1 93.06 328 LEU B O 1
ATOM 5793 N N . VAL B 1 329 ? -20.391 19.062 -11.93 1 91.56 329 VAL B N 1
ATOM 5794 C CA . VAL B 1 329 ? -21.641 18.312 -12.109 1 91.56 329 VAL B CA 1
ATOM 5795 C C . VAL B 1 329 ? -22.828 19.188 -11.75 1 91.56 329 VAL B C 1
ATOM 5797 O O . VAL B 1 329 ? -23.844 19.188 -12.453 1 91.56 329 VAL B O 1
ATOM 5800 N N . ARG B 1 330 ? -22.766 19.938 -10.719 1 87.12 330 ARG B N 1
ATOM 5801 C CA . ARG B 1 330 ? -23.922 20.703 -10.242 1 87.12 330 ARG B CA 1
ATOM 5802 C C . ARG B 1 330 ? -24.016 22.047 -10.961 1 87.12 330 ARG B C 1
ATOM 5804 O O . ARG B 1 330 ? -25.109 22.484 -11.328 1 87.12 330 ARG B O 1
ATOM 5811 N N . LYS B 1 331 ? -22.984 22.672 -11.156 1 87.38 331 LYS B N 1
ATOM 5812 C CA . LYS B 1 331 ? -23.016 24.016 -11.727 1 87.38 331 LYS B CA 1
ATOM 5813 C C . LYS B 1 331 ? -22.875 23.969 -13.25 1 87.38 331 LYS B C 1
ATOM 5815 O O . LYS B 1 331 ? -23.594 24.672 -13.969 1 87.38 331 LYS B O 1
ATOM 5820 N N . MET B 1 332 ? -21.969 23.125 -13.727 1 93.25 332 MET B N 1
ATOM 5821 C CA . MET B 1 332 ? -21.703 23.078 -15.164 1 93.25 332 MET B CA 1
ATOM 5822 C C . MET B 1 332 ? -22.516 21.953 -15.82 1 93.25 332 MET B C 1
ATOM 5824 O O . MET B 1 332 ? -22.484 21.797 -17.047 1 93.25 332 MET B O 1
ATOM 5828 N N . ARG B 1 333 ? -23.141 21.125 -15.102 1 91.75 333 ARG B N 1
ATOM 5829 C CA . ARG B 1 333 ? -24.109 20.109 -15.523 1 91.75 333 ARG B CA 1
ATOM 5830 C C . ARG B 1 333 ? -23.453 19.047 -16.391 1 91.75 333 ARG B C 1
ATOM 5832 O O . ARG B 1 333 ? -24 18.625 -17.391 1 91.75 333 ARG B O 1
ATOM 5839 N N . PHE B 1 334 ? -22.234 18.766 -16 1 92.12 334 PHE B N 1
ATOM 5840 C CA . PHE B 1 334 ? -21.594 17.609 -16.625 1 92.12 334 PHE B CA 1
ATOM 5841 C C . PHE B 1 334 ? -22.156 16.312 -16.062 1 92.12 334 PHE B C 1
ATOM 5843 O O . PHE B 1 334 ? -22.594 16.266 -14.906 1 92.12 334 PHE B O 1
ATOM 5850 N N . SER B 1 335 ? -22.219 15.297 -16.859 1 90.75 335 SER B N 1
ATOM 5851 C CA . SER B 1 335 ? -22.688 14 -16.391 1 90.75 335 SER B CA 1
ATOM 5852 C C . SER B 1 335 ? -21.625 13.305 -15.539 1 90.75 335 SER B C 1
ATOM 5854 O O . SER B 1 335 ? -20.469 13.195 -15.953 1 90.75 335 SER B O 1
ATOM 5856 N N . PRO B 1 336 ? -22.062 12.93 -14.312 1 90.25 336 PRO B N 1
ATOM 5857 C CA . PRO B 1 336 ? -21.109 12.188 -13.484 1 90.25 336 PRO B CA 1
ATOM 5858 C C . PRO B 1 336 ? -20.688 10.859 -14.109 1 90.25 336 PRO B C 1
ATOM 5860 O O . PRO B 1 336 ? -21.516 10.188 -14.742 1 90.25 336 PRO B O 1
ATOM 5863 N N . GLY B 1 337 ? -19.453 10.555 -14.164 1 86.81 337 GLY B N 1
ATOM 5864 C CA . GLY B 1 337 ? -18.953 9.312 -14.727 1 86.81 337 GLY B CA 1
ATOM 5865 C C . GLY B 1 337 ? -17.438 9.211 -14.68 1 86.81 337 GLY B C 1
ATOM 5866 O O . GLY B 1 337 ? -16.766 10.109 -14.18 1 86.81 337 GLY B O 1
ATOM 5867 N N . TRP B 1 338 ? -16.984 8.172 -15.156 1 87.31 338 TRP B N 1
ATOM 5868 C CA . TRP B 1 338 ? -15.562 7.879 -15.07 1 87.31 338 TRP B CA 1
ATOM 5869 C C . TRP B 1 338 ? -14.758 8.812 -15.969 1 87.31 338 TRP B C 1
ATOM 5871 O O . TRP B 1 338 ? -13.625 9.18 -15.641 1 87.31 338 TRP B O 1
ATOM 5881 N N . LYS B 1 339 ? -15.328 9.219 -17.062 1 91.38 339 LYS B N 1
ATOM 5882 C CA . LYS B 1 339 ? -14.609 10.125 -17.953 1 91.38 339 LYS B CA 1
ATOM 5883 C C . LYS B 1 339 ? -14.359 11.477 -17.297 1 91.38 339 LYS B C 1
ATOM 5885 O O . LYS B 1 339 ? -13.273 12.047 -17.438 1 91.38 339 LYS B O 1
ATOM 5890 N N . LEU B 1 340 ? -15.328 11.938 -16.594 1 93.75 340 LEU B N 1
ATOM 5891 C CA . LEU B 1 340 ? -15.18 13.211 -15.898 1 93.75 340 LEU B CA 1
ATOM 5892 C C . LEU B 1 340 ? -14.133 13.102 -14.797 1 93.75 340 LEU B C 1
ATOM 5894 O O . LEU B 1 340 ? -13.312 14.008 -14.633 1 93.75 340 LEU B O 1
ATOM 5898 N N . ARG B 1 341 ? -14.117 12.039 -14.109 1 93.38 341 ARG B N 1
ATOM 5899 C CA . ARG B 1 341 ? -13.148 11.797 -13.047 1 93.38 341 ARG B CA 1
ATOM 5900 C C . ARG B 1 341 ? -11.734 11.711 -13.602 1 93.38 341 ARG B C 1
ATOM 5902 O O . ARG B 1 341 ? -10.805 12.297 -13.047 1 93.38 341 ARG B O 1
ATOM 5909 N N . LEU B 1 342 ? -11.641 11.008 -14.719 1 94.12 342 LEU B N 1
ATOM 5910 C CA . LEU B 1 342 ? -10.336 10.812 -15.328 1 94.12 342 LEU B CA 1
ATOM 5911 C C . LEU B 1 342 ? -9.727 12.148 -15.742 1 94.12 342 LEU B C 1
ATOM 5913 O O . LEU B 1 342 ? -8.547 12.406 -15.484 1 94.12 342 LEU B O 1
ATOM 5917 N N . VAL B 1 343 ? -10.492 12.938 -16.297 1 95.31 343 VAL B N 1
ATOM 5918 C CA . VAL B 1 343 ? -9.984 14.195 -16.844 1 95.31 343 VAL B CA 1
ATOM 5919 C C . VAL B 1 343 ? -9.727 15.172 -15.695 1 95.31 343 VAL B C 1
ATOM 5921 O O . VAL B 1 343 ? -8.648 15.766 -15.602 1 95.31 343 VAL B O 1
ATOM 5924 N N . SER B 1 344 ? -10.68 15.336 -14.797 1 96.56 344 SER B N 1
ATOM 5925 C CA . SER B 1 344 ? -10.562 16.344 -13.742 1 96.56 344 SER B CA 1
ATOM 5926 C C . SER B 1 344 ? -9.422 16 -12.781 1 96.56 344 SER B C 1
ATOM 5928 O O . SER B 1 344 ? -8.609 16.859 -12.445 1 96.56 344 SER B O 1
ATOM 5930 N N . ARG B 1 345 ? -9.281 14.797 -12.398 1 97.38 345 ARG B N 1
ATOM 5931 C CA . ARG B 1 345 ? -8.281 14.398 -11.422 1 97.38 345 ARG B CA 1
ATOM 5932 C C . ARG B 1 345 ? -6.891 14.344 -12.047 1 97.38 345 ARG B C 1
ATOM 5934 O O . ARG B 1 345 ? -5.898 14.703 -11.406 1 97.38 345 ARG B O 1
ATOM 5941 N N . SER B 1 346 ? -6.883 13.961 -13.336 1 97.38 346 SER B N 1
ATOM 5942 C CA . SER B 1 346 ? -5.594 13.961 -14.023 1 97.38 346 SER B CA 1
ATOM 5943 C C . SER B 1 346 ? -5.07 15.383 -14.211 1 97.38 346 SER B C 1
ATOM 5945 O O . SER B 1 346 ? -3.863 15.625 -14.109 1 97.38 346 SER B O 1
ATOM 5947 N N . LEU B 1 347 ? -5.918 16.234 -14.477 1 97.38 347 LEU B N 1
ATOM 5948 C CA . LEU B 1 347 ? -5.512 17.625 -14.625 1 97.38 347 LEU B CA 1
ATOM 5949 C C . LEU B 1 347 ? -4.984 18.188 -13.312 1 97.38 347 LEU B C 1
ATOM 5951 O O . LEU B 1 347 ? -4.012 18.938 -13.297 1 97.38 347 LEU B O 1
ATOM 5955 N N . PHE B 1 348 ? -5.621 17.828 -12.25 1 97.94 348 PHE B N 1
ATOM 5956 C CA . PHE B 1 348 ? -5.168 18.281 -10.945 1 97.94 348 PHE B CA 1
ATOM 5957 C C . PHE B 1 348 ? -3.785 17.734 -10.625 1 97.94 348 PHE B C 1
ATOM 5959 O O . PHE B 1 348 ? -2.91 18.453 -10.156 1 97.94 348 PHE B O 1
ATOM 5966 N N . VAL B 1 349 ? -3.602 16.438 -10.875 1 98.31 349 VAL B N 1
ATOM 5967 C CA . VAL B 1 349 ? -2.309 15.805 -10.633 1 98.31 349 VAL B CA 1
ATOM 5968 C C . VAL B 1 349 ? -1.242 16.453 -11.516 1 98.31 349 VAL B C 1
ATOM 5970 O O . VAL B 1 349 ? -0.139 16.75 -11.047 1 98.31 349 VAL B O 1
ATOM 5973 N N . ALA B 1 350 ? -1.6 16.688 -12.773 1 98.25 350 ALA B N 1
ATOM 5974 C CA . ALA B 1 350 ? -0.67 17.344 -13.695 1 98.25 350 ALA B CA 1
ATOM 5975 C C . ALA B 1 350 ? -0.315 18.75 -13.211 1 98.25 350 ALA B C 1
ATOM 5977 O O . ALA B 1 350 ? 0.833 19.172 -13.336 1 98.25 350 ALA B O 1
ATOM 5978 N N . PHE B 1 351 ? -1.264 19.422 -12.664 1 97.75 351 PHE B N 1
ATOM 5979 C CA . PHE B 1 351 ? -1.054 20.766 -12.172 1 97.75 351 PHE B CA 1
ATOM 5980 C C . PHE B 1 351 ? -0.092 20.766 -10.984 1 97.75 351 PHE B C 1
ATOM 5982 O O . PHE B 1 351 ? 0.87 21.547 -10.961 1 97.75 351 PHE B O 1
ATOM 5989 N N . THR B 1 352 ? -0.366 19.922 -9.992 1 97.12 352 THR B N 1
ATOM 5990 C CA . THR B 1 352 ? 0.5 19.891 -8.82 1 97.12 352 THR B CA 1
ATOM 5991 C C . THR B 1 352 ? 1.905 19.438 -9.195 1 97.12 352 THR B C 1
ATOM 5993 O O . THR B 1 352 ? 2.893 19.906 -8.625 1 97.12 352 THR B O 1
ATOM 5996 N N . MET B 1 353 ? 1.983 18.469 -10.141 1 97.81 353 MET B N 1
ATOM 5997 C CA . MET B 1 353 ? 3.283 18.047 -10.641 1 97.81 353 MET B CA 1
ATOM 5998 C C . MET B 1 353 ? 4.027 19.203 -11.297 1 97.81 353 MET B C 1
ATOM 6000 O O . MET B 1 353 ? 5.207 19.422 -11.023 1 97.81 353 MET B O 1
ATOM 6004 N N . PHE B 1 354 ? 3.355 19.969 -12.117 1 97.25 354 PHE B N 1
ATOM 6005 C CA . PHE B 1 354 ? 3.947 21.094 -12.828 1 97.25 354 PHE B CA 1
ATOM 6006 C C . PHE B 1 354 ? 4.484 22.125 -11.852 1 97.25 354 PHE B C 1
ATOM 6008 O O . PHE B 1 354 ? 5.617 22.594 -11.992 1 97.25 354 PHE B O 1
ATOM 6015 N N . VAL B 1 355 ? 3.707 22.453 -10.859 1 94.06 355 VAL B N 1
ATOM 6016 C CA . VAL B 1 355 ? 4.117 23.453 -9.883 1 94.06 355 VAL B CA 1
ATOM 6017 C C . VAL B 1 355 ? 5.285 22.922 -9.055 1 94.06 355 VAL B C 1
ATOM 6019 O O . VAL B 1 355 ? 6.238 23.656 -8.773 1 94.06 355 VAL B O 1
ATOM 6022 N N . GLY B 1 356 ? 5.215 21.609 -8.688 1 94.31 356 GLY B N 1
ATOM 6023 C CA . GLY B 1 356 ? 6.297 21 -7.93 1 94.31 356 GLY B CA 1
ATOM 6024 C C . GLY B 1 356 ? 7.617 21 -8.68 1 94.31 356 GLY B C 1
ATOM 6025 O O . GLY B 1 356 ? 8.68 21.203 -8.078 1 94.31 356 GLY B O 1
ATOM 6026 N N . ILE B 1 357 ? 7.562 20.828 -9.992 1 95.62 357 ILE B N 1
ATOM 6027 C CA . ILE B 1 357 ? 8.766 20.797 -10.828 1 95.62 357 ILE B CA 1
ATOM 6028 C C . ILE B 1 357 ? 9.312 22.203 -11.016 1 95.62 357 ILE B C 1
ATOM 6030 O O . ILE B 1 357 ? 10.531 22.406 -10.992 1 95.62 357 ILE B O 1
ATOM 6034 N N . THR B 1 358 ? 8.477 23.172 -11.094 1 93.06 358 THR B N 1
ATOM 6035 C CA . THR B 1 358 ? 8.867 24.547 -11.383 1 93.06 358 THR B CA 1
ATOM 6036 C C . THR B 1 358 ? 9.391 25.234 -10.133 1 93.06 358 THR B C 1
ATOM 6038 O O . THR B 1 358 ? 10.312 26.047 -10.203 1 93.06 358 THR B O 1
ATOM 6041 N N . PHE B 1 359 ? 8.797 24.891 -8.984 1 87.69 359 PHE B N 1
ATOM 6042 C CA . PHE B 1 359 ? 9.18 25.516 -7.723 1 87.69 359 PHE B CA 1
ATOM 6043 C C . PHE B 1 359 ? 9.477 24.453 -6.668 1 87.69 359 PHE B C 1
ATOM 6045 O O . PHE B 1 359 ? 8.773 24.375 -5.656 1 87.69 359 PHE B O 1
ATOM 6052 N N . PRO B 1 360 ? 10.594 23.766 -6.855 1 85.62 360 PRO B N 1
ATOM 6053 C CA . PRO B 1 360 ? 10.883 22.656 -5.961 1 85.62 360 PRO B CA 1
ATOM 6054 C C . PRO B 1 360 ? 11.523 23.094 -4.648 1 85.62 360 PRO B C 1
ATOM 6056 O O . PRO B 1 360 ? 12.508 22.484 -4.207 1 85.62 360 PRO B O 1
ATOM 6059 N N . PHE B 1 361 ? 11.008 24.188 -4.031 1 78.38 361 PHE B N 1
ATOM 6060 C CA . PHE B 1 361 ? 11.531 24.672 -2.756 1 78.38 361 PHE B CA 1
ATOM 6061 C C . PHE B 1 361 ? 10.711 24.125 -1.595 1 78.38 361 PHE B C 1
ATOM 6063 O O . PHE B 1 361 ? 9.602 24.609 -1.329 1 78.38 361 PHE B O 1
ATOM 6070 N N . PHE B 1 362 ? 11.164 23.172 -0.905 1 69.94 362 PHE B N 1
ATOM 6071 C CA . PHE B 1 362 ? 10.453 22.484 0.161 1 69.94 362 PHE B CA 1
ATOM 6072 C C . PHE B 1 362 ? 10.297 23.375 1.385 1 69.94 362 PHE B C 1
ATOM 6074 O O . PHE B 1 362 ? 9.18 23.734 1.763 1 69.94 362 PHE B O 1
ATOM 6081 N N . GLY B 1 363 ? 11.375 23.859 1.941 1 67.75 363 GLY B N 1
ATOM 6082 C CA . GLY B 1 363 ? 11.367 24.609 3.189 1 67.75 363 GLY B CA 1
ATOM 6083 C C . GLY B 1 363 ? 10.656 25.938 3.078 1 67.75 363 GLY B C 1
ATOM 6084 O O . GLY B 1 363 ? 9.859 26.297 3.941 1 67.75 363 GLY B O 1
ATOM 6085 N N . GLY B 1 364 ? 10.875 26.594 2.031 1 68.69 364 GLY B N 1
ATOM 6086 C CA . GLY B 1 364 ? 10.273 27.906 1.834 1 68.69 364 GLY B CA 1
ATOM 6087 C C . GLY B 1 364 ? 8.766 27.844 1.657 1 68.69 364 GLY B C 1
ATOM 6088 O O . GLY B 1 364 ? 8.039 28.688 2.211 1 68.69 364 GLY B O 1
ATOM 6089 N N . LEU B 1 365 ? 8.32 26.875 1.055 1 73.81 365 LEU B N 1
ATOM 6090 C CA . LEU B 1 365 ? 6.891 26.719 0.816 1 73.81 365 LEU B CA 1
ATOM 6091 C C . LEU B 1 365 ? 6.164 26.344 2.104 1 73.81 365 LEU B C 1
ATOM 6093 O O . LEU B 1 365 ? 5.102 26.906 2.402 1 73.81 365 LEU B O 1
ATOM 6097 N N . ILE B 1 366 ? 6.82 25.547 2.842 1 73.88 366 ILE B N 1
ATOM 6098 C CA . ILE B 1 366 ? 6.227 25.078 4.094 1 73.88 366 ILE B CA 1
ATOM 6099 C C . ILE B 1 366 ? 6.105 26.25 5.066 1 73.88 366 ILE B C 1
ATOM 6101 O O . ILE B 1 366 ? 5.059 26.453 5.684 1 73.88 366 ILE B O 1
ATOM 6105 N N . GLY B 1 367 ? 7.152 27.078 5.156 1 75 367 GLY B N 1
ATOM 6106 C CA . GLY B 1 367 ? 7.121 28.219 6.039 1 75 367 GLY B CA 1
ATOM 6107 C C . GLY B 1 367 ? 6.125 29.281 5.605 1 75 367 GLY B C 1
ATOM 6108 O O . GLY B 1 367 ? 5.391 29.828 6.434 1 75 367 GLY B O 1
ATOM 6109 N N . PHE B 1 368 ? 6.07 29.406 4.402 1 76 368 PHE B N 1
ATOM 6110 C CA . PHE B 1 368 ? 5.211 30.438 3.852 1 76 368 PHE B CA 1
ATOM 6111 C C . PHE B 1 368 ? 3.742 30.062 4.004 1 76 368 PHE B C 1
ATOM 6113 O O . PHE B 1 368 ? 2.955 30.844 4.559 1 76 368 PHE B O 1
ATOM 6120 N N . PHE B 1 369 ? 3.395 28.938 3.635 1 78.94 369 PHE B N 1
ATOM 6121 C CA . PHE B 1 369 ? 1.993 28.531 3.68 1 78.94 369 PHE B CA 1
ATOM 6122 C C . PHE B 1 369 ? 1.571 28.203 5.105 1 78.94 369 PHE B C 1
ATOM 6124 O O . PHE B 1 369 ? 0.391 28.297 5.445 1 78.94 369 PHE B O 1
ATOM 6131 N N . GLY B 1 370 ? 2.51 27.812 5.859 1 77.44 370 GLY B N 1
ATOM 6132 C CA . GLY B 1 370 ? 2.205 27.5 7.25 1 77.44 370 GLY B CA 1
ATOM 6133 C C . GLY B 1 370 ? 1.604 28.688 7.996 1 77.44 370 GLY B C 1
ATOM 6134 O O . GLY B 1 370 ? 0.575 28.547 8.656 1 77.44 370 GLY B O 1
ATOM 6135 N N . GLY B 1 371 ? 2.232 29.781 7.816 1 76.25 371 GLY B N 1
ATOM 6136 C CA . GLY B 1 371 ? 1.767 30.984 8.492 1 76.25 371 GLY B CA 1
ATOM 6137 C C . GLY B 1 371 ? 0.531 31.594 7.848 1 76.25 371 GLY B C 1
ATOM 6138 O O . GLY B 1 371 ? -0.367 32.062 8.547 1 76.25 371 GLY B O 1
ATOM 6139 N N . LEU B 1 372 ? 0.416 31.422 6.629 1 76.69 372 LEU B N 1
ATOM 6140 C CA . LEU B 1 372 ? -0.617 32.156 5.906 1 76.69 372 LEU B CA 1
ATOM 6141 C C . LEU B 1 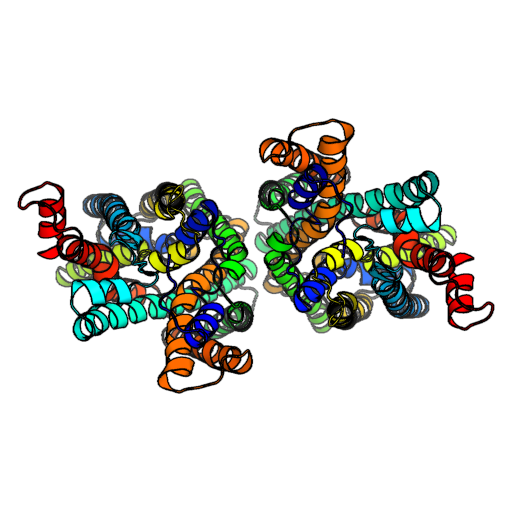372 ? -1.925 31.359 5.883 1 76.69 372 LEU B C 1
ATOM 6143 O O . LEU B 1 372 ? -3.002 31.938 6.047 1 76.69 372 LEU B O 1
ATOM 6147 N N . ALA B 1 373 ? -1.801 30.172 5.73 1 79.75 373 ALA B N 1
ATOM 6148 C CA . ALA B 1 373 ? -3.045 29.438 5.496 1 79.75 373 ALA B CA 1
ATOM 6149 C C . ALA B 1 373 ? -3.26 28.359 6.559 1 79.75 373 ALA B C 1
ATOM 6151 O O . ALA B 1 373 ? -4.387 28.141 7.012 1 79.75 373 ALA B O 1
ATOM 6152 N N . PHE B 1 374 ? -2.285 27.812 7.074 1 84.56 374 PHE B N 1
ATOM 6153 C CA . PHE B 1 374 ? -2.426 26.672 7.977 1 84.56 374 PHE B CA 1
ATOM 6154 C C . PHE B 1 374 ? -2.766 27.141 9.383 1 84.56 374 PHE B C 1
ATOM 6156 O O . PHE B 1 374 ? -3.648 26.578 10.039 1 84.56 374 PHE B O 1
ATOM 6163 N N . ALA B 1 375 ? -2.141 28.234 9.773 1 86.69 375 ALA B N 1
ATOM 6164 C CA . ALA B 1 375 ? -2.387 28.719 11.133 1 86.69 375 ALA B CA 1
ATOM 6165 C C . ALA B 1 375 ? -3.836 29.156 11.305 1 86.69 375 ALA B C 1
ATOM 6167 O O . ALA B 1 375 ? -4.527 28.703 12.219 1 86.69 375 ALA B O 1
ATOM 6168 N N . PRO B 1 376 ? -4.355 29.891 10.406 1 84.44 376 PRO B N 1
ATOM 6169 C CA . PRO B 1 376 ? -5.746 30.312 10.562 1 84.44 376 PRO B CA 1
ATOM 6170 C C . PRO B 1 376 ? -6.727 29.141 10.531 1 84.44 376 PRO B C 1
ATOM 6172 O O . PRO B 1 376 ? -7.688 29.109 11.305 1 84.44 376 PRO B O 1
ATOM 6175 N N . THR B 1 377 ? -6.465 28.172 9.719 1 86.94 377 THR B N 1
ATOM 6176 C CA . THR B 1 377 ? -7.398 27.078 9.523 1 86.94 377 THR B CA 1
ATOM 6177 C C . THR B 1 377 ? -7.355 26.109 10.703 1 86.94 377 THR B C 1
ATOM 6179 O O . THR B 1 377 ? -8.367 25.5 11.047 1 86.94 377 THR B O 1
ATOM 6182 N N . THR B 1 378 ? -6.238 26.047 11.297 1 89.56 378 THR B N 1
ATOM 6183 C CA . THR B 1 378 ? -6.035 25.031 12.328 1 89.56 378 THR B CA 1
ATOM 6184 C C . THR B 1 378 ? -6.223 25.625 13.719 1 89.56 378 THR B C 1
ATOM 6186 O O . THR B 1 378 ? -6.828 25 14.594 1 89.56 378 THR B O 1
ATOM 6189 N N . TYR B 1 379 ? -5.812 26.922 13.891 1 87.94 379 TYR B N 1
ATOM 6190 C CA . TYR B 1 379 ? -5.75 27.469 15.242 1 87.94 379 TYR B CA 1
ATOM 6191 C C . TYR B 1 379 ? -6.859 28.484 15.469 1 87.94 379 TYR B C 1
ATOM 6193 O O . TYR B 1 379 ? -7.387 28.609 16.578 1 87.94 379 TYR B O 1
ATOM 6201 N N . PHE B 1 380 ? -7.25 29.172 14.453 1 88.31 380 PHE B N 1
ATOM 6202 C CA . PHE B 1 380 ? -8.086 30.344 14.703 1 88.31 380 PHE B CA 1
ATOM 6203 C C . PHE B 1 380 ? -9.516 30.078 14.258 1 88.31 380 PHE B C 1
ATOM 6205 O O . PHE B 1 380 ? -10.461 30.281 15.031 1 88.31 380 PHE B O 1
ATOM 6212 N N . LEU B 1 381 ? -9.703 29.609 13.156 1 89.44 381 LEU B N 1
ATOM 6213 C CA . LEU B 1 381 ? -11.031 29.469 12.57 1 89.44 381 LEU B CA 1
ATOM 6214 C C . LEU B 1 381 ? -11.906 28.547 13.414 1 89.44 381 LEU B C 1
ATOM 6216 O O . LEU B 1 381 ? -13.078 28.844 13.656 1 89.44 381 LEU B O 1
ATOM 6220 N N . PRO B 1 382 ? -11.414 27.453 13.844 1 91.94 382 PRO B N 1
ATOM 6221 C CA . PRO B 1 382 ? -12.25 26.594 14.688 1 91.94 382 PRO B CA 1
ATOM 6222 C C . PRO B 1 382 ? -12.727 27.297 15.961 1 91.94 382 PRO B C 1
ATOM 6224 O O . PRO B 1 382 ? -13.867 27.109 16.375 1 91.94 382 PRO B O 1
ATOM 6227 N N . CYS B 1 383 ? -11.914 28.125 16.5 1 91.44 383 CYS B N 1
ATOM 6228 C CA . CYS B 1 383 ? -12.266 28.859 17.719 1 91.44 383 CYS B CA 1
ATOM 6229 C C . CYS B 1 383 ? -13.359 29.891 17.438 1 91.44 383 CYS B C 1
ATOM 6231 O O . CYS B 1 383 ? -14.297 30.031 18.234 1 91.44 383 CYS B O 1
ATOM 6233 N N . ILE B 1 384 ? -13.227 30.531 16.359 1 90.75 384 ILE B N 1
ATOM 6234 C CA . ILE B 1 384 ? -14.203 31.547 15.992 1 90.75 384 ILE B CA 1
ATOM 6235 C C . ILE B 1 384 ? -15.547 30.875 15.703 1 90.75 384 ILE B C 1
ATOM 6237 O O . ILE B 1 384 ? -16.594 31.359 16.156 1 90.75 384 ILE B O 1
ATOM 6241 N N . ILE B 1 385 ? -15.523 29.828 14.977 1 92.12 385 ILE B N 1
ATOM 6242 C CA . ILE B 1 385 ? -16.75 29.125 14.633 1 92.12 385 ILE B CA 1
ATOM 6243 C C . ILE B 1 385 ? -17.375 28.547 15.898 1 92.12 385 ILE B C 1
ATOM 6245 O O . ILE B 1 385 ? -18.609 28.547 16.047 1 92.12 385 ILE B O 1
ATOM 6249 N N . TRP B 1 386 ? -16.562 28.094 16.766 1 92.88 386 TRP B N 1
ATOM 6250 C CA . TRP B 1 386 ? -17.047 27.547 18.031 1 92.88 386 TRP B CA 1
ATOM 6251 C C . TRP B 1 386 ? -17.828 28.594 18.812 1 92.88 386 TRP B C 1
ATOM 6253 O O . TRP B 1 386 ? -18.891 28.297 19.375 1 92.88 386 TRP B O 1
ATOM 6263 N N . LEU B 1 387 ? -17.359 29.797 18.812 1 90.75 387 LEU B N 1
ATOM 6264 C CA . LEU B 1 387 ? -18.016 30.875 19.531 1 90.75 387 LEU B CA 1
ATOM 6265 C C . LEU B 1 387 ? -19.359 31.219 18.891 1 90.75 387 LEU B C 1
ATOM 6267 O O . LEU B 1 387 ? -20.312 31.609 19.594 1 90.75 387 LEU B O 1
ATOM 6271 N N . THR B 1 388 ? -19.469 30.953 17.641 1 88.5 388 THR B N 1
ATOM 6272 C CA . THR B 1 388 ? -20.672 31.312 16.891 1 88.5 388 THR B CA 1
ATOM 6273 C C . THR B 1 388 ? -21.703 30.188 16.938 1 88.5 388 THR B C 1
ATOM 6275 O O . THR B 1 388 ? -22.906 30.422 16.969 1 88.5 388 THR B O 1
ATOM 6278 N N . VAL B 1 389 ? -21.281 29 16.938 1 87.06 389 VAL B N 1
ATOM 6279 C CA . VAL B 1 389 ? -22.172 27.844 16.812 1 87.06 389 VAL B CA 1
ATOM 6280 C C . VAL B 1 389 ? -22.547 27.328 18.188 1 87.06 389 VAL B C 1
ATOM 6282 O O . VAL B 1 389 ? -23.734 27.125 18.484 1 87.06 389 VAL B O 1
ATOM 6285 N N . TYR B 1 390 ? -21.609 27.094 18.984 1 85.69 390 TYR B N 1
ATOM 6286 C CA . TYR B 1 390 ? -21.875 26.578 20.328 1 85.69 390 TYR B CA 1
ATOM 6287 C C . TYR B 1 390 ? -22.328 27.688 21.25 1 85.69 390 TYR B C 1
ATOM 6289 O O . TYR B 1 390 ? -23.156 27.469 22.141 1 85.69 390 TYR B O 1
ATOM 6297 N N . LYS B 1 391 ? -21.797 28.875 21.062 1 84.81 391 LYS B N 1
ATOM 6298 C CA . LYS B 1 391 ? -22.156 30.062 21.859 1 84.81 391 LYS B CA 1
ATOM 6299 C C . LYS B 1 391 ? -22 29.781 23.344 1 84.81 391 LYS B C 1
ATOM 6301 O O . LYS B 1 391 ? -22.969 29.875 24.109 1 84.81 391 LYS B O 1
ATOM 6306 N N . PRO B 1 392 ? -20.734 29.531 23.656 1 83.69 392 PRO B N 1
ATOM 6307 C CA . PRO B 1 392 ? -20.531 29.281 25.094 1 83.69 392 PRO B CA 1
ATOM 6308 C C . PRO B 1 392 ? -20.875 30.5 25.953 1 83.69 392 PRO B C 1
ATOM 6310 O O . PRO B 1 392 ? -20.953 31.625 25.438 1 83.69 392 PRO B O 1
ATOM 6313 N N . ARG B 1 393 ? -21.078 30.266 27.25 1 84.88 393 ARG B N 1
ATOM 6314 C CA . ARG B 1 393 ? -21.375 31.359 28.172 1 84.88 393 ARG B CA 1
ATOM 6315 C C . ARG B 1 393 ? -20.203 32.344 28.25 1 84.88 393 ARG B C 1
ATOM 6317 O O . ARG B 1 393 ? -19.047 31.906 28.312 1 84.88 393 ARG B O 1
ATOM 6324 N N . VAL B 1 394 ? -20.578 33.562 28.203 1 85.5 394 VAL B N 1
ATOM 6325 C CA . VAL B 1 394 ? -19.562 34.594 28.234 1 85.5 394 VAL B CA 1
ATOM 6326 C C . VAL B 1 394 ? -18.734 34.5 29.5 1 85.5 394 VAL B C 1
ATOM 6328 O O . VAL B 1 394 ? -19.281 34.281 30.594 1 85.5 394 VAL B O 1
ATOM 6331 N N . PHE B 1 395 ? -17.438 34.469 29.344 1 84.25 395 PHE B N 1
ATOM 6332 C CA . PHE B 1 395 ? -16.438 34.438 30.422 1 84.25 395 PHE B CA 1
ATOM 6333 C C . PHE B 1 395 ? -16.281 33.031 30.969 1 84.25 395 PHE B C 1
ATOM 6335 O O . PHE B 1 395 ? -15.648 32.844 32 1 84.25 395 PHE B O 1
ATOM 6342 N N . SER B 1 396 ? -16.875 32.156 30.312 1 77.69 396 SER B N 1
ATOM 6343 C CA . SER B 1 396 ? -16.578 30.75 30.641 1 77.69 396 SER B CA 1
ATOM 6344 C C . SER B 1 396 ? -15.188 30.359 30.156 1 77.69 396 SER B C 1
ATOM 6346 O O . SER B 1 396 ? -14.555 31.094 29.391 1 77.69 396 SER B O 1
ATOM 6348 N N . LEU B 1 397 ? -14.703 29.25 30.672 1 78.5 397 LEU B N 1
ATOM 6349 C CA . LEU B 1 397 ? -13.398 28.766 30.25 1 78.5 397 LEU B CA 1
ATOM 6350 C C . LEU B 1 397 ? -13.367 28.531 28.75 1 78.5 397 LEU B C 1
ATOM 6352 O O . LEU B 1 397 ? -12.383 28.875 28.078 1 78.5 397 LEU B O 1
ATOM 6356 N N . SER B 1 398 ? -14.445 28.031 28.234 1 79.5 398 SER B N 1
ATOM 6357 C CA . SER B 1 398 ? -14.555 27.797 26.812 1 79.5 398 SER B CA 1
ATOM 6358 C C . SER B 1 398 ? -14.57 29.109 26.031 1 79.5 398 SER B C 1
ATOM 6360 O O . SER B 1 398 ? -13.922 29.234 24.984 1 79.5 398 SER B O 1
ATOM 6362 N N . TRP B 1 399 ? -15.25 30.031 26.516 1 81 399 TRP B N 1
ATOM 6363 C CA . TRP B 1 399 ? -15.312 31.344 25.859 1 81 399 TRP B CA 1
ATOM 6364 C C . TRP B 1 399 ? -13.961 32.031 25.906 1 81 399 TRP B C 1
ATOM 6366 O O . TRP B 1 399 ? -13.469 32.531 24.891 1 81 399 TRP B O 1
ATOM 6376 N N . CYS B 1 400 ? -13.297 32 27 1 75.94 400 CYS B N 1
ATOM 6377 C CA . CYS B 1 400 ? -12.016 32.688 27.172 1 75.94 400 CYS B CA 1
ATOM 6378 C C . CYS B 1 400 ? -10.938 32.031 26.312 1 75.94 400 CYS B C 1
ATOM 6380 O O . CYS B 1 400 ? -10.148 32.75 25.672 1 75.94 400 CYS B O 1
ATOM 6382 N N . THR B 1 401 ? -10.961 30.797 26.312 1 80.44 401 THR B N 1
ATOM 6383 C CA . THR B 1 401 ? -9.945 30.062 25.562 1 80.44 401 THR B CA 1
ATOM 6384 C C . THR B 1 401 ? -10.094 30.344 24.062 1 80.44 401 THR B C 1
ATOM 6386 O O . THR B 1 401 ? -9.102 30.5 23.359 1 80.44 401 THR B O 1
ATOM 6389 N N . ASN B 1 402 ? -11.289 30.5 23.641 1 83.19 402 ASN B N 1
ATOM 6390 C CA . ASN B 1 402 ? -11.539 30.688 22.219 1 83.19 402 ASN B CA 1
ATOM 6391 C C . ASN B 1 402 ? -11.477 32.156 21.812 1 83.19 402 ASN B C 1
ATOM 6393 O O . ASN B 1 402 ? -11.109 32.469 20.688 1 83.19 402 ASN B O 1
ATOM 6397 N N . TRP B 1 403 ? -11.836 33.031 22.766 1 76.88 403 TRP B N 1
ATOM 6398 C CA . TRP B 1 403 ? -11.773 34.438 22.5 1 76.88 403 TRP B CA 1
ATOM 6399 C C . TRP B 1 403 ? -10.32 34.906 22.406 1 76.88 403 TRP B C 1
ATOM 6401 O O . TRP B 1 403 ? -9.969 35.656 21.484 1 76.88 403 TRP B O 1
ATOM 6411 N N . VAL B 1 404 ? -9.492 34.5 23.266 1 66.69 404 VAL B N 1
ATOM 6412 C CA . VAL B 1 404 ? -8.078 34.875 23.297 1 66.69 404 VAL B CA 1
ATOM 6413 C C . VAL B 1 404 ? -7.402 34.438 22 1 66.69 404 VAL B C 1
ATOM 6415 O O . VAL B 1 404 ? -6.613 35.188 21.422 1 66.69 404 VAL B O 1
ATOM 6418 N N . ARG B 1 405 ? -7.848 33.344 21.578 1 70.19 405 ARG B N 1
ATOM 6419 C CA . ARG B 1 405 ? -7.211 32.781 20.406 1 70.19 405 ARG B CA 1
ATOM 6420 C C . ARG B 1 405 ? -7.711 33.438 19.125 1 70.19 405 ARG B C 1
ATOM 6422 O O . ARG B 1 405 ? -6.977 33.562 18.141 1 70.19 405 ARG B O 1
ATOM 6429 N N . SER B 1 406 ? -8.922 34 19.203 1 67.88 406 SER B N 1
ATOM 6430 C CA . SER B 1 406 ? -9.492 34.656 18.047 1 67.88 406 SER B CA 1
ATOM 6431 C C . SER B 1 406 ? -8.961 36.062 17.906 1 67.88 406 SER B C 1
ATOM 6433 O O . SER B 1 406 ? -9.008 36.656 16.812 1 67.88 406 SER B O 1
ATOM 6435 N N . THR B 1 407 ? -8.484 36.625 19.031 1 55.41 407 THR B N 1
ATOM 6436 C CA . THR B 1 407 ? -8.023 38.031 19.016 1 55.41 407 THR B CA 1
ATOM 6437 C C . THR B 1 407 ? -6.504 38.094 18.875 1 55.41 407 THR B C 1
ATOM 6439 O O . THR B 1 407 ? -5.934 39.156 18.703 1 55.41 407 THR B O 1
ATOM 6442 N N . GLU B 1 408 ? -5.875 36.938 18.938 1 51.44 408 GLU B N 1
ATOM 6443 C CA . GLU B 1 408 ? -4.434 36.938 18.688 1 51.44 408 GLU B CA 1
ATOM 6444 C C . GLU B 1 408 ? -4.125 36.625 17.219 1 51.44 408 GLU B C 1
ATOM 6446 O O . GLU B 1 408 ? -4.848 35.875 16.578 1 51.44 408 GLU B O 1
#